Protein AF-A0A9D8QTH2-F1 (afdb_monomer)

Radius of gyration: 40.8 Å; Cα contacts (8 Å, |Δi|>4): 2524; chains: 1; bounding box: 97×78×120 Å

pLDDT: mean 90.93, std 9.22, range [43.31, 98.88]

Foldseek 3Di:
DPDDDDWDWAQQCCCPAFNHNHHPPPDTGGDDDDDDALDKDFDWDWDADPVGDIDIPPPWDPPDPATQTWIDGHHDDDDDDQAKEKEKEDDPVQVVCQVPPQLPDQNPDPAWHFIKIWIDHNVRNDIDIFGRKTKHFDDHVQSNPPVTKIKIAGDPVDDDVQARIKIWAQFQQLQLQLLQVLCVVVLFAEWHWAWYAYHYSNDQRHDCAPSAVSTTIITGDPALSSLCVSVVVFSPWWKKFFAWDDDPPDTQFQLLAQDDQDPVVNCRGMDTRYPVVVVDPNLSNQSSCLLYPDDPVCNVVSLVLAAPLLLVLLVLLSCQLQVQPDAPLSQQTRHFKMWIAGPVRRHIHIHHGDGSCTLCDGPGNDPPLPDSRNSCNRPSVVSSCQDLLRVLSSLVSLVCCLVPCLALVNVLVSLCVRPVPRHDPVVSVSSSVSSNVSSVSSNVQQFAAWDWPDDADDDLNAREDQAQKDKTKTFHRLNWFSFKDKLNHTWQARSNNRMTIDIGRAFAAKFWIWMWTATSVRFTDDIDIHIYHHHNVDAAEPPDQEAPAAEEAESNNHQYEYEAAYEYEACYEYEYEFQHEYAYAAQHEYEYDWNYEYHYAYGSSGAYEYEHDRNGAAY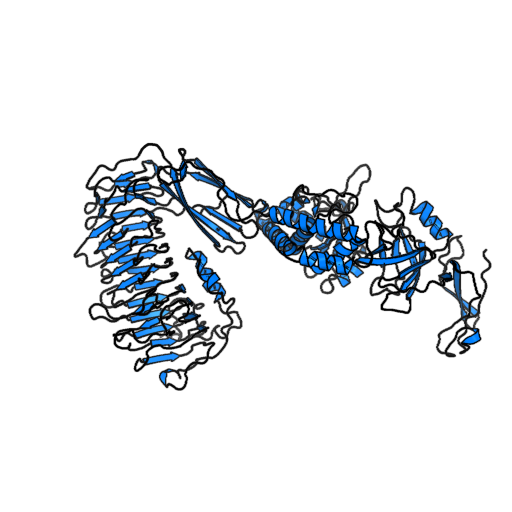AEHEYDHPPQQAQPPGDEHEHERYEYYRYDHQANYAYDEGHYEAYQYHYPAQAHAHEEAEQEAYAHEQYEQEEHPHQDANYEYEQAYRVVGAAEYYLYEQYEYDDAYEVYAYEQHDPVRYDAYEAELYEFQEHLAENYEQELHEHEHANYEFEHFAHADPFKTYEPEEYEHDPRHGYEYEHELYEYYHHLEHYEYFAQYEYEHFQAEHEANDNPVYPDPHGAPYEQYGVPTDGYLAYEHFLAEYYNTPHHYDPDDHHQYQHEQYEYCDDHDCVDPSNVHYNYDHDDQQFQADDDPVCRNDDRGSSNNCVVVNRRPRDPPGPQQLRGPPRFGGHNPTDDDDDDDDDPPDD

Mean predicted aligned error: 10.84 Å

Secondary structure (DSSP, 8-state):
---PPP---B-SS-TTTT--SSTTSS--B--PPP--TT-EEEE-EEEE-TTS-EEEES---TTSS----EEEE--------SS-EEEEE--HHHHHHIIIIISSTT------EEEEEEEEETTEEEEEEEEEEEEEE--STTTT-SSPPEEEEPPTT--BTTBSEEEEE-SSHHHHHHHHHHHHHTT--B--EEEEEEEETTB--S-SSTTTTT-EEEEPPSSHHHHHHH-TTS-SSEEEEE--EEETTEEE--------S-GGGTTTTEEE-SSTTT---HHHHHHHHHHHHS-HHHHHHHHHHHB-HHHHHHHHHHHHHHT--SSSGGGTSS-SEEEEE-SSS-SBEEEB----S-TT-SS--S---S-S-GGGGSHHHHHHHT-TTTHHHHHHHHHHHHHTTTSHHHHHHHHHHHHTTTS-HHHHHHHHHHHHHHHHHHHHTS--S-EE----EEETTEEEESSSEEEEEEE--TTTEEEEEETTEEPEEEGGGTEEEEEEEPPSEEEEEEEEEEETTS-EEEEEEEEEEE--S--EE---SEE-S-EEE-STT-SEEE-S-EEE-TT-EEEE-TT-EEEE-TT-EEEEPTT-EEEEE--SSS-EEEEEPTTS--B-EEEEE-TT--BSTTSPEEEEESEEE-SB-SS-SEEEEEEEEEEES-EES-TTS-SEEEEEEEEEEES-EEPPPSSBS-SEEEES-PPBT--EEEES-EEPPPBSS--SEEEES--TTTSPPEEEES-EE--BSSEEEE-TT--EEEES-EEE-B---SSSS--EEEEE-EETTEE-EEEEES-EEEEES-SEEEBTT-EEEEES-EEEEE--TTSS-S---SEE---TTSPBP-EEEEES-EEEEES-SEES-SS-EEEEES-EESS----SSGGGG-TT-EE----BS----GGGTTT--SHHHHTHHHHHTPBPTT-TTTT-SGGGPPSSSSS-SS----S-----

Structure (mmCIF, N/CA/C/O backbone):
data_AF-A0A9D8QTH2-F1
#
_entry.id   AF-A0A9D8QTH2-F1
#
loop_
_atom_site.group_PDB
_atom_site.id
_atom_site.type_symbol
_atom_site.label_atom_id
_atom_site.label_alt_id
_atom_site.label_comp_id
_atom_site.label_asym_id
_atom_site.label_entity_id
_atom_site.label_seq_id
_atom_site.pdbx_PDB_ins_code
_atom_site.Cartn_x
_atom_site.Cartn_y
_atom_site.Cartn_z
_atom_site.occupancy
_atom_site.B_iso_or_equiv
_atom_site.auth_seq_id
_atom_site.auth_comp_id
_atom_site.auth_asym_id
_atom_site.auth_atom_id
_atom_site.pdbx_PDB_model_num
ATOM 1 N N . MET A 1 1 ? 31.246 2.125 -73.224 1.00 43.31 1 MET A N 1
ATOM 2 C CA . MET A 1 1 ? 31.798 0.977 -72.486 1.00 43.31 1 MET A CA 1
ATOM 3 C C . MET A 1 1 ? 33.057 1.483 -71.831 1.00 43.31 1 MET A C 1
ATOM 5 O O . MET A 1 1 ? 33.935 1.926 -72.560 1.00 43.31 1 MET A O 1
ATOM 9 N N . ASN A 1 2 ? 33.087 1.557 -70.503 1.00 51.06 2 ASN A N 1
ATOM 10 C CA . ASN A 1 2 ? 34.332 1.856 -69.804 1.00 51.06 2 ASN A CA 1
ATOM 11 C C . ASN A 1 2 ? 35.261 0.656 -70.027 1.00 51.06 2 ASN A C 1
ATOM 13 O O . ASN A 1 2 ? 34.838 -0.481 -69.829 1.00 51.06 2 ASN A O 1
ATOM 17 N N . GLU A 1 3 ? 36.469 0.893 -70.533 1.00 66.81 3 GLU A N 1
ATOM 18 C CA . GLU A 1 3 ? 37.481 -0.156 -70.659 1.00 66.81 3 GLU A CA 1
ATOM 19 C C . GLU A 1 3 ? 37.946 -0.528 -69.245 1.00 66.81 3 GLU A C 1
ATOM 21 O O . GLU A 1 3 ? 38.545 0.295 -68.553 1.00 66.81 3 GLU A O 1
ATOM 26 N N . PHE A 1 4 ? 37.619 -1.740 -68.791 1.00 81.56 4 PHE A N 1
ATOM 27 C CA . PHE A 1 4 ? 38.168 -2.282 -67.549 1.00 81.56 4 PHE A CA 1
ATOM 28 C C . PHE A 1 4 ? 39.629 -2.682 -67.776 1.00 81.56 4 PHE A C 1
ATOM 30 O O . PHE A 1 4 ? 39.969 -3.262 -68.808 1.00 81.56 4 PHE A O 1
ATOM 37 N N . LEU A 1 5 ? 40.490 -2.378 -66.804 1.00 87.00 5 LEU A N 1
ATOM 38 C CA . LEU A 1 5 ? 41.865 -2.869 -66.777 1.00 87.00 5 LEU A CA 1
ATOM 39 C C . LEU A 1 5 ? 41.882 -4.258 -66.133 1.00 87.00 5 LEU A C 1
ATOM 41 O O . LEU A 1 5 ? 41.351 -4.440 -65.040 1.00 87.00 5 LEU A O 1
ATOM 45 N N . GLU A 1 6 ? 42.504 -5.227 -66.799 1.00 88.31 6 GLU A N 1
ATOM 46 C CA . GLU A 1 6 ? 42.650 -6.590 -66.285 1.00 88.31 6 GLU A CA 1
ATOM 47 C C . GLU A 1 6 ? 43.923 -6.709 -65.436 1.00 88.31 6 GLU A C 1
ATOM 49 O O . GLU A 1 6 ? 44.986 -6.211 -65.810 1.00 88.31 6 GLU A O 1
ATOM 54 N N . THR A 1 7 ? 43.823 -7.351 -64.271 1.00 90.06 7 THR A N 1
ATOM 55 C CA . THR A 1 7 ? 44.966 -7.685 -63.409 1.00 90.06 7 THR A CA 1
ATOM 56 C C . THR A 1 7 ? 44.811 -9.124 -62.933 1.00 90.06 7 THR A C 1
ATOM 58 O O . THR A 1 7 ? 43.796 -9.470 -62.333 1.00 90.06 7 THR A O 1
ATOM 61 N N . GLU A 1 8 ? 45.805 -9.964 -63.217 1.00 89.81 8 GLU A N 1
ATOM 62 C CA . GLU A 1 8 ? 45.792 -11.377 -62.832 1.00 89.81 8 GLU A CA 1
ATOM 63 C C . GLU A 1 8 ? 46.001 -11.524 -61.318 1.00 89.81 8 GLU A C 1
ATOM 65 O O . GLU A 1 8 ? 46.923 -10.933 -60.750 1.00 89.81 8 GLU A O 1
ATOM 70 N N . MET A 1 9 ? 45.140 -12.312 -60.669 1.00 92.06 9 MET A N 1
ATOM 71 C CA . MET A 1 9 ? 45.296 -12.701 -59.267 1.00 92.06 9 MET A CA 1
ATOM 72 C C . MET A 1 9 ? 45.964 -14.073 -59.200 1.00 92.06 9 MET A C 1
ATOM 74 O O . MET A 1 9 ? 45.531 -15.003 -59.880 1.00 92.06 9 MET A O 1
ATOM 78 N N . LEU A 1 10 ? 47.006 -14.206 -58.383 1.00 91.69 10 LEU A N 1
ATOM 79 C CA . LEU A 1 10 ? 47.840 -15.407 -58.307 1.00 91.69 10 LEU A CA 1
ATOM 80 C C . LEU A 1 10 ? 47.985 -15.873 -56.852 1.00 91.69 10 LEU A C 1
ATOM 82 O O . LEU A 1 10 ? 47.945 -15.055 -55.937 1.00 91.69 10 LEU A O 1
ATOM 86 N N . ASP A 1 11 ? 48.168 -17.182 -56.690 1.00 91.75 11 ASP A N 1
ATOM 87 C CA . ASP A 1 11 ? 48.456 -17.890 -55.434 1.00 91.75 11 ASP A CA 1
ATOM 88 C C . ASP A 1 11 ? 49.808 -18.623 -55.613 1.00 91.75 11 ASP A C 1
ATOM 90 O O . ASP A 1 11 ? 49.879 -19.788 -56.016 1.00 91.75 11 ASP A O 1
ATOM 94 N N . ASN A 1 12 ? 50.909 -17.873 -55.515 1.00 93.44 12 ASN A N 1
ATOM 95 C CA . ASN A 1 12 ? 52.276 -18.282 -55.861 1.00 93.44 12 ASN A CA 1
ATOM 96 C C . ASN A 1 12 ? 53.356 -17.914 -54.813 1.00 93.44 12 ASN A C 1
ATOM 98 O O . ASN A 1 12 ? 54.536 -18.197 -55.041 1.00 93.44 12 ASN A O 1
ATOM 102 N N . GLY A 1 13 ? 52.983 -17.304 -53.688 1.00 91.81 13 GLY A N 1
ATOM 103 C CA . GLY A 1 13 ? 53.856 -16.839 -52.609 1.00 91.81 13 GLY A CA 1
ATOM 104 C C . GLY A 1 13 ? 54.712 -15.607 -52.937 1.00 91.81 13 GLY A C 1
ATOM 105 O O . GLY A 1 13 ? 55.726 -15.390 -52.268 1.00 91.81 13 GLY A O 1
ATOM 106 N N . ASP A 1 14 ? 54.377 -14.827 -53.974 1.00 92.25 14 ASP A N 1
ATOM 107 C CA . ASP A 1 14 ? 55.120 -13.621 -54.374 1.00 92.25 14 ASP A CA 1
ATOM 108 C C . ASP A 1 14 ? 54.604 -12.335 -53.704 1.00 92.25 14 ASP A C 1
ATOM 110 O O . ASP A 1 14 ? 54.021 -11.441 -54.329 1.00 92.25 14 ASP A O 1
ATOM 114 N N . PHE A 1 15 ? 54.924 -12.181 -52.419 1.00 88.38 15 PHE A N 1
ATOM 115 C CA . PHE A 1 15 ? 54.483 -11.027 -51.635 1.00 88.38 15 PHE A CA 1
ATOM 116 C C . PHE A 1 15 ? 54.882 -9.669 -52.245 1.00 88.38 15 PHE A C 1
ATOM 118 O O . PHE A 1 15 ? 54.148 -8.691 -52.111 1.00 88.38 15 PHE A O 1
ATOM 125 N N . GLN A 1 16 ? 56.035 -9.567 -52.922 1.00 87.00 16 GLN A N 1
ATOM 126 C CA . GLN A 1 16 ? 56.483 -8.291 -53.499 1.00 87.00 16 GLN A CA 1
ATOM 127 C C . GLN A 1 16 ? 55.809 -7.965 -54.839 1.00 87.00 16 GLN A C 1
ATOM 129 O O . GLN A 1 16 ? 55.581 -6.782 -55.127 1.00 87.00 16 GLN A O 1
ATOM 134 N N . GLY A 1 17 ? 55.521 -8.981 -55.656 1.00 86.25 17 GLY A N 1
ATOM 135 C CA . GLY A 1 17 ? 54.927 -8.825 -56.981 1.00 86.25 17 GLY A CA 1
ATOM 136 C C . GLY A 1 17 ? 53.411 -8.649 -56.953 1.00 86.25 17 GLY A C 1
ATOM 137 O O . GLY A 1 17 ? 52.902 -7.672 -57.505 1.00 86.25 17 GLY A O 1
ATOM 138 N N . ASN A 1 18 ? 52.693 -9.563 -56.297 1.00 87.75 18 ASN A N 1
ATOM 139 C CA . ASN A 1 18 ? 51.224 -9.616 -56.304 1.00 87.75 18 ASN A CA 1
ATOM 140 C C . ASN A 1 18 ? 50.589 -9.567 -54.902 1.00 87.75 18 ASN A C 1
ATOM 142 O O . ASN A 1 18 ? 49.363 -9.541 -54.800 1.00 87.75 18 ASN A O 1
ATOM 146 N N . GLY A 1 19 ? 51.398 -9.508 -53.839 1.00 87.38 19 GLY A N 1
ATOM 147 C CA . GLY A 1 19 ? 50.921 -9.415 -52.457 1.00 87.38 19 GLY A CA 1
ATOM 148 C C . GLY A 1 19 ? 50.642 -10.758 -51.781 1.00 87.38 19 GLY A C 1
ATOM 149 O O . GLY A 1 19 ? 50.169 -10.746 -50.645 1.00 87.38 19 GLY A O 1
ATOM 150 N N . ASP A 1 20 ? 50.949 -11.882 -52.432 1.00 91.69 20 ASP A N 1
ATOM 151 C CA . ASP A 1 20 ? 50.625 -13.207 -51.913 1.00 91.69 20 ASP A CA 1
ATOM 152 C C . ASP A 1 20 ? 51.668 -13.684 -50.890 1.00 91.69 20 ASP A C 1
ATOM 154 O O . ASP A 1 20 ? 52.869 -13.734 -51.162 1.00 91.69 20 ASP A O 1
ATOM 158 N N . MET A 1 21 ? 51.219 -14.022 -49.681 1.00 91.88 21 MET A N 1
ATOM 159 C CA . MET A 1 21 ? 52.103 -14.406 -48.581 1.00 91.88 21 MET A CA 1
ATOM 160 C C . MET A 1 21 ? 52.528 -15.878 -48.627 1.00 91.88 21 MET A C 1
ATOM 162 O O . MET A 1 21 ? 53.629 -16.191 -48.162 1.00 91.88 21 MET A O 1
ATOM 166 N N . LEU A 1 22 ? 51.683 -16.784 -49.128 1.00 94.00 22 LEU A N 1
ATOM 167 C CA . LEU A 1 22 ? 51.892 -18.231 -49.049 1.00 94.00 22 LEU A CA 1
ATOM 168 C C . LEU A 1 22 ? 51.377 -18.914 -50.313 1.00 94.00 22 LEU A C 1
ATOM 170 O O . LEU A 1 22 ? 50.187 -18.951 -50.556 1.00 94.00 22 LEU A O 1
ATOM 174 N N . ALA A 1 23 ? 52.277 -19.555 -51.056 1.00 93.56 23 ALA A N 1
ATOM 175 C CA . ALA A 1 23 ? 51.891 -20.275 -52.263 1.00 93.56 23 ALA A CA 1
ATOM 176 C C . ALA A 1 23 ? 50.978 -21.482 -51.973 1.00 93.56 23 ALA A C 1
ATOM 178 O O . ALA A 1 23 ? 51.307 -22.331 -51.136 1.00 93.56 23 ALA A O 1
ATOM 179 N N . TYR A 1 24 ? 49.947 -21.632 -52.799 1.00 91.69 24 TYR A N 1
ATOM 180 C CA . TYR A 1 24 ? 48.972 -22.722 -52.852 1.00 91.69 24 TYR A CA 1
ATOM 181 C C . TYR A 1 24 ? 48.093 -22.870 -51.605 1.00 91.69 24 TYR A C 1
ATOM 183 O O . TYR A 1 24 ? 47.697 -23.992 -51.263 1.00 91.69 24 TYR A O 1
ATOM 191 N N . ASP A 1 25 ? 47.801 -21.776 -50.904 1.00 94.25 25 ASP A N 1
ATOM 192 C CA . ASP A 1 25 ? 46.927 -21.793 -49.727 1.00 94.25 25 ASP A CA 1
ATOM 193 C C . ASP A 1 25 ? 45.444 -21.519 -50.058 1.00 94.25 25 ASP A C 1
ATOM 195 O O . ASP A 1 25 ? 44.571 -21.668 -49.197 1.00 94.25 25 ASP A O 1
ATOM 199 N N . GLY A 1 26 ? 45.145 -21.214 -51.325 1.00 89.62 26 GLY A N 1
ATOM 200 C CA . GLY A 1 26 ? 43.811 -20.906 -51.822 1.00 89.62 26 GLY A CA 1
ATOM 201 C C . GLY A 1 26 ? 43.431 -19.426 -51.728 1.00 89.62 26 GLY A C 1
ATOM 202 O O . GLY A 1 26 ? 42.311 -19.081 -52.123 1.00 89.62 26 GLY A O 1
ATOM 203 N N . TYR A 1 27 ? 44.320 -18.552 -51.247 1.00 89.50 27 TYR A N 1
ATOM 204 C CA . TYR A 1 27 ? 44.143 -17.104 -51.256 1.00 89.50 27 TYR A CA 1
ATOM 205 C C . TYR A 1 27 ? 44.862 -16.489 -52.457 1.00 89.50 27 TYR A C 1
ATOM 207 O O . TYR A 1 27 ? 46.079 -16.451 -52.550 1.00 89.50 27 TYR A O 1
ATOM 215 N N . PHE A 1 28 ? 44.081 -15.950 -53.389 1.00 90.81 28 PHE A N 1
ATOM 216 C CA . PHE A 1 28 ? 44.616 -15.263 -54.559 1.00 90.81 28 PHE A CA 1
ATOM 217 C C . PHE A 1 28 ? 44.731 -13.771 -54.267 1.00 90.81 28 PHE A C 1
ATOM 219 O O . PHE A 1 28 ? 43.779 -13.161 -53.768 1.00 90.81 28 PHE A O 1
ATOM 226 N N . SER A 1 29 ? 45.848 -13.155 -54.641 1.00 91.50 29 SER A N 1
ATOM 227 C CA . SER A 1 29 ? 46.030 -11.710 -54.517 1.00 91.50 29 SER A CA 1
ATOM 228 C C . SER A 1 29 ? 46.558 -11.086 -55.804 1.00 91.50 29 SER A C 1
ATOM 230 O O . SER A 1 29 ? 47.137 -11.745 -56.669 1.00 91.50 29 SER A O 1
ATOM 232 N N . ALA A 1 30 ? 46.334 -9.783 -55.937 1.00 91.19 30 ALA A N 1
ATOM 233 C CA . ALA A 1 30 ? 46.885 -8.969 -57.005 1.00 91.19 30 ALA A CA 1
ATOM 234 C C . ALA A 1 30 ? 47.311 -7.610 -56.459 1.00 91.19 30 ALA A C 1
ATOM 236 O O . ALA A 1 30 ? 46.675 -7.045 -55.565 1.00 91.19 30 ALA A O 1
ATOM 237 N N . LYS A 1 31 ? 48.357 -7.047 -57.063 1.00 88.06 31 LYS A N 1
ATOM 238 C CA . LYS A 1 31 ? 48.775 -5.672 -56.813 1.00 88.06 31 LYS A CA 1
ATOM 239 C C . LYS A 1 31 ? 48.110 -4.749 -57.827 1.00 88.06 31 LYS A C 1
ATOM 241 O O . LYS A 1 31 ? 48.413 -4.807 -59.016 1.00 88.06 31 LYS A O 1
ATOM 246 N N . LEU A 1 32 ? 47.215 -3.894 -57.347 1.00 88.50 32 LEU A N 1
ATOM 247 C CA . LEU A 1 32 ? 46.506 -2.934 -58.190 1.00 88.50 32 LEU A CA 1
ATOM 248 C C . LEU A 1 32 ? 47.405 -1.729 -58.542 1.00 88.50 32 LEU A C 1
ATOM 250 O O . LEU A 1 32 ? 48.255 -1.350 -57.730 1.00 88.50 32 LEU A O 1
ATOM 254 N N . PRO A 1 33 ? 47.233 -1.105 -59.725 1.00 85.75 33 PRO A N 1
ATOM 255 C CA . PRO A 1 33 ? 47.920 0.137 -60.072 1.00 85.75 33 PRO A CA 1
ATOM 256 C C . PRO A 1 33 ? 47.597 1.272 -59.094 1.00 85.75 33 PRO A C 1
ATOM 258 O O . PRO A 1 33 ? 46.463 1.400 -58.632 1.00 85.75 33 PRO A O 1
ATOM 261 N N . GLU A 1 34 ? 48.581 2.132 -58.825 1.00 88.38 34 GLU A N 1
ATOM 262 C CA . GLU A 1 34 ? 48.383 3.337 -58.014 1.00 88.38 34 GLU A CA 1
ATOM 263 C C . GLU A 1 34 ? 47.336 4.262 -58.658 1.00 88.38 34 GLU A C 1
ATOM 265 O O . GLU A 1 34 ? 47.346 4.493 -59.869 1.00 88.38 34 GLU A O 1
ATOM 270 N N . GLN A 1 35 ? 46.440 4.811 -57.839 1.00 91.62 35 GLN A N 1
ATOM 271 C CA . GLN A 1 35 ? 45.435 5.799 -58.238 1.00 91.62 35 GLN A CA 1
ATOM 272 C C . GLN A 1 35 ? 45.478 6.987 -57.263 1.00 91.62 35 GLN A C 1
ATOM 274 O O . GLN A 1 35 ? 45.913 6.817 -56.122 1.00 91.62 35 GLN A O 1
ATOM 279 N N . PRO A 1 36 ? 45.025 8.189 -57.664 1.00 94.56 36 PRO A N 1
ATOM 280 C CA . PRO A 1 36 ? 44.915 9.325 -56.750 1.00 94.56 36 PRO A CA 1
ATOM 281 C C . PRO A 1 36 ? 43.984 9.043 -55.560 1.00 94.56 36 PRO A C 1
ATOM 283 O O . PRO A 1 36 ? 42.964 8.366 -55.715 1.00 94.56 36 PRO A O 1
ATOM 286 N N . VAL A 1 37 ? 44.286 9.628 -54.397 1.00 93.81 37 VAL A N 1
ATOM 287 C CA . VAL A 1 37 ? 43.401 9.620 -53.216 1.00 93.81 37 VAL A CA 1
ATOM 288 C C . VAL A 1 37 ? 42.020 10.185 -53.580 1.00 93.81 37 VAL A C 1
ATOM 290 O O . VAL A 1 37 ? 41.912 11.155 -54.330 1.00 93.81 37 VAL A O 1
ATOM 293 N N . GLY A 1 38 ? 40.963 9.548 -53.076 1.00 91.81 38 GLY A N 1
ATOM 294 C CA . GLY A 1 38 ? 39.558 9.851 -53.349 1.00 91.81 38 GLY A CA 1
ATOM 295 C C . GLY A 1 38 ? 38.961 9.094 -54.542 1.00 91.81 38 GLY A C 1
ATOM 296 O O . GLY A 1 38 ? 37.738 9.084 -54.692 1.00 91.81 38 GLY A O 1
ATOM 297 N N . THR A 1 39 ? 39.780 8.433 -55.369 1.00 94.00 39 THR A N 1
ATOM 298 C CA . THR A 1 39 ? 39.308 7.712 -56.564 1.00 94.00 39 THR A CA 1
ATOM 299 C C . THR A 1 39 ? 38.428 6.523 -56.182 1.00 94.00 39 THR A C 1
ATOM 301 O O . THR A 1 39 ? 38.866 5.656 -55.430 1.00 94.00 39 THR A O 1
ATOM 304 N N . ILE A 1 40 ? 37.211 6.463 -56.732 1.00 93.69 40 ILE A N 1
ATOM 305 C CA . ILE A 1 40 ? 36.303 5.311 -56.622 1.00 93.69 40 ILE A CA 1
ATOM 306 C C . ILE A 1 40 ? 36.472 4.443 -57.865 1.00 93.69 40 ILE A C 1
ATOM 308 O O . ILE A 1 40 ? 36.415 4.951 -58.985 1.00 93.69 40 ILE A O 1
ATOM 312 N N . VAL A 1 41 ? 36.679 3.145 -57.661 1.00 91.38 41 VAL A N 1
ATOM 313 C CA . VAL A 1 41 ? 36.929 2.175 -58.728 1.00 91.38 41 VAL A CA 1
ATOM 314 C C . VAL A 1 41 ? 35.886 1.067 -58.673 1.00 91.38 41 VAL A C 1
ATOM 316 O O . VAL A 1 41 ? 35.699 0.430 -57.635 1.00 91.38 41 VAL A O 1
ATOM 319 N N . GLU A 1 42 ? 35.232 0.838 -59.810 1.00 90.00 42 GLU A N 1
ATOM 320 C CA . GLU A 1 42 ? 34.391 -0.332 -60.058 1.00 90.00 42 GLU A CA 1
ATOM 321 C C . GLU A 1 42 ? 35.253 -1.510 -60.511 1.00 90.00 42 GLU A C 1
ATOM 323 O O . GLU A 1 42 ? 36.113 -1.364 -61.383 1.00 90.00 42 GLU A O 1
ATOM 328 N N . PHE A 1 43 ? 35.006 -2.690 -59.952 1.00 90.88 43 PHE A N 1
ATOM 329 C CA . PHE A 1 43 ? 35.683 -3.915 -60.351 1.00 90.88 43 PHE A CA 1
ATOM 330 C C . PHE A 1 43 ? 34.760 -5.133 -60.272 1.00 90.88 43 PHE A C 1
ATOM 332 O O . PHE A 1 43 ? 33.720 -5.141 -59.609 1.00 90.88 43 PHE A O 1
ATOM 339 N N . TYR A 1 44 ? 35.173 -6.189 -60.960 1.00 91.12 44 TYR A N 1
ATOM 340 C CA . TYR A 1 44 ? 34.580 -7.513 -60.887 1.00 91.12 44 TYR A CA 1
ATOM 341 C C . TYR A 1 44 ? 35.688 -8.554 -60.943 1.00 91.12 44 TYR A C 1
ATOM 343 O O . TYR A 1 44 ? 36.807 -8.277 -61.372 1.00 91.12 44 TYR A O 1
ATOM 351 N N . LEU A 1 45 ? 35.372 -9.755 -60.484 1.00 91.75 45 LEU A N 1
ATOM 352 C CA . LEU A 1 45 ? 36.285 -10.882 -60.491 1.00 91.75 45 LEU A CA 1
ATOM 353 C C . LEU A 1 45 ? 35.848 -11.865 -61.563 1.00 91.75 45 LEU A C 1
ATOM 355 O O . LEU A 1 45 ? 34.664 -12.176 -61.688 1.00 91.75 45 LEU A O 1
ATOM 359 N N . THR A 1 46 ? 36.816 -12.383 -62.306 1.00 90.06 46 THR A N 1
ATOM 360 C CA . THR A 1 46 ? 36.591 -13.441 -63.285 1.00 90.06 46 THR A CA 1
ATOM 361 C C . THR A 1 46 ? 37.451 -14.632 -62.913 1.00 90.06 46 THR A C 1
ATOM 363 O O . THR A 1 46 ? 38.668 -14.515 -62.823 1.00 90.06 46 THR A O 1
ATOM 366 N N . ALA A 1 47 ? 36.822 -15.782 -62.693 1.00 90.25 47 ALA A N 1
ATOM 367 C CA . ALA A 1 47 ? 37.517 -17.039 -62.456 1.00 90.25 47 ALA A CA 1
ATOM 368 C C . ALA A 1 47 ? 37.364 -17.932 -63.685 1.00 90.25 47 ALA A C 1
ATOM 370 O O . ALA A 1 47 ? 36.240 -18.211 -64.107 1.00 90.25 47 ALA A O 1
ATOM 371 N N . THR A 1 48 ? 38.482 -18.400 -64.238 1.00 88.94 48 THR A N 1
ATOM 372 C CA . THR A 1 48 ? 38.505 -19.290 -65.403 1.00 88.94 48 THR A CA 1
ATOM 373 C C . THR A 1 48 ? 39.211 -20.591 -65.043 1.00 88.94 48 THR A C 1
ATOM 375 O O . THR A 1 48 ? 40.331 -20.588 -64.545 1.00 88.94 48 THR A O 1
ATOM 378 N N . THR A 1 49 ? 38.547 -21.721 -65.273 1.00 87.88 49 THR A N 1
ATOM 379 C CA . THR A 1 49 ? 39.140 -23.056 -65.083 1.00 87.88 49 THR A CA 1
ATOM 380 C C . THR A 1 49 ? 40.127 -23.385 -66.205 1.00 87.88 49 THR A C 1
ATOM 382 O O . THR A 1 49 ? 40.002 -22.857 -67.308 1.00 87.88 49 THR A O 1
ATOM 385 N N . GLU A 1 50 ? 41.022 -24.356 -65.992 1.00 84.75 50 GLU A N 1
ATOM 386 C CA . GLU A 1 50 ? 41.920 -24.870 -67.048 1.00 84.75 50 GLU A CA 1
ATOM 387 C C . GLU A 1 50 ? 41.171 -25.357 -68.304 1.00 84.75 50 GLU A C 1
ATOM 389 O O . GLU A 1 50 ? 41.701 -25.316 -69.412 1.00 84.75 50 GLU A O 1
ATOM 394 N N . SER A 1 51 ? 39.914 -25.793 -68.149 1.00 89.50 51 SER A N 1
ATOM 395 C CA . SER A 1 51 ? 39.048 -26.220 -69.257 1.00 89.50 51 SER A CA 1
ATOM 396 C C . SER A 1 51 ? 38.421 -25.067 -70.058 1.00 89.50 51 SER A C 1
ATOM 398 O O . SER A 1 51 ? 37.709 -25.317 -71.029 1.00 89.50 51 SER A O 1
ATOM 400 N N . GLY A 1 52 ? 38.667 -23.813 -69.660 1.00 88.38 52 GLY A N 1
ATOM 401 C CA . GLY A 1 52 ? 38.137 -22.608 -70.301 1.00 88.38 52 GLY A CA 1
ATOM 402 C C . GLY A 1 52 ? 36.736 -22.190 -69.840 1.00 88.38 52 GLY A C 1
ATOM 403 O O . GLY A 1 52 ? 36.160 -21.275 -70.419 1.00 88.38 52 GLY A O 1
ATOM 404 N N . LEU A 1 53 ? 36.162 -22.842 -68.819 1.00 90.94 53 LEU A N 1
ATOM 405 C CA . LEU A 1 53 ? 34.907 -22.388 -68.206 1.00 90.94 53 LEU A CA 1
ATOM 406 C C . LEU A 1 53 ? 35.163 -21.166 -67.326 1.00 90.94 53 LEU A C 1
ATOM 408 O O . LEU A 1 53 ? 35.997 -21.245 -66.424 1.00 90.94 53 LEU A O 1
ATOM 412 N N . THR A 1 54 ? 34.403 -20.096 -67.553 1.00 87.94 54 THR A N 1
ATOM 413 C CA . THR A 1 54 ? 34.557 -18.805 -66.877 1.00 87.94 54 THR A CA 1
ATOM 414 C C . THR A 1 54 ? 33.322 -18.455 -66.047 1.00 87.94 54 THR A C 1
ATOM 416 O O . THR A 1 54 ? 32.191 -18.699 -66.470 1.00 87.94 54 THR A O 1
ATOM 419 N N . ARG A 1 55 ? 33.526 -17.854 -64.871 1.00 90.44 55 ARG A N 1
ATOM 420 C CA . ARG A 1 55 ? 32.475 -17.273 -64.027 1.00 90.44 55 ARG A CA 1
ATOM 421 C C . ARG A 1 55 ? 32.855 -15.851 -63.626 1.00 90.44 55 ARG A C 1
ATOM 423 O O . ARG A 1 55 ? 33.979 -15.628 -63.189 1.00 90.44 55 ARG A O 1
ATOM 430 N N . VAL A 1 56 ? 31.899 -14.931 -63.727 1.00 88.56 56 VAL A N 1
ATOM 431 C CA . VAL A 1 56 ? 32.033 -13.539 -63.279 1.00 88.56 56 VAL A CA 1
ATOM 432 C C . VAL A 1 56 ? 31.351 -13.364 -61.922 1.00 88.56 56 VAL A C 1
ATOM 434 O O . VAL A 1 56 ? 30.275 -13.921 -61.678 1.00 88.56 56 VAL A O 1
ATOM 437 N N . TYR A 1 57 ? 31.989 -12.609 -61.032 1.00 89.19 57 TYR A N 1
ATOM 438 C CA . TYR A 1 57 ? 31.446 -12.187 -59.752 1.00 89.19 57 TYR A CA 1
ATOM 439 C C . TYR A 1 57 ? 31.584 -10.664 -59.592 1.00 89.19 57 TYR A C 1
ATOM 441 O O . TYR A 1 57 ? 32.693 -10.144 -59.705 1.00 89.19 57 TYR A O 1
ATOM 449 N N . PRO A 1 58 ? 30.501 -9.946 -59.267 1.00 88.75 58 PRO A N 1
ATOM 450 C CA . PRO A 1 58 ? 29.143 -10.444 -59.094 1.00 88.75 58 PRO A CA 1
ATOM 451 C C . PRO A 1 58 ? 28.522 -10.889 -60.422 1.00 88.75 58 PRO A C 1
ATOM 453 O O . PRO A 1 58 ? 28.853 -10.376 -61.485 1.00 88.75 58 PRO A O 1
ATOM 456 N N . ASN A 1 59 ? 27.633 -11.882 -60.364 1.00 84.00 59 ASN A N 1
ATOM 457 C CA . ASN A 1 59 ? 26.939 -12.373 -61.552 1.00 84.00 59 ASN A CA 1
ATOM 458 C C . ASN A 1 59 ? 25.819 -11.393 -61.922 1.00 84.00 59 ASN A C 1
ATOM 460 O O . ASN A 1 59 ? 24.768 -11.392 -61.280 1.00 84.00 59 ASN A O 1
ATOM 464 N N . VAL A 1 60 ? 26.069 -10.546 -62.915 1.00 73.19 60 VAL A N 1
ATOM 465 C CA . VAL A 1 60 ? 25.201 -9.430 -63.309 1.00 73.19 60 VAL A CA 1
ATOM 466 C C . VAL A 1 60 ? 24.911 -9.488 -64.807 1.00 73.19 60 VAL A C 1
ATOM 468 O O . VAL A 1 60 ? 25.757 -9.905 -65.595 1.00 73.19 60 VAL A O 1
ATOM 471 N N . GLU A 1 61 ? 23.707 -9.089 -65.215 1.00 66.38 61 GLU A N 1
ATOM 472 C CA . GLU A 1 61 ? 23.371 -8.965 -66.635 1.00 66.38 61 GLU A CA 1
ATOM 473 C C . GLU A 1 61 ? 23.961 -7.659 -67.186 1.00 66.38 61 GLU A C 1
ATOM 475 O O . GLU A 1 61 ? 23.574 -6.574 -66.762 1.00 66.38 61 GLU A O 1
ATOM 480 N N . GLU A 1 62 ? 24.864 -7.743 -68.168 1.00 60.34 62 GLU A N 1
ATOM 481 C CA . GLU A 1 62 ? 25.523 -6.583 -68.808 1.00 60.34 62 GLU A CA 1
ATOM 482 C C . GLU A 1 62 ? 24.573 -5.689 -69.646 1.00 60.34 62 GLU A C 1
ATOM 484 O O . GLU A 1 62 ? 25.013 -4.843 -70.425 1.00 60.34 62 GLU A O 1
ATOM 489 N N . ALA A 1 63 ? 23.256 -5.888 -69.545 1.00 55.12 63 ALA A N 1
ATOM 490 C CA . ALA A 1 63 ? 22.270 -5.322 -70.461 1.00 55.12 63 ALA A CA 1
ATOM 491 C C . ALA A 1 63 ? 21.815 -3.885 -70.121 1.00 55.12 63 ALA A C 1
ATOM 493 O O . ALA A 1 63 ? 21.143 -3.268 -70.951 1.00 55.12 63 ALA A O 1
ATOM 494 N N . GLU A 1 64 ? 22.181 -3.320 -68.961 1.00 55.19 64 GLU A N 1
ATOM 495 C CA . GLU A 1 64 ? 21.731 -1.984 -68.528 1.00 55.19 64 GLU A CA 1
ATOM 496 C C . GLU A 1 64 ? 22.872 -1.039 -68.105 1.00 55.19 64 GLU A C 1
ATOM 498 O O . GLU A 1 64 ? 23.955 -1.451 -67.703 1.00 55.19 64 GLU A O 1
ATOM 503 N N . SER A 1 65 ? 22.625 0.277 -68.168 1.00 58.31 65 SER A N 1
ATOM 504 C CA . SER A 1 65 ? 23.609 1.330 -67.855 1.00 58.31 65 SER A CA 1
ATOM 505 C C . SER A 1 65 ? 23.979 1.458 -66.367 1.00 58.31 65 SER A C 1
ATOM 507 O O . SER A 1 65 ? 24.718 2.372 -66.019 1.00 58.31 65 SER A O 1
ATOM 509 N N . ARG A 1 66 ? 23.426 0.609 -65.489 1.00 66.38 66 ARG A N 1
ATOM 510 C CA . ARG A 1 66 ? 23.651 0.583 -64.034 1.00 66.38 66 ARG A CA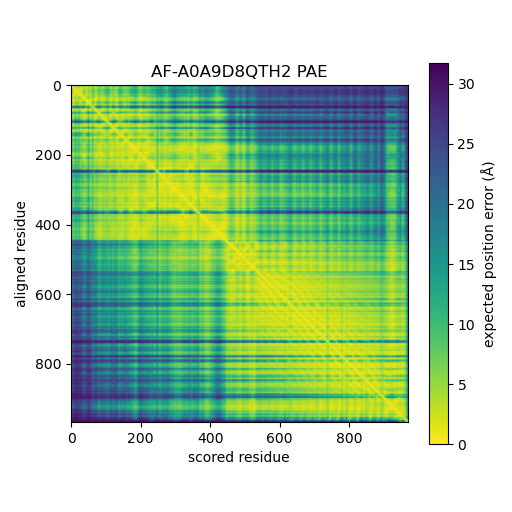 1
ATOM 511 C C . ARG A 1 66 ? 23.854 -0.869 -63.619 1.00 66.38 66 ARG A C 1
ATOM 513 O O . ARG A 1 66 ? 22.898 -1.636 -63.593 1.00 66.38 66 ARG A O 1
ATOM 520 N N . THR A 1 67 ? 25.095 -1.256 -63.350 1.00 73.81 67 THR A N 1
ATOM 521 C CA . THR A 1 67 ? 25.450 -2.634 -62.986 1.00 73.81 67 THR A CA 1
ATOM 522 C C . THR A 1 67 ? 26.032 -2.645 -61.568 1.00 73.81 67 THR A C 1
ATOM 524 O O . THR A 1 67 ? 26.879 -1.803 -61.281 1.00 73.81 67 THR A O 1
ATOM 527 N N . PRO A 1 68 ? 25.606 -3.544 -60.658 1.00 80.38 68 PRO A N 1
ATOM 528 C CA . PRO A 1 68 ? 26.032 -3.526 -59.257 1.00 80.38 68 PRO A CA 1
ATOM 529 C C . PRO A 1 68 ? 27.423 -4.157 -59.076 1.00 80.38 68 PRO A C 1
ATOM 531 O O . PRO A 1 68 ? 27.569 -5.184 -58.410 1.00 80.38 68 PRO A O 1
ATOM 534 N N . TRP A 1 69 ? 28.440 -3.560 -59.701 1.00 88.38 69 TRP A N 1
ATOM 535 C CA . TRP A 1 69 ? 29.836 -3.972 -59.569 1.00 88.38 69 TRP A CA 1
ATOM 536 C C . TRP A 1 69 ? 30.372 -3.751 -58.149 1.00 88.38 69 TRP A C 1
ATOM 538 O O . TRP A 1 69 ? 29.768 -3.059 -57.323 1.00 88.38 69 TRP A O 1
ATOM 548 N N . LEU A 1 70 ? 31.507 -4.378 -57.841 1.00 92.56 70 LEU A N 1
ATOM 549 C CA . LEU A 1 70 ? 32.193 -4.184 -56.566 1.00 92.56 70 LEU A CA 1
ATOM 550 C C . LEU A 1 70 ? 32.893 -2.823 -56.588 1.00 92.56 70 LEU A C 1
ATOM 552 O O . LEU A 1 70 ? 33.395 -2.404 -57.628 1.00 92.56 70 LEU A O 1
ATOM 556 N N . LEU A 1 71 ? 32.935 -2.137 -55.447 1.00 93.88 71 LEU A N 1
ATOM 557 C CA . LEU A 1 71 ? 33.509 -0.795 -55.341 1.00 93.88 71 LEU A CA 1
ATOM 558 C C . LEU A 1 71 ? 34.609 -0.762 -54.283 1.00 93.88 71 LEU A C 1
ATOM 560 O O . LEU A 1 71 ? 34.414 -1.277 -53.182 1.00 93.88 71 LEU A O 1
ATOM 564 N N . TYR A 1 72 ? 35.718 -0.091 -54.576 1.00 93.69 72 TYR A N 1
ATOM 565 C CA . TYR A 1 72 ? 36.648 0.390 -53.552 1.00 93.69 72 TYR A CA 1
ATOM 566 C C . TYR A 1 72 ? 36.950 1.874 -53.765 1.00 93.69 72 TYR A C 1
ATOM 568 O O . TYR A 1 72 ? 36.764 2.409 -54.859 1.00 93.69 72 TYR A O 1
ATOM 576 N N . GLN A 1 73 ? 37.415 2.541 -52.712 1.00 94.69 73 GLN A N 1
ATOM 577 C CA . GLN A 1 73 ? 37.895 3.915 -52.771 1.00 94.69 73 GLN A CA 1
ATOM 578 C C . GLN A 1 73 ? 39.354 3.950 -52.330 1.00 94.69 73 GLN A C 1
ATOM 580 O O . GLN A 1 73 ? 39.708 3.332 -51.327 1.00 94.69 73 GLN A O 1
ATOM 585 N N . VAL A 1 74 ? 40.197 4.663 -53.076 1.00 94.06 74 VAL A N 1
ATOM 586 C CA . VAL A 1 74 ? 41.566 4.943 -52.639 1.00 94.06 74 VAL A CA 1
ATOM 587 C C . VAL A 1 74 ? 41.526 6.006 -51.561 1.00 94.06 74 VAL A C 1
ATOM 589 O O . VAL A 1 74 ? 41.042 7.110 -51.795 1.00 94.06 74 VAL A O 1
ATOM 592 N N . ASP A 1 75 ? 42.038 5.667 -50.390 1.00 89.44 75 ASP A N 1
ATOM 593 C CA . ASP A 1 75 ? 41.988 6.511 -49.207 1.00 89.44 75 ASP A CA 1
ATOM 594 C C . ASP A 1 75 ? 43.291 6.375 -48.411 1.00 89.44 75 ASP A C 1
ATOM 596 O O . ASP A 1 75 ? 43.916 5.313 -48.393 1.00 89.44 75 ASP A O 1
ATOM 600 N N . GLU A 1 76 ? 43.695 7.466 -47.772 1.00 88.69 76 GLU A N 1
ATOM 601 C CA . GLU A 1 76 ? 44.863 7.557 -46.893 1.00 88.69 76 GLU A CA 1
ATOM 602 C C . GLU A 1 76 ? 44.476 7.887 -45.441 1.00 88.69 76 GLU A C 1
ATOM 604 O O . GLU A 1 76 ? 45.346 7.939 -44.568 1.00 88.69 76 GLU A O 1
ATOM 609 N N . GLU A 1 77 ? 43.183 8.098 -45.154 1.00 87.62 77 GLU A N 1
ATOM 610 C CA . GLU A 1 77 ? 42.699 8.394 -43.808 1.00 87.62 77 GLU A CA 1
ATOM 611 C C . GLU A 1 77 ? 42.952 7.198 -42.875 1.00 87.62 77 GLU A C 1
ATOM 613 O O . GLU A 1 77 ? 42.304 6.148 -42.954 1.00 87.62 77 GLU A O 1
ATOM 618 N N . GLY A 1 78 ? 43.888 7.388 -41.944 1.00 77.62 78 GLY A N 1
ATOM 619 C CA . GLY A 1 78 ? 44.009 6.569 -40.745 1.00 77.62 78 GLY A CA 1
ATOM 620 C C . GLY A 1 78 ? 42.994 7.028 -39.703 1.00 77.62 78 GLY A C 1
ATOM 621 O O . GLY A 1 78 ? 42.936 8.212 -39.371 1.00 77.62 78 GLY A O 1
ATOM 622 N N . TYR A 1 79 ? 42.201 6.100 -39.174 1.00 76.50 79 TYR A N 1
ATOM 623 C CA . TYR A 1 79 ? 41.153 6.420 -38.214 1.00 76.50 79 TYR A CA 1
ATOM 624 C C . TYR A 1 79 ? 41.550 6.029 -36.786 1.00 76.50 79 TYR A C 1
ATOM 626 O O . TYR A 1 79 ? 41.815 4.864 -36.499 1.00 76.50 79 TYR A O 1
ATOM 634 N N . ALA A 1 80 ? 41.592 7.022 -35.895 1.00 71.25 80 ALA A N 1
ATOM 635 C CA . ALA A 1 80 ? 41.881 6.864 -34.473 1.00 71.25 80 ALA A CA 1
ATOM 636 C C . ALA A 1 80 ? 40.873 7.693 -33.662 1.00 71.25 80 ALA A C 1
ATOM 638 O O . ALA A 1 80 ? 41.087 8.874 -33.392 1.00 71.25 80 ALA A O 1
ATOM 639 N N . SER A 1 81 ? 39.736 7.088 -33.334 1.00 78.38 81 SER A N 1
ATOM 640 C CA . SER A 1 81 ? 38.700 7.665 -32.473 1.00 78.38 81 SER A CA 1
ATOM 641 C C . SER A 1 81 ? 37.993 6.544 -31.719 1.00 78.38 81 SER A C 1
ATOM 643 O O . SER A 1 81 ? 37.953 5.409 -32.188 1.00 78.38 81 SER A O 1
ATOM 645 N N . ASP A 1 82 ? 37.407 6.886 -30.573 1.00 83.12 82 ASP A N 1
ATOM 646 C CA . ASP A 1 82 ? 36.647 5.962 -29.727 1.00 83.12 82 ASP A CA 1
ATOM 647 C C . ASP A 1 82 ? 35.237 5.652 -30.274 1.00 83.12 82 ASP A C 1
ATOM 649 O O . ASP A 1 82 ? 34.504 4.851 -29.697 1.00 83.12 82 ASP A O 1
ATOM 653 N N . GLN A 1 83 ? 34.839 6.256 -31.401 1.00 91.00 83 GLN A N 1
ATOM 654 C CA . GLN A 1 83 ? 33.588 5.943 -32.103 1.00 91.00 83 GLN A CA 1
ATOM 655 C C . GLN A 1 83 ? 33.840 4.971 -33.265 1.00 91.00 83 GLN A C 1
ATOM 657 O O . GLN A 1 83 ? 34.867 5.098 -33.926 1.00 91.00 83 GLN A O 1
ATOM 662 N N . PRO A 1 84 ? 32.919 4.055 -33.612 1.00 90.94 84 PRO A N 1
ATOM 663 C CA . PRO A 1 84 ? 33.027 3.275 -34.844 1.00 90.94 84 PRO A CA 1
ATOM 664 C C . PRO A 1 84 ? 33.014 4.158 -36.101 1.00 90.94 84 PRO A C 1
ATOM 666 O O . PRO A 1 84 ? 32.289 5.154 -36.160 1.00 90.94 84 PRO A O 1
ATOM 669 N N . MET A 1 85 ? 33.783 3.764 -37.116 1.00 91.19 85 MET A N 1
ATOM 670 C CA . MET A 1 85 ? 33.809 4.382 -38.442 1.00 91.19 85 MET A CA 1
ATOM 671 C C . MET A 1 85 ? 33.062 3.517 -39.455 1.00 91.19 85 MET A C 1
ATOM 673 O O . MET A 1 85 ? 33.269 2.306 -39.538 1.00 91.19 85 MET A O 1
ATOM 677 N N . LEU A 1 86 ? 32.232 4.172 -40.262 1.00 93.31 86 LEU A N 1
ATOM 678 C CA . LEU A 1 86 ? 31.523 3.598 -41.396 1.00 93.31 86 LEU A CA 1
ATOM 679 C C . LEU A 1 86 ? 31.916 4.351 -42.666 1.00 93.31 86 LEU A C 1
ATOM 681 O O . LEU A 1 86 ? 31.584 5.528 -42.821 1.00 93.31 86 LEU A O 1
ATOM 685 N N . ARG A 1 87 ? 32.578 3.675 -43.607 1.00 94.31 87 ARG A N 1
ATOM 686 C CA . ARG A 1 87 ? 32.785 4.215 -44.958 1.00 94.31 87 ARG A CA 1
ATOM 687 C C . ARG A 1 87 ? 31.766 3.610 -45.901 1.00 94.31 87 ARG A C 1
ATOM 689 O O . ARG A 1 87 ? 31.675 2.394 -46.026 1.00 94.31 87 ARG A O 1
ATOM 696 N N . ILE A 1 88 ? 31.007 4.471 -46.559 1.00 95.25 88 ILE A N 1
ATOM 697 C CA . ILE A 1 88 ? 29.980 4.108 -47.526 1.00 95.25 88 ILE A CA 1
ATOM 698 C C . ILE A 1 88 ? 30.465 4.586 -48.888 1.00 95.25 88 ILE A C 1
ATOM 700 O O . ILE A 1 88 ? 30.581 5.789 -49.130 1.00 95.25 88 ILE A O 1
ATOM 704 N N . ILE A 1 89 ? 30.756 3.633 -49.764 1.00 95.81 89 ILE A N 1
ATOM 705 C CA . ILE A 1 89 ? 31.269 3.875 -51.107 1.00 95.81 89 ILE A CA 1
ATOM 706 C C . ILE A 1 89 ? 30.156 3.550 -52.097 1.00 95.81 89 ILE A C 1
ATOM 708 O O . ILE A 1 89 ? 29.624 2.440 -52.119 1.00 95.81 89 ILE A O 1
ATOM 712 N N . MET A 1 90 ? 29.814 4.529 -52.920 1.00 92.06 90 MET A N 1
ATOM 713 C CA . MET A 1 90 ? 28.817 4.443 -53.978 1.00 92.06 90 MET A CA 1
ATOM 714 C C . MET A 1 90 ? 29.419 4.965 -55.273 1.00 92.06 90 MET A C 1
ATOM 716 O O . MET A 1 90 ? 30.146 5.963 -55.266 1.00 92.06 90 MET A O 1
ATOM 720 N N . ASP A 1 91 ? 29.042 4.353 -56.392 1.00 88.00 91 ASP A N 1
ATOM 721 C CA . ASP A 1 91 ? 29.299 4.939 -57.703 1.00 88.00 91 ASP A CA 1
ATOM 722 C C . ASP A 1 91 ? 28.755 6.392 -57.748 1.00 88.00 91 ASP A C 1
ATOM 724 O O . ASP A 1 91 ? 27.658 6.668 -57.240 1.00 88.00 91 ASP A O 1
ATOM 728 N N . PRO A 1 92 ? 29.496 7.365 -58.312 1.00 85.81 92 PRO A N 1
ATOM 729 C CA . PRO A 1 92 ? 29.035 8.747 -58.389 1.00 85.81 92 PRO A CA 1
ATOM 730 C C . PRO A 1 92 ? 27.681 8.942 -59.087 1.00 85.81 92 PRO A C 1
ATOM 732 O O . PRO A 1 92 ? 26.968 9.893 -58.755 1.00 85.81 92 PRO A O 1
ATOM 735 N N . GLN A 1 93 ? 27.294 8.093 -60.045 1.00 83.88 93 GLN A N 1
ATOM 736 C CA . GLN A 1 93 ? 25.969 8.159 -60.669 1.00 83.88 93 GLN A CA 1
ATOM 737 C C . GLN A 1 93 ? 24.888 7.653 -59.711 1.00 83.88 93 GLN A C 1
ATOM 739 O O . GLN A 1 93 ? 23.853 8.309 -59.584 1.00 83.88 93 GLN A O 1
ATOM 744 N N . GLU A 1 94 ? 25.145 6.560 -58.989 1.00 84.50 94 GLU A N 1
ATOM 745 C CA . GLU A 1 94 ? 24.265 6.031 -57.935 1.00 84.50 94 GLU A CA 1
ATOM 746 C C . GLU A 1 94 ? 24.049 7.041 -56.801 1.00 84.50 94 GLU A C 1
ATOM 748 O O . GLU A 1 94 ? 22.910 7.344 -56.428 1.00 84.50 94 GLU A O 1
ATOM 753 N N . TYR A 1 95 ? 25.127 7.657 -56.310 1.00 86.31 95 TYR A N 1
ATOM 754 C CA . TYR A 1 95 ? 25.048 8.700 -55.289 1.00 86.31 95 TYR A CA 1
ATOM 755 C C . TYR A 1 95 ? 24.267 9.926 -55.778 1.00 86.31 95 TYR A C 1
ATOM 757 O O . TYR A 1 95 ? 23.417 10.455 -55.061 1.00 86.31 95 TYR A O 1
ATOM 765 N N . ASN A 1 96 ? 24.495 10.375 -57.018 1.00 82.94 96 ASN A N 1
ATOM 766 C CA . ASN A 1 96 ? 23.739 11.490 -57.593 1.00 82.94 96 ASN A CA 1
ATOM 767 C C . ASN A 1 96 ? 22.269 11.131 -57.844 1.00 82.94 96 ASN A C 1
ATOM 769 O O . ASN A 1 96 ? 21.397 11.986 -57.669 1.00 82.94 96 ASN A O 1
ATOM 773 N N . TYR A 1 97 ? 21.969 9.890 -58.229 1.00 79.50 97 TYR A N 1
ATOM 774 C CA . TYR A 1 97 ? 20.602 9.393 -58.359 1.00 79.50 97 TYR A CA 1
ATOM 775 C C . TYR A 1 97 ? 19.885 9.436 -57.010 1.00 79.50 97 TYR A C 1
ATOM 777 O O . TYR A 1 97 ? 18.804 10.024 -56.913 1.00 79.50 97 TYR A O 1
ATOM 785 N N . LEU A 1 98 ? 20.522 8.909 -55.961 1.00 79.69 98 LEU A N 1
ATOM 786 C CA . LEU A 1 98 ? 20.023 9.016 -54.599 1.00 79.69 98 LEU A CA 1
ATOM 787 C C . LEU A 1 98 ? 19.798 10.482 -54.225 1.00 79.69 98 LEU A C 1
ATOM 789 O O . LEU A 1 98 ? 18.661 10.876 -53.997 1.00 79.69 98 LEU A O 1
ATOM 793 N N . LYS A 1 99 ? 20.831 11.321 -54.305 1.00 78.62 99 LYS A N 1
ATOM 794 C CA . LYS A 1 99 ? 20.792 12.738 -53.921 1.00 78.62 99 LYS A CA 1
ATOM 795 C C . LYS A 1 99 ? 19.735 13.571 -54.647 1.00 78.62 99 LYS A C 1
ATOM 797 O O . LYS A 1 99 ? 19.105 14.425 -54.035 1.00 78.62 99 LYS A O 1
ATOM 802 N N . THR A 1 100 ? 19.538 13.358 -55.948 1.00 74.44 100 THR A N 1
ATOM 803 C CA . THR A 1 100 ? 18.691 14.240 -56.775 1.00 74.44 100 THR A CA 1
ATOM 804 C C . THR A 1 100 ? 17.289 13.703 -57.040 1.00 74.44 100 THR A C 1
ATOM 806 O O . THR A 1 100 ? 16.384 14.496 -57.299 1.00 74.44 100 THR A O 1
ATOM 809 N N . LYS A 1 101 ? 17.086 12.379 -57.013 1.00 70.25 101 LYS A N 1
ATOM 810 C CA . LYS A 1 101 ? 15.799 11.745 -57.351 1.00 70.25 101 LYS A CA 1
ATOM 811 C C . LYS A 1 101 ? 15.114 11.111 -56.151 1.00 70.25 101 LYS A C 1
ATOM 813 O O . LYS A 1 101 ? 13.896 11.197 -56.051 1.00 70.25 101 LYS A O 1
ATOM 818 N N . ILE A 1 102 ? 15.881 10.502 -55.250 1.00 70.00 102 ILE A N 1
ATOM 819 C CA . ILE A 1 102 ? 15.348 9.745 -54.108 1.00 70.00 102 ILE A CA 1
ATOM 820 C C . ILE A 1 102 ? 15.379 10.572 -52.816 1.00 70.00 102 ILE A C 1
ATOM 822 O O . ILE A 1 102 ? 14.479 10.461 -51.995 1.00 70.00 102 ILE A O 1
ATOM 826 N N . TRP A 1 103 ? 16.383 11.427 -52.640 1.00 72.00 103 TRP A N 1
ATOM 827 C CA . TRP A 1 103 ? 16.613 12.272 -51.460 1.00 72.00 103 TRP A CA 1
ATOM 828 C C . TRP A 1 103 ? 16.104 13.712 -51.641 1.00 72.00 103 TRP A C 1
ATOM 830 O O . TRP A 1 103 ? 16.178 14.515 -50.717 1.00 72.00 103 TRP A O 1
ATOM 840 N N . GLY A 1 104 ? 15.591 14.036 -52.834 1.00 66.38 104 GLY A N 1
ATOM 841 C CA . GLY A 1 104 ? 15.026 15.341 -53.186 1.00 66.38 104 GLY A CA 1
ATOM 842 C C . GLY A 1 104 ? 13.559 15.527 -52.759 1.00 66.38 104 GLY A C 1
ATOM 843 O O . GLY A 1 104 ? 13.154 15.159 -51.661 1.00 66.38 104 GLY A O 1
ATOM 844 N N . GLU A 1 105 ? 12.734 16.109 -53.635 1.00 54.56 105 GLU A N 1
ATOM 845 C CA . GLU A 1 105 ? 11.468 16.774 -53.258 1.00 54.56 105 GLU A CA 1
ATOM 846 C C . GLU A 1 105 ? 10.302 15.875 -52.789 1.00 54.56 105 GLU A C 1
ATOM 848 O O . GLU A 1 105 ? 9.304 16.405 -52.305 1.00 54.56 105 GLU A O 1
ATOM 853 N N . GLN A 1 106 ? 10.382 14.542 -52.883 1.00 55.78 106 GLN A N 1
ATOM 854 C CA . GLN A 1 106 ? 9.309 13.643 -52.412 1.00 55.78 106 GLN A CA 1
ATOM 855 C C . GLN A 1 106 ? 9.823 12.316 -51.829 1.00 55.78 106 GLN A C 1
ATOM 857 O O . GLN A 1 106 ? 9.179 11.298 -52.045 1.00 55.78 106 GLN A O 1
ATOM 862 N N . GLY A 1 107 ? 10.977 12.304 -51.144 1.00 52.78 107 GLY A N 1
ATOM 863 C CA . GLY A 1 107 ? 11.775 11.119 -50.763 1.00 52.78 107 GLY A CA 1
ATOM 864 C C . GLY A 1 107 ? 11.096 9.951 -50.022 1.00 52.78 107 GLY A C 1
ATOM 865 O O . GLY A 1 107 ? 11.460 9.615 -48.903 1.00 52.78 107 GLY A O 1
ATOM 866 N N . LEU A 1 108 ? 10.149 9.288 -50.684 1.00 60.97 108 LEU A N 1
ATOM 867 C CA . LEU A 1 108 ? 9.348 8.155 -50.218 1.00 60.97 108 LEU A CA 1
ATOM 868 C C . LEU A 1 108 ? 9.729 6.849 -50.928 1.00 60.97 108 LEU A C 1
ATOM 870 O O . LEU A 1 108 ? 9.090 5.822 -50.716 1.00 60.97 108 LEU A O 1
ATOM 874 N N . SER A 1 109 ? 10.725 6.883 -51.815 1.00 73.38 109 SER A N 1
ATOM 875 C CA . SER A 1 109 ? 11.188 5.676 -52.491 1.00 73.38 109 SER A CA 1
ATOM 876 C C . SER A 1 109 ? 12.091 4.873 -51.563 1.00 73.38 109 SER A C 1
ATOM 878 O O . SER A 1 109 ? 13.148 5.344 -51.150 1.00 73.38 109 SER A O 1
ATOM 880 N N . GLU A 1 110 ? 11.699 3.628 -51.305 1.00 77.19 110 GLU A N 1
ATOM 881 C CA . GLU A 1 110 ? 12.492 2.651 -50.553 1.00 77.19 110 GLU A CA 1
ATOM 882 C C . GLU A 1 110 ? 13.414 1.811 -51.456 1.00 77.19 110 GLU A C 1
ATOM 884 O O . GLU A 1 110 ? 13.966 0.804 -51.019 1.00 77.19 110 GLU A O 1
ATOM 889 N N . ALA A 1 111 ? 13.592 2.215 -52.721 1.00 81.81 111 ALA A N 1
ATOM 890 C CA . ALA A 1 111 ? 14.508 1.560 -53.650 1.00 81.81 111 ALA A CA 1
ATOM 891 C C . ALA A 1 111 ? 15.955 1.587 -53.127 1.00 81.81 111 ALA A C 1
ATOM 893 O O . ALA A 1 111 ? 16.453 2.637 -52.716 1.00 81.81 111 ALA A O 1
ATOM 894 N N . LEU A 1 112 ? 16.614 0.429 -53.182 1.00 86.62 112 LEU A N 1
ATOM 895 C CA . LEU A 1 112 ? 18.013 0.248 -52.803 1.00 86.62 112 LEU A CA 1
ATOM 896 C C . LEU A 1 112 ? 18.931 0.521 -53.998 1.00 86.62 112 LEU A C 1
ATOM 898 O O . LEU A 1 112 ? 18.591 0.185 -55.133 1.00 86.62 112 LEU A O 1
ATOM 902 N N . VAL A 1 113 ? 20.109 1.075 -53.725 1.00 87.50 113 VAL A N 1
ATOM 903 C CA . VAL A 1 113 ? 21.236 1.133 -54.663 1.00 87.50 113 VAL A CA 1
ATOM 904 C C . VAL A 1 113 ? 22.406 0.307 -54.144 1.00 87.50 113 VAL A C 1
ATOM 906 O O . VAL A 1 113 ? 22.496 0.031 -52.948 1.00 87.50 113 VAL A O 1
ATOM 909 N N . ASN A 1 114 ? 23.295 -0.086 -55.051 1.00 89.94 114 ASN A N 1
ATOM 910 C CA . ASN A 1 114 ? 24.486 -0.863 -54.734 1.00 89.94 114 ASN A CA 1
ATOM 911 C C . ASN A 1 114 ? 25.595 0.014 -54.133 1.00 89.94 114 ASN A C 1
ATOM 913 O O . ASN A 1 114 ? 25.826 1.134 -54.593 1.00 89.94 114 ASN A O 1
ATOM 917 N N . GLY A 1 115 ? 26.317 -0.522 -53.152 1.00 92.69 115 GLY A N 1
ATOM 918 C CA . GLY A 1 115 ? 27.501 0.110 -52.581 1.00 92.69 115 GLY A CA 1
ATOM 919 C C . GLY A 1 115 ? 28.435 -0.875 -51.882 1.00 92.69 115 GLY A C 1
ATOM 920 O O . GLY A 1 115 ? 28.118 -2.055 -51.708 1.00 92.69 115 GLY A O 1
ATOM 921 N N . THR A 1 116 ? 29.582 -0.364 -51.445 1.00 95.31 116 THR A N 1
ATOM 922 C CA . THR A 1 116 ? 30.479 -1.050 -50.507 1.00 95.31 116 THR A CA 1
ATOM 923 C C . THR A 1 116 ? 30.421 -0.341 -49.165 1.00 95.31 116 THR A C 1
ATOM 925 O O . THR A 1 116 ? 30.515 0.885 -49.103 1.00 95.31 116 THR A O 1
ATOM 928 N N . VAL A 1 117 ? 30.288 -1.112 -48.090 1.00 95.12 117 VAL A N 1
ATOM 929 C CA . VAL A 1 117 ? 30.320 -0.595 -46.723 1.00 95.12 117 VAL A CA 1
ATOM 930 C C . VAL A 1 117 ? 31.516 -1.180 -45.997 1.00 95.12 117 VAL A C 1
ATOM 932 O O . VAL A 1 117 ? 31.725 -2.389 -46.014 1.00 95.12 117 VAL A O 1
ATOM 935 N N . ILE A 1 118 ? 32.311 -0.313 -45.383 1.00 93.12 118 ILE A N 1
ATOM 936 C CA . ILE A 1 118 ? 33.477 -0.692 -44.593 1.00 93.12 118 ILE A CA 1
ATOM 937 C C . ILE A 1 118 ? 33.216 -0.277 -43.151 1.00 93.12 118 ILE A C 1
ATOM 939 O O . ILE A 1 118 ? 33.017 0.910 -42.879 1.00 93.12 118 ILE A O 1
ATOM 943 N N . CYS A 1 119 ? 33.218 -1.249 -42.248 1.00 90.94 119 CYS A N 1
ATOM 944 C CA . CYS A 1 119 ? 32.974 -1.053 -40.826 1.00 90.94 119 CYS A CA 1
ATOM 945 C C . CYS A 1 119 ? 34.280 -1.228 -40.052 1.00 90.94 119 CYS A C 1
ATOM 947 O O . CYS A 1 119 ? 34.950 -2.249 -40.189 1.00 90.94 119 CYS A O 1
ATOM 949 N N . GLN A 1 120 ? 34.631 -0.258 -39.213 1.00 88.00 120 GLN A N 1
ATOM 950 C CA . GLN A 1 120 ? 35.790 -0.343 -38.328 1.00 88.00 120 GLN A CA 1
ATOM 951 C C . GLN A 1 120 ? 35.390 0.081 -36.918 1.00 88.00 120 GLN A C 1
ATOM 953 O O . GLN A 1 120 ? 34.857 1.174 -36.718 1.00 88.00 120 GLN A O 1
ATOM 958 N N . THR A 1 121 ? 35.642 -0.774 -35.930 1.00 82.81 121 THR A N 1
ATOM 959 C CA . THR A 1 121 ? 35.400 -0.461 -34.516 1.00 82.81 121 THR A CA 1
ATOM 960 C C . THR A 1 121 ? 36.721 -0.137 -33.814 1.00 82.81 121 THR A C 1
ATOM 962 O O . THR A 1 121 ? 37.770 -0.619 -34.239 1.00 82.81 121 THR A O 1
ATOM 965 N N . PRO A 1 122 ? 36.716 0.637 -32.714 1.00 75.12 122 PRO A N 1
ATOM 966 C CA . PRO A 1 122 ? 37.940 0.901 -31.949 1.00 75.12 122 PRO A CA 1
ATOM 967 C C . PRO A 1 122 ? 38.613 -0.376 -31.411 1.00 75.12 122 PRO A C 1
ATOM 969 O O . PRO A 1 122 ? 39.827 -0.412 -31.224 1.00 75.12 122 PRO A O 1
ATOM 972 N N . SER A 1 123 ? 37.832 -1.435 -31.168 1.00 73.06 123 SER A N 1
ATOM 973 C CA . SER A 1 123 ? 38.302 -2.738 -30.685 1.00 73.06 123 SER A CA 1
ATOM 974 C C . SER A 1 123 ? 38.764 -3.687 -31.800 1.00 73.06 123 SER A C 1
ATOM 976 O O . SER A 1 123 ? 39.474 -4.649 -31.502 1.00 73.06 123 SER A O 1
ATOM 978 N N . GLN A 1 124 ? 38.408 -3.434 -33.066 1.00 73.56 124 GLN A N 1
ATOM 979 C CA . GLN A 1 124 ? 38.846 -4.211 -34.229 1.00 73.56 124 GLN A CA 1
ATOM 980 C C . GLN A 1 124 ? 39.719 -3.341 -35.149 1.00 73.56 124 GLN A C 1
ATOM 982 O O . GLN A 1 124 ? 39.205 -2.565 -35.957 1.00 73.56 124 GLN A O 1
ATOM 987 N N . PRO A 1 125 ? 41.056 -3.476 -35.082 1.00 65.38 125 PRO A N 1
ATOM 988 C CA . PRO A 1 125 ? 41.950 -2.646 -35.885 1.00 65.38 125 PRO A CA 1
ATOM 989 C C . PRO A 1 125 ? 41.833 -2.921 -37.391 1.00 65.38 125 PRO A C 1
ATOM 991 O O . PRO A 1 125 ? 42.104 -2.021 -38.185 1.00 65.38 125 PRO A O 1
ATOM 994 N N . MET A 1 126 ? 41.413 -4.131 -37.787 1.00 80.69 126 MET A N 1
ATOM 995 C CA . MET A 1 126 ? 41.156 -4.476 -39.187 1.00 80.69 126 MET A CA 1
ATOM 996 C C . MET A 1 126 ? 39.692 -4.193 -39.549 1.00 80.69 126 MET A C 1
ATOM 998 O O . MET A 1 126 ? 38.808 -4.730 -38.882 1.00 80.69 126 MET A O 1
ATOM 1002 N N . PRO A 1 127 ? 39.422 -3.391 -40.594 1.00 87.38 127 PRO A N 1
ATOM 1003 C CA . PRO A 1 127 ? 38.061 -3.118 -41.030 1.00 87.38 127 PRO A CA 1
ATOM 1004 C C . PRO A 1 127 ? 37.409 -4.341 -41.690 1.00 87.38 127 PRO A C 1
ATOM 1006 O O . PRO A 1 127 ? 38.054 -5.083 -42.434 1.00 87.38 127 PRO A O 1
ATOM 1009 N N . GLU A 1 128 ? 36.106 -4.505 -41.483 1.00 90.88 128 GLU A N 1
ATOM 1010 C CA . GLU A 1 128 ? 35.276 -5.488 -42.180 1.00 90.88 128 GLU A CA 1
ATOM 1011 C C . GLU A 1 128 ? 34.636 -4.857 -43.423 1.00 90.88 128 GLU A C 1
ATOM 1013 O O . GLU A 1 128 ? 34.131 -3.734 -43.371 1.00 90.88 128 GLU A O 1
ATOM 1018 N N . ILE A 1 129 ? 34.669 -5.566 -44.557 1.00 92.19 129 ILE A N 1
ATOM 1019 C CA . ILE A 1 129 ? 34.251 -5.034 -45.863 1.00 92.19 129 ILE A CA 1
ATOM 1020 C C . ILE A 1 129 ? 33.051 -5.811 -46.402 1.00 92.19 129 ILE A C 1
ATOM 1022 O O . ILE A 1 129 ? 33.134 -7.004 -46.705 1.00 92.19 129 ILE A O 1
ATOM 1026 N N . PHE A 1 130 ? 31.957 -5.094 -46.630 1.00 93.69 130 PHE A N 1
ATOM 1027 C CA . PHE A 1 130 ? 30.701 -5.603 -47.162 1.00 93.69 130 PHE A CA 1
ATOM 1028 C C . PHE A 1 130 ? 30.470 -5.040 -48.564 1.00 93.69 130 PHE A C 1
ATOM 1030 O O . PHE A 1 130 ? 29.949 -3.939 -48.745 1.00 93.69 130 PHE A O 1
ATOM 1037 N N . TYR A 1 131 ? 30.876 -5.809 -49.572 1.00 92.75 131 TYR A N 1
ATOM 1038 C CA . TYR A 1 131 ? 30.531 -5.536 -50.965 1.00 92.75 131 TYR A CA 1
ATOM 1039 C C . TYR A 1 131 ? 29.074 -5.895 -51.246 1.00 92.75 131 TYR A C 1
ATOM 1041 O O . TYR A 1 131 ? 28.560 -6.842 -50.654 1.00 92.75 131 TYR A O 1
ATOM 1049 N N . GLN A 1 132 ? 28.461 -5.207 -52.210 1.00 89.81 132 GLN A N 1
ATOM 1050 C CA . GLN A 1 132 ? 27.057 -5.391 -52.593 1.00 89.81 132 GLN A CA 1
ATOM 1051 C C . GLN A 1 132 ? 26.066 -5.080 -51.464 1.00 89.81 132 GLN A C 1
ATOM 1053 O O . GLN A 1 132 ? 25.003 -5.694 -51.357 1.00 89.81 132 GLN A O 1
ATOM 1058 N N . ALA A 1 133 ? 26.418 -4.117 -50.614 1.00 93.12 133 ALA A N 1
ATOM 1059 C CA . ALA A 1 133 ? 25.500 -3.573 -49.632 1.00 93.12 133 ALA A CA 1
ATOM 1060 C C . ALA A 1 133 ? 24.373 -2.800 -50.338 1.00 93.12 133 ALA A C 1
ATOM 1062 O O . ALA A 1 133 ? 24.596 -2.110 -51.336 1.00 93.12 133 ALA A O 1
ATOM 1063 N N . GLY A 1 134 ? 23.157 -2.909 -49.804 1.00 92.12 134 GLY A N 1
ATOM 1064 C CA . GLY A 1 134 ? 21.993 -2.170 -50.281 1.00 92.12 134 GLY A CA 1
ATOM 1065 C C . GLY A 1 134 ? 21.822 -0.872 -49.504 1.00 92.12 134 GLY A C 1
ATOM 1066 O O . GLY A 1 134 ? 21.644 -0.901 -48.289 1.00 92.12 134 GLY A O 1
ATOM 1067 N N . LEU A 1 135 ? 21.827 0.262 -50.195 1.00 91.25 135 LEU A N 1
ATOM 1068 C CA . LEU A 1 135 ? 21.786 1.590 -49.587 1.00 91.25 135 LEU A CA 1
ATOM 1069 C C . LEU A 1 135 ? 20.529 2.340 -50.018 1.00 91.25 135 LEU A C 1
ATOM 1071 O O . LEU A 1 135 ? 20.177 2.350 -51.196 1.00 91.25 135 LEU A O 1
ATOM 1075 N N . ARG A 1 136 ? 19.849 3.002 -49.083 1.00 88.56 136 ARG A N 1
ATOM 1076 C CA . ARG A 1 136 ? 18.721 3.893 -49.401 1.00 88.56 136 ARG A CA 1
ATOM 1077 C C . ARG A 1 136 ? 18.569 5.006 -48.379 1.00 88.56 136 ARG A C 1
ATOM 1079 O O . ARG A 1 136 ? 19.092 4.923 -47.270 1.00 88.56 136 ARG A O 1
ATOM 1086 N N . ASN A 1 137 ? 17.776 6.015 -48.737 1.00 83.81 137 ASN A N 1
ATOM 1087 C CA . ASN A 1 137 ? 17.305 6.983 -47.748 1.00 83.81 137 ASN A CA 1
ATOM 1088 C C . ASN A 1 137 ? 16.427 6.319 -46.692 1.00 83.81 137 ASN A C 1
ATOM 1090 O O . ASN A 1 137 ? 15.746 5.320 -46.966 1.00 83.81 137 ASN A O 1
ATOM 1094 N N . ARG A 1 138 ? 16.326 6.970 -45.537 1.00 85.06 138 ARG A N 1
ATOM 1095 C CA . ARG A 1 138 ? 15.297 6.659 -44.547 1.00 85.06 138 ARG A CA 1
ATOM 1096 C C . ARG A 1 138 ? 14.745 7.911 -43.875 1.00 85.06 138 ARG A C 1
ATOM 1098 O O . ARG A 1 138 ? 15.330 8.990 -43.923 1.00 85.06 138 ARG A O 1
ATOM 1105 N N . GLY A 1 139 ? 13.633 7.714 -43.182 1.00 79.25 139 GLY A N 1
ATOM 1106 C CA . GLY A 1 139 ? 12.878 8.780 -42.541 1.00 79.25 139 GLY A CA 1
ATOM 1107 C C . GLY A 1 139 ? 11.691 9.209 -43.393 1.00 79.25 139 GLY A C 1
ATOM 1108 O O . GLY A 1 139 ? 11.553 8.821 -44.551 1.00 79.25 139 GLY A O 1
ATOM 1109 N N . LYS A 1 140 ? 10.800 9.983 -42.779 1.00 76.50 140 LYS A N 1
ATOM 1110 C CA . LYS A 1 140 ? 9.601 10.519 -43.432 1.00 76.50 140 LYS A CA 1
ATOM 1111 C C . LYS A 1 140 ? 9.674 12.038 -43.488 1.00 76.50 140 LYS A C 1
ATOM 1113 O O . LYS A 1 140 ? 9.913 12.591 -44.553 1.00 76.50 140 LYS A O 1
ATOM 1118 N N . GLY A 1 141 ? 9.553 12.701 -42.335 1.00 74.88 141 GLY A N 1
ATOM 1119 C CA . GLY A 1 141 ? 9.792 14.145 -42.222 1.00 74.88 141 GLY A CA 1
ATOM 1120 C C . GLY A 1 141 ? 11.265 14.516 -42.416 1.00 74.88 141 GLY A C 1
ATOM 1121 O O . GLY A 1 141 ? 11.575 15.593 -42.911 1.00 74.88 141 GLY A O 1
ATOM 1122 N N . THR A 1 142 ? 12.173 13.591 -42.094 1.00 81.94 142 THR A N 1
ATOM 1123 C CA . THR A 1 142 ? 13.624 13.801 -42.141 1.00 81.94 142 THR A CA 1
ATOM 1124 C C . THR A 1 142 ? 14.285 13.338 -43.444 1.00 81.94 142 THR A C 1
ATOM 1126 O O . THR A 1 142 ? 15.484 13.540 -43.614 1.00 81.94 142 THR A O 1
ATOM 1129 N N . ALA A 1 143 ? 13.532 12.754 -44.386 1.00 77.94 143 ALA A N 1
ATOM 1130 C CA . ALA A 1 143 ? 14.080 12.197 -45.630 1.00 77.94 143 ALA A CA 1
ATOM 1131 C C . ALA A 1 143 ? 14.804 13.247 -46.494 1.00 77.94 143 ALA A C 1
ATOM 1133 O O . ALA A 1 143 ? 15.766 12.933 -47.189 1.00 77.94 143 ALA A O 1
ATOM 1134 N N . SER A 1 144 ? 14.370 14.506 -46.440 1.00 77.25 144 SER A N 1
ATOM 1135 C CA . SER A 1 144 ? 14.989 15.609 -47.180 1.00 77.25 144 SER A CA 1
ATOM 1136 C C . SER A 1 144 ? 16.060 16.366 -46.384 1.00 77.25 144 SER A C 1
ATOM 1138 O O . SER A 1 144 ? 16.603 17.344 -46.897 1.00 77.25 144 SER A O 1
ATOM 1140 N N . LEU A 1 145 ? 16.345 15.986 -45.130 1.00 80.62 145 LEU A N 1
ATOM 1141 C CA . LEU A 1 145 ? 17.374 16.659 -44.334 1.00 80.62 145 LEU A CA 1
ATOM 1142 C C . LEU A 1 145 ? 18.770 16.342 -44.867 1.00 80.62 145 LEU A C 1
ATOM 1144 O O . LEU A 1 145 ? 19.037 15.235 -45.331 1.00 80.62 145 LEU A O 1
ATOM 1148 N N . THR A 1 146 ? 19.660 17.326 -44.765 1.00 82.38 146 THR A N 1
ATOM 1149 C CA . THR A 1 146 ? 21.085 17.187 -45.066 1.00 82.38 146 THR A CA 1
ATOM 1150 C C . THR A 1 146 ? 21.898 17.403 -43.787 1.00 82.38 146 THR A C 1
ATOM 1152 O O . THR A 1 146 ? 21.710 18.441 -43.146 1.00 82.38 146 THR A O 1
ATOM 1155 N N . PRO A 1 147 ? 22.824 16.499 -43.433 1.00 87.88 147 PRO A N 1
ATOM 1156 C CA . PRO A 1 147 ? 23.163 15.264 -44.149 1.00 87.88 147 PRO A CA 1
ATOM 1157 C C . PRO A 1 147 ? 22.039 14.219 -44.092 1.00 87.88 147 PRO A C 1
ATOM 1159 O O . PRO A 1 147 ? 21.236 14.224 -43.159 1.00 87.88 147 PRO A O 1
ATOM 1162 N N . HIS A 1 148 ? 21.961 13.362 -45.111 1.00 86.62 148 HIS A N 1
ATOM 1163 C CA . HIS A 1 148 ? 20.862 12.406 -45.271 1.00 86.62 148 HIS A CA 1
ATOM 1164 C C . HIS A 1 148 ? 20.981 11.230 -44.300 1.00 86.62 148 HIS A C 1
ATOM 1166 O O . HIS A 1 148 ? 22.085 10.770 -44.017 1.00 86.62 148 HIS A O 1
ATOM 1172 N N . ASN A 1 149 ? 19.844 10.704 -43.840 1.00 89.31 149 ASN A N 1
ATOM 1173 C CA . ASN A 1 149 ? 19.826 9.441 -43.107 1.00 89.31 149 ASN A CA 1
ATOM 1174 C C . ASN A 1 149 ? 20.009 8.276 -44.087 1.00 89.31 149 ASN A C 1
ATOM 1176 O O . ASN A 1 149 ? 19.437 8.293 -45.178 1.00 89.31 149 ASN A O 1
ATOM 1180 N N . ILE A 1 150 ? 20.725 7.225 -43.692 1.00 90.44 150 ILE A N 1
ATOM 1181 C CA . ILE A 1 150 ? 20.963 6.076 -44.571 1.00 90.44 150 ILE A CA 1
ATOM 1182 C C . ILE A 1 150 ? 20.507 4.797 -43.880 1.00 90.44 150 ILE A C 1
ATOM 1184 O O . ILE A 1 150 ? 20.839 4.536 -42.728 1.00 90.44 150 ILE A O 1
ATOM 1188 N N . HIS A 1 151 ? 19.718 3.999 -44.592 1.00 93.00 151 HIS A N 1
ATOM 1189 C CA . HIS A 1 151 ? 19.473 2.607 -44.243 1.00 93.00 151 HIS A CA 1
ATOM 1190 C C . HIS A 1 151 ? 20.403 1.718 -45.065 1.00 93.00 151 HIS A C 1
ATOM 1192 O O . HIS A 1 151 ? 20.530 1.907 -46.280 1.00 93.00 151 HIS A O 1
ATOM 1198 N N . ILE A 1 152 ? 21.043 0.771 -44.386 1.00 93.94 152 ILE A N 1
ATOM 1199 C CA . ILE A 1 152 ? 22.126 -0.051 -44.912 1.00 93.94 152 ILE A CA 1
ATOM 1200 C C . ILE A 1 152 ? 21.748 -1.513 -44.708 1.00 93.94 152 ILE A C 1
ATOM 1202 O O . ILE A 1 152 ? 21.615 -1.963 -43.573 1.00 93.94 152 ILE A O 1
ATOM 1206 N N . ASN A 1 153 ? 21.588 -2.242 -45.808 1.00 94.25 153 ASN A N 1
ATOM 1207 C CA . ASN A 1 153 ? 21.422 -3.690 -45.825 1.00 94.25 153 ASN A CA 1
ATOM 1208 C C . ASN A 1 153 ? 22.757 -4.350 -46.146 1.00 94.25 153 ASN A C 1
ATOM 1210 O O . ASN A 1 153 ? 23.374 -4.033 -47.167 1.00 94.25 153 ASN A O 1
ATOM 1214 N N . LEU A 1 154 ? 23.172 -5.289 -45.305 1.00 93.06 154 LEU A N 1
ATOM 1215 C CA . LEU A 1 154 ? 24.335 -6.123 -45.556 1.00 93.06 154 LEU A CA 1
ATOM 1216 C C . LEU A 1 154 ? 23.957 -7.340 -46.416 1.00 93.06 154 LEU A C 1
ATOM 1218 O O . LEU A 1 154 ? 22.790 -7.751 -46.449 1.00 93.06 154 LEU A O 1
ATOM 1222 N N . PRO A 1 155 ? 24.926 -7.925 -47.139 1.00 88.62 155 PRO A N 1
ATOM 1223 C CA . PRO A 1 155 ? 24.737 -9.197 -47.826 1.00 88.62 155 PRO A CA 1
ATOM 1224 C C . PRO A 1 155 ? 24.254 -10.294 -46.868 1.00 88.62 155 PRO A C 1
ATOM 1226 O O . PRO A 1 155 ? 24.760 -10.433 -45.764 1.00 88.62 155 PRO A O 1
ATOM 1229 N N . LYS A 1 156 ? 23.276 -11.103 -47.286 1.00 82.12 156 LYS A N 1
ATOM 1230 C CA . LYS A 1 156 ? 22.625 -12.094 -46.404 1.00 82.12 156 LYS A CA 1
ATOM 1231 C C . LYS A 1 156 ? 23.531 -13.240 -45.941 1.00 82.12 156 LYS A C 1
ATOM 1233 O O . LYS A 1 156 ? 23.141 -13.995 -45.060 1.00 82.12 156 LYS A O 1
ATOM 1238 N N . ASP A 1 157 ? 24.680 -13.422 -46.578 1.00 82.25 157 ASP A N 1
ATOM 1239 C CA . ASP A 1 157 ? 25.664 -14.459 -46.274 1.00 82.25 157 ASP A CA 1
ATOM 1240 C C . ASP A 1 157 ? 26.661 -14.051 -45.178 1.00 82.25 157 ASP A C 1
ATOM 1242 O O . ASP A 1 157 ? 27.468 -14.879 -44.756 1.00 82.25 157 ASP A O 1
ATOM 1246 N N . ARG A 1 158 ? 26.602 -12.801 -44.703 1.00 83.88 158 ARG A N 1
ATOM 1247 C CA . ARG A 1 158 ? 27.465 -12.269 -43.645 1.00 83.88 158 ARG A CA 1
ATOM 1248 C C . ARG A 1 158 ? 26.770 -11.150 -42.877 1.00 83.88 158 ARG A C 1
ATOM 1250 O O . ARG A 1 158 ? 26.357 -10.149 -43.454 1.00 83.88 158 ARG A O 1
ATOM 1257 N N . ASP A 1 159 ? 26.678 -11.309 -41.568 1.00 84.38 159 ASP A N 1
ATOM 1258 C CA . ASP A 1 159 ? 26.236 -10.241 -40.678 1.00 84.38 159 ASP A CA 1
ATOM 1259 C C . ASP A 1 159 ? 27.424 -9.405 -40.174 1.00 84.38 159 ASP A C 1
ATOM 1261 O O . ASP A 1 159 ? 28.586 -9.766 -40.370 1.00 84.38 159 ASP A O 1
ATOM 1265 N N . TRP A 1 160 ? 27.122 -8.260 -39.559 1.00 84.00 160 TRP A N 1
ATOM 1266 C CA . TRP A 1 160 ? 28.089 -7.488 -38.783 1.00 84.00 160 TRP A CA 1
ATOM 1267 C C . TRP A 1 160 ? 27.632 -7.442 -37.327 1.00 84.00 160 TRP A C 1
ATOM 1269 O O . TRP A 1 160 ? 26.581 -6.873 -37.019 1.00 84.00 160 TRP A O 1
ATOM 1279 N N . GLU A 1 161 ? 28.400 -8.068 -36.432 1.00 78.69 161 GLU A N 1
ATOM 1280 C CA . GLU A 1 161 ? 28.046 -8.223 -35.013 1.00 78.69 161 GLU A CA 1
ATOM 1281 C C . GLU A 1 161 ? 26.619 -8.793 -34.815 1.00 78.69 161 GLU A C 1
ATOM 1283 O O . GLU A 1 161 ? 25.866 -8.300 -33.969 1.00 78.69 161 GLU A O 1
ATOM 1288 N N . GLY A 1 162 ? 26.215 -9.790 -35.619 1.00 79.62 162 GLY A N 1
ATOM 1289 C CA . GLY A 1 162 ? 24.889 -10.417 -35.538 1.00 79.62 162 GLY A CA 1
ATOM 1290 C C . GLY A 1 162 ? 23.747 -9.593 -36.142 1.00 79.62 162 GLY A C 1
ATOM 1291 O O . GLY A 1 162 ? 22.586 -9.869 -35.852 1.00 79.62 162 GLY A O 1
ATOM 1292 N N . ARG A 1 163 ? 24.045 -8.560 -36.945 1.00 84.88 163 ARG A N 1
ATOM 1293 C CA . ARG A 1 163 ? 23.039 -7.708 -37.602 1.00 84.88 163 ARG A CA 1
ATOM 1294 C C . ARG A 1 163 ? 23.145 -7.776 -39.118 1.00 84.88 163 ARG A C 1
ATOM 1296 O O . ARG A 1 163 ? 24.217 -7.580 -39.687 1.00 84.88 163 ARG A O 1
ATOM 1303 N N . SER A 1 164 ? 22.005 -7.959 -39.774 1.00 91.31 164 SER A N 1
ATOM 1304 C CA . SER A 1 164 ? 21.880 -7.956 -41.240 1.00 91.31 164 SER A CA 1
ATOM 1305 C C . SER A 1 164 ? 21.709 -6.558 -41.844 1.00 91.31 164 SER A C 1
ATOM 1307 O O . SER A 1 164 ? 21.786 -6.380 -43.061 1.00 91.31 164 SER A O 1
ATOM 1309 N N . SER A 1 165 ? 21.448 -5.547 -41.013 1.00 92.62 165 SER A N 1
ATOM 1310 C CA . SER A 1 165 ? 21.229 -4.166 -41.448 1.00 92.62 165 SER A CA 1
ATOM 1311 C C . SER A 1 165 ? 21.444 -3.157 -40.316 1.00 92.62 165 SER A C 1
ATOM 1313 O O . SER A 1 165 ? 21.429 -3.509 -39.136 1.00 92.62 165 SER A O 1
ATOM 1315 N N . PHE A 1 166 ? 21.632 -1.883 -40.667 1.00 91.00 166 PHE A N 1
ATOM 1316 C CA . PHE A 1 166 ? 21.715 -0.771 -39.715 1.00 91.00 166 PHE A CA 1
ATOM 1317 C C . PHE A 1 166 ? 21.237 0.553 -40.312 1.00 91.00 166 PHE A C 1
ATOM 1319 O O . PHE A 1 166 ? 21.149 0.729 -41.526 1.00 91.00 166 PHE A O 1
ATOM 1326 N N . ASN A 1 167 ? 20.888 1.491 -39.435 1.00 93.69 167 ASN A N 1
ATOM 1327 C CA . ASN A 1 167 ? 20.458 2.836 -39.792 1.00 93.69 167 ASN A CA 1
ATOM 1328 C C . ASN A 1 167 ? 21.481 3.857 -39.295 1.00 93.69 167 ASN A C 1
ATOM 1330 O O . ASN A 1 167 ? 21.952 3.755 -38.167 1.00 93.69 167 ASN A O 1
ATOM 1334 N N . THR A 1 168 ? 21.767 4.884 -40.086 1.00 94.19 168 THR A N 1
ATOM 1335 C CA . THR A 1 168 ? 22.521 6.058 -39.644 1.00 94.19 168 THR A CA 1
ATOM 1336 C C . THR A 1 168 ? 21.626 7.290 -39.728 1.00 94.19 168 THR A C 1
ATOM 1338 O O . THR A 1 168 ? 21.133 7.650 -40.799 1.00 94.19 168 THR A O 1
ATOM 1341 N N . ASN A 1 169 ? 21.381 7.926 -38.583 1.00 93.50 169 ASN A N 1
ATOM 1342 C CA . ASN A 1 169 ? 20.482 9.071 -38.458 1.00 93.50 169 ASN A CA 1
ATOM 1343 C C . ASN A 1 169 ? 21.239 10.359 -38.139 1.00 93.50 169 ASN A C 1
ATOM 1345 O O . ASN A 1 169 ? 22.255 10.331 -37.446 1.00 93.50 169 ASN A O 1
ATOM 1349 N N . THR A 1 170 ? 20.720 11.493 -38.606 1.00 91.81 170 THR A N 1
ATOM 1350 C CA . THR A 1 170 ? 21.378 12.806 -38.483 1.00 91.81 170 THR A CA 1
ATOM 1351 C C . THR A 1 170 ? 20.581 13.830 -37.691 1.00 91.81 170 THR A C 1
ATOM 1353 O O . THR A 1 170 ? 21.095 14.910 -37.412 1.00 91.81 170 THR A O 1
ATOM 1356 N N . LYS A 1 171 ? 19.336 13.536 -37.324 1.00 89.88 171 LYS A N 1
ATOM 1357 C CA . LYS A 1 171 ? 18.525 14.418 -36.481 1.00 89.88 171 LYS A CA 1
ATOM 1358 C C . LYS A 1 171 ? 18.909 14.224 -35.014 1.00 89.88 171 LYS A C 1
ATOM 1360 O O . LYS A 1 171 ? 18.946 13.086 -34.569 1.00 89.88 171 LYS A O 1
ATOM 1365 N N . ASP A 1 172 ? 19.240 15.310 -34.315 1.00 91.25 172 ASP A N 1
ATOM 1366 C CA . ASP A 1 172 ? 19.554 15.367 -32.874 1.00 91.25 172 ASP A CA 1
ATOM 1367 C C . ASP A 1 172 ? 20.193 14.080 -32.314 1.00 91.25 172 ASP A C 1
ATOM 1369 O O . ASP A 1 172 ? 19.644 13.371 -31.471 1.00 91.25 172 ASP A O 1
ATOM 1373 N N . THR A 1 173 ? 21.372 13.741 -32.839 1.00 93.44 173 THR A N 1
ATOM 1374 C CA . THR A 1 173 ? 21.953 12.388 -32.735 1.00 93.44 173 THR A CA 1
ATOM 1375 C C . THR A 1 173 ? 22.187 11.951 -31.292 1.00 93.44 173 THR A C 1
ATOM 1377 O O . THR A 1 173 ? 21.896 10.820 -30.908 1.00 93.44 173 THR A O 1
ATOM 1380 N N . TYR A 1 174 ? 22.653 12.883 -30.471 1.00 93.88 174 TYR A N 1
ATOM 1381 C CA . TYR A 1 174 ? 22.905 12.711 -29.047 1.00 93.88 174 TYR A CA 1
ATOM 1382 C C . TYR A 1 174 ? 21.624 12.453 -28.228 1.00 93.88 174 TYR A C 1
ATOM 1384 O O . TYR A 1 174 ? 21.700 11.743 -27.227 1.00 93.88 174 TYR A O 1
ATOM 1392 N N . CYS A 1 175 ? 20.454 12.942 -28.668 1.00 94.38 175 CYS A N 1
ATOM 1393 C CA . CYS A 1 175 ? 19.156 12.655 -28.037 1.00 94.38 175 CYS A CA 1
ATOM 1394 C C . CYS A 1 175 ? 18.711 11.206 -28.284 1.00 94.38 175 CYS A C 1
ATOM 1396 O O . CYS A 1 175 ? 18.276 10.525 -27.351 1.00 94.38 175 CYS A O 1
ATOM 1398 N N . GLN A 1 176 ? 18.908 10.698 -29.504 1.00 94.75 176 GLN A N 1
ATOM 1399 C CA . GLN A 1 176 ? 18.600 9.302 -29.841 1.00 94.75 176 GLN A CA 1
ATOM 1400 C C . GLN A 1 176 ? 19.471 8.330 -29.036 1.00 94.75 176 GLN A C 1
ATOM 1402 O O . GLN A 1 176 ? 18.973 7.350 -28.475 1.00 94.75 176 GLN A O 1
ATOM 1407 N N . ILE A 1 177 ? 20.767 8.639 -28.936 1.00 96.06 177 ILE A N 1
ATOM 1408 C CA . ILE A 1 177 ? 21.753 7.808 -28.237 1.00 96.06 177 ILE A CA 1
ATOM 1409 C C . ILE A 1 177 ? 21.442 7.737 -26.744 1.00 96.06 177 ILE A C 1
ATOM 1411 O O . ILE A 1 177 ? 21.286 6.642 -26.203 1.00 96.06 177 ILE A O 1
ATOM 1415 N N . ILE A 1 178 ? 21.304 8.885 -26.073 1.00 96.00 178 ILE A N 1
ATOM 1416 C CA . ILE A 1 178 ? 21.055 8.887 -24.628 1.00 96.00 178 ILE A CA 1
ATOM 1417 C C . ILE A 1 178 ? 19.713 8.235 -24.280 1.00 96.00 178 ILE A C 1
ATOM 1419 O O . ILE A 1 178 ? 19.627 7.517 -23.288 1.00 96.00 178 ILE A O 1
ATOM 1423 N N . SER A 1 179 ? 18.685 8.413 -25.116 1.00 95.62 179 SER A N 1
ATOM 1424 C CA . SER A 1 179 ? 17.374 7.793 -24.899 1.00 95.62 179 SER A CA 1
ATOM 1425 C C . SER A 1 179 ? 17.440 6.271 -25.019 1.00 95.62 179 SER A C 1
ATOM 1427 O O . SER A 1 179 ? 16.852 5.577 -24.193 1.00 95.62 179 SER A O 1
ATOM 1429 N N . SER A 1 180 ? 18.208 5.751 -25.987 1.00 96.44 180 SER A N 1
ATOM 1430 C CA . SER A 1 180 ? 18.483 4.313 -26.120 1.00 96.44 180 SER A CA 1
ATOM 1431 C C . SER A 1 180 ? 19.186 3.748 -24.889 1.00 96.44 180 SER A C 1
ATOM 1433 O O . SER A 1 180 ? 18.762 2.721 -24.355 1.00 96.44 180 SER A O 1
ATOM 1435 N N . VAL A 1 181 ? 20.217 4.443 -24.398 1.00 97.19 181 VAL A N 1
ATOM 1436 C CA . VAL A 1 181 ? 20.946 4.034 -23.190 1.00 97.19 181 VAL A CA 1
ATOM 1437 C C . VAL A 1 181 ? 20.017 4.013 -21.975 1.00 97.19 181 VAL A C 1
ATOM 1439 O O . VAL A 1 181 ? 19.943 2.993 -21.297 1.00 97.19 181 VAL A O 1
ATOM 1442 N N . ILE A 1 182 ? 19.259 5.088 -21.732 1.00 97.44 182 ILE A N 1
ATOM 1443 C CA . ILE A 1 182 ? 18.347 5.178 -20.582 1.00 97.44 182 ILE A CA 1
ATOM 1444 C C . ILE A 1 182 ? 17.271 4.092 -20.651 1.00 97.44 182 ILE A C 1
ATOM 1446 O O . ILE A 1 182 ? 17.060 3.399 -19.661 1.00 97.44 182 ILE A O 1
ATOM 1450 N N . ALA A 1 183 ? 16.600 3.925 -21.797 1.00 96.81 183 ALA A N 1
ATOM 1451 C CA . ALA A 1 183 ? 15.534 2.935 -21.949 1.00 96.81 183 ALA A CA 1
ATOM 1452 C C . ALA A 1 183 ? 16.032 1.519 -21.630 1.00 96.81 183 ALA A C 1
ATOM 1454 O O . ALA A 1 183 ? 15.393 0.798 -20.864 1.00 96.81 183 ALA A O 1
ATOM 1455 N N . ARG A 1 184 ? 17.208 1.154 -22.155 1.00 94.12 184 ARG A N 1
ATOM 1456 C CA . ARG A 1 184 ? 17.829 -0.152 -21.911 1.00 94.12 184 ARG A CA 1
ATOM 1457 C C . ARG A 1 184 ? 18.276 -0.333 -20.461 1.00 94.12 184 ARG A C 1
ATOM 1459 O O . ARG A 1 184 ? 18.060 -1.408 -19.912 1.00 94.12 184 ARG A O 1
ATOM 1466 N N . GLU A 1 185 ? 18.846 0.698 -19.838 1.00 94.56 185 GLU A N 1
ATOM 1467 C CA . GLU A 1 185 ? 19.270 0.666 -18.429 1.00 94.56 185 GLU A CA 1
ATOM 1468 C C . GLU A 1 185 ? 18.083 0.421 -17.486 1.00 94.56 185 GLU A C 1
ATOM 1470 O O . GLU A 1 185 ? 18.197 -0.299 -16.497 1.00 94.56 185 GLU A O 1
ATOM 1475 N N . ILE A 1 186 ? 16.905 0.954 -17.825 1.00 95.50 186 ILE A N 1
ATOM 1476 C CA . ILE A 1 186 ? 15.669 0.723 -17.065 1.00 95.50 186 ILE A CA 1
ATOM 1477 C C . ILE A 1 186 ? 14.882 -0.503 -17.554 1.00 95.50 186 ILE A C 1
ATOM 1479 O O . ILE A 1 186 ? 13.712 -0.660 -17.216 1.00 95.50 186 ILE A O 1
ATOM 1483 N N . GLY A 1 187 ? 15.480 -1.375 -18.368 1.00 93.94 187 GLY A N 1
ATOM 1484 C CA . GLY A 1 187 ? 14.859 -2.625 -18.810 1.00 93.94 187 GLY A CA 1
ATOM 1485 C C . GLY A 1 187 ? 13.658 -2.464 -19.751 1.00 93.94 187 GLY A C 1
ATOM 1486 O O . GLY A 1 187 ? 12.841 -3.379 -19.851 1.00 93.94 187 GLY A O 1
ATOM 1487 N N . LEU A 1 188 ? 13.521 -1.325 -20.437 1.00 96.69 188 LEU A N 1
ATOM 1488 C CA . LEU A 1 188 ? 12.574 -1.176 -21.541 1.00 96.69 188 LEU A CA 1
ATOM 1489 C C . LEU A 1 188 ? 13.244 -1.550 -22.871 1.00 96.69 188 LEU A C 1
ATOM 1491 O O . LEU A 1 188 ? 14.333 -1.049 -23.168 1.00 96.69 188 LEU A O 1
ATOM 1495 N N . PRO A 1 189 ? 12.598 -2.376 -23.715 1.00 95.25 189 PRO A N 1
ATOM 1496 C CA . PRO A 1 189 ? 13.146 -2.692 -25.023 1.00 95.25 189 PRO A CA 1
ATOM 1497 C C . PRO A 1 189 ? 13.210 -1.432 -25.892 1.00 95.25 189 PRO A C 1
ATOM 1499 O O . PRO A 1 189 ? 12.220 -0.716 -26.071 1.00 95.25 189 PRO A O 1
ATOM 1502 N N . MET A 1 190 ? 14.386 -1.178 -26.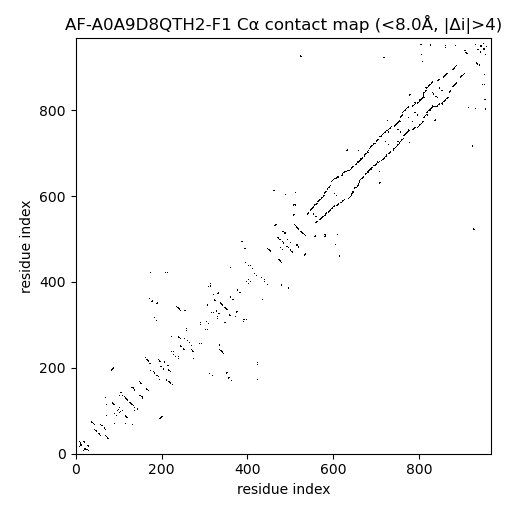452 1.00 94.31 190 MET A N 1
ATOM 1503 C CA . MET A 1 190 ? 14.639 -0.109 -27.412 1.00 94.31 190 MET A CA 1
ATOM 1504 C C . MET A 1 190 ? 15.767 -0.536 -28.345 1.00 94.31 190 MET A C 1
ATOM 1506 O O . MET A 1 190 ? 16.689 -1.247 -27.927 1.00 94.31 190 MET A O 1
ATOM 1510 N N . ALA A 1 191 ? 15.690 -0.105 -29.605 1.00 92.88 191 ALA A N 1
ATOM 1511 C CA . ALA A 1 191 ? 16.771 -0.287 -30.566 1.00 92.88 191 ALA A CA 1
ATOM 1512 C C . ALA A 1 191 ? 18.069 0.312 -30.012 1.00 92.88 191 ALA A C 1
ATOM 1514 O O . ALA A 1 191 ? 18.075 1.418 -29.461 1.00 92.88 191 ALA A O 1
ATOM 1515 N N . GLU A 1 192 ? 19.167 -0.427 -30.135 1.00 93.12 192 GLU A N 1
ATOM 1516 C CA . GLU A 1 192 ? 20.474 0.081 -29.728 1.00 93.12 192 GLU A CA 1
ATOM 1517 C C . GLU A 1 192 ? 20.895 1.270 -30.598 1.00 93.12 192 GLU A C 1
ATOM 1519 O O . GLU A 1 192 ? 20.732 1.239 -31.818 1.00 93.12 192 GLU A O 1
ATOM 1524 N N . SER A 1 193 ? 21.450 2.303 -29.962 1.00 94.44 193 SER A N 1
ATOM 1525 C CA . SER A 1 193 ? 21.983 3.492 -30.621 1.00 94.44 193 SER A CA 1
ATOM 1526 C C . SER A 1 193 ? 23.374 3.827 -30.089 1.00 94.44 193 SER A C 1
ATOM 1528 O O . SER A 1 193 ? 23.604 3.793 -28.879 1.00 94.44 193 SER A O 1
ATOM 1530 N N . ARG A 1 194 ? 24.302 4.163 -30.988 1.00 92.44 194 ARG A N 1
ATOM 1531 C CA . ARG A 1 194 ? 25.665 4.614 -30.656 1.00 92.44 194 ARG A CA 1
ATOM 1532 C C . ARG A 1 194 ? 26.137 5.710 -31.615 1.00 92.44 194 ARG A C 1
ATOM 1534 O O . ARG A 1 194 ? 25.701 5.717 -32.768 1.00 92.44 194 ARG A O 1
ATOM 1541 N N . PRO A 1 195 ? 27.023 6.629 -31.192 1.00 94.69 195 PRO A N 1
ATOM 1542 C CA . PRO A 1 195 ? 27.595 7.605 -32.109 1.00 94.69 195 PRO A CA 1
ATOM 1543 C C . PRO A 1 195 ? 28.547 6.904 -33.081 1.00 94.69 195 PRO A C 1
ATOM 1545 O O . PRO A 1 195 ? 29.393 6.114 -32.664 1.00 94.69 195 PRO A O 1
ATOM 1548 N N . VAL A 1 196 ? 28.407 7.187 -34.375 1.00 93.94 196 VAL A N 1
ATOM 1549 C CA . VAL A 1 196 ? 29.273 6.646 -35.432 1.00 93.94 196 VAL A CA 1
ATOM 1550 C C . VAL A 1 196 ? 29.782 7.763 -36.334 1.00 93.94 196 VAL A C 1
ATOM 1552 O O . VAL A 1 196 ? 29.046 8.696 -36.677 1.00 93.94 196 VAL A O 1
ATOM 1555 N N . LYS A 1 197 ? 31.044 7.660 -36.753 1.00 93.81 197 LYS A N 1
ATOM 1556 C CA . LYS A 1 197 ? 31.603 8.497 -37.814 1.00 93.81 197 LYS A CA 1
ATOM 1557 C C . LYS A 1 197 ? 31.250 7.890 -39.158 1.00 93.81 197 LYS A C 1
ATOM 1559 O O . LYS A 1 197 ? 31.369 6.684 -39.347 1.00 93.81 197 LYS A O 1
ATOM 1564 N N . VAL A 1 198 ? 30.800 8.728 -40.086 1.00 94.25 198 VAL A N 1
ATOM 1565 C CA . VAL A 1 198 ? 30.393 8.284 -41.419 1.00 94.25 198 VAL A CA 1
ATOM 1566 C C . VAL A 1 198 ? 31.196 9.045 -42.464 1.00 94.25 198 VAL A C 1
ATOM 1568 O O . VAL A 1 198 ? 31.275 10.274 -42.420 1.00 94.25 198 VAL A O 1
ATOM 1571 N N . ARG A 1 199 ? 31.774 8.312 -43.414 1.00 93.81 199 ARG A N 1
ATOM 1572 C CA . ARG A 1 199 ? 32.303 8.853 -44.669 1.00 93.81 199 ARG A CA 1
ATOM 1573 C C . ARG A 1 199 ? 31.414 8.395 -45.802 1.00 93.81 199 ARG A C 1
ATOM 1575 O O . ARG A 1 199 ? 31.170 7.198 -45.940 1.00 93.81 199 ARG A O 1
ATOM 1582 N N . ILE A 1 200 ? 30.953 9.324 -46.626 1.00 93.19 200 ILE A N 1
ATOM 1583 C CA . ILE A 1 200 ? 30.244 8.989 -47.861 1.00 93.19 200 ILE A CA 1
ATOM 1584 C C . ILE A 1 200 ? 31.141 9.401 -49.010 1.00 93.19 200 ILE A C 1
ATOM 1586 O O . ILE A 1 200 ? 31.397 10.589 -49.193 1.00 93.19 200 ILE A O 1
ATOM 1590 N N . ASN A 1 201 ? 31.639 8.419 -49.761 1.00 94.25 201 ASN A N 1
ATOM 1591 C CA . ASN A 1 201 ? 32.628 8.635 -50.816 1.00 94.25 201 ASN A CA 1
ATOM 1592 C C . ASN A 1 201 ? 33.840 9.452 -50.324 1.00 94.25 201 ASN A C 1
ATOM 1594 O O . ASN A 1 201 ? 34.340 10.317 -51.039 1.00 94.25 201 ASN A O 1
ATOM 1598 N N . GLY A 1 202 ? 34.312 9.174 -49.105 1.00 92.38 202 GLY A N 1
ATOM 1599 C CA . GLY A 1 202 ? 35.477 9.821 -48.485 1.00 92.38 202 GLY A CA 1
ATOM 1600 C C . GLY A 1 202 ? 35.167 11.124 -47.742 1.00 92.38 202 GLY A C 1
ATOM 1601 O O . GLY A 1 202 ? 35.995 11.595 -46.971 1.00 92.38 202 GLY A O 1
ATOM 1602 N N . GLU A 1 203 ? 33.964 11.681 -47.897 1.00 92.75 203 GLU A N 1
ATOM 1603 C CA . GLU A 1 203 ? 33.589 12.959 -47.285 1.00 92.75 203 GLU A CA 1
ATOM 1604 C C . GLU A 1 203 ? 32.907 12.770 -45.923 1.00 92.75 203 GLU A C 1
ATOM 1606 O O . GLU A 1 203 ? 31.972 11.971 -45.791 1.00 92.75 203 GLU A O 1
ATOM 1611 N N . ASP A 1 204 ? 33.321 13.552 -44.920 1.00 92.75 204 ASP A N 1
ATOM 1612 C CA . ASP A 1 204 ? 32.562 13.719 -43.677 1.00 92.75 204 ASP A CA 1
ATOM 1613 C C . ASP A 1 204 ? 31.451 14.744 -43.893 1.00 92.75 204 ASP A C 1
ATOM 1615 O O . ASP A 1 204 ? 31.693 15.948 -43.995 1.00 92.75 204 ASP A O 1
ATOM 1619 N N . LEU A 1 205 ? 30.215 14.261 -43.980 1.00 93.00 205 LEU A N 1
ATOM 1620 C CA . LEU A 1 205 ? 29.074 15.151 -44.154 1.00 93.00 205 LEU A CA 1
ATOM 1621 C C . LEU A 1 205 ? 28.524 15.664 -42.818 1.00 93.00 205 LEU A C 1
ATOM 1623 O O . LEU A 1 205 ? 27.773 16.636 -42.834 1.00 93.00 205 LEU A O 1
ATOM 1627 N N . ALA A 1 206 ? 28.842 15.043 -41.675 1.00 93.56 206 ALA A N 1
ATOM 1628 C CA . ALA A 1 206 ? 28.262 15.430 -40.391 1.00 93.56 206 ALA A CA 1
ATOM 1629 C C . ALA A 1 206 ? 28.686 16.852 -39.994 1.00 93.56 206 ALA A C 1
ATOM 1631 O O . ALA A 1 206 ? 29.865 17.197 -39.993 1.00 93.56 206 ALA A O 1
ATOM 1632 N N . ASN A 1 207 ? 27.724 17.689 -39.596 1.00 92.75 207 ASN A N 1
ATOM 1633 C CA . ASN A 1 207 ? 28.042 19.028 -39.112 1.00 92.75 207 ASN A CA 1
ATOM 1634 C C . ASN A 1 207 ? 28.821 18.926 -37.784 1.00 92.75 207 ASN A C 1
ATOM 1636 O O . ASN A 1 207 ? 28.329 18.248 -36.883 1.00 92.75 207 ASN A O 1
ATOM 1640 N N . PRO A 1 208 ? 29.981 19.592 -37.607 1.00 91.69 208 PRO A N 1
ATOM 1641 C CA . PRO A 1 208 ? 30.756 19.539 -36.360 1.00 91.69 208 PRO A CA 1
ATOM 1642 C C . PRO A 1 208 ? 30.041 20.138 -35.139 1.00 91.69 208 PRO A C 1
ATOM 1644 O O . PRO A 1 208 ? 30.484 19.938 -34.010 1.00 91.69 208 PRO A O 1
ATOM 1647 N N . ILE A 1 209 ? 28.946 20.871 -35.338 1.00 90.81 209 ILE A N 1
ATOM 1648 C CA . ILE A 1 209 ? 28.091 21.394 -34.265 1.00 90.81 209 ILE A CA 1
ATOM 1649 C C . ILE A 1 209 ? 26.724 20.695 -34.258 1.00 90.81 209 ILE A C 1
ATOM 1651 O O . ILE A 1 209 ? 26.462 19.786 -35.047 1.00 90.81 209 ILE A O 1
ATOM 1655 N N . ALA A 1 210 ? 25.839 21.106 -33.349 1.00 85.38 210 ALA A N 1
ATOM 1656 C CA . ALA A 1 210 ? 24.463 20.624 -33.315 1.00 85.38 210 ALA A CA 1
ATOM 1657 C C . ALA A 1 210 ? 23.782 20.749 -34.700 1.00 85.38 210 ALA A C 1
ATOM 1659 O O . ALA A 1 210 ? 24.021 21.732 -35.410 1.00 85.38 210 ALA A O 1
ATOM 1660 N N . PRO A 1 211 ? 22.910 19.799 -35.079 1.00 89.25 211 PRO A N 1
ATOM 1661 C CA . PRO A 1 211 ? 22.397 18.702 -34.249 1.00 89.25 211 PRO A CA 1
ATOM 1662 C C . PRO A 1 211 ? 23.217 17.390 -34.285 1.00 89.25 211 PRO A C 1
ATOM 1664 O O . PRO A 1 211 ? 22.812 16.425 -33.642 1.00 89.25 211 PRO A O 1
ATOM 1667 N N . GLN A 1 212 ? 24.355 17.330 -34.998 1.00 92.44 212 GLN A N 1
ATOM 1668 C CA . GLN A 1 212 ? 25.137 16.090 -35.175 1.00 92.44 212 GLN A CA 1
ATOM 1669 C C . GLN A 1 212 ? 26.413 15.987 -34.328 1.00 92.44 212 GLN A C 1
ATOM 1671 O O . GLN A 1 212 ? 26.828 14.876 -34.002 1.00 92.44 212 GLN A O 1
ATOM 1676 N N . PHE A 1 213 ? 27.072 17.110 -34.018 1.00 93.56 213 PHE A N 1
ATOM 1677 C CA . PHE A 1 213 ? 28.396 17.128 -33.373 1.00 93.56 213 PHE A CA 1
ATOM 1678 C C . PHE A 1 213 ? 29.413 16.193 -34.063 1.00 93.56 213 PHE A C 1
ATOM 1680 O O . PHE A 1 213 ? 30.113 15.385 -33.450 1.00 93.56 213 PHE A O 1
ATOM 1687 N N . GLY A 1 214 ? 29.436 16.257 -35.393 1.00 93.06 214 GLY A N 1
ATOM 1688 C CA . GLY A 1 214 ? 30.322 15.496 -36.266 1.00 93.06 214 GLY A CA 1
ATOM 1689 C C . GLY A 1 214 ? 30.043 13.993 -36.288 1.00 93.06 214 GLY A C 1
ATOM 1690 O O . GLY A 1 214 ? 30.934 13.239 -36.663 1.00 93.06 214 GLY A O 1
ATOM 1691 N N . SER A 1 215 ? 28.875 13.536 -35.828 1.00 94.62 215 SER A N 1
ATOM 1692 C CA . SER A 1 215 ? 28.557 12.109 -35.681 1.00 94.62 215 SER A CA 1
ATOM 1693 C C . SER A 1 215 ? 27.133 11.809 -36.157 1.00 94.62 215 SER A C 1
ATOM 1695 O O . SER A 1 215 ? 26.259 12.672 -36.100 1.00 94.62 215 SER A O 1
ATOM 1697 N N . TYR A 1 216 ? 26.884 10.583 -36.608 1.00 95.81 216 TYR A N 1
ATOM 1698 C CA . TYR A 1 216 ? 25.540 10.054 -36.858 1.00 95.81 216 TYR A CA 1
ATOM 1699 C C . TYR A 1 216 ? 25.116 9.191 -35.664 1.00 95.81 216 TYR A C 1
ATOM 1701 O O . TYR A 1 216 ? 25.963 8.622 -34.976 1.00 95.81 216 TYR A O 1
ATOM 1709 N N . ALA A 1 217 ? 23.812 9.045 -35.436 1.00 95.50 217 ALA A N 1
ATOM 1710 C CA . ALA A 1 217 ? 23.286 8.002 -34.559 1.00 95.50 217 ALA A CA 1
ATOM 1711 C C . ALA A 1 217 ? 23.188 6.688 -35.350 1.00 95.50 217 ALA A C 1
ATOM 1713 O O . ALA A 1 217 ? 22.377 6.568 -36.271 1.00 95.50 217 ALA A O 1
ATOM 1714 N N . GLY A 1 218 ? 24.049 5.725 -35.025 1.00 94.88 218 GLY A N 1
ATOM 1715 C CA . GLY A 1 218 ? 24.029 4.368 -35.561 1.00 94.88 218 GLY A CA 1
ATOM 1716 C C . GLY A 1 218 ? 22.990 3.531 -34.825 1.00 94.88 218 GLY A C 1
ATOM 1717 O O . GLY A 1 218 ? 23.270 3.038 -33.735 1.00 94.88 218 GLY A O 1
ATOM 1718 N N . ASN A 1 219 ? 21.807 3.399 -35.419 1.00 94.19 219 ASN A N 1
ATOM 1719 C CA . ASN A 1 219 ? 20.651 2.737 -34.832 1.00 94.19 219 ASN A CA 1
ATOM 1720 C C . ASN A 1 219 ? 20.456 1.330 -35.395 1.00 94.19 219 ASN A C 1
ATOM 1722 O O . ASN A 1 219 ? 20.457 1.110 -36.610 1.00 94.19 219 ASN A O 1
ATOM 1726 N N . GLU A 1 220 ? 20.180 0.393 -34.503 1.00 93.31 220 GLU A N 1
ATOM 1727 C CA . GLU A 1 220 ? 19.670 -0.921 -34.856 1.00 93.31 220 GLU A CA 1
ATOM 1728 C C . GLU A 1 220 ? 18.285 -0.816 -35.535 1.00 93.31 220 GLU A C 1
ATOM 1730 O O . GLU A 1 220 ? 17.424 -0.046 -35.093 1.00 93.31 220 GLU A O 1
ATOM 1735 N N . PRO A 1 221 ? 18.029 -1.553 -36.626 1.00 91.69 221 PRO A N 1
ATOM 1736 C CA . PRO A 1 221 ? 16.706 -1.631 -37.233 1.00 91.69 221 PRO A CA 1
ATOM 1737 C C . PRO A 1 221 ? 15.775 -2.536 -36.422 1.00 91.69 221 PRO A C 1
ATOM 1739 O O . PRO A 1 221 ? 16.182 -3.575 -35.920 1.00 91.69 221 PRO A O 1
ATOM 1742 N N . MET A 1 222 ? 14.497 -2.170 -36.335 1.00 90.50 222 MET A N 1
ATOM 1743 C CA . MET A 1 222 ? 13.471 -3.018 -35.722 1.00 90.50 222 MET A CA 1
ATOM 1744 C C . MET A 1 222 ? 13.028 -4.102 -36.707 1.00 90.50 222 MET A C 1
ATOM 1746 O O . MET A 1 222 ? 12.153 -3.865 -37.533 1.00 90.50 222 MET A O 1
ATOM 1750 N N . ASN A 1 223 ? 13.667 -5.266 -36.641 1.00 91.38 223 ASN A N 1
ATOM 1751 C CA . ASN A 1 223 ? 13.419 -6.436 -37.485 1.00 91.38 223 ASN A CA 1
ATOM 1752 C C . ASN A 1 223 ? 13.548 -7.734 -36.650 1.00 91.38 223 ASN A C 1
ATOM 1754 O O . ASN A 1 223 ? 13.551 -7.683 -35.420 1.00 91.38 223 ASN A O 1
ATOM 1758 N N . SER A 1 224 ? 13.653 -8.898 -37.298 1.00 92.06 224 SER A N 1
ATOM 1759 C CA . SER A 1 224 ? 13.871 -10.174 -36.597 1.00 92.06 224 SER A CA 1
ATOM 1760 C C . SER A 1 224 ? 15.166 -10.207 -35.774 1.00 92.06 224 SER A C 1
ATOM 1762 O O . SER A 1 224 ? 15.118 -10.671 -34.642 1.00 92.06 224 SER A O 1
ATOM 1764 N N . ASP A 1 225 ? 16.274 -9.637 -36.263 1.00 92.31 225 ASP A N 1
ATOM 1765 C CA . ASP A 1 225 ? 17.548 -9.584 -35.521 1.00 92.31 225 ASP A CA 1
ATOM 1766 C C . ASP A 1 225 ? 17.385 -8.833 -34.182 1.00 92.31 225 ASP A C 1
ATOM 1768 O O . ASP A 1 225 ? 17.896 -9.252 -33.141 1.00 92.31 225 ASP A O 1
ATOM 1772 N N . PHE A 1 226 ? 16.614 -7.736 -34.184 1.00 93.69 226 PHE A N 1
ATOM 1773 C CA . PHE A 1 226 ? 16.256 -7.011 -32.961 1.00 93.69 226 PHE A CA 1
ATOM 1774 C C . PHE A 1 226 ? 15.474 -7.902 -31.988 1.00 93.69 226 PHE A C 1
ATOM 1776 O O . PHE A 1 226 ? 15.766 -7.903 -30.791 1.00 93.69 226 PHE A O 1
ATOM 1783 N N . VAL A 1 227 ? 14.484 -8.653 -32.483 1.00 95.19 227 VAL A N 1
ATOM 1784 C CA . VAL A 1 227 ? 13.667 -9.549 -31.650 1.00 95.19 227 VAL A CA 1
ATOM 1785 C C . VAL A 1 227 ? 14.529 -10.652 -31.038 1.00 95.19 227 VAL A C 1
ATOM 1787 O O . VAL A 1 227 ? 14.457 -10.863 -29.829 1.00 95.19 227 VAL A O 1
ATOM 1790 N N . ASP A 1 228 ? 15.390 -11.285 -31.835 1.00 93.12 228 ASP A N 1
ATOM 1791 C CA . ASP A 1 228 ? 16.311 -12.333 -31.384 1.00 93.12 228 ASP A CA 1
ATOM 1792 C C . ASP A 1 228 ? 17.219 -11.845 -30.253 1.00 93.12 228 ASP A C 1
ATOM 1794 O O . ASP A 1 228 ? 17.461 -12.558 -29.278 1.00 93.12 228 ASP A O 1
ATOM 1798 N N . ARG A 1 229 ? 17.687 -10.597 -30.345 1.00 90.56 229 ARG A N 1
ATOM 1799 C CA . ARG A 1 229 ? 18.572 -10.007 -29.340 1.00 90.56 229 ARG A CA 1
ATOM 1800 C C . ARG A 1 229 ? 17.838 -9.543 -28.082 1.00 90.56 229 ARG A C 1
ATOM 1802 O O . ARG A 1 229 ? 18.380 -9.660 -26.985 1.00 90.56 229 ARG A O 1
ATOM 1809 N N . GLN A 1 230 ? 16.653 -8.959 -28.230 1.00 91.38 230 GLN A N 1
ATOM 1810 C CA . GLN A 1 230 ? 15.912 -8.340 -27.122 1.00 91.38 230 GLN A CA 1
ATOM 1811 C C . GLN A 1 230 ? 15.060 -9.346 -26.352 1.00 91.38 230 GLN A C 1
ATOM 1813 O O . GLN A 1 230 ? 14.861 -9.189 -25.149 1.00 91.38 230 GLN A O 1
ATOM 1818 N N . PHE A 1 231 ? 14.596 -10.398 -27.026 1.00 93.88 231 PHE A N 1
ATOM 1819 C CA . PHE A 1 231 ? 13.748 -11.440 -26.456 1.00 93.88 231 PHE A CA 1
ATOM 1820 C C . PHE A 1 231 ? 14.334 -12.838 -26.709 1.00 93.88 231 PHE A C 1
ATOM 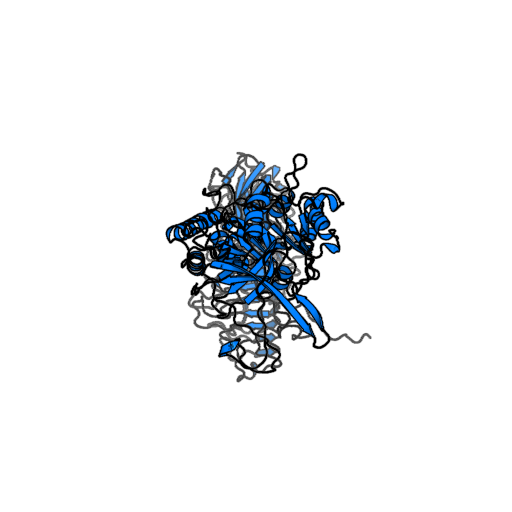1822 O O . PHE A 1 231 ? 13.622 -13.716 -27.185 1.00 93.88 231 PHE A O 1
ATOM 1829 N N . PRO A 1 232 ? 15.604 -13.116 -26.354 1.00 93.56 232 PRO A N 1
ATOM 1830 C CA . PRO A 1 232 ? 16.299 -14.348 -26.754 1.00 93.56 232 PRO A CA 1
ATOM 1831 C C . PRO A 1 232 ? 15.666 -15.637 -26.208 1.00 93.56 232 PRO A C 1
ATOM 1833 O O . PRO A 1 232 ? 15.941 -16.729 -26.698 1.00 93.56 232 PRO A O 1
ATOM 1836 N N . LEU A 1 233 ? 14.828 -15.534 -25.171 1.00 94.62 233 LEU A N 1
ATOM 1837 C CA . LEU A 1 233 ? 14.104 -16.668 -24.589 1.00 94.62 233 LEU A CA 1
ATOM 1838 C C . LEU A 1 233 ? 12.690 -16.846 -25.158 1.00 94.62 233 LEU A C 1
ATOM 1840 O O . LEU A 1 233 ? 12.047 -17.850 -24.845 1.00 94.62 233 LEU A O 1
ATOM 1844 N N . ASP A 1 234 ? 12.206 -15.901 -25.959 1.00 96.19 234 ASP A N 1
ATOM 1845 C CA . ASP A 1 234 ? 10.859 -15.871 -26.528 1.00 96.19 234 ASP A CA 1
ATOM 1846 C C . ASP A 1 234 ? 10.851 -15.021 -27.808 1.00 96.19 234 ASP A C 1
ATOM 1848 O O . ASP A 1 234 ? 10.148 -14.020 -27.869 1.00 96.19 234 ASP A O 1
ATOM 1852 N N . ASN A 1 235 ? 11.688 -15.364 -28.794 1.00 95.12 235 ASN A N 1
ATOM 1853 C CA . ASN A 1 235 ? 11.967 -14.575 -30.007 1.00 95.12 235 ASN A CA 1
ATOM 1854 C C . ASN A 1 235 ? 11.088 -14.930 -31.224 1.00 95.12 235 ASN A C 1
ATOM 1856 O O . ASN A 1 235 ? 11.192 -14.299 -32.272 1.00 95.12 235 ASN A O 1
ATOM 1860 N N . ASN A 1 236 ? 10.193 -15.912 -31.099 1.00 94.94 236 ASN A N 1
ATOM 1861 C CA . ASN A 1 236 ? 9.299 -16.334 -32.187 1.00 94.94 236 ASN A CA 1
ATOM 1862 C C . ASN A 1 236 ? 8.030 -15.467 -32.318 1.00 94.94 236 ASN A C 1
ATOM 1864 O O . ASN A 1 236 ? 7.159 -15.752 -33.139 1.00 94.94 236 ASN A O 1
ATOM 1868 N N . GLY A 1 237 ? 7.889 -14.436 -31.483 1.00 95.56 237 GLY A N 1
ATOM 1869 C CA . GLY A 1 237 ? 6.700 -13.597 -31.399 1.00 95.56 237 GLY A CA 1
ATOM 1870 C C . GLY A 1 237 ? 6.549 -12.585 -32.536 1.00 95.56 237 GLY A C 1
ATOM 1871 O O . GLY A 1 237 ? 7.368 -12.498 -33.450 1.00 95.56 237 GLY A O 1
ATOM 1872 N N . ASN A 1 238 ? 5.494 -11.772 -32.462 1.00 97.44 238 ASN A N 1
ATOM 1873 C CA . ASN A 1 238 ? 5.170 -10.764 -33.471 1.00 97.44 238 ASN A CA 1
ATOM 1874 C C . ASN A 1 238 ? 5.581 -9.352 -33.030 1.00 97.44 238 ASN A C 1
ATOM 1876 O O . ASN A 1 238 ? 5.213 -8.892 -31.948 1.00 97.44 238 ASN A O 1
ATOM 1880 N N . LEU A 1 239 ? 6.288 -8.651 -33.916 1.00 97.56 239 LEU A N 1
ATOM 1881 C CA . LEU A 1 239 ? 6.715 -7.262 -33.795 1.00 97.56 239 LEU A CA 1
ATOM 1882 C C . LEU A 1 239 ? 5.870 -6.372 -34.710 1.00 97.56 239 LEU A C 1
ATOM 1884 O O . LEU A 1 239 ? 5.842 -6.537 -35.934 1.00 97.56 239 LEU A O 1
ATOM 1888 N N . TYR A 1 240 ? 5.222 -5.381 -34.109 1.00 97.19 240 TYR A N 1
ATOM 1889 C CA . TYR A 1 240 ? 4.409 -4.389 -34.797 1.00 97.19 240 TYR A CA 1
ATOM 1890 C C . TYR A 1 240 ? 4.949 -2.987 -34.543 1.00 97.19 240 TYR A C 1
ATOM 1892 O O . TYR A 1 240 ? 5.291 -2.650 -33.416 1.00 97.19 240 TYR A O 1
ATOM 1900 N N . ARG A 1 241 ? 4.943 -2.131 -35.561 1.00 94.75 241 ARG A N 1
ATOM 1901 C CA . ARG A 1 241 ? 5.225 -0.701 -35.425 1.00 94.75 241 ARG A CA 1
ATOM 1902 C C . ARG A 1 241 ? 3.983 0.125 -35.723 1.00 94.75 241 ARG A C 1
ATOM 1904 O O . ARG A 1 241 ? 3.346 -0.050 -36.765 1.00 94.75 241 ARG A O 1
ATOM 1911 N N . GLY A 1 242 ? 3.648 1.028 -34.809 1.00 92.94 242 GLY A N 1
ATOM 1912 C CA . GLY A 1 242 ? 2.625 2.045 -34.997 1.00 92.94 242 GLY A CA 1
ATOM 1913 C C . GLY A 1 242 ? 3.163 3.199 -35.836 1.00 92.94 242 GLY A C 1
ATOM 1914 O O . GLY A 1 242 ? 4.293 3.640 -35.651 1.00 92.94 242 GLY A O 1
ATOM 1915 N N . LYS A 1 243 ? 2.359 3.673 -36.786 1.00 87.94 243 LYS A N 1
ATOM 1916 C CA . LYS A 1 243 ? 2.667 4.833 -37.621 1.00 87.94 243 LYS A CA 1
ATOM 1917 C C . LYS A 1 243 ? 1.421 5.664 -37.886 1.00 87.94 243 LYS A C 1
ATOM 1919 O O . LYS A 1 243 ? 0.305 5.150 -38.003 1.00 87.94 243 LYS A O 1
ATOM 1924 N N . ARG A 1 244 ? 1.631 6.944 -38.148 1.00 82.88 244 ARG A N 1
ATOM 1925 C CA . ARG A 1 244 ? 0.631 7.839 -38.720 1.00 82.88 244 ARG A CA 1
ATOM 1926 C C . ARG A 1 244 ? 0.751 7.877 -40.236 1.00 82.88 244 ARG A C 1
ATOM 1928 O O . ARG A 1 244 ? 1.778 8.267 -40.804 1.00 82.88 244 ARG A O 1
ATOM 1935 N N . TYR A 1 245 ? -0.333 7.549 -40.928 1.00 70.62 245 TYR A N 1
ATOM 1936 C CA . TYR A 1 245 ? -0.440 7.664 -42.379 1.00 70.62 245 TYR A CA 1
ATOM 1937 C C . TYR A 1 245 ? -1.426 8.769 -42.769 1.00 70.62 245 TYR A C 1
ATOM 1939 O O . TYR A 1 245 ? -2.608 8.727 -42.429 1.00 70.62 245 TYR A O 1
ATOM 1947 N N . ALA A 1 246 ? -0.924 9.768 -43.498 1.00 54.03 246 ALA A N 1
ATOM 1948 C CA . ALA A 1 246 ? -1.707 10.873 -44.035 1.00 54.03 246 ALA A CA 1
ATOM 1949 C C . ALA A 1 246 ? -1.754 10.753 -45.564 1.00 54.03 246 ALA A C 1
ATOM 1951 O O . ALA A 1 246 ? -0.888 11.274 -46.258 1.00 54.03 246 ALA A O 1
ATOM 1952 N N . TYR A 1 247 ? -2.752 10.040 -46.088 1.00 49.06 247 TYR A N 1
ATOM 1953 C CA . TYR A 1 247 ? -3.161 10.148 -47.495 1.00 49.06 247 TYR A CA 1
ATOM 1954 C C . TYR A 1 247 ? -4.491 10.914 -47.539 1.00 49.06 247 TYR A C 1
ATOM 1956 O O . TYR A 1 247 ? -5.276 10.783 -46.596 1.00 49.06 247 TYR A O 1
ATOM 1964 N N . PRO A 1 248 ? -4.777 11.717 -48.582 1.00 48.22 248 PRO A N 1
ATOM 1965 C CA . PRO A 1 248 ? -5.664 12.881 -48.495 1.00 48.22 248 PRO A CA 1
ATOM 1966 C C . PRO A 1 248 ? -7.158 12.603 -48.246 1.00 48.22 248 PRO A C 1
ATOM 1968 O O . PRO A 1 248 ? -7.945 13.539 -48.324 1.00 48.22 248 PRO A O 1
ATOM 1971 N N . GLN A 1 249 ? -7.578 11.373 -47.926 1.00 46.12 249 GLN A N 1
ATOM 1972 C CA . GLN A 1 249 ? -8.976 11.060 -47.594 1.00 46.12 249 GLN A CA 1
ATOM 1973 C C . GLN A 1 249 ? -9.186 10.095 -46.408 1.00 46.12 249 GLN A C 1
ATOM 1975 O O . GLN A 1 249 ? -10.332 9.804 -46.092 1.00 46.12 249 GLN A O 1
ATOM 1980 N N . ASN A 1 250 ? -8.136 9.621 -45.717 1.00 54.19 250 ASN A N 1
ATOM 1981 C CA . ASN A 1 250 ? -8.278 8.860 -44.463 1.00 54.19 250 ASN A CA 1
ATOM 1982 C C . ASN A 1 250 ? -6.997 8.966 -43.621 1.00 54.19 250 ASN A C 1
ATOM 1984 O O . ASN A 1 250 ? -5.954 8.438 -44.009 1.00 54.19 250 ASN A O 1
ATOM 1988 N N . LEU A 1 251 ? -7.071 9.633 -42.466 1.00 59.19 251 LEU A N 1
ATOM 1989 C CA . LEU A 1 251 ? -5.985 9.638 -41.483 1.00 59.19 251 LEU A CA 1
ATOM 1990 C C . LEU A 1 251 ? -5.982 8.287 -40.758 1.00 59.19 251 LEU A C 1
ATOM 1992 O O . LEU A 1 251 ? -6.862 8.017 -39.946 1.00 59.19 251 LEU A O 1
ATOM 1996 N N . GLY A 1 252 ? -5.010 7.429 -41.067 1.00 70.94 252 GLY A N 1
ATOM 1997 C CA . GLY A 1 252 ? -4.727 6.247 -40.258 1.00 70.94 252 GLY A CA 1
ATOM 1998 C C . GLY A 1 252 ? -3.766 6.633 -39.141 1.00 70.94 252 GLY A C 1
ATOM 1999 O O . GLY A 1 252 ? -2.641 7.024 -39.433 1.00 70.94 252 GLY A O 1
ATOM 2000 N N . VAL A 1 253 ? -4.195 6.540 -37.884 1.00 88.69 253 VAL A N 1
ATOM 2001 C CA . VAL A 1 253 ? -3.330 6.679 -36.698 1.00 88.69 253 VAL A CA 1
ATOM 2002 C C . VAL A 1 253 ? -3.320 5.370 -35.920 1.00 88.69 253 VAL A C 1
ATOM 2004 O O . VAL A 1 253 ? -4.323 4.653 -35.907 1.00 88.69 253 VAL A O 1
ATOM 2007 N N . ALA A 1 254 ? -2.186 5.040 -35.311 1.00 94.00 254 ALA A N 1
ATOM 2008 C CA . ALA A 1 254 ? -2.005 3.846 -34.492 1.00 94.00 254 ALA A CA 1
ATOM 2009 C C . ALA A 1 254 ? -2.456 4.111 -33.045 1.00 94.00 254 ALA A C 1
ATOM 2011 O O . ALA A 1 254 ? -1.688 3.990 -32.102 1.00 94.00 254 ALA A O 1
ATOM 2012 N N . ASP A 1 255 ? -3.699 4.552 -32.869 1.00 93.44 255 ASP A N 1
ATOM 2013 C CA . ASP A 1 255 ? -4.251 5.052 -31.600 1.00 93.44 255 ASP A CA 1
ATOM 2014 C C . ASP A 1 255 ? -4.773 3.960 -30.650 1.00 93.44 255 ASP A C 1
ATOM 2016 O O . ASP A 1 255 ? -5.355 4.274 -29.610 1.00 93.44 255 ASP A O 1
ATOM 2020 N N . LEU A 1 256 ? -4.594 2.684 -31.014 1.00 96.62 256 LEU A N 1
ATOM 2021 C CA . LEU A 1 256 ? -5.191 1.517 -30.352 1.00 96.62 256 LEU A CA 1
ATOM 2022 C C . LEU A 1 256 ? -6.726 1.592 -30.287 1.00 96.62 256 LEU A C 1
ATOM 2024 O O . LEU A 1 256 ? -7.346 0.935 -29.452 1.00 96.62 256 LEU A O 1
ATOM 2028 N N . GLY A 1 257 ? -7.359 2.387 -31.153 1.00 94.81 257 GLY A N 1
ATOM 2029 C CA . GLY A 1 257 ? -8.805 2.523 -31.232 1.00 94.81 257 GLY A CA 1
ATOM 2030 C C . GLY A 1 257 ? -9.450 1.361 -31.983 1.00 94.81 257 GLY A C 1
ATOM 2031 O O . GLY A 1 257 ? -9.001 0.958 -33.059 1.00 94.81 257 GLY A O 1
ATOM 2032 N N . TRP A 1 258 ? -10.548 0.833 -31.440 1.00 95.56 258 TRP A N 1
ATOM 2033 C CA . TRP A 1 258 ? -11.315 -0.218 -32.111 1.00 95.56 258 TRP A CA 1
ATOM 2034 C C . TRP A 1 258 ? -11.957 0.278 -33.411 1.00 95.56 258 TRP A C 1
ATOM 2036 O O . TRP A 1 258 ? -12.700 1.261 -33.408 1.00 95.56 258 TRP A O 1
ATOM 2046 N N . ARG A 1 259 ? -11.743 -0.464 -34.504 1.00 91.88 259 ARG A N 1
ATOM 2047 C CA . ARG A 1 259 ? -12.377 -0.222 -35.809 1.00 91.88 259 ARG A CA 1
ATOM 2048 C C . ARG A 1 259 ? -13.375 -1.327 -36.131 1.00 91.88 259 ARG A C 1
ATOM 2050 O O . ARG A 1 259 ? -14.583 -1.108 -36.093 1.00 91.88 259 ARG A O 1
ATOM 2057 N N . THR A 1 260 ? -12.866 -2.517 -36.439 1.00 92.38 260 THR A N 1
ATOM 2058 C CA . THR A 1 260 ? -13.646 -3.713 -36.790 1.00 92.38 260 THR A CA 1
ATOM 2059 C C . THR A 1 260 ? -12.876 -4.976 -36.393 1.00 92.38 260 THR A C 1
ATOM 2061 O O . THR A 1 260 ? -11.712 -4.890 -36.009 1.00 92.38 260 THR A O 1
ATOM 2064 N N . GLU A 1 261 ? -13.488 -6.149 -36.548 1.00 92.75 261 GLU A N 1
ATOM 2065 C CA . GLU A 1 261 ? -12.790 -7.441 -36.428 1.00 92.75 261 GLU A CA 1
ATOM 2066 C C . GLU A 1 261 ? -11.836 -7.717 -37.606 1.00 92.75 261 GLU A C 1
ATOM 2068 O O . GLU A 1 261 ? -10.946 -8.556 -37.511 1.00 92.75 261 GLU A O 1
ATOM 2073 N N . SER A 1 262 ? -11.987 -7.008 -38.732 1.00 93.81 262 SER A N 1
ATOM 2074 C CA . SER A 1 262 ? -11.151 -7.212 -39.916 1.00 93.81 262 SER A CA 1
ATOM 2075 C C . SER A 1 262 ? -9.793 -6.531 -39.755 1.00 93.81 262 SER A C 1
ATOM 2077 O O . SER A 1 262 ? -9.696 -5.297 -39.782 1.00 93.81 262 SER A O 1
ATOM 2079 N N . TRP A 1 263 ? -8.726 -7.333 -39.679 1.00 92.25 263 TRP A N 1
ATOM 2080 C CA . TRP A 1 263 ? -7.347 -6.855 -39.518 1.00 92.25 263 TRP A CA 1
ATOM 2081 C C . TRP A 1 263 ? -6.905 -5.861 -40.606 1.00 92.25 263 TRP A C 1
ATOM 2083 O O . TRP A 1 263 ? -6.146 -4.933 -40.336 1.00 92.25 263 TRP A O 1
ATOM 2093 N N . THR A 1 264 ? -7.449 -5.979 -41.822 1.00 91.06 264 THR A N 1
ATOM 2094 C CA . THR A 1 264 ? -7.168 -5.073 -42.952 1.00 91.06 264 THR A CA 1
ATOM 2095 C C . THR A 1 264 ? -7.494 -3.609 -42.657 1.00 91.06 264 THR A C 1
ATOM 2097 O O . THR A 1 264 ? -6.952 -2.715 -43.300 1.00 91.06 264 THR A O 1
ATOM 2100 N N . THR A 1 265 ? -8.360 -3.341 -41.676 1.00 90.12 265 THR A N 1
ATOM 2101 C CA . THR A 1 265 ? -8.686 -1.973 -41.261 1.00 90.12 265 THR A CA 1
ATOM 2102 C C . THR A 1 265 ? -7.597 -1.323 -40.411 1.00 90.12 265 THR A C 1
ATOM 2104 O O . THR A 1 265 ? -7.665 -0.114 -40.215 1.00 90.12 265 THR A O 1
ATOM 2107 N N . TYR A 1 266 ? -6.593 -2.074 -39.945 1.00 90.75 266 TYR A N 1
ATOM 2108 C CA . TYR A 1 266 ? -5.501 -1.586 -39.094 1.00 90.75 266 TYR A CA 1
ATOM 2109 C C . TYR A 1 266 ? -4.162 -1.448 -39.838 1.00 90.75 266 TYR A C 1
ATOM 2111 O O . TYR A 1 266 ? -3.313 -0.662 -39.429 1.00 90.75 266 TYR A O 1
ATOM 2119 N N . THR A 1 267 ? -3.974 -2.126 -40.971 1.00 90.06 267 THR A N 1
ATOM 2120 C CA . THR A 1 267 ? -2.691 -2.187 -41.712 1.00 90.06 267 THR A CA 1
ATOM 2121 C C . THR A 1 267 ? -2.234 -0.859 -42.323 1.00 90.06 267 THR A C 1
ATOM 2123 O O . THR A 1 267 ? -1.083 -0.706 -42.731 1.00 90.06 267 THR A O 1
ATOM 2126 N N . ASN A 1 268 ? -3.119 0.138 -42.388 1.00 85.81 268 ASN A N 1
ATOM 2127 C CA . ASN A 1 268 ? -2.744 1.497 -42.776 1.00 85.81 268 ASN A CA 1
ATOM 2128 C C . ASN A 1 268 ? -1.985 2.245 -41.662 1.00 85.81 268 ASN A C 1
ATOM 2130 O O . ASN A 1 268 ? -1.233 3.169 -41.967 1.00 85.81 268 ASN A O 1
ATOM 2134 N N . ALA A 1 269 ? -2.171 1.845 -40.402 1.00 90.38 269 ALA A N 1
ATOM 2135 C CA . ALA A 1 269 ? -1.598 2.471 -39.212 1.00 90.38 269 ALA A CA 1
ATOM 2136 C C . ALA A 1 269 ? -0.588 1.569 -38.485 1.00 90.38 269 ALA A C 1
ATOM 2138 O O . ALA A 1 269 ? 0.282 2.076 -37.791 1.00 90.38 269 ALA A O 1
ATOM 2139 N N . TYR A 1 270 ? -0.656 0.253 -38.674 1.00 93.38 270 TYR A N 1
ATOM 2140 C CA . TYR A 1 270 ? 0.273 -0.705 -38.079 1.00 93.38 270 TYR A CA 1
ATOM 2141 C C . TYR A 1 270 ? 1.062 -1.437 -39.164 1.00 93.38 270 TYR A C 1
ATOM 2143 O O . TYR A 1 270 ? 0.508 -1.826 -40.193 1.00 93.38 270 TYR A O 1
ATOM 2151 N N . VAL A 1 271 ? 2.360 -1.618 -38.936 1.00 92.81 271 VAL A N 1
ATOM 2152 C CA . VAL A 1 271 ? 3.276 -2.372 -39.801 1.00 92.81 271 VAL A CA 1
ATOM 2153 C C . VAL A 1 271 ? 3.767 -3.590 -39.036 1.00 92.81 271 VAL A C 1
ATOM 2155 O O . VAL A 1 271 ? 4.199 -3.448 -37.900 1.00 92.81 271 VAL A O 1
ATOM 2158 N N . LYS A 1 272 ? 3.697 -4.773 -39.644 1.00 94.44 272 LYS A N 1
ATOM 2159 C CA . LYS A 1 272 ? 4.234 -6.013 -39.080 1.00 94.44 272 LYS A CA 1
ATOM 2160 C C . LYS A 1 272 ? 5.677 -6.179 -39.566 1.00 94.44 272 LYS A C 1
ATOM 2162 O O . LYS A 1 272 ? 5.893 -6.365 -40.762 1.00 94.44 272 LYS A O 1
ATOM 2167 N N . GLU A 1 273 ? 6.636 -6.018 -38.656 1.00 94.00 273 GLU A N 1
ATOM 2168 C CA . GLU A 1 273 ? 8.074 -5.904 -38.965 1.00 94.00 273 GLU A CA 1
ATOM 2169 C C . GLU A 1 273 ? 8.777 -7.273 -39.044 1.00 94.00 273 GLU A C 1
ATOM 2171 O O . GLU A 1 273 ? 9.820 -7.402 -39.682 1.00 94.00 273 GLU A O 1
ATOM 2176 N N . ASN A 1 274 ? 8.190 -8.320 -38.458 1.00 94.12 274 ASN A N 1
ATOM 2177 C CA . ASN A 1 274 ? 8.626 -9.713 -38.597 1.00 94.12 274 ASN A CA 1
ATOM 2178 C C . ASN A 1 274 ? 7.423 -10.638 -38.871 1.00 94.12 274 ASN A C 1
ATOM 2180 O O . ASN A 1 274 ? 6.275 -10.207 -38.795 1.00 94.12 274 ASN A O 1
ATOM 2184 N N . ASN A 1 275 ? 7.666 -11.898 -39.249 1.00 92.56 275 ASN A N 1
ATOM 2185 C CA . ASN A 1 275 ? 6.613 -12.887 -39.556 1.00 92.56 275 ASN A CA 1
ATOM 2186 C C . ASN A 1 275 ? 5.557 -12.385 -40.567 1.00 92.56 275 ASN A C 1
ATOM 2188 O O . ASN A 1 275 ? 4.416 -12.844 -40.609 1.00 92.56 275 ASN A O 1
ATOM 2192 N N . SER A 1 276 ? 5.917 -11.412 -41.409 1.00 89.25 276 SER A N 1
ATOM 2193 C CA . SER A 1 276 ? 4.974 -10.708 -42.285 1.00 89.25 276 SER A CA 1
ATOM 2194 C C . SER A 1 276 ? 4.400 -11.604 -43.386 1.00 89.25 276 SER A C 1
ATOM 2196 O O . SER A 1 276 ? 3.290 -11.360 -43.853 1.00 89.25 276 SER A O 1
ATOM 2198 N N . MET A 1 277 ? 5.113 -12.675 -43.756 1.00 90.12 277 MET A N 1
ATOM 2199 C CA . MET A 1 277 ? 4.643 -13.677 -44.719 1.00 90.12 277 MET A CA 1
ATOM 2200 C C . MET A 1 277 ? 3.466 -14.513 -44.199 1.00 90.12 277 MET A C 1
ATOM 2202 O O . MET A 1 277 ? 2.651 -14.954 -45.005 1.00 90.12 277 MET A O 1
ATOM 2206 N N . GLU A 1 278 ? 3.360 -14.722 -42.882 1.00 90.12 278 GLU A N 1
ATOM 2207 C CA . GLU A 1 278 ? 2.235 -15.451 -42.276 1.00 90.12 278 GLU A CA 1
ATOM 2208 C C . GLU A 1 278 ? 0.936 -14.651 -42.382 1.00 90.12 278 GLU A C 1
ATOM 2210 O O . GLU A 1 278 ? -0.144 -15.218 -42.533 1.00 90.12 278 GLU A O 1
ATOM 2215 N N . ASN A 1 279 ? 1.058 -13.319 -42.346 1.00 89.88 279 ASN A N 1
ATOM 2216 C CA . ASN A 1 279 ? -0.040 -12.369 -42.474 1.00 89.88 279 ASN A CA 1
ATOM 2217 C C . ASN A 1 279 ? -1.209 -12.628 -41.494 1.00 89.88 279 ASN A C 1
ATOM 2219 O O . ASN A 1 279 ? -2.364 -12.309 -41.786 1.00 89.88 279 ASN A O 1
ATOM 2223 N N . ASP A 1 280 ? -0.901 -13.180 -40.318 1.00 93.12 280 ASP A N 1
ATOM 2224 C CA . ASP A 1 280 ? -1.804 -13.247 -39.170 1.00 93.12 280 ASP A CA 1
ATOM 2225 C C . ASP A 1 280 ? -1.643 -11.988 -38.305 1.00 93.12 280 ASP A C 1
ATOM 2227 O O . ASP A 1 280 ? -0.529 -11.582 -37.983 1.00 93.12 280 ASP A O 1
ATOM 2231 N N . TRP A 1 281 ? -2.761 -11.362 -37.953 1.00 96.50 281 TRP A N 1
ATOM 2232 C CA . TRP A 1 281 ? -2.856 -10.126 -37.165 1.00 96.50 281 TRP A CA 1
ATOM 2233 C C . TRP A 1 281 ? -3.863 -10.271 -36.014 1.00 96.50 281 TRP A C 1
ATOM 2235 O O . TRP A 1 281 ? -4.291 -9.273 -35.427 1.00 96.50 281 TRP A O 1
ATOM 2245 N N . SER A 1 282 ? -4.322 -11.500 -35.755 1.00 96.38 282 SER A N 1
ATOM 2246 C CA . SER A 1 282 ? -5.371 -11.799 -34.780 1.00 96.38 282 SER A CA 1
ATOM 2247 C C . SER A 1 282 ? -5.012 -11.311 -33.375 1.00 96.38 282 SER A C 1
ATOM 2249 O O . SER A 1 282 ? -5.864 -10.750 -32.690 1.00 96.38 282 SER A O 1
ATOM 2251 N N . ASP A 1 283 ? -3.744 -11.424 -32.989 1.00 97.25 283 ASP A N 1
ATOM 2252 C CA . ASP A 1 283 ? -3.209 -10.950 -31.712 1.00 97.25 283 ASP A CA 1
ATOM 2253 C C . ASP A 1 283 ? -3.333 -9.426 -31.528 1.00 97.25 283 ASP A C 1
ATOM 2255 O O . ASP A 1 283 ? -3.790 -8.964 -30.483 1.00 97.25 283 ASP A O 1
ATOM 2259 N N . LEU A 1 284 ? -2.990 -8.630 -32.544 1.00 97.75 284 LEU A N 1
ATOM 2260 C CA . LEU A 1 284 ? -3.121 -7.174 -32.501 1.00 97.75 284 LEU A CA 1
ATOM 2261 C C . LEU A 1 284 ? -4.594 -6.750 -32.464 1.00 97.75 284 LEU A C 1
ATOM 2263 O O . LEU A 1 284 ? -4.960 -5.836 -31.721 1.00 97.75 284 LEU A O 1
ATOM 2267 N N . VAL A 1 285 ? -5.449 -7.405 -33.258 1.00 98.00 285 VAL A N 1
ATOM 2268 C CA . VAL A 1 285 ? -6.897 -7.143 -33.241 1.00 98.00 285 VAL A CA 1
ATOM 2269 C C . VAL A 1 285 ? -7.474 -7.458 -31.861 1.00 98.00 285 VAL A C 1
ATOM 2271 O O . VAL A 1 285 ? -8.289 -6.683 -31.358 1.00 98.00 285 VAL A O 1
ATOM 2274 N N . GLU A 1 286 ? -7.018 -8.537 -31.225 1.00 98.12 286 GLU A N 1
ATOM 2275 C CA . GLU A 1 286 ? -7.438 -8.929 -29.882 1.00 98.12 286 GLU A CA 1
ATOM 2276 C C . GLU A 1 286 ? -6.984 -7.931 -28.812 1.00 98.12 286 GLU A C 1
ATOM 2278 O O . GLU A 1 286 ? -7.812 -7.500 -28.010 1.00 98.12 286 GLU A O 1
ATOM 2283 N N . LEU A 1 287 ? -5.729 -7.466 -28.842 1.00 98.56 287 LEU A N 1
ATOM 2284 C CA . LEU A 1 287 ? -5.252 -6.390 -27.962 1.00 98.56 287 LEU A CA 1
ATOM 2285 C C . LEU A 1 287 ? -6.169 -5.161 -28.038 1.00 98.56 287 LEU A C 1
ATOM 2287 O O . LEU A 1 287 ? -6.645 -4.650 -27.021 1.00 98.56 287 LEU A O 1
ATOM 2291 N N . ILE A 1 288 ? -6.444 -4.693 -29.258 1.00 98.38 288 ILE A N 1
ATOM 2292 C CA . ILE A 1 288 ? -7.293 -3.522 -29.490 1.00 98.38 288 ILE A CA 1
ATOM 2293 C C . ILE A 1 288 ? -8.726 -3.804 -29.015 1.00 98.38 288 ILE A C 1
ATOM 2295 O O . ILE A 1 288 ? -9.358 -2.933 -28.409 1.00 98.38 288 ILE A O 1
ATOM 2299 N N . ARG A 1 289 ? -9.253 -5.014 -29.233 1.00 98.31 289 ARG A N 1
ATOM 2300 C CA . ARG A 1 289 ? -10.572 -5.420 -28.734 1.00 98.31 289 ARG A CA 1
ATOM 2301 C C . ARG A 1 289 ? -10.631 -5.357 -27.210 1.00 98.31 289 ARG A C 1
ATOM 2303 O O . ARG A 1 289 ? -11.560 -4.746 -26.686 1.00 98.31 289 ARG A O 1
ATOM 2310 N N . VAL A 1 290 ? -9.651 -5.931 -26.511 1.00 98.50 290 VAL A N 1
ATOM 2311 C CA . VAL A 1 290 ? -9.601 -5.989 -25.042 1.00 98.50 290 VAL A CA 1
ATOM 2312 C C . VAL A 1 290 ? -9.612 -4.586 -24.434 1.00 98.50 290 VAL A C 1
ATOM 2314 O O . VAL A 1 290 ? -10.438 -4.291 -23.569 1.00 98.50 290 VAL A O 1
ATOM 2317 N N . LEU A 1 291 ? -8.780 -3.679 -24.951 1.00 98.31 291 LEU A N 1
ATOM 2318 C CA . LEU A 1 291 ? -8.704 -2.302 -24.451 1.00 98.31 291 LEU A CA 1
ATOM 2319 C C . LEU A 1 291 ? -10.016 -1.517 -24.648 1.00 98.31 291 LEU A C 1
ATOM 2321 O O . LEU A 1 291 ? -10.371 -0.659 -23.838 1.00 98.31 291 LEU A O 1
ATOM 2325 N N . ASN A 1 292 ? -10.782 -1.814 -25.700 1.00 98.19 292 ASN A N 1
ATOM 2326 C CA . ASN A 1 292 ? -11.928 -0.989 -26.097 1.00 98.19 292 ASN A CA 1
ATOM 2327 C C . ASN A 1 292 ? -13.303 -1.595 -25.788 1.00 98.19 292 ASN A C 1
ATOM 2329 O O . ASN A 1 292 ? -14.263 -0.848 -25.601 1.00 98.19 292 ASN A O 1
ATOM 2333 N N . LYS A 1 293 ? -13.443 -2.923 -25.818 1.00 97.69 293 LYS A N 1
ATOM 2334 C CA . LYS A 1 293 ? -14.743 -3.616 -25.871 1.00 97.69 293 LYS A CA 1
ATOM 2335 C C . LYS A 1 293 ? -15.016 -4.545 -24.696 1.00 97.69 293 LYS A C 1
ATOM 2337 O O . LYS A 1 293 ? -16.174 -4.913 -24.521 1.00 97.69 293 LYS A O 1
ATOM 2342 N N . THR A 1 294 ? -14.014 -4.891 -23.890 1.00 97.94 294 THR A N 1
ATOM 2343 C CA . THR A 1 294 ? -14.242 -5.640 -22.645 1.00 97.94 294 THR A CA 1
ATOM 2344 C C . THR A 1 294 ? -15.123 -4.829 -21.692 1.00 97.94 294 THR A C 1
ATOM 2346 O O . THR A 1 294 ? -14.991 -3.600 -21.637 1.00 97.94 294 THR A O 1
ATOM 2349 N N . SER A 1 295 ? -16.026 -5.499 -20.969 1.00 97.69 295 SER A N 1
ATOM 2350 C CA . SER A 1 295 ? -16.871 -4.908 -19.919 1.00 97.69 295 SER A CA 1
ATOM 2351 C C . SER A 1 295 ? -16.018 -4.309 -18.794 1.00 97.69 295 SER A C 1
ATOM 2353 O O . SER A 1 295 ? -14.816 -4.554 -18.740 1.00 97.69 295 SER A O 1
ATOM 2355 N N . ASN A 1 296 ? -16.586 -3.482 -17.913 1.00 94.25 296 ASN A N 1
ATOM 2356 C CA . ASN A 1 296 ? -15.799 -2.905 -16.814 1.00 94.25 296 ASN A CA 1
ATOM 2357 C C . ASN A 1 296 ? -15.426 -3.964 -15.771 1.00 94.25 296 ASN A C 1
ATOM 2359 O O . ASN A 1 296 ? -14.339 -3.902 -15.205 1.00 94.25 296 ASN A O 1
ATOM 2363 N N . GLU A 1 297 ? -16.304 -4.944 -15.579 1.00 96.12 297 GLU A N 1
ATOM 2364 C CA . GLU A 1 297 ? -16.180 -6.031 -14.614 1.00 96.12 297 GLU A CA 1
ATOM 2365 C C . GLU A 1 297 ? -15.031 -6.981 -14.979 1.00 96.12 297 GLU A C 1
ATOM 2367 O O . GLU A 1 297 ? -14.291 -7.426 -14.108 1.00 96.12 297 GLU A O 1
ATOM 2372 N N . GLU A 1 298 ? -14.834 -7.250 -16.273 1.00 97.31 298 GLU A N 1
ATOM 2373 C CA . GLU A 1 298 ? -13.796 -8.167 -16.769 1.00 97.31 298 GLU A CA 1
ATOM 2374 C C . GLU A 1 298 ? -12.516 -7.437 -17.210 1.00 97.31 298 GLU A C 1
ATOM 2376 O O . GLU A 1 298 ? -11.511 -8.076 -17.523 1.00 97.31 298 GLU A O 1
ATOM 2381 N N . TYR A 1 299 ? -12.537 -6.097 -17.261 1.00 97.50 299 TYR A N 1
ATOM 2382 C CA . TYR A 1 299 ? -11.480 -5.294 -17.884 1.00 97.50 299 TYR A CA 1
ATOM 2383 C C . TYR A 1 299 ? -10.100 -5.570 -17.293 1.00 97.50 299 TYR A C 1
ATOM 2385 O O . TYR A 1 299 ? -9.148 -5.801 -18.036 1.00 97.50 299 TYR A O 1
ATOM 2393 N N . VAL A 1 300 ? -9.991 -5.540 -15.961 1.00 96.31 300 VAL A N 1
ATOM 2394 C CA . VAL A 1 300 ? -8.703 -5.655 -15.264 1.00 96.31 300 VAL A CA 1
ATOM 2395 C C . VAL A 1 300 ? -8.051 -7.001 -15.562 1.00 96.31 300 VAL A C 1
ATOM 2397 O O . VAL A 1 300 ? -6.881 -7.046 -15.937 1.00 96.31 300 VAL A O 1
ATOM 2400 N N . GLU A 1 301 ? -8.818 -8.083 -15.458 1.00 97.56 301 GLU A N 1
ATOM 2401 C CA . GLU A 1 301 ? -8.322 -9.438 -15.689 1.00 97.56 301 GLU A CA 1
ATOM 2402 C C . GLU A 1 301 ? -7.980 -9.673 -17.168 1.00 97.56 301 GLU A C 1
ATOM 2404 O O . GLU A 1 301 ? -6.902 -10.169 -17.494 1.00 97.56 301 GLU A O 1
ATOM 2409 N N . ALA A 1 302 ? -8.839 -9.239 -18.095 1.00 98.31 302 ALA A N 1
ATOM 2410 C CA . ALA A 1 302 ? -8.571 -9.369 -19.527 1.00 98.31 302 ALA A CA 1
ATOM 2411 C C . ALA A 1 302 ? -7.311 -8.597 -19.958 1.00 98.31 302 ALA A C 1
ATOM 2413 O O . ALA A 1 302 ? -6.512 -9.096 -20.755 1.00 98.31 302 ALA A O 1
ATOM 2414 N N . VAL A 1 303 ? -7.104 -7.393 -19.411 1.00 98.56 303 VAL A N 1
ATOM 2415 C CA . VAL A 1 303 ? -5.899 -6.594 -19.669 1.00 98.56 303 VAL A CA 1
ATOM 2416 C C . VAL A 1 303 ? -4.665 -7.271 -19.081 1.00 98.56 303 VAL A C 1
ATOM 2418 O O . VAL A 1 303 ? -3.685 -7.408 -19.805 1.00 98.56 303 VAL A O 1
ATOM 2421 N N . LYS A 1 304 ? -4.698 -7.759 -17.833 1.00 97.75 304 LYS A N 1
ATOM 2422 C CA . LYS A 1 304 ? -3.556 -8.468 -17.218 1.00 97.75 304 LYS A CA 1
ATOM 2423 C C . LYS A 1 304 ? -3.119 -9.707 -18.014 1.00 97.75 304 LYS A C 1
ATOM 2425 O O . LYS A 1 304 ? -1.931 -10.021 -18.038 1.00 97.75 304 LYS A O 1
ATOM 2430 N N . ASN A 1 305 ? -4.055 -10.355 -18.709 1.00 98.00 305 ASN A N 1
ATOM 2431 C CA . ASN A 1 305 ? -3.785 -11.509 -19.572 1.00 98.00 305 ASN A CA 1
ATOM 2432 C C . ASN A 1 305 ? -3.285 -11.145 -20.984 1.00 98.00 305 ASN A C 1
ATOM 2434 O O . ASN A 1 305 ? -2.717 -11.997 -21.663 1.00 98.00 305 ASN A O 1
ATOM 2438 N N . THR A 1 306 ? -3.460 -9.896 -21.430 1.00 98.38 306 THR A N 1
ATOM 2439 C CA . THR A 1 306 ? -3.138 -9.464 -22.808 1.00 98.38 306 THR A CA 1
ATOM 2440 C C . THR A 1 306 ? -2.015 -8.428 -22.870 1.00 98.38 306 THR A C 1
ATOM 2442 O O . THR A 1 306 ? -1.374 -8.264 -23.903 1.00 98.38 306 THR A O 1
ATOM 2445 N N . VAL A 1 307 ? -1.752 -7.712 -21.780 1.00 98.62 307 VAL A N 1
ATOM 2446 C CA . VAL A 1 307 ? -0.829 -6.576 -21.706 1.00 98.62 307 VAL A CA 1
ATOM 2447 C C . VAL A 1 307 ? 0.150 -6.790 -20.564 1.00 98.62 307 VAL A C 1
ATOM 2449 O O . VAL A 1 307 ? -0.238 -7.120 -19.443 1.00 98.62 307 VAL A O 1
ATOM 2452 N N . ASN A 1 308 ? 1.432 -6.542 -20.826 1.00 98.25 308 ASN A N 1
ATOM 2453 C CA . ASN A 1 308 ? 2.421 -6.429 -19.767 1.00 98.25 308 ASN A CA 1
ATOM 2454 C C . ASN A 1 308 ? 2.264 -5.047 -19.110 1.00 98.25 308 ASN A C 1
ATOM 2456 O O . ASN A 1 308 ? 2.882 -4.068 -19.531 1.00 98.25 308 ASN A O 1
ATOM 2460 N N . VAL A 1 309 ? 1.377 -4.969 -18.110 1.00 97.94 309 VAL A N 1
ATOM 2461 C CA . VAL A 1 309 ? 0.980 -3.712 -17.446 1.00 97.94 309 VAL A CA 1
ATOM 2462 C C . VAL A 1 309 ? 2.191 -2.965 -16.890 1.00 97.94 309 VAL A C 1
ATOM 2464 O O . VAL A 1 309 ? 2.290 -1.754 -17.071 1.00 97.94 309 VAL A O 1
ATOM 2467 N N . GLU A 1 310 ? 3.132 -3.683 -16.278 1.00 96.69 310 GLU A N 1
ATOM 2468 C CA . GLU A 1 310 ? 4.341 -3.101 -15.691 1.00 96.69 310 GLU A CA 1
ATOM 2469 C C . GLU A 1 310 ? 5.230 -2.451 -16.760 1.00 96.69 310 GLU A C 1
ATOM 2471 O O . GLU A 1 310 ? 5.630 -1.294 -16.630 1.00 96.69 310 GLU A O 1
ATOM 2476 N N . ASN A 1 311 ? 5.470 -3.155 -17.873 1.00 98.06 311 ASN A N 1
ATOM 2477 C CA . ASN A 1 311 ? 6.209 -2.609 -19.011 1.00 98.06 311 ASN A CA 1
ATOM 2478 C C . ASN A 1 311 ? 5.524 -1.358 -19.593 1.00 98.06 311 ASN A C 1
ATOM 2480 O O . ASN A 1 311 ? 6.202 -0.370 -19.873 1.00 98.06 311 ASN A O 1
ATOM 2484 N N . TRP A 1 312 ? 4.194 -1.366 -19.736 1.00 98.50 312 TRP A N 1
ATOM 2485 C CA . TRP A 1 312 ? 3.458 -0.217 -20.270 1.00 98.50 312 TRP A CA 1
ATOM 2486 C C . TRP A 1 312 ? 3.540 0.990 -19.335 1.00 98.50 312 TRP A C 1
ATOM 2488 O O . TRP A 1 312 ? 3.844 2.094 -19.789 1.00 98.50 312 TRP A O 1
ATOM 2498 N N . MET A 1 313 ? 3.328 0.795 -18.030 1.00 97.75 313 MET A N 1
ATOM 2499 C CA . MET A 1 313 ? 3.421 1.880 -17.049 1.00 97.75 313 MET A CA 1
ATOM 2500 C C . MET A 1 313 ? 4.825 2.476 -16.992 1.00 97.75 313 MET A C 1
ATOM 2502 O O . MET A 1 313 ? 4.971 3.701 -16.976 1.00 97.75 313 MET A O 1
ATOM 2506 N N . ARG A 1 314 ? 5.860 1.634 -17.077 1.00 97.88 314 ARG A N 1
ATOM 2507 C CA . ARG A 1 314 ? 7.251 2.084 -17.153 1.00 97.88 314 ARG A CA 1
ATOM 2508 C C . ARG A 1 314 ? 7.559 2.821 -18.462 1.00 97.88 314 ARG A C 1
ATOM 2510 O O . ARG A 1 314 ? 8.248 3.839 -18.424 1.00 97.88 314 ARG A O 1
ATOM 2517 N N . TYR A 1 315 ? 7.009 2.384 -19.602 1.00 98.31 315 TYR A N 1
ATOM 2518 C CA . TYR A 1 315 ? 7.111 3.096 -20.886 1.00 98.31 315 TYR A CA 1
ATOM 2519 C C . TYR A 1 315 ? 6.527 4.509 -20.799 1.00 98.31 315 TYR A C 1
ATOM 2521 O O . TYR A 1 315 ? 7.183 5.476 -21.199 1.00 98.31 315 TYR A O 1
ATOM 2529 N N . PHE A 1 316 ? 5.320 4.657 -20.245 1.00 98.12 316 PHE A N 1
ATOM 2530 C CA . PHE A 1 316 ? 4.717 5.977 -20.066 1.00 98.12 316 PHE A CA 1
ATOM 2531 C C . PHE A 1 316 ? 5.534 6.837 -19.094 1.00 98.12 316 PHE A C 1
ATOM 2533 O O . PHE A 1 316 ? 5.751 8.017 -19.368 1.00 98.12 316 PHE A O 1
ATOM 2540 N N . ALA A 1 317 ? 6.039 6.257 -17.999 1.00 97.81 317 ALA A N 1
ATOM 2541 C CA . ALA A 1 317 ? 6.854 6.975 -17.019 1.00 97.81 317 ALA A CA 1
ATOM 2542 C C . ALA A 1 317 ? 8.170 7.493 -17.621 1.00 97.81 317 ALA A C 1
ATOM 2544 O O . ALA A 1 317 ? 8.505 8.664 -17.429 1.00 97.81 317 ALA A O 1
ATOM 2545 N N . LEU A 1 318 ? 8.871 6.668 -18.412 1.00 97.62 318 LEU A N 1
ATOM 2546 C CA . LEU A 1 318 ? 10.077 7.069 -19.141 1.00 97.62 318 LEU A CA 1
ATOM 2547 C C . LEU A 1 318 ? 9.805 8.280 -20.038 1.00 97.62 318 LEU A C 1
ATOM 2549 O O . LEU A 1 318 ? 10.518 9.277 -19.966 1.00 97.62 318 LEU A O 1
ATOM 2553 N N . ASN A 1 319 ? 8.770 8.197 -20.877 1.00 95.94 319 ASN A N 1
ATOM 2554 C CA . ASN A 1 319 ? 8.416 9.267 -21.809 1.00 95.94 319 ASN A CA 1
ATOM 2555 C C . ASN A 1 319 ? 8.082 10.574 -21.076 1.00 95.94 319 ASN A C 1
ATOM 2557 O O . ASN A 1 319 ? 8.515 11.648 -21.496 1.00 95.94 319 ASN A O 1
ATOM 2561 N N . THR A 1 320 ? 7.356 10.485 -19.959 1.00 95.50 320 THR A N 1
ATOM 2562 C CA . THR A 1 320 ? 7.044 11.642 -19.116 1.00 95.50 320 THR A CA 1
ATOM 2563 C C . THR A 1 320 ? 8.303 12.252 -18.510 1.00 95.50 320 THR A C 1
ATOM 2565 O O . THR A 1 320 ? 8.451 13.470 -18.563 1.00 95.50 320 THR A O 1
ATOM 2568 N N . LEU A 1 321 ? 9.234 11.452 -17.981 1.00 95.62 321 LEU A N 1
ATOM 2569 C CA . LEU A 1 321 ? 10.479 11.940 -17.367 1.00 95.62 321 LEU A CA 1
ATOM 2570 C C . LEU A 1 321 ? 11.489 12.479 -18.389 1.00 95.62 321 LEU A C 1
ATOM 2572 O O . LEU A 1 321 ? 12.193 13.443 -18.102 1.00 95.62 321 LEU A O 1
ATOM 2576 N N . LEU A 1 322 ? 11.521 11.926 -19.602 1.00 93.62 322 LEU A N 1
ATOM 2577 C CA . LEU A 1 322 ? 12.290 12.487 -20.717 1.00 93.62 322 LEU A CA 1
ATOM 2578 C C . LEU A 1 322 ? 11.666 13.763 -21.289 1.00 93.62 322 LEU A C 1
ATOM 2580 O O . LEU A 1 322 ? 12.322 14.451 -22.069 1.00 93.62 322 LEU A O 1
ATOM 2584 N N . ALA A 1 323 ? 10.419 14.077 -20.921 1.00 91.69 323 ALA A N 1
ATOM 2585 C CA . ALA A 1 323 ? 9.601 15.079 -21.594 1.00 91.69 323 ALA A CA 1
ATOM 2586 C C . ALA A 1 323 ? 9.596 14.860 -23.116 1.00 91.69 323 ALA A C 1
ATOM 2588 O O . ALA A 1 323 ? 9.873 15.795 -23.869 1.00 91.69 323 ALA A O 1
ATOM 2589 N N . ASN A 1 324 ? 9.338 13.618 -23.547 1.00 91.19 324 ASN A N 1
ATOM 2590 C CA . ASN A 1 324 ? 9.307 13.269 -24.965 1.00 91.19 324 ASN A CA 1
ATOM 2591 C C . ASN A 1 324 ? 8.315 14.176 -25.707 1.00 91.19 324 ASN A C 1
ATOM 2593 O O . ASN A 1 324 ? 7.160 14.310 -25.293 1.00 91.19 324 ASN A O 1
ATOM 2597 N N . GLN A 1 325 ? 8.779 14.818 -26.776 1.00 88.38 325 GLN A N 1
ATOM 2598 C CA . GLN A 1 325 ? 7.985 15.731 -27.599 1.00 88.38 325 GLN A CA 1
ATOM 2599 C C . GLN A 1 325 ? 7.610 15.136 -28.957 1.00 88.38 325 GLN A C 1
ATOM 2601 O O . GLN A 1 325 ? 6.884 15.781 -29.721 1.00 88.38 325 GLN A O 1
ATOM 2606 N N . GLU A 1 326 ? 8.063 13.915 -29.231 1.00 86.75 326 GLU A N 1
ATOM 2607 C CA . GLU A 1 326 ? 7.693 13.152 -30.414 1.00 86.75 326 GLU A CA 1
ATOM 2608 C C . GLU A 1 326 ? 6.222 12.761 -30.375 1.00 86.75 326 GLU A C 1
ATOM 2610 O O . GLU A 1 326 ? 5.601 12.629 -29.312 1.00 86.75 326 GLU A O 1
ATOM 2615 N N . THR A 1 327 ? 5.633 12.574 -31.551 1.00 89.12 327 THR A N 1
ATOM 2616 C CA . THR A 1 327 ? 4.286 12.020 -31.638 1.00 89.12 327 THR A CA 1
ATOM 2617 C C . THR A 1 327 ? 4.326 10.549 -31.261 1.00 89.12 327 THR A C 1
ATOM 2619 O O . THR A 1 327 ? 4.786 9.736 -32.040 1.00 89.12 327 THR A O 1
ATOM 2622 N N . CYS A 1 328 ? 3.823 10.189 -30.082 1.00 92.19 328 CYS A N 1
ATOM 2623 C CA . CYS A 1 328 ? 3.713 8.800 -29.661 1.00 92.19 328 CYS A CA 1
ATOM 2624 C C . CYS A 1 328 ? 2.536 8.567 -28.716 1.00 92.19 328 CYS A C 1
ATOM 2626 O O . CYS A 1 328 ? 1.871 9.517 -28.283 1.00 92.19 328 CYS A O 1
ATOM 2628 N N . LEU A 1 329 ? 2.265 7.299 -28.372 1.00 95.12 329 LEU A N 1
ATOM 2629 C CA . LEU A 1 329 ? 1.174 6.969 -27.445 1.00 95.12 329 LEU A CA 1
ATOM 2630 C C . LEU A 1 329 ? 1.292 7.768 -26.145 1.00 95.12 329 LEU A C 1
ATOM 2632 O O . LEU A 1 329 ? 0.286 8.252 -25.628 1.00 95.12 329 LEU A O 1
ATOM 2636 N N . ALA A 1 330 ? 2.519 7.946 -25.643 1.00 94.19 330 ALA A N 1
ATOM 2637 C CA . ALA A 1 330 ? 2.764 8.682 -24.413 1.00 94.19 330 ALA A CA 1
ATOM 2638 C C . ALA A 1 330 ? 2.431 10.175 -24.523 1.00 94.19 330 ALA A C 1
ATOM 2640 O O . ALA A 1 330 ? 2.010 10.762 -23.532 1.00 94.19 330 ALA A O 1
ATOM 2641 N N . THR A 1 331 ? 2.539 10.778 -25.709 1.00 91.94 331 THR A N 1
ATOM 2642 C CA . THR A 1 331 ? 2.197 12.190 -25.946 1.00 91.94 331 THR A CA 1
ATOM 2643 C C . THR A 1 331 ? 0.764 12.395 -26.444 1.00 91.94 331 THR A C 1
ATOM 2645 O O . THR A 1 331 ? 0.367 13.526 -26.730 1.00 91.94 331 THR A O 1
ATOM 2648 N N . GLY A 1 332 ? -0.037 11.324 -26.489 1.00 92.56 332 GLY A N 1
ATOM 2649 C CA . GLY A 1 332 ? -1.448 11.376 -26.869 1.00 92.56 332 GLY A CA 1
ATOM 2650 C C . GLY A 1 332 ? -1.696 11.260 -28.374 1.00 92.56 332 GLY A C 1
ATOM 2651 O O . GLY A 1 332 ? -2.751 11.677 -28.851 1.00 92.56 332 GLY A O 1
ATOM 2652 N N . VAL A 1 333 ? -0.746 10.712 -29.141 1.00 91.50 333 VAL A N 1
ATOM 2653 C CA . VAL A 1 333 ? -0.853 10.562 -30.600 1.00 91.50 333 VAL A CA 1
ATOM 2654 C C . VAL A 1 333 ? -0.529 9.127 -31.016 1.00 91.50 333 VAL A C 1
ATOM 2656 O O . VAL A 1 333 ? 0.474 8.563 -30.611 1.00 91.50 333 VAL A O 1
ATOM 2659 N N . GLY A 1 334 ? -1.362 8.513 -31.859 1.00 92.00 334 GLY A N 1
ATOM 2660 C CA . GLY A 1 334 ? -1.078 7.185 -32.413 1.00 92.00 334 GLY A CA 1
ATOM 2661 C C . GLY A 1 334 ? 0.002 7.214 -33.501 1.00 92.00 334 GLY A C 1
ATOM 2662 O O . GLY A 1 334 ? -0.345 7.206 -34.685 1.00 92.00 334 GLY A O 1
ATOM 2663 N N . ASP A 1 335 ? 1.274 7.278 -33.109 1.00 90.56 335 ASP A N 1
ATOM 2664 C CA . ASP A 1 335 ? 2.465 7.334 -33.977 1.00 90.56 335 ASP A CA 1
ATOM 2665 C C . ASP A 1 335 ? 3.721 6.854 -33.210 1.00 90.56 335 ASP A C 1
ATOM 2667 O O . ASP A 1 335 ? 3.628 6.645 -32.009 1.00 90.56 335 ASP A O 1
ATOM 2671 N N . ASP A 1 336 ? 4.848 6.608 -33.877 1.00 90.25 336 ASP A N 1
ATOM 2672 C CA . ASP A 1 336 ? 6.189 6.348 -33.298 1.00 90.25 336 ASP A CA 1
ATOM 2673 C C . ASP A 1 336 ? 6.266 5.512 -31.993 1.00 90.25 336 ASP A C 1
ATOM 2675 O O . ASP A 1 336 ? 6.855 5.894 -30.982 1.00 90.25 336 ASP A O 1
ATOM 2679 N N . PHE A 1 337 ? 5.700 4.302 -32.025 1.00 94.50 337 PHE A N 1
ATOM 2680 C CA . PHE A 1 337 ? 5.920 3.257 -31.015 1.00 94.50 337 PHE A CA 1
ATOM 2681 C C . PHE A 1 337 ? 5.985 1.880 -31.675 1.00 94.50 337 PHE A C 1
ATOM 2683 O O . PHE A 1 337 ? 5.513 1.693 -32.800 1.00 94.50 337 PHE A O 1
ATOM 2690 N N . ALA A 1 338 ? 6.508 0.890 -30.956 1.00 96.94 338 ALA A N 1
ATOM 2691 C CA . ALA A 1 338 ? 6.409 -0.506 -31.357 1.00 96.94 338 ALA A CA 1
ATOM 2692 C C . ALA A 1 338 ? 5.814 -1.380 -30.245 1.00 96.94 338 ALA A C 1
ATOM 2694 O O . ALA A 1 338 ? 5.759 -0.998 -29.076 1.00 96.94 338 ALA A O 1
ATOM 2695 N N . LEU A 1 339 ? 5.317 -2.543 -30.645 1.00 97.75 339 LEU A N 1
ATOM 2696 C CA . LEU A 1 339 ? 4.679 -3.548 -29.811 1.00 97.75 339 LEU A CA 1
ATOM 2697 C C . LEU A 1 339 ? 5.303 -4.901 -30.111 1.00 97.75 339 LEU A C 1
ATOM 2699 O O . LEU A 1 339 ? 5.440 -5.267 -31.277 1.00 97.75 339 LEU A O 1
ATOM 2703 N N . TYR A 1 340 ? 5.602 -5.657 -29.065 1.00 98.38 340 TYR A N 1
ATOM 2704 C CA . TYR A 1 340 ? 6.014 -7.046 -29.189 1.00 98.38 340 TYR A CA 1
ATOM 2705 C C . TYR A 1 340 ? 5.107 -7.955 -28.380 1.00 98.38 340 TYR A C 1
ATOM 2707 O O . TYR A 1 340 ? 4.747 -7.628 -27.249 1.00 98.38 340 TYR A O 1
ATOM 2715 N N . ARG A 1 341 ? 4.758 -9.099 -28.962 1.00 98.00 341 ARG A N 1
ATOM 2716 C CA . ARG A 1 341 ? 3.994 -10.151 -28.300 1.00 98.00 341 ARG A CA 1
ATOM 2717 C C . ARG A 1 341 ? 4.672 -11.489 -28.536 1.00 98.00 341 ARG A C 1
ATOM 2719 O O . ARG A 1 341 ? 4.746 -11.935 -29.680 1.00 98.00 341 ARG A O 1
ATOM 2726 N N . GLY A 1 342 ? 5.155 -12.090 -27.454 1.00 96.69 342 GLY A N 1
ATOM 2727 C CA . GLY A 1 342 ? 5.853 -13.368 -27.463 1.00 96.69 342 GLY A CA 1
ATOM 2728 C C . GLY A 1 342 ? 4.933 -14.557 -27.731 1.00 96.69 342 GLY A C 1
ATOM 2729 O O . GLY A 1 342 ? 3.702 -14.441 -27.745 1.00 96.69 342 GLY A O 1
ATOM 2730 N N . GLU A 1 343 ? 5.544 -15.716 -27.958 1.00 94.94 343 GLU A N 1
ATOM 2731 C CA . GLU A 1 343 ? 4.839 -16.993 -28.070 1.00 94.94 343 GLU A CA 1
ATOM 2732 C C . GLU A 1 343 ? 4.628 -17.614 -26.680 1.00 94.94 343 GLU A C 1
ATOM 2734 O O . GLU A 1 343 ? 3.562 -18.170 -26.408 1.00 94.94 343 GLU A O 1
ATOM 2739 N N . LYS A 1 344 ? 5.621 -17.486 -25.786 1.00 95.44 344 LYS A N 1
ATOM 2740 C CA . LYS A 1 344 ? 5.561 -18.001 -24.408 1.00 95.44 344 LYS A CA 1
ATOM 2741 C C . LYS A 1 344 ? 4.843 -17.042 -23.472 1.00 95.44 344 LYS A C 1
ATOM 2743 O O . LYS A 1 344 ? 3.997 -17.481 -22.696 1.00 95.44 344 LYS A O 1
ATOM 2748 N N . ASP A 1 345 ? 5.178 -15.755 -23.537 1.00 96.56 345 ASP A N 1
ATOM 2749 C CA . ASP A 1 345 ? 4.429 -14.700 -22.863 1.00 96.56 345 ASP A CA 1
ATOM 2750 C C . ASP A 1 345 ? 3.566 -13.952 -23.892 1.00 96.56 345 ASP A C 1
ATOM 2752 O O . ASP A 1 345 ? 4.065 -13.091 -24.625 1.00 96.56 345 ASP A O 1
ATOM 2756 N N . PRO A 1 346 ? 2.258 -14.256 -23.972 1.00 96.31 346 PRO A N 1
ATOM 2757 C CA . PRO A 1 346 ? 1.383 -13.662 -24.971 1.00 96.31 346 PRO A CA 1
ATOM 2758 C C . PRO A 1 346 ? 0.997 -12.213 -24.645 1.00 96.31 346 PRO A C 1
ATOM 2760 O O . PRO A 1 346 ? 0.202 -11.630 -25.386 1.00 96.31 346 PRO A O 1
ATOM 2763 N N . ARG A 1 347 ? 1.510 -11.633 -23.552 1.00 98.50 347 ARG A N 1
ATOM 2764 C CA . ARG A 1 347 ? 1.215 -10.260 -23.145 1.00 98.50 347 ARG A CA 1
ATOM 2765 C C . ARG A 1 347 ? 2.038 -9.264 -23.957 1.00 98.50 347 ARG A C 1
ATOM 2767 O O . ARG A 1 347 ? 3.264 -9.327 -24.008 1.00 98.50 347 ARG A O 1
ATOM 2774 N N . PHE A 1 348 ? 1.364 -8.285 -24.551 1.00 98.69 348 PHE A N 1
ATOM 2775 C CA . PHE A 1 348 ? 2.004 -7.243 -25.344 1.00 98.69 348 PHE A CA 1
ATOM 2776 C C . PHE A 1 348 ? 2.882 -6.330 -24.484 1.00 98.69 348 PHE A C 1
ATOM 2778 O O . PHE A 1 348 ? 2.420 -5.768 -23.489 1.00 98.69 348 PHE A O 1
ATOM 2785 N N . SER A 1 349 ? 4.118 -6.112 -24.925 1.00 98.12 349 SER A N 1
ATOM 2786 C CA . SER A 1 349 ? 5.046 -5.118 -24.380 1.00 98.12 349 SER A CA 1
ATOM 2787 C C . SER A 1 349 ? 5.216 -3.956 -25.357 1.00 98.12 349 SER A C 1
ATOM 2789 O O . SER A 1 349 ? 5.328 -4.167 -26.566 1.00 98.12 349 SER A O 1
ATOM 2791 N N . LEU A 1 350 ? 5.239 -2.732 -24.836 1.00 97.75 350 LEU A N 1
ATOM 2792 C CA . LEU A 1 350 ? 5.625 -1.536 -25.573 1.00 97.75 350 LEU A CA 1
ATOM 2793 C C . LEU A 1 350 ? 7.145 -1.463 -25.712 1.00 97.75 350 LEU A C 1
ATOM 2795 O O . LEU A 1 350 ? 7.907 -1.796 -24.800 1.00 97.75 350 LEU A O 1
ATOM 2799 N N . ILE A 1 351 ? 7.562 -0.986 -26.878 1.00 97.19 351 ILE A N 1
ATOM 2800 C CA . ILE A 1 351 ? 8.952 -0.793 -27.266 1.00 97.19 351 ILE A CA 1
ATOM 2801 C C . ILE A 1 351 ? 9.139 0.683 -27.597 1.00 97.19 351 ILE A C 1
ATOM 2803 O O . ILE A 1 351 ? 8.356 1.278 -28.348 1.00 97.19 351 ILE A O 1
ATOM 2807 N N . VAL A 1 352 ? 10.189 1.271 -27.028 1.00 95.19 352 VAL A N 1
ATOM 2808 C CA . VAL A 1 352 ? 10.548 2.670 -27.257 1.00 95.19 352 VAL A CA 1
ATOM 2809 C C . VAL A 1 352 ? 11.065 2.844 -28.684 1.00 95.19 352 VAL A C 1
ATOM 2811 O O . VAL A 1 352 ? 11.875 2.050 -29.166 1.00 95.19 352 VAL A O 1
ATOM 2814 N N . TYR A 1 353 ? 10.593 3.885 -29.364 1.00 92.62 353 TYR A N 1
ATOM 2815 C CA . TYR A 1 353 ? 10.929 4.183 -30.751 1.00 92.62 353 TYR A CA 1
ATOM 2816 C C . TYR A 1 353 ? 11.097 5.691 -30.949 1.00 92.62 353 TYR A C 1
ATOM 2818 O O . TYR A 1 353 ? 10.512 6.454 -30.190 1.00 92.62 353 TYR A O 1
ATOM 2826 N N . ASP A 1 354 ? 11.921 6.058 -31.937 1.00 87.44 354 ASP A N 1
ATOM 2827 C CA . ASP A 1 354 ? 12.166 7.418 -32.454 1.00 87.44 354 ASP A CA 1
ATOM 2828 C C . ASP A 1 354 ? 12.209 8.514 -31.374 1.00 87.44 354 ASP A C 1
ATOM 2830 O O . ASP A 1 354 ? 11.212 9.155 -31.084 1.00 87.44 354 ASP A O 1
ATOM 2834 N N . MET A 1 355 ? 13.370 8.698 -30.734 1.00 90.62 355 MET A N 1
ATOM 2835 C CA . MET A 1 355 ? 13.551 9.613 -29.594 1.00 90.62 355 MET A CA 1
ATOM 2836 C C . MET A 1 355 ? 14.571 10.715 -29.909 1.00 90.62 355 MET A C 1
ATOM 2838 O O . MET A 1 355 ? 15.663 10.730 -29.336 1.00 90.62 355 MET A O 1
ATOM 2842 N N . ASP A 1 356 ? 14.254 11.619 -30.840 1.00 89.81 356 ASP A N 1
ATOM 2843 C CA . ASP A 1 356 ? 15.146 12.735 -31.196 1.00 89.81 356 ASP A CA 1
ATOM 2844 C C . ASP A 1 356 ? 14.763 14.096 -30.582 1.00 89.81 356 ASP A C 1
ATOM 2846 O O . ASP A 1 356 ? 15.636 14.950 -30.426 1.00 89.81 356 ASP A O 1
ATOM 2850 N N . SER A 1 357 ? 13.535 14.247 -30.070 1.00 90.19 357 SER A N 1
ATOM 2851 C CA . SER A 1 357 ? 13.080 15.439 -29.335 1.00 90.19 357 SER A CA 1
ATOM 2852 C C . SER A 1 357 ? 12.777 15.165 -27.851 1.00 90.19 357 SER A C 1
ATOM 2854 O O . SER A 1 357 ? 11.620 15.069 -27.431 1.00 90.19 357 SER A O 1
ATOM 2856 N N . VAL A 1 358 ? 13.828 15.061 -27.029 1.00 91.19 358 VAL A N 1
ATOM 2857 C CA . VAL A 1 358 ? 13.742 14.815 -25.573 1.00 91.19 358 VAL A CA 1
ATOM 2858 C C . VAL A 1 358 ? 14.539 15.842 -24.765 1.00 91.19 358 VAL A C 1
ATOM 2860 O O . VAL A 1 358 ? 15.353 16.590 -25.297 1.00 91.19 358 VAL A O 1
ATOM 2863 N N . MET A 1 359 ? 14.323 15.879 -23.449 1.00 88.81 359 MET A N 1
ATOM 2864 C CA . MET A 1 359 ? 15.063 16.717 -22.495 1.00 88.81 359 MET A CA 1
ATOM 2865 C C . MET A 1 359 ? 15.103 18.216 -22.861 1.00 88.81 359 MET A C 1
ATOM 2867 O O . MET A 1 359 ? 16.088 18.909 -22.604 1.00 88.81 359 MET A O 1
ATOM 2871 N N . GLY A 1 360 ? 14.022 18.721 -23.467 1.00 82.25 360 GLY A N 1
ATOM 2872 C CA . GLY A 1 360 ? 13.904 20.122 -23.889 1.00 82.25 360 GLY A CA 1
ATOM 2873 C C . GLY A 1 360 ? 14.689 20.475 -25.155 1.00 82.25 360 GLY A C 1
ATOM 2874 O O . GLY A 1 360 ? 14.910 21.657 -25.416 1.00 82.25 360 GLY A O 1
ATOM 2875 N N . LEU A 1 361 ? 15.119 19.467 -25.915 1.00 83.25 361 LEU A N 1
ATOM 2876 C CA . LEU A 1 361 ? 15.856 19.584 -27.171 1.00 83.25 361 LEU A CA 1
ATOM 2877 C C . LEU A 1 361 ? 15.050 18.950 -28.320 1.00 83.25 361 LEU A C 1
ATOM 2879 O O . LEU A 1 361 ? 14.026 18.308 -28.084 1.00 83.25 361 LEU A O 1
ATOM 2883 N N . GLY A 1 362 ? 15.493 19.167 -29.561 1.00 77.31 362 GLY A N 1
ATOM 2884 C CA . GLY A 1 362 ? 14.787 18.763 -30.783 1.00 77.31 362 GLY A CA 1
ATOM 2885 C C . GLY A 1 362 ? 14.043 19.919 -31.460 1.00 77.31 362 GLY A C 1
ATOM 2886 O O . GLY A 1 362 ? 14.413 21.088 -31.319 1.00 77.31 362 GLY A O 1
ATOM 2887 N N . GLU A 1 363 ? 12.977 19.617 -32.212 1.00 67.56 363 GLU A N 1
ATOM 2888 C CA . GLU A 1 363 ? 12.226 20.634 -32.983 1.00 67.56 363 GLU A CA 1
ATOM 2889 C C . GLU A 1 363 ? 11.490 21.661 -32.120 1.00 67.56 363 GLU A C 1
ATOM 2891 O O . GLU A 1 363 ? 11.099 22.732 -32.595 1.00 67.56 363 GLU A O 1
ATOM 2896 N N . ARG A 1 364 ? 11.293 21.339 -30.844 1.00 65.94 364 ARG A N 1
ATOM 2897 C CA . ARG A 1 364 ? 10.608 22.173 -29.867 1.00 65.94 364 ARG A CA 1
ATOM 2898 C C . ARG A 1 364 ? 11.488 22.300 -28.629 1.00 65.94 364 ARG A C 1
ATOM 2900 O O . ARG A 1 364 ? 11.832 21.316 -27.990 1.00 65.94 364 ARG A O 1
ATOM 2907 N N . THR A 1 365 ? 11.827 23.535 -28.279 1.00 64.38 365 THR A N 1
ATOM 2908 C CA . THR A 1 365 ? 12.777 23.850 -27.198 1.00 64.38 365 THR A CA 1
ATOM 2909 C C . THR A 1 365 ? 12.104 24.352 -25.919 1.00 64.38 365 THR A C 1
ATOM 2911 O O . THR A 1 365 ? 12.781 24.757 -24.977 1.00 64.38 365 THR A O 1
ATOM 2914 N N . GLU A 1 366 ? 10.769 24.383 -25.877 1.00 59.81 366 GLU A N 1
ATOM 2915 C CA . GLU A 1 366 ? 10.022 24.889 -24.724 1.00 59.81 366 GLU A CA 1
ATOM 2916 C C . GLU A 1 366 ? 9.792 23.792 -23.670 1.00 59.81 366 GLU A C 1
ATOM 2918 O O . GLU A 1 366 ? 9.569 22.632 -24.029 1.00 59.81 366 GLU A O 1
ATOM 2923 N N . PRO A 1 367 ? 9.773 24.128 -22.365 1.00 59.22 367 PRO A N 1
ATOM 2924 C CA . PRO A 1 367 ? 9.408 23.179 -21.321 1.00 59.22 367 PRO A CA 1
ATOM 2925 C C . PRO A 1 367 ? 7.962 22.693 -21.514 1.00 59.22 367 PRO A C 1
ATOM 2927 O O . PRO A 1 367 ? 7.008 23.438 -21.277 1.00 59.22 367 PRO A O 1
ATOM 2930 N N . TYR A 1 368 ? 7.774 21.430 -21.905 1.00 60.44 368 TYR A N 1
ATOM 2931 C CA . TYR A 1 368 ? 6.443 20.832 -22.039 1.00 60.44 368 TYR A CA 1
ATOM 2932 C C . TYR A 1 368 ? 5.853 20.490 -20.657 1.00 60.44 368 TYR A C 1
ATOM 2934 O O . TYR A 1 368 ? 5.871 19.351 -20.203 1.00 60.44 368 TYR A O 1
ATOM 2942 N N . ARG A 1 369 ? 5.336 21.506 -19.952 1.00 64.62 369 ARG A N 1
ATOM 2943 C CA . ARG A 1 369 ? 4.783 21.406 -18.581 1.00 64.62 369 ARG A CA 1
ATOM 2944 C C . ARG A 1 369 ? 3.252 21.395 -18.528 1.00 64.62 369 ARG A C 1
ATOM 2946 O O . ARG A 1 369 ? 2.654 21.941 -17.606 1.00 64.62 369 ARG A O 1
ATOM 2953 N N . LYS A 1 370 ? 2.587 20.853 -19.553 1.00 66.25 370 LYS A N 1
ATOM 2954 C CA . LYS A 1 370 ? 1.119 20.937 -19.643 1.00 66.25 370 LYS A CA 1
ATOM 2955 C C . LYS A 1 370 ? 0.419 19.963 -18.687 1.00 66.25 370 LYS A C 1
ATOM 2957 O O . LYS A 1 370 ? -0.600 20.319 -18.108 1.00 66.25 370 LYS A O 1
ATOM 2962 N N . THR A 1 371 ? 0.933 18.739 -18.565 1.00 87.81 371 THR A N 1
ATOM 2963 C CA . THR A 1 371 ? 0.381 17.660 -17.729 1.00 87.81 371 THR A CA 1
ATOM 2964 C C . THR A 1 371 ? 1.335 16.458 -17.731 1.00 87.81 371 THR A C 1
ATOM 2966 O O . THR A 1 371 ? 2.063 16.274 -18.704 1.00 87.81 371 THR A O 1
ATOM 2969 N N . ILE A 1 372 ? 1.291 15.616 -16.692 1.00 93.00 372 ILE A N 1
ATOM 2970 C CA . ILE A 1 372 ? 1.927 14.282 -16.680 1.00 93.00 372 ILE A CA 1
ATOM 2971 C C . ILE A 1 372 ? 1.029 13.193 -17.301 1.00 93.00 372 ILE A C 1
ATOM 2973 O O . ILE A 1 372 ? 1.382 12.019 -17.269 1.00 93.00 372 ILE A O 1
ATOM 2977 N N . TRP A 1 373 ? -0.130 13.579 -17.853 1.00 93.94 373 TRP A N 1
ATOM 2978 C CA . TRP A 1 373 ? -1.124 12.692 -18.468 1.00 93.94 373 TRP A CA 1
ATOM 2979 C C . TRP A 1 373 ? -1.416 12.942 -19.966 1.00 93.94 373 TRP A C 1
ATOM 2981 O O . TRP A 1 373 ? -2.581 12.858 -20.366 1.00 93.94 373 TRP A O 1
ATOM 2991 N N . PRO A 1 374 ? -0.441 13.299 -20.826 1.00 92.75 374 PRO A N 1
ATOM 2992 C CA . PRO A 1 374 ? -0.746 13.617 -22.223 1.00 92.75 374 PRO A CA 1
ATOM 2993 C C . PRO A 1 374 ? -1.317 12.419 -23.002 1.00 92.75 374 PRO A C 1
ATOM 2995 O O . PRO A 1 374 ? -2.164 12.600 -23.874 1.00 92.75 374 PRO A O 1
ATOM 2998 N N . MET A 1 375 ? -0.951 11.192 -22.626 1.00 94.50 375 MET A N 1
ATOM 2999 C CA . MET A 1 375 ? -1.474 9.953 -23.213 1.00 94.50 375 MET A CA 1
ATOM 3000 C C . MET A 1 375 ? -3.001 9.782 -23.085 1.00 94.50 375 MET A C 1
ATOM 3002 O O . MET A 1 375 ? -3.603 9.034 -23.853 1.00 94.50 375 MET A O 1
ATOM 3006 N N . ASN A 1 376 ? -3.653 10.499 -22.159 1.00 95.56 376 ASN A N 1
ATOM 3007 C CA . ASN A 1 376 ? -5.104 10.424 -21.953 1.00 95.56 376 ASN A CA 1
ATOM 3008 C C . ASN A 1 376 ? -5.934 11.055 -23.089 1.00 95.56 376 ASN A C 1
ATOM 3010 O O . ASN A 1 376 ? -7.161 10.939 -23.077 1.00 95.56 376 ASN A O 1
ATOM 3014 N N . GLU A 1 377 ? -5.304 11.697 -24.075 1.00 94.31 377 GLU A N 1
ATOM 3015 C CA . GLU A 1 377 ? -5.980 12.145 -25.303 1.00 94.31 377 GLU A CA 1
ATOM 3016 C C . GLU A 1 377 ? -6.416 10.963 -26.196 1.00 94.31 377 GLU A C 1
ATOM 3018 O O . GLU A 1 377 ? -7.331 11.101 -27.009 1.00 94.31 377 GLU A O 1
ATOM 3023 N N . LEU A 1 378 ? -5.819 9.775 -26.020 1.00 95.44 378 LEU A N 1
ATOM 3024 C CA . LEU A 1 378 ? -6.191 8.553 -26.737 1.00 95.44 378 LEU A CA 1
ATOM 3025 C C . LEU A 1 378 ? -7.218 7.750 -25.915 1.00 95.44 378 LEU A C 1
ATOM 3027 O O . LEU A 1 378 ? -6.873 7.283 -24.831 1.00 95.44 378 LEU A O 1
ATOM 3031 N N . PRO A 1 379 ? -8.463 7.522 -26.387 1.00 96.44 379 PRO A N 1
ATOM 3032 C CA . PRO A 1 379 ? -9.518 6.911 -25.567 1.00 96.44 379 PRO A CA 1
ATOM 3033 C C . PRO A 1 379 ? -9.186 5.527 -24.985 1.00 96.44 379 PRO A C 1
ATOM 3035 O O . PRO A 1 379 ? -9.477 5.274 -23.815 1.00 96.44 379 PRO A O 1
ATOM 3038 N N . ALA A 1 380 ? -8.560 4.647 -25.774 1.00 96.56 380 ALA A N 1
ATOM 3039 C CA . ALA A 1 380 ? -8.163 3.310 -25.324 1.00 96.56 380 ALA A CA 1
ATOM 3040 C C . ALA A 1 380 ? -7.074 3.379 -24.239 1.00 96.56 380 ALA A C 1
ATOM 3042 O O . ALA A 1 380 ? -7.177 2.724 -23.202 1.00 96.56 380 ALA A O 1
ATOM 3043 N N . VAL A 1 381 ? -6.068 4.237 -24.444 1.00 97.81 381 VAL A N 1
ATOM 3044 C CA . VAL A 1 381 ? -4.984 4.454 -23.476 1.00 97.81 381 VAL A CA 1
ATOM 3045 C C . VAL A 1 381 ? -5.512 5.142 -22.222 1.00 97.81 381 VAL A C 1
ATOM 3047 O O . VAL A 1 381 ? -5.185 4.711 -21.127 1.00 97.81 381 VAL A O 1
ATOM 3050 N N . ARG A 1 382 ? -6.398 6.137 -22.346 1.00 97.44 382 ARG A N 1
ATOM 3051 C CA . ARG A 1 382 ? -7.047 6.793 -21.205 1.00 97.44 382 ARG A CA 1
ATOM 3052 C C . ARG A 1 382 ? -7.748 5.779 -20.315 1.00 97.44 382 ARG A C 1
ATOM 3054 O O . ARG A 1 382 ? -7.527 5.791 -19.113 1.00 97.44 382 ARG A O 1
ATOM 3061 N N . ARG A 1 383 ? -8.556 4.881 -20.892 1.00 97.06 383 ARG A N 1
ATOM 3062 C CA . ARG A 1 383 ? -9.254 3.839 -20.124 1.00 97.06 383 ARG A CA 1
ATOM 3063 C C . ARG A 1 383 ? -8.280 2.973 -19.321 1.00 97.06 383 ARG A C 1
ATOM 3065 O O . ARG A 1 383 ? -8.572 2.659 -18.172 1.00 97.06 383 ARG A O 1
ATOM 3072 N N . PHE A 1 384 ? -7.142 2.610 -19.911 1.00 97.56 384 PHE A N 1
ATOM 3073 C CA . PHE A 1 384 ? -6.066 1.880 -19.239 1.00 97.56 384 PHE A CA 1
ATOM 3074 C C . PHE A 1 384 ? -5.391 2.716 -18.137 1.00 97.56 384 PHE A C 1
ATOM 3076 O O . PHE A 1 384 ? -5.359 2.295 -16.985 1.00 97.56 384 PHE A O 1
ATOM 3083 N N . MET A 1 385 ? -4.924 3.921 -18.466 1.00 96.56 385 MET A N 1
ATOM 3084 C CA . MET A 1 385 ? -4.144 4.792 -17.579 1.00 96.56 385 MET A CA 1
ATOM 3085 C C . MET A 1 385 ? -4.939 5.356 -16.403 1.00 96.56 385 MET A C 1
ATOM 3087 O O . MET A 1 385 ? -4.352 5.668 -15.372 1.00 96.56 385 MET A O 1
ATOM 3091 N N . THR A 1 386 ? -6.261 5.504 -16.538 1.00 94.25 386 THR A N 1
ATOM 3092 C CA . THR A 1 386 ? -7.131 6.007 -15.464 1.00 94.25 386 THR A CA 1
ATOM 3093 C C . THR A 1 386 ? -7.816 4.900 -14.665 1.00 94.25 386 THR A C 1
ATOM 3095 O O . THR A 1 386 ? -8.638 5.206 -13.802 1.00 94.25 386 THR A O 1
ATOM 3098 N N . ASN A 1 387 ? -7.545 3.625 -14.964 1.00 92.44 387 ASN A N 1
ATOM 3099 C CA . ASN A 1 387 ? -8.095 2.508 -14.203 1.00 92.44 387 ASN A CA 1
ATOM 3100 C C . ASN A 1 387 ? -7.393 2.405 -12.841 1.00 92.44 387 ASN A C 1
ATOM 3102 O O . ASN A 1 387 ? -6.164 2.386 -12.784 1.00 92.44 387 ASN A O 1
ATOM 3106 N N . SER A 1 388 ? -8.162 2.305 -11.755 1.00 87.94 388 SER A N 1
ATOM 3107 C CA . SER A 1 388 ? -7.630 2.277 -10.387 1.00 87.94 388 SER A CA 1
ATOM 3108 C C . SER A 1 388 ? -6.729 1.078 -10.094 1.00 87.94 388 SER A C 1
ATOM 3110 O O . SER A 1 388 ? -5.841 1.197 -9.260 1.00 87.94 388 SER A O 1
ATOM 3112 N N . ALA A 1 389 ? -6.885 -0.039 -10.810 1.00 87.62 389 ALA A N 1
ATOM 3113 C CA . ALA A 1 389 ? -6.007 -1.197 -10.664 1.00 87.62 389 ALA A CA 1
ATOM 3114 C C . ALA A 1 389 ? -4.613 -0.985 -11.281 1.00 87.62 389 ALA A C 1
ATOM 3116 O O . ALA A 1 389 ? -3.712 -1.779 -11.022 1.00 87.62 389 ALA A O 1
ATOM 3117 N N . PHE A 1 390 ? -4.435 0.037 -12.129 1.00 92.44 390 PHE A N 1
ATOM 3118 C CA . PHE A 1 390 ? -3.196 0.244 -12.884 1.00 92.44 390 PHE A CA 1
ATOM 3119 C C . PHE A 1 390 ? -2.552 1.613 -12.639 1.00 92.44 390 PHE A C 1
ATOM 3121 O O . PHE A 1 390 ? -1.329 1.696 -12.578 1.00 92.44 390 PHE A O 1
ATOM 3128 N N . SER A 1 391 ? -3.329 2.691 -12.482 1.00 93.00 391 SER A N 1
ATOM 3129 C CA . SER A 1 391 ? -2.785 4.049 -12.325 1.00 93.00 391 SER A CA 1
ATOM 3130 C C . SER A 1 391 ? -1.782 4.225 -11.173 1.00 93.00 391 SER A C 1
ATOM 3132 O O . SER A 1 391 ? -0.839 4.995 -11.361 1.00 93.00 391 SER A O 1
ATOM 3134 N N . PRO A 1 392 ? -1.903 3.525 -10.023 1.00 91.25 392 PRO A N 1
ATOM 3135 C CA . PRO A 1 392 ? -0.898 3.617 -8.962 1.00 91.25 392 PRO A CA 1
ATOM 3136 C C . PRO A 1 392 ? 0.497 3.152 -9.409 1.00 91.25 392 PRO A C 1
ATOM 3138 O O . PRO A 1 392 ? 1.497 3.775 -9.056 1.00 91.25 392 PRO A O 1
ATOM 3141 N N . LEU A 1 393 ? 0.581 2.144 -10.291 1.00 92.50 393 LEU A N 1
ATOM 3142 C CA . LEU A 1 393 ? 1.856 1.670 -10.846 1.00 92.50 393 LEU A CA 1
ATOM 3143 C C . LEU A 1 393 ? 2.558 2.750 -11.678 1.00 92.50 393 LEU A C 1
ATOM 3145 O O . LEU A 1 393 ? 3.780 2.851 -11.650 1.00 92.50 393 LEU A O 1
ATOM 3149 N N . TYR A 1 394 ? 1.812 3.598 -12.392 1.00 96.19 394 TYR A N 1
ATOM 3150 C CA . TYR A 1 394 ? 2.407 4.721 -13.121 1.00 96.19 394 TYR A CA 1
ATOM 3151 C C . TYR A 1 394 ? 3.085 5.716 -12.172 1.00 96.19 394 TYR A C 1
ATOM 3153 O O . TYR A 1 394 ? 4.220 6.122 -12.417 1.00 96.19 394 TYR A O 1
ATOM 3161 N N . PHE A 1 395 ? 2.422 6.077 -11.069 1.00 95.00 395 PHE A N 1
ATOM 3162 C CA . PHE A 1 395 ? 3.007 6.952 -10.052 1.00 95.00 395 PHE A CA 1
ATOM 3163 C C . PHE A 1 395 ? 4.230 6.324 -9.383 1.00 95.00 395 PHE A C 1
ATOM 3165 O O . PHE A 1 395 ? 5.246 7.010 -9.242 1.00 95.00 395 PHE A O 1
ATOM 3172 N N . LYS A 1 396 ? 4.163 5.025 -9.067 1.00 93.00 396 LYS A N 1
ATOM 3173 C CA . LYS A 1 396 ? 5.300 4.246 -8.565 1.00 93.00 396 LYS A CA 1
ATOM 3174 C C . LYS A 1 396 ? 6.501 4.345 -9.510 1.00 93.00 396 LYS A C 1
ATOM 3176 O O . LYS A 1 396 ? 7.577 4.748 -9.082 1.00 93.00 396 LYS A O 1
ATOM 3181 N N . HIS A 1 397 ? 6.317 4.080 -10.808 1.00 96.31 397 HIS A N 1
ATOM 3182 C CA . HIS A 1 397 ? 7.399 4.174 -11.802 1.00 96.31 397 HIS A CA 1
ATOM 3183 C C . HIS A 1 397 ? 7.934 5.597 -11.975 1.00 96.31 397 HIS A C 1
ATOM 3185 O O . HIS A 1 397 ? 9.143 5.781 -12.109 1.00 96.31 397 HIS A O 1
ATOM 3191 N N . LEU A 1 398 ? 7.074 6.622 -11.942 1.00 96.81 398 LEU A N 1
ATOM 3192 C CA . LEU A 1 398 ? 7.527 8.018 -11.969 1.00 96.81 398 LEU A CA 1
ATOM 3193 C C . LEU A 1 398 ? 8.423 8.343 -10.770 1.00 96.81 398 LEU A C 1
ATOM 3195 O O . LEU A 1 398 ? 9.450 9.006 -10.943 1.00 96.81 398 LEU A O 1
ATOM 3199 N N . ARG A 1 399 ? 8.055 7.882 -9.567 1.00 95.69 399 ARG A N 1
ATOM 3200 C CA . ARG A 1 399 ? 8.854 8.097 -8.359 1.00 95.69 399 ARG A CA 1
ATOM 3201 C C . ARG A 1 399 ? 10.146 7.293 -8.395 1.00 95.69 399 ARG A C 1
ATOM 3203 O O . ARG A 1 399 ? 11.200 7.895 -8.222 1.00 95.69 399 ARG A O 1
ATOM 3210 N N . GLU A 1 400 ? 10.076 5.990 -8.663 1.00 96.19 400 GLU A N 1
ATOM 3211 C CA . GLU A 1 400 ? 11.229 5.084 -8.738 1.00 96.19 400 GLU A CA 1
ATOM 3212 C C . GLU A 1 400 ? 12.282 5.601 -9.723 1.00 96.19 400 GLU A C 1
ATOM 3214 O O . GLU A 1 400 ? 13.452 5.757 -9.376 1.00 96.19 400 GLU A O 1
ATOM 3219 N N . LEU A 1 401 ? 11.873 5.914 -10.954 1.00 98.06 401 LEU A N 1
ATOM 3220 C CA . LEU A 1 401 ? 12.796 6.393 -11.978 1.00 98.06 401 LEU A CA 1
ATOM 3221 C C . LEU A 1 401 ? 13.280 7.816 -11.675 1.00 98.06 401 LEU A C 1
ATOM 3223 O O . LEU A 1 401 ? 14.468 8.096 -11.852 1.00 98.06 401 LEU A O 1
ATOM 3227 N N . GLY A 1 402 ? 12.387 8.689 -11.190 1.00 97.69 402 GLY A N 1
ATOM 3228 C CA . GLY A 1 402 ? 12.663 10.084 -10.837 1.00 97.69 402 GLY A CA 1
ATOM 3229 C C . GLY A 1 402 ? 13.684 10.248 -9.708 1.00 97.69 402 GLY A C 1
ATOM 3230 O O . GLY A 1 402 ? 14.587 11.077 -9.810 1.00 97.69 402 GLY A O 1
ATOM 3231 N N . THR A 1 403 ? 13.573 9.453 -8.641 1.00 97.19 403 THR A N 1
ATOM 3232 C CA . THR A 1 403 ? 14.549 9.422 -7.535 1.00 97.19 403 THR A CA 1
ATOM 3233 C C . THR A 1 403 ? 15.729 8.489 -7.825 1.00 97.19 403 THR A C 1
ATOM 3235 O O . THR A 1 403 ? 16.788 8.617 -7.211 1.00 97.19 403 THR A O 1
ATOM 3238 N N . GLY A 1 404 ? 15.570 7.578 -8.786 1.00 97.56 404 GLY A N 1
ATOM 3239 C CA . GLY A 1 404 ? 16.594 6.688 -9.314 1.00 97.56 404 GLY A CA 1
ATOM 3240 C C . GLY A 1 404 ? 17.431 7.336 -10.416 1.00 97.56 404 GLY A C 1
ATOM 3241 O O . GLY A 1 404 ? 18.119 8.331 -10.185 1.00 97.56 404 GLY A O 1
ATOM 3242 N N . ILE A 1 405 ? 17.438 6.730 -11.607 1.00 97.25 405 ILE A N 1
ATOM 3243 C CA . ILE A 1 405 ? 18.326 7.103 -12.724 1.00 97.25 405 ILE A CA 1
ATOM 3244 C C . ILE A 1 405 ? 18.185 8.571 -13.155 1.00 97.25 405 ILE A C 1
ATOM 3246 O O . ILE A 1 405 ? 19.171 9.175 -13.563 1.00 97.25 405 ILE A O 1
ATOM 3250 N N . PHE A 1 406 ? 16.997 9.166 -13.009 1.00 98.12 406 PHE A N 1
ATOM 3251 C CA . PHE A 1 406 ? 16.736 10.566 -13.352 1.00 98.12 406 PHE A CA 1
ATOM 3252 C C . PHE A 1 406 ? 17.130 11.560 -12.251 1.00 98.12 406 PHE A C 1
ATOM 3254 O O . PHE A 1 406 ? 17.096 12.772 -12.487 1.00 98.12 406 PHE A O 1
ATOM 3261 N N . SER A 1 407 ? 17.553 11.093 -11.072 1.00 98.25 407 SER A N 1
ATOM 3262 C CA . SER A 1 407 ? 18.105 11.983 -10.047 1.00 98.25 407 SER A CA 1
ATOM 3263 C C . SER A 1 407 ? 19.284 12.786 -10.617 1.00 98.25 407 SER A C 1
ATOM 3265 O O . SER A 1 407 ? 20.058 12.249 -11.416 1.00 98.25 407 SER A O 1
ATOM 3267 N N . PRO A 1 408 ? 19.465 14.065 -10.230 1.00 97.69 408 PRO A N 1
ATOM 3268 C CA . PRO A 1 408 ? 20.544 14.887 -10.774 1.00 97.69 408 PRO A CA 1
ATOM 3269 C C . PRO A 1 408 ? 21.929 14.247 -10.638 1.00 97.69 408 PRO A C 1
ATOM 3271 O O . PRO A 1 408 ? 22.742 14.376 -11.542 1.00 97.69 408 PRO A O 1
ATOM 3274 N N . GLU A 1 409 ? 22.194 13.528 -9.547 1.00 97.81 409 GLU A N 1
ATOM 3275 C CA . GLU A 1 409 ? 23.461 12.820 -9.346 1.00 97.81 409 GLU A CA 1
ATOM 3276 C C . GLU A 1 409 ? 23.691 11.740 -10.413 1.00 97.81 409 GLU A C 1
ATOM 3278 O O . GLU A 1 409 ? 24.693 11.785 -11.130 1.00 97.81 409 GLU A O 1
ATOM 3283 N N . LYS A 1 410 ? 22.743 10.804 -10.564 1.00 98.25 410 LYS A N 1
ATOM 3284 C CA . LYS A 1 410 ? 22.885 9.668 -11.485 1.00 98.25 410 LYS A CA 1
ATOM 3285 C C . LYS A 1 410 ? 22.796 10.099 -12.947 1.00 98.25 410 LYS A C 1
ATOM 3287 O O . LYS A 1 410 ? 23.626 9.683 -13.753 1.00 98.25 410 LYS A O 1
ATOM 3292 N N . MET A 1 411 ? 21.847 10.972 -13.285 1.00 98.00 411 MET A N 1
ATOM 3293 C CA . MET A 1 411 ? 21.664 11.426 -14.664 1.00 98.00 411 MET A CA 1
ATOM 3294 C C . MET A 1 411 ? 22.836 12.285 -15.143 1.00 98.00 411 MET A C 1
ATOM 3296 O O . MET A 1 411 ? 23.272 12.132 -16.280 1.00 98.00 411 MET A O 1
ATOM 3300 N N . ASN A 1 412 ? 23.390 13.166 -14.299 1.00 98.25 412 ASN A N 1
ATOM 3301 C CA . ASN A 1 412 ? 24.540 13.977 -14.707 1.00 98.25 412 ASN A CA 1
ATOM 3302 C C . ASN A 1 412 ? 25.758 13.100 -15.005 1.00 98.25 412 ASN A C 1
ATOM 3304 O O . ASN A 1 412 ? 26.406 13.326 -16.023 1.00 98.25 412 ASN A O 1
ATOM 3308 N N . ALA A 1 413 ? 26.029 12.097 -14.162 1.00 98.25 413 ALA A N 1
ATOM 3309 C CA . ALA A 1 413 ? 27.112 11.145 -14.386 1.00 98.25 413 ALA A CA 1
ATOM 3310 C C . ALA A 1 413 ? 26.899 10.331 -15.673 1.00 98.25 413 ALA A C 1
ATOM 3312 O O . ALA A 1 413 ? 27.833 10.155 -16.451 1.00 98.25 413 ALA A O 1
ATOM 3313 N N . LEU A 1 414 ? 25.667 9.881 -15.937 1.00 97.88 414 LEU A N 1
ATOM 3314 C CA . LEU A 1 414 ? 25.337 9.175 -17.175 1.00 97.88 414 LEU A CA 1
ATOM 3315 C C . LEU A 1 414 ? 25.547 10.061 -18.412 1.00 97.88 414 LEU A C 1
ATOM 3317 O O . LEU A 1 414 ? 26.178 9.630 -19.374 1.00 97.88 414 LEU A O 1
ATOM 3321 N N . LEU A 1 415 ? 25.056 11.303 -18.381 1.00 97.69 415 LEU A N 1
ATOM 3322 C CA . LEU A 1 415 ? 25.232 12.270 -19.465 1.00 97.69 415 LEU A CA 1
ATOM 3323 C C . LEU A 1 415 ? 26.714 12.569 -19.724 1.00 97.69 415 LEU A C 1
ATOM 3325 O O . LEU A 1 415 ? 27.128 12.606 -20.881 1.00 97.69 415 LEU A O 1
ATOM 3329 N N . ASP A 1 416 ? 27.512 12.747 -18.668 1.00 97.81 416 ASP A N 1
ATOM 3330 C CA . ASP A 1 416 ? 28.959 12.948 -18.783 1.00 97.81 416 ASP A CA 1
ATOM 3331 C C . ASP A 1 416 ? 29.639 11.750 -19.448 1.00 97.81 416 ASP A C 1
ATOM 3333 O O . ASP A 1 416 ? 30.384 11.931 -20.407 1.00 97.81 416 ASP A O 1
ATOM 3337 N N . ASN A 1 417 ? 29.321 10.531 -19.009 1.00 96.06 417 ASN A N 1
ATOM 3338 C CA . ASN A 1 417 ? 29.926 9.312 -19.544 1.00 96.06 417 ASN A CA 1
ATOM 3339 C C . ASN A 1 417 ? 29.544 9.036 -21.006 1.00 96.06 417 ASN A C 1
ATOM 3341 O O . ASN A 1 417 ? 30.366 8.553 -21.777 1.00 96.06 417 ASN A O 1
ATOM 3345 N N . VAL A 1 418 ? 28.291 9.293 -21.393 1.00 95.50 418 VAL A N 1
ATOM 3346 C CA . VAL A 1 418 ? 27.781 8.927 -22.728 1.00 95.50 418 VAL A CA 1
ATOM 3347 C C . VAL A 1 418 ? 28.049 10.021 -23.766 1.00 95.50 418 VAL A C 1
ATOM 3349 O O . VAL A 1 418 ? 28.288 9.722 -24.939 1.00 95.50 418 VAL A O 1
ATOM 3352 N N . LEU A 1 419 ? 27.981 11.294 -23.366 1.00 95.69 419 LEU A N 1
ATOM 3353 C CA . LEU A 1 419 ? 28.002 12.433 -24.290 1.00 95.69 419 LEU A CA 1
ATOM 3354 C C . LEU A 1 419 ? 29.193 13.382 -24.086 1.00 95.69 419 LEU A C 1
ATOM 3356 O O . LEU A 1 419 ? 29.531 14.121 -25.013 1.00 95.69 419 LEU A O 1
ATOM 3360 N N . GLY A 1 420 ? 29.826 13.378 -22.909 1.00 94.81 420 GLY A N 1
ATOM 3361 C CA . GLY A 1 420 ? 30.765 14.418 -22.471 1.00 94.81 420 GLY A CA 1
ATOM 3362 C C . GLY A 1 420 ? 31.960 14.656 -23.393 1.00 94.81 420 GLY A C 1
ATOM 3363 O O . GLY A 1 420 ? 32.385 15.801 -23.546 1.00 94.81 420 GLY A O 1
ATOM 3364 N N . ASP A 1 421 ? 32.444 13.608 -24.059 1.00 91.56 421 ASP A N 1
ATOM 3365 C CA . ASP A 1 421 ? 33.658 13.672 -24.879 1.00 91.56 421 ASP A CA 1
ATOM 3366 C C . ASP A 1 421 ? 33.429 14.167 -26.315 1.00 91.56 421 ASP A C 1
ATOM 3368 O O . ASP A 1 421 ? 34.388 14.503 -27.011 1.00 91.56 421 ASP A O 1
ATOM 3372 N N . TRP A 1 422 ? 32.180 14.215 -26.792 1.00 93.00 422 TRP A N 1
ATOM 3373 C CA . TRP A 1 422 ? 31.910 14.458 -28.216 1.00 93.00 422 TRP A CA 1
ATOM 3374 C C . TRP A 1 422 ? 30.790 15.458 -28.516 1.00 93.00 422 TRP A C 1
ATOM 3376 O O . TRP A 1 422 ? 30.630 15.829 -29.678 1.00 93.00 422 TRP A O 1
ATOM 3386 N N . ILE A 1 423 ? 30.064 15.959 -27.509 1.00 94.50 423 ILE A N 1
ATOM 3387 C CA . ILE A 1 423 ? 29.138 17.093 -27.675 1.00 94.50 423 ILE A CA 1
ATOM 3388 C C . ILE A 1 423 ? 29.672 18.367 -27.009 1.00 94.50 423 ILE A C 1
ATOM 3390 O O . ILE A 1 423 ? 30.556 18.339 -26.157 1.00 94.50 423 ILE A O 1
ATOM 3394 N N . SER A 1 424 ? 29.111 19.527 -27.364 1.00 94.56 424 SER A N 1
ATOM 3395 C CA . SER A 1 424 ? 29.506 20.784 -26.712 1.00 94.56 424 SER A CA 1
ATOM 3396 C C . SER A 1 424 ? 29.142 20.808 -25.211 1.00 94.56 424 SER A C 1
ATOM 3398 O O . SER A 1 424 ? 28.015 20.432 -24.864 1.00 94.56 424 SER A O 1
ATOM 3400 N N . PRO A 1 425 ? 29.992 21.381 -24.332 1.00 95.06 425 PRO A N 1
ATOM 3401 C CA . PRO A 1 425 ? 29.670 21.548 -22.910 1.00 95.06 425 PRO A CA 1
ATOM 3402 C C . PRO A 1 425 ? 28.370 22.322 -22.654 1.00 95.06 425 PRO A C 1
ATOM 3404 O O . PRO A 1 425 ? 27.668 22.068 -21.678 1.00 95.06 425 PRO A O 1
ATOM 3407 N N . THR A 1 426 ? 28.019 23.267 -23.532 1.00 92.50 426 THR A N 1
ATOM 3408 C CA . THR A 1 426 ? 26.757 24.017 -23.446 1.00 92.50 426 THR A CA 1
ATOM 3409 C C . THR A 1 426 ? 25.542 23.111 -23.634 1.00 92.50 426 THR A C 1
ATOM 3411 O O . THR A 1 426 ? 24.628 23.162 -22.817 1.00 92.50 426 THR A O 1
ATOM 3414 N N . ALA A 1 427 ? 25.532 22.261 -24.667 1.00 91.00 427 ALA A N 1
ATOM 3415 C CA . ALA A 1 427 ? 24.434 21.321 -24.901 1.00 91.00 427 ALA A CA 1
ATOM 3416 C C . ALA A 1 427 ? 24.288 20.330 -23.735 1.00 91.00 427 ALA A C 1
ATOM 3418 O O . ALA A 1 427 ? 23.187 20.146 -23.219 1.00 91.00 427 ALA A O 1
ATOM 3419 N N . LEU A 1 428 ? 25.409 19.789 -23.251 1.00 95.06 428 LEU A N 1
ATOM 3420 C CA . LEU A 1 428 ? 25.441 18.884 -22.104 1.00 95.06 428 LEU A CA 1
ATOM 3421 C C . LEU A 1 428 ? 24.852 19.529 -20.838 1.00 95.06 428 LEU A C 1
ATOM 3423 O O . LEU A 1 428 ? 23.978 18.961 -20.186 1.00 95.06 428 LEU A O 1
ATOM 3427 N N . ASN A 1 429 ? 25.278 20.752 -20.512 1.00 94.81 429 ASN A N 1
ATOM 3428 C CA . ASN A 1 429 ? 24.773 21.476 -19.342 1.00 94.81 429 ASN A CA 1
ATOM 3429 C C . ASN A 1 429 ? 23.288 21.847 -19.463 1.00 94.81 429 ASN A C 1
ATOM 3431 O O . ASN A 1 429 ? 22.581 21.861 -18.450 1.00 94.81 429 ASN A O 1
ATOM 3435 N N . ASN A 1 430 ? 22.797 22.110 -20.678 1.00 91.75 430 ASN A N 1
ATOM 3436 C CA . ASN A 1 430 ? 21.373 22.342 -20.915 1.00 91.75 430 ASN A CA 1
ATOM 3437 C C . ASN A 1 430 ? 20.548 21.088 -20.596 1.00 91.75 430 ASN A C 1
ATOM 3439 O O . ASN A 1 430 ? 19.546 21.204 -19.893 1.00 91.75 430 ASN A O 1
ATOM 3443 N N . MET A 1 431 ? 21.003 19.897 -21.010 1.00 93.25 431 MET A N 1
ATOM 3444 C CA . MET A 1 431 ? 20.337 18.626 -20.683 1.00 93.25 431 MET A CA 1
ATOM 3445 C C . MET A 1 431 ? 20.300 18.371 -19.173 1.00 93.25 431 MET A C 1
ATOM 3447 O O . MET A 1 431 ? 19.239 18.083 -18.621 1.00 93.25 431 MET A O 1
ATOM 3451 N N . LYS A 1 432 ? 21.432 18.558 -18.481 1.00 96.19 432 LYS A N 1
ATOM 3452 C CA . LYS A 1 432 ? 21.520 18.411 -17.016 1.00 96.19 432 LYS A CA 1
ATOM 3453 C C . LYS A 1 432 ? 20.549 19.343 -16.287 1.00 96.19 432 LYS A C 1
ATOM 3455 O O . LYS A 1 432 ? 19.811 18.926 -15.393 1.00 96.19 432 LYS A O 1
ATOM 3460 N N . THR A 1 433 ? 20.524 20.610 -16.703 1.00 93.88 433 THR A N 1
ATOM 3461 C CA . THR A 1 433 ? 19.641 21.634 -16.127 1.00 93.88 433 THR A CA 1
ATOM 3462 C C . THR A 1 433 ? 18.173 21.320 -16.403 1.00 93.88 433 THR A C 1
ATOM 3464 O O . THR A 1 433 ? 17.333 21.467 -15.513 1.00 93.88 433 THR A O 1
ATOM 3467 N N . PHE A 1 434 ? 17.847 20.876 -17.618 1.00 92.75 434 PHE A N 1
ATOM 3468 C CA . PHE A 1 434 ? 16.492 20.475 -17.971 1.00 92.75 434 PHE A CA 1
ATOM 3469 C C . PHE A 1 434 ? 16.028 19.297 -17.115 1.00 92.75 434 PHE A C 1
ATOM 3471 O O . PHE A 1 434 ? 14.980 19.400 -16.477 1.00 92.75 434 PHE A O 1
ATOM 3478 N N . ASN A 1 435 ? 16.825 18.226 -17.046 1.00 94.94 435 ASN A N 1
ATOM 3479 C CA . ASN A 1 435 ? 16.510 17.028 -16.277 1.00 94.94 435 ASN A CA 1
ATOM 3480 C C . ASN A 1 435 ? 16.188 17.364 -14.815 1.00 94.94 435 ASN A C 1
ATOM 3482 O O . ASN A 1 435 ? 15.106 17.037 -14.331 1.00 94.94 435 ASN A O 1
ATOM 3486 N N . ALA A 1 436 ? 17.081 18.092 -14.135 1.00 95.12 436 ALA A N 1
ATOM 3487 C CA . ALA A 1 436 ? 16.891 18.448 -12.730 1.00 95.12 436 ALA A CA 1
ATOM 3488 C C . ALA A 1 436 ? 15.580 19.223 -12.495 1.00 95.12 436 ALA A C 1
ATOM 3490 O O . ALA A 1 436 ? 14.825 18.918 -11.571 1.00 95.12 436 ALA A O 1
ATOM 3491 N N . ASN A 1 437 ? 15.277 20.196 -13.361 1.00 93.12 437 ASN A N 1
ATOM 3492 C CA . ASN A 1 437 ? 14.056 20.994 -13.257 1.00 93.12 437 ASN A CA 1
ATOM 3493 C C . ASN A 1 437 ? 12.789 20.190 -13.578 1.00 93.12 437 ASN A C 1
ATOM 3495 O O . ASN A 1 437 ? 11.746 20.407 -12.959 1.00 93.12 437 ASN A O 1
ATOM 3499 N N . HIS A 1 438 ? 12.852 19.305 -14.572 1.00 93.19 438 HIS A N 1
ATOM 3500 C CA . HIS A 1 438 ? 11.695 18.547 -15.035 1.00 93.19 438 HIS A CA 1
ATOM 3501 C C . HIS A 1 438 ? 11.333 17.411 -14.083 1.00 93.19 438 HIS A C 1
ATOM 3503 O O . HIS A 1 438 ? 10.166 17.267 -13.737 1.00 93.19 438 HIS A O 1
ATOM 3509 N N . VAL A 1 439 ? 12.319 16.677 -13.567 1.00 95.12 439 VAL A N 1
ATOM 3510 C CA . VAL A 1 439 ? 12.101 15.631 -12.556 1.00 95.12 439 VAL A CA 1
ATOM 3511 C C . VAL A 1 439 ? 11.487 16.221 -11.290 1.00 95.12 439 VAL A C 1
ATOM 3513 O O . VAL A 1 439 ? 10.499 15.693 -10.786 1.00 95.12 439 VAL A O 1
ATOM 3516 N N . ALA A 1 440 ? 11.997 17.365 -10.817 1.00 94.69 440 ALA A N 1
ATOM 3517 C CA . ALA A 1 440 ? 11.409 18.070 -9.678 1.00 94.69 440 ALA A CA 1
ATOM 3518 C C . ALA A 1 440 ? 9.944 18.468 -9.939 1.00 94.69 440 ALA A C 1
ATOM 3520 O O . ALA A 1 440 ? 9.090 18.307 -9.066 1.00 94.69 440 ALA A O 1
ATOM 3521 N N . TYR A 1 441 ? 9.635 18.940 -11.152 1.00 93.69 441 TYR A N 1
ATOM 3522 C CA . TYR A 1 441 ? 8.262 19.229 -11.559 1.00 93.69 441 TYR A CA 1
ATOM 3523 C C . TYR A 1 441 ? 7.393 17.964 -11.572 1.00 93.69 441 TYR A C 1
ATOM 3525 O O . TYR A 1 441 ? 6.358 17.960 -10.915 1.00 93.69 441 TYR A O 1
ATOM 3533 N N . VAL A 1 442 ? 7.806 16.886 -12.242 1.00 94.06 442 VAL A N 1
ATOM 3534 C CA . VAL A 1 442 ? 7.039 15.631 -12.334 1.00 94.06 442 VAL A CA 1
ATOM 3535 C C . VAL A 1 442 ? 6.742 15.058 -10.948 1.00 94.06 442 VAL A C 1
ATOM 3537 O O . VAL A 1 442 ? 5.585 14.768 -10.650 1.00 94.06 442 VAL A O 1
ATOM 3540 N N . LEU A 1 443 ? 7.746 14.975 -10.069 1.00 93.50 443 LEU A N 1
ATOM 3541 C CA . LEU A 1 443 ? 7.565 14.474 -8.704 1.00 93.50 443 LEU A CA 1
ATOM 3542 C C . LEU A 1 443 ? 6.611 15.355 -7.880 1.00 93.50 443 LEU A C 1
ATOM 3544 O O . LEU A 1 443 ? 5.863 14.831 -7.060 1.00 93.50 443 LEU A O 1
ATOM 3548 N N . SER A 1 444 ? 6.574 16.672 -8.129 1.00 92.19 444 SER A N 1
ATOM 3549 C CA . SER A 1 444 ? 5.616 17.582 -7.477 1.00 92.19 444 SER A CA 1
ATOM 3550 C C . SER A 1 444 ? 4.161 17.375 -7.914 1.00 92.19 444 SER A C 1
ATOM 3552 O O . SER A 1 444 ? 3.255 17.877 -7.254 1.00 92.19 444 SER A O 1
ATOM 3554 N N . GLN A 1 445 ? 3.927 16.687 -9.038 1.00 91.75 445 GLN A N 1
ATOM 3555 C CA . GLN A 1 445 ? 2.583 16.410 -9.552 1.00 91.75 445 GLN A CA 1
ATOM 3556 C C . GLN A 1 445 ? 1.995 15.098 -9.018 1.00 91.75 445 GLN A C 1
ATOM 3558 O O . GLN A 1 445 ? 0.812 14.852 -9.241 1.00 91.75 445 GLN A O 1
ATOM 3563 N N . ILE A 1 446 ? 2.786 14.259 -8.339 1.00 90.75 446 ILE A N 1
ATOM 3564 C CA . ILE A 1 446 ? 2.295 13.018 -7.729 1.00 90.75 446 ILE A CA 1
ATOM 3565 C C . ILE A 1 446 ? 1.449 13.397 -6.502 1.00 90.75 446 ILE A C 1
ATOM 3567 O O . ILE A 1 446 ? 2.001 13.991 -5.569 1.00 90.75 446 ILE A O 1
ATOM 3571 N N . PRO A 1 447 ? 0.131 13.104 -6.480 1.00 85.69 447 PRO A N 1
ATOM 3572 C CA . PRO A 1 447 ? -0.719 13.416 -5.336 1.00 85.69 447 PRO A CA 1
ATOM 3573 C C . PRO A 1 447 ? -0.173 12.762 -4.066 1.00 85.69 447 PRO A C 1
ATOM 3575 O O . PRO A 1 447 ? 0.018 11.548 -4.014 1.00 85.69 447 PRO A O 1
ATOM 3578 N N . GLY A 1 448 ? 0.131 13.596 -3.073 1.00 78.12 448 GLY A N 1
ATOM 3579 C CA . GLY A 1 448 ? 0.709 13.160 -1.807 1.00 78.12 448 GLY A CA 1
ATOM 3580 C C . GLY A 1 448 ? -0.333 12.731 -0.773 1.00 78.12 448 GLY A C 1
ATOM 3581 O O . GLY A 1 448 ? -1.511 12.582 -1.086 1.00 78.12 448 GLY A O 1
ATOM 3582 N N . LYS A 1 449 ? 0.155 12.574 0.466 1.00 84.50 449 LYS A N 1
ATOM 3583 C CA . LYS A 1 449 ? -0.533 12.113 1.687 1.00 84.50 449 LYS A CA 1
ATOM 3584 C C . LYS A 1 449 ? -2.026 12.447 1.776 1.00 84.50 449 LYS A C 1
ATOM 3586 O O . LYS A 1 449 ? -2.490 13.486 1.303 1.00 84.50 449 LYS A O 1
ATOM 3591 N N . PHE A 1 450 ? -2.748 11.600 2.507 1.00 89.69 450 PHE A N 1
ATOM 3592 C CA . PHE A 1 450 ? -4.155 11.817 2.806 1.00 89.69 450 PHE A CA 1
ATOM 3593 C C . PHE A 1 450 ? -4.432 13.205 3.392 1.00 89.69 450 PHE A C 1
ATOM 3595 O O . PHE A 1 450 ? -3.782 13.637 4.348 1.00 89.69 450 PHE A O 1
ATOM 3602 N N . SER A 1 451 ? -5.446 13.873 2.850 1.00 91.81 451 SER A N 1
ATOM 3603 C CA . SER A 1 451 ? -5.957 15.142 3.357 1.00 91.81 451 SER A CA 1
ATOM 3604 C C . SER A 1 451 ? -7.477 15.198 3.247 1.00 91.81 451 SER A C 1
ATOM 3606 O O . SER A 1 451 ? -8.055 14.571 2.363 1.00 91.81 451 SER A O 1
ATOM 3608 N N . ILE A 1 452 ? -8.107 15.987 4.116 1.00 92.12 452 ILE A N 1
ATOM 3609 C CA . ILE A 1 452 ? -9.489 16.456 3.966 1.00 92.12 452 ILE A CA 1
ATOM 3610 C C . ILE A 1 452 ? -9.393 17.924 3.541 1.00 92.12 452 ILE A C 1
ATOM 3612 O O . ILE A 1 452 ? -8.719 18.714 4.197 1.00 92.12 452 ILE A O 1
ATOM 3616 N N . SER A 1 453 ? -10.018 18.284 2.422 1.00 93.38 453 SER A N 1
ATOM 3617 C CA . SER A 1 453 ? -9.943 19.630 1.831 1.00 93.38 453 SER A CA 1
ATOM 3618 C C . SER A 1 453 ? -11.028 20.585 2.339 1.00 93.38 453 SER A C 1
ATOM 3620 O O . SER A 1 453 ? -10.958 21.788 2.088 1.00 93.38 453 SER A O 1
ATOM 3622 N N . ASN A 1 454 ? -12.033 20.074 3.050 1.00 93.62 454 ASN A N 1
ATOM 3623 C CA . ASN A 1 454 ? -13.100 20.876 3.638 1.00 93.62 454 ASN A CA 1
ATOM 3624 C C . ASN A 1 454 ? -12.565 21.855 4.701 1.00 93.62 454 ASN A C 1
ATOM 3626 O O . ASN A 1 454 ? -11.727 21.504 5.528 1.00 93.62 454 ASN A O 1
ATOM 3630 N N . THR A 1 455 ? -13.117 23.070 4.734 1.00 93.56 455 THR A N 1
ATOM 3631 C CA . THR A 1 455 ? -12.961 24.009 5.857 1.00 93.56 455 THR A CA 1
ATOM 3632 C C . THR A 1 455 ? -14.254 24.040 6.665 1.00 93.56 455 THR A C 1
ATOM 3634 O O . THR A 1 455 ? -15.334 24.163 6.087 1.00 93.56 455 THR A O 1
ATOM 3637 N N . PHE A 1 456 ? -14.140 23.972 7.989 1.00 93.31 456 PHE A N 1
ATOM 3638 C CA . PHE A 1 456 ? -15.271 24.023 8.913 1.00 93.31 456 PHE A CA 1
ATOM 3639 C C . PHE A 1 456 ? -15.144 25.218 9.856 1.00 93.31 456 PHE A C 1
ATOM 3641 O O . PHE A 1 456 ? -14.038 25.674 10.149 1.00 93.31 456 PHE A O 1
ATOM 3648 N N . GLU A 1 457 ? -16.279 25.714 10.340 1.00 94.69 457 GLU A N 1
ATOM 3649 C CA . GLU A 1 457 ? -16.292 26.501 11.572 1.00 94.69 457 GLU A CA 1
ATOM 3650 C C . GLU A 1 457 ? -15.991 25.571 12.751 1.00 94.69 457 GLU A C 1
ATOM 3652 O O . GLU A 1 457 ? -16.411 24.415 12.746 1.00 94.69 457 GLU A O 1
ATOM 3657 N N . GLU A 1 458 ? -15.285 26.066 13.763 1.00 94.12 458 GLU A N 1
ATOM 3658 C CA . GLU A 1 458 ? -15.092 25.337 15.013 1.00 94.12 458 GLU A CA 1
ATOM 3659 C C . GLU A 1 458 ? -15.998 25.908 16.104 1.00 94.12 458 GLU A C 1
ATOM 3661 O O . GLU A 1 458 ? -15.842 27.060 16.513 1.00 94.12 458 GLU A O 1
ATOM 3666 N N . ILE A 1 459 ? -16.909 25.083 16.624 1.00 91.56 459 ILE A N 1
ATOM 3667 C CA . ILE A 1 459 ? -17.729 25.408 17.793 1.00 91.56 459 ILE A CA 1
ATOM 3668 C C . ILE A 1 459 ? -17.333 24.465 18.921 1.00 91.56 459 ILE A C 1
ATOM 3670 O O . ILE A 1 459 ? -17.365 23.244 18.778 1.00 91.56 459 ILE A O 1
ATOM 3674 N N . ASN A 1 460 ? -16.930 25.040 20.056 1.00 88.88 460 ASN A N 1
ATOM 3675 C CA . ASN A 1 460 ? -16.504 24.296 21.245 1.00 88.88 460 ASN A CA 1
ATOM 3676 C C . ASN A 1 460 ? -15.417 23.236 20.965 1.00 88.88 460 ASN A C 1
ATOM 3678 O O . ASN A 1 460 ? -15.392 22.188 21.607 1.00 88.88 460 ASN A O 1
ATOM 3682 N N . GLY A 1 461 ? -14.525 23.518 20.008 1.00 89.56 461 GLY A N 1
ATOM 3683 C CA . GLY A 1 461 ? -13.426 22.631 19.615 1.00 89.56 461 GLY A CA 1
ATOM 3684 C C . GLY A 1 461 ? -13.793 21.549 18.595 1.00 89.56 461 GLY A C 1
ATOM 3685 O O . GLY A 1 461 ? -12.965 20.683 18.332 1.00 89.56 461 GLY A O 1
ATOM 3686 N N . TYR A 1 462 ? -15.000 21.585 18.018 1.00 94.00 462 TYR A N 1
ATOM 3687 C CA . TYR A 1 462 ? -15.430 20.634 16.994 1.00 94.00 462 TYR A CA 1
ATOM 3688 C C . TYR A 1 462 ? -15.693 21.319 15.649 1.00 94.00 462 TYR A C 1
ATOM 3690 O O . TYR A 1 462 ? -16.423 22.317 15.611 1.00 94.00 462 TYR A O 1
ATOM 3698 N N . PRO A 1 463 ? -15.193 20.756 14.532 1.00 96.12 463 PRO A N 1
ATOM 3699 C CA . PRO A 1 463 ? -15.677 21.083 13.196 1.00 96.12 463 PRO A CA 1
ATOM 3700 C C . PRO A 1 463 ? -17.201 20.971 13.142 1.00 96.12 463 PRO A C 1
ATOM 3702 O O . PRO A 1 463 ? -17.758 19.925 13.475 1.00 96.12 463 PRO A O 1
ATOM 3705 N N . THR A 1 464 ? -17.874 22.054 12.769 1.00 96.62 464 THR A N 1
ATOM 3706 C CA . THR A 1 464 ? -19.327 22.186 12.887 1.00 96.62 464 THR A CA 1
ATOM 3707 C C . THR A 1 464 ? -19.986 22.466 11.545 1.00 96.62 464 THR A C 1
ATOM 3709 O O . THR A 1 464 ? -19.470 23.211 10.708 1.00 96.62 464 THR A O 1
ATOM 3712 N N . VAL A 1 465 ? -21.157 21.863 11.348 1.00 96.81 465 VAL A N 1
ATOM 3713 C CA . VAL A 1 465 ? -22.038 22.079 10.200 1.00 96.81 465 VAL A CA 1
ATOM 3714 C C . VAL A 1 465 ? -23.479 22.295 10.662 1.00 96.81 465 VAL A C 1
ATOM 3716 O O . VAL A 1 465 ? -23.873 21.861 11.740 1.00 96.81 465 VAL A O 1
ATOM 3719 N N . HIS A 1 466 ? -24.289 22.930 9.812 1.00 95.75 466 HIS A N 1
ATOM 3720 C CA . HIS A 1 466 ? -25.705 23.234 10.084 1.00 95.75 466 HIS A CA 1
ATOM 3721 C C . HIS A 1 466 ? -26.670 22.557 9.100 1.00 95.75 466 HIS A C 1
ATOM 3723 O O . HIS A 1 466 ? -27.849 22.908 9.011 1.00 95.75 466 HIS A O 1
ATOM 3729 N N . LYS A 1 467 ? -26.172 21.592 8.323 1.00 94.62 467 LYS A N 1
ATOM 3730 C CA . LYS A 1 467 ? -26.959 20.742 7.426 1.00 94.62 467 LYS A CA 1
ATOM 3731 C C . LYS A 1 467 ? -26.483 19.303 7.577 1.00 94.62 467 LYS A C 1
ATOM 3733 O O . LYS A 1 467 ? -25.280 19.085 7.676 1.00 94.62 467 LYS A O 1
ATOM 3738 N N . ALA A 1 468 ? -27.426 18.364 7.548 1.00 94.31 468 ALA A N 1
ATOM 3739 C CA . ALA A 1 468 ? -27.144 16.933 7.646 1.00 94.31 468 ALA A CA 1
ATOM 3740 C C . ALA A 1 468 ? -26.322 16.411 6.455 1.00 94.31 468 ALA A C 1
ATOM 3742 O O . ALA A 1 468 ? -25.450 15.570 6.625 1.00 94.31 468 ALA A O 1
ATOM 3743 N N . ASP A 1 469 ? -26.599 16.921 5.251 1.00 95.75 469 ASP A N 1
ATOM 3744 C CA . ASP A 1 469 ? -25.909 16.529 4.021 1.00 95.75 469 ASP A CA 1
ATOM 3745 C C . ASP A 1 469 ? -24.537 17.214 3.923 1.00 95.75 469 ASP A C 1
ATOM 3747 O O . ASP A 1 469 ? -24.448 18.423 3.672 1.00 95.75 469 ASP A O 1
ATOM 3751 N N . LEU A 1 470 ? -23.475 16.430 4.116 1.00 95.50 470 LEU A N 1
ATOM 3752 C CA . LEU A 1 470 ? -22.087 16.873 4.044 1.00 95.50 470 LEU A CA 1
ATOM 3753 C C . LEU A 1 470 ? -21.342 16.121 2.939 1.00 95.50 470 LEU A C 1
ATOM 3755 O O . LEU A 1 470 ? -21.200 14.905 2.984 1.00 95.50 470 LEU A O 1
ATOM 3759 N N . LEU A 1 471 ? -20.785 16.852 1.974 1.00 96.31 471 LEU A N 1
ATOM 3760 C CA . LEU A 1 471 ? -19.781 16.304 1.064 1.00 96.31 471 LEU A CA 1
ATOM 3761 C C . LEU A 1 471 ? -18.399 16.447 1.706 1.00 96.31 471 LEU A C 1
ATOM 3763 O O . LEU A 1 471 ? -17.886 17.563 1.795 1.00 96.31 471 LEU A O 1
ATOM 3767 N N . LEU A 1 472 ? -17.803 15.336 2.130 1.00 95.56 472 LEU A N 1
ATOM 3768 C CA . LEU A 1 472 ? -16.382 15.283 2.457 1.00 95.56 472 LEU A CA 1
ATOM 3769 C C . LEU A 1 472 ? -15.575 14.999 1.196 1.00 95.56 472 LEU A C 1
ATOM 3771 O O . LEU A 1 472 ? -15.956 14.153 0.390 1.00 95.56 472 LEU A O 1
ATOM 3775 N N . GLU A 1 473 ? -14.460 15.694 1.026 1.00 96.25 473 GLU A N 1
ATOM 3776 C CA . GLU A 1 473 ? -13.564 15.494 -0.107 1.00 96.25 473 GLU A CA 1
ATOM 3777 C C . GLU A 1 473 ? -12.117 15.798 0.258 1.00 96.25 473 GLU A C 1
ATOM 3779 O O . GLU A 1 473 ? -11.824 16.519 1.215 1.00 96.25 473 GLU A O 1
ATOM 3784 N N . GLY A 1 474 ? -11.194 15.243 -0.516 1.00 94.25 474 GLY A N 1
ATOM 3785 C CA . GLY A 1 474 ? -9.787 15.358 -0.200 1.00 94.25 474 GLY A CA 1
ATOM 3786 C C . GLY A 1 474 ? -8.859 14.713 -1.210 1.00 94.25 474 GLY A C 1
ATOM 3787 O O . GLY A 1 474 ? -9.251 14.355 -2.327 1.00 94.25 474 GLY A O 1
ATOM 3788 N N . THR A 1 475 ? -7.602 14.582 -0.798 1.00 93.50 475 THR A N 1
ATOM 3789 C CA . THR A 1 475 ? -6.581 13.851 -1.551 1.00 93.50 475 THR A CA 1
ATOM 3790 C C . THR A 1 475 ? -6.115 12.620 -0.794 1.00 93.50 475 THR A C 1
ATOM 3792 O O . THR A 1 475 ? -6.289 12.536 0.420 1.00 93.50 475 THR A O 1
ATOM 3795 N N . ALA A 1 476 ? -5.520 11.673 -1.506 1.00 92.44 476 ALA A N 1
ATOM 3796 C CA . ALA A 1 476 ? -4.842 10.514 -0.947 1.00 92.44 476 ALA A CA 1
ATOM 3797 C C . ALA A 1 476 ? -3.577 10.205 -1.742 1.00 92.44 476 ALA A C 1
ATOM 3799 O O . ALA A 1 476 ? -3.441 10.643 -2.889 1.00 92.44 476 ALA A O 1
ATOM 3800 N N . ASP A 1 477 ? -2.684 9.433 -1.124 1.00 91.50 477 ASP A N 1
ATOM 3801 C CA . ASP A 1 477 ? -1.449 8.994 -1.758 1.00 91.50 477 ASP A CA 1
ATOM 3802 C C . ASP A 1 477 ? -1.783 8.088 -2.945 1.00 91.50 477 ASP A C 1
ATOM 3804 O O . ASP A 1 477 ? -2.196 6.941 -2.773 1.00 91.50 477 ASP A O 1
ATOM 3808 N N . ALA A 1 478 ? -1.636 8.629 -4.152 1.00 89.31 478 ALA A N 1
ATOM 3809 C CA . ALA A 1 478 ? -2.038 7.951 -5.376 1.00 89.31 478 ALA A CA 1
ATOM 3810 C C . ALA A 1 478 ? -1.109 6.796 -5.778 1.00 89.31 478 ALA A C 1
ATOM 3812 O O . ALA A 1 478 ? -1.444 6.043 -6.690 1.00 89.31 478 ALA A O 1
ATOM 3813 N N . GLU A 1 479 ? 0.052 6.673 -5.136 1.00 89.00 479 GLU A N 1
ATOM 3814 C CA . GLU A 1 479 ? 0.999 5.582 -5.364 1.00 89.00 479 GLU A CA 1
ATOM 3815 C C . GLU A 1 479 ? 0.607 4.322 -4.594 1.00 89.00 479 GLU A C 1
ATOM 3817 O O . GLU A 1 479 ? 0.718 3.220 -5.126 1.00 89.00 479 GLU A O 1
ATOM 3822 N N . HIS A 1 480 ? 0.122 4.493 -3.364 1.00 86.75 480 HIS A N 1
ATOM 3823 C CA . HIS A 1 480 ? -0.092 3.381 -2.441 1.00 86.75 480 HIS A CA 1
ATOM 3824 C C . HIS A 1 480 ? -1.567 3.081 -2.193 1.00 86.75 480 HIS A C 1
ATOM 3826 O O . HIS A 1 480 ? -1.906 1.934 -1.942 1.00 86.75 480 HIS A O 1
ATOM 3832 N N . THR A 1 481 ? -2.457 4.072 -2.284 1.00 90.75 481 THR A N 1
ATOM 3833 C CA . THR A 1 481 ? -3.865 3.893 -1.906 1.00 90.75 481 THR A CA 1
ATOM 3834 C C . THR A 1 481 ? -4.629 3.100 -2.965 1.00 90.75 481 THR A C 1
ATOM 3836 O O . THR A 1 481 ? -4.735 3.531 -4.114 1.00 90.75 481 THR A O 1
ATOM 3839 N N . SER A 1 482 ? -5.239 1.983 -2.571 1.00 88.19 482 SER A N 1
ATOM 3840 C CA . SER A 1 482 ? -6.217 1.261 -3.396 1.00 88.19 482 SER A CA 1
ATOM 3841 C C . SER A 1 482 ? -7.649 1.684 -3.084 1.00 88.19 482 SER A C 1
ATOM 3843 O O . SER A 1 482 ? -8.473 1.847 -3.989 1.00 88.19 482 SER A O 1
ATOM 3845 N N . GLN A 1 483 ? -7.941 1.886 -1.800 1.00 91.56 483 GLN A N 1
ATOM 3846 C CA . GLN A 1 483 ? -9.280 2.113 -1.292 1.00 91.56 483 GLN A CA 1
ATOM 3847 C C . GLN A 1 483 ? -9.240 3.003 -0.055 1.00 91.56 483 GLN A C 1
ATOM 3849 O O . GLN A 1 483 ? -8.312 2.970 0.748 1.00 91.56 483 GLN A O 1
ATOM 3854 N N . ILE A 1 484 ? -10.299 3.788 0.108 1.00 95.00 484 ILE A N 1
ATOM 3855 C CA . ILE A 1 484 ? -10.566 4.558 1.316 1.00 95.00 484 ILE A CA 1
ATOM 3856 C C . ILE A 1 484 ? -12.001 4.246 1.717 1.00 95.00 484 ILE A C 1
ATOM 3858 O O . ILE A 1 484 ? -12.892 4.209 0.859 1.00 95.00 484 ILE A O 1
ATOM 3862 N N . THR A 1 485 ? -12.230 4.038 3.007 1.00 96.56 485 THR A N 1
ATOM 3863 C CA . THR A 1 485 ? -13.572 3.900 3.571 1.00 96.56 485 THR A CA 1
ATOM 3864 C C . THR A 1 485 ? -13.812 4.973 4.622 1.00 96.56 485 THR A C 1
ATOM 3866 O O . THR A 1 485 ? -12.882 5.437 5.284 1.00 96.56 485 THR A O 1
ATOM 3869 N N . ILE A 1 486 ? -15.070 5.388 4.751 1.00 96.38 486 ILE A N 1
ATOM 3870 C CA . ILE A 1 486 ? -15.540 6.240 5.840 1.00 96.38 486 ILE A CA 1
ATOM 3871 C C . ILE A 1 486 ? -16.702 5.513 6.504 1.00 96.38 486 ILE A C 1
ATOM 3873 O O . ILE A 1 486 ? -17.703 5.242 5.835 1.00 96.38 486 ILE A O 1
ATOM 3877 N N . ASN A 1 487 ? -16.556 5.203 7.793 1.00 94.25 487 ASN A N 1
ATOM 3878 C CA . ASN A 1 487 ? -17.503 4.398 8.568 1.00 94.25 487 ASN A CA 1
ATOM 3879 C C . ASN A 1 487 ? -17.832 3.066 7.866 1.00 94.25 487 ASN A C 1
ATOM 3881 O O . ASN A 1 487 ? -18.994 2.728 7.665 1.00 94.25 487 ASN A O 1
ATOM 3885 N N . GLY A 1 488 ? -16.798 2.362 7.391 1.00 93.62 488 GLY A N 1
ATOM 3886 C CA . GLY A 1 488 ? -16.922 1.082 6.678 1.00 93.62 488 GLY A CA 1
ATOM 3887 C C . GLY A 1 488 ? -17.336 1.188 5.206 1.00 93.62 488 GLY A C 1
ATOM 3888 O O . GLY A 1 488 ? -17.165 0.238 4.444 1.00 93.62 488 GLY A O 1
ATOM 3889 N N . ILE A 1 489 ? -17.819 2.349 4.746 1.00 94.56 489 ILE A N 1
ATOM 3890 C CA . ILE A 1 489 ? -18.348 2.484 3.386 1.00 94.56 489 ILE A CA 1
ATOM 3891 C C . ILE A 1 489 ? -17.290 3.084 2.440 1.00 94.56 489 ILE A C 1
ATOM 3893 O O . ILE A 1 489 ? -16.738 4.149 2.743 1.00 94.56 489 ILE A O 1
ATOM 3897 N N . PRO A 1 490 ? -17.032 2.479 1.263 1.00 95.38 490 PRO A N 1
ATOM 3898 C CA . PRO A 1 490 ? -16.090 3.013 0.279 1.00 95.38 490 PRO A CA 1
ATOM 3899 C C . PRO A 1 490 ? -16.416 4.444 -0.175 1.00 95.38 490 PRO A C 1
ATOM 3901 O O . PRO A 1 490 ? -17.582 4.824 -0.314 1.00 95.38 490 PRO A O 1
ATOM 3904 N N . VAL A 1 491 ? -15.381 5.244 -0.426 1.00 95.44 491 VAL A N 1
ATOM 3905 C CA . VAL A 1 491 ? -15.507 6.588 -1.020 1.00 95.44 491 VAL A CA 1
ATOM 3906 C C . VAL A 1 491 ? -15.484 6.535 -2.553 1.00 95.44 491 VAL A C 1
ATOM 3908 O O . VAL A 1 491 ? -15.005 5.566 -3.145 1.00 95.44 491 VAL A O 1
ATOM 3911 N N . ASP A 1 492 ? -15.909 7.620 -3.203 1.00 95.12 492 ASP A N 1
ATOM 3912 C CA . ASP A 1 492 ? -15.669 7.844 -4.629 1.00 95.12 492 ASP A CA 1
ATOM 3913 C C . ASP A 1 492 ? -14.191 8.213 -4.839 1.00 95.12 492 ASP A C 1
ATOM 3915 O O . ASP A 1 492 ? -13.811 9.385 -4.790 1.00 95.12 492 ASP A O 1
ATOM 3919 N N . TYR A 1 493 ? -13.330 7.210 -5.033 1.00 92.81 493 TYR A N 1
ATOM 3920 C CA . TYR A 1 493 ? -11.888 7.403 -5.208 1.00 92.81 493 TYR A CA 1
ATOM 3921 C C . TYR A 1 493 ? -11.471 7.394 -6.684 1.00 92.81 493 TYR A C 1
ATOM 3923 O O . TYR A 1 493 ? -11.602 6.400 -7.396 1.00 92.81 493 TYR A O 1
ATOM 3931 N N . THR A 1 494 ? -10.905 8.508 -7.147 1.00 92.69 494 THR A N 1
ATOM 3932 C CA . THR A 1 494 ? -10.306 8.641 -8.479 1.00 92.69 494 THR A CA 1
ATOM 3933 C C . THR A 1 494 ? -8.787 8.501 -8.369 1.00 92.69 494 THR A C 1
ATOM 3935 O O . THR A 1 494 ? -8.068 9.500 -8.295 1.00 92.69 494 THR A O 1
ATOM 3938 N N . ALA A 1 495 ? -8.300 7.254 -8.369 1.00 90.50 495 ALA A N 1
ATOM 3939 C CA . ALA A 1 495 ? -6.901 6.903 -8.089 1.00 90.50 495 ALA A CA 1
ATOM 3940 C C . ALA A 1 495 ? -5.873 7.696 -8.912 1.00 90.50 495 ALA A C 1
ATOM 3942 O O . ALA A 1 495 ? -4.965 8.301 -8.354 1.00 90.50 495 ALA A O 1
ATOM 3943 N N . TRP A 1 496 ? -6.064 7.813 -10.229 1.00 90.62 496 TRP A N 1
ATOM 3944 C CA . TRP A 1 496 ? -5.139 8.550 -11.105 1.00 90.62 496 TRP A CA 1
ATOM 3945 C C . TRP A 1 496 ? -5.065 10.065 -10.823 1.00 90.62 496 TRP A C 1
ATOM 3947 O O . TRP A 1 496 ? -4.150 10.740 -11.286 1.00 90.62 496 TRP A O 1
ATOM 3957 N N . GLN A 1 497 ? -6.023 10.620 -10.075 1.00 92.06 497 GLN A N 1
ATOM 3958 C CA . GLN A 1 497 ? -5.995 12.008 -9.599 1.00 92.06 497 GLN A CA 1
ATOM 3959 C C . GLN A 1 497 ? -5.597 12.118 -8.125 1.00 92.06 497 GLN A C 1
ATOM 3961 O O . GLN A 1 497 ? -5.409 13.234 -7.645 1.00 92.06 497 GLN A O 1
ATOM 3966 N N . GLY A 1 498 ? -5.526 10.994 -7.404 1.00 92.50 498 GLY A N 1
ATOM 3967 C CA . GLY A 1 498 ? -5.377 10.965 -5.953 1.00 92.50 498 GLY A CA 1
ATOM 3968 C C . GLY A 1 498 ? -6.474 11.740 -5.234 1.00 92.50 498 GLY A C 1
ATOM 3969 O O . GLY A 1 498 ? -6.200 12.334 -4.201 1.00 92.50 498 GLY A O 1
ATOM 3970 N N . LYS A 1 499 ? -7.688 11.806 -5.798 1.00 94.25 499 LYS A N 1
ATOM 3971 C CA . LYS A 1 499 ? -8.820 12.553 -5.232 1.00 94.25 499 LYS A CA 1
ATOM 3972 C C . LYS A 1 499 ? -9.901 11.607 -4.769 1.00 94.25 499 LYS A C 1
ATOM 3974 O O . LYS A 1 499 ? -10.227 10.661 -5.483 1.00 94.25 499 LYS A O 1
ATOM 3979 N N . TRP A 1 500 ? -10.489 11.908 -3.625 1.00 95.50 500 TRP A N 1
ATOM 3980 C CA . TRP A 1 500 ? -11.637 11.182 -3.115 1.00 95.50 500 TRP A CA 1
ATOM 3981 C C . TRP A 1 500 ? -12.738 12.138 -2.687 1.00 95.50 500 TRP A C 1
ATOM 3983 O O . TRP A 1 500 ? -12.474 13.277 -2.294 1.00 95.50 500 TRP A O 1
ATOM 3993 N N . SER A 1 501 ? -13.974 11.663 -2.744 1.00 96.56 501 SER A N 1
ATOM 3994 C CA . SER A 1 501 ? -15.101 12.338 -2.118 1.00 96.56 501 SER A CA 1
ATOM 3995 C C . SER A 1 501 ? -16.137 11.340 -1.626 1.00 96.56 501 SER A C 1
ATOM 3997 O O . SER A 1 501 ? -16.192 10.192 -2.062 1.00 96.56 501 SER A O 1
ATOM 3999 N N . ARG A 1 502 ? -16.940 11.759 -0.654 1.00 95.62 502 ARG A N 1
ATOM 4000 C CA . ARG A 1 502 ? -18.055 10.977 -0.141 1.00 95.62 502 ARG A CA 1
ATOM 4001 C C . ARG A 1 502 ? -19.098 11.891 0.474 1.00 95.62 502 ARG A C 1
ATOM 4003 O O . ARG A 1 502 ? -18.783 12.768 1.277 1.00 95.62 502 ARG A O 1
ATOM 4010 N N . ARG A 1 503 ? -20.355 11.660 0.110 1.00 95.69 503 ARG A N 1
ATOM 4011 C CA . ARG A 1 503 ? -21.498 12.300 0.757 1.00 95.69 503 ARG A CA 1
ATOM 4012 C C . ARG A 1 503 ? -21.859 11.531 2.025 1.00 95.69 503 ARG A C 1
ATOM 4014 O O . ARG A 1 503 ? -22.015 10.314 1.974 1.00 95.69 503 ARG A O 1
ATOM 4021 N N . LEU A 1 504 ? -21.971 12.245 3.135 1.00 94.69 504 LEU A N 1
ATOM 4022 C CA . LEU A 1 504 ? -22.388 11.739 4.434 1.00 94.69 504 LEU A CA 1
ATOM 4023 C C . LEU A 1 504 ? -23.744 12.335 4.801 1.00 94.69 504 LEU A C 1
ATOM 4025 O O . LEU A 1 504 ? -23.991 13.519 4.567 1.00 94.69 504 LEU A O 1
ATOM 4029 N N . GLU A 1 505 ? -24.588 11.513 5.410 1.00 94.75 505 GLU A N 1
ATOM 4030 C CA . GLU A 1 505 ? -25.813 11.945 6.070 1.00 94.75 505 GLU A CA 1
ATOM 4031 C C . GLU A 1 505 ? -25.556 11.943 7.577 1.00 94.75 505 GLU A C 1
ATOM 4033 O O . GLU A 1 505 ? -25.416 10.891 8.196 1.00 94.75 505 GLU A O 1
ATOM 4038 N N . LEU A 1 506 ? -25.390 13.134 8.149 1.00 95.88 506 LEU A N 1
ATOM 4039 C CA . LEU A 1 506 ? -25.066 13.304 9.561 1.00 95.88 506 LEU A CA 1
ATOM 4040 C C . LEU A 1 506 ? -26.328 13.270 10.419 1.00 95.88 506 LEU A C 1
ATOM 4042 O O . LEU A 1 506 ? -27.333 13.908 10.095 1.00 95.88 506 LEU A O 1
ATOM 4046 N N . ASN A 1 507 ? -26.234 12.610 11.570 1.00 96.62 507 ASN A N 1
ATOM 4047 C CA . ASN A 1 507 ? -27.284 12.632 12.581 1.00 96.62 507 ASN A CA 1
ATOM 4048 C C . ASN A 1 507 ? -27.154 13.881 13.467 1.00 96.62 507 ASN A C 1
ATOM 4050 O O . ASN A 1 507 ? -26.040 14.376 13.662 1.00 96.62 507 ASN A O 1
ATOM 4054 N N . PRO A 1 508 ? -28.259 14.424 14.007 1.00 97.06 508 PRO A N 1
ATOM 4055 C CA . PRO A 1 508 ? -28.207 15.549 14.937 1.00 97.06 508 PRO A CA 1
ATOM 4056 C C . PRO A 1 508 ? -27.239 15.307 16.114 1.00 97.06 508 PRO A C 1
ATOM 4058 O O . PRO A 1 508 ? -27.343 14.305 16.822 1.00 97.06 508 PRO A O 1
ATOM 4061 N N . GLY A 1 509 ? -26.318 16.248 16.357 1.00 96.31 509 GLY A N 1
ATOM 4062 C CA . GLY A 1 509 ? -25.299 16.149 17.408 1.00 96.31 509 GLY A CA 1
ATOM 4063 C C . GLY A 1 509 ? -23.901 15.772 16.915 1.00 96.31 509 GLY A C 1
ATOM 4064 O O . GLY A 1 509 ? -23.516 16.059 15.782 1.00 96.31 509 GLY A O 1
ATOM 4065 N N . LEU A 1 510 ? -23.096 15.196 17.809 1.00 97.00 510 LEU A N 1
ATOM 4066 C CA . LEU A 1 510 ? -21.712 14.823 17.533 1.00 97.00 510 LEU A CA 1
ATOM 4067 C C . LEU A 1 510 ? -21.674 13.498 16.770 1.00 97.00 510 LEU A C 1
ATOM 4069 O O . LEU A 1 510 ? -22.113 12.472 17.284 1.00 97.00 510 LEU A O 1
ATOM 4073 N N . ASN A 1 511 ? -21.112 13.524 15.565 1.00 97.25 511 ASN A N 1
ATOM 4074 C CA . ASN A 1 511 ? -20.901 12.349 14.730 1.00 97.25 511 ASN A CA 1
ATOM 4075 C C . ASN A 1 511 ? -19.441 11.904 14.854 1.00 97.25 511 ASN A C 1
ATOM 4077 O O . ASN A 1 511 ? -18.526 12.721 14.705 1.00 97.25 511 ASN A O 1
ATOM 4081 N N . PHE A 1 512 ? -19.235 10.614 15.120 1.00 97.19 512 PHE A N 1
ATOM 4082 C CA . PHE A 1 512 ? -17.922 9.976 15.138 1.00 97.19 512 PHE A CA 1
ATOM 4083 C C . PHE A 1 512 ? -17.660 9.320 13.782 1.00 97.19 512 PHE A C 1
ATOM 4085 O O . PHE A 1 512 ? -18.462 8.514 13.306 1.00 97.19 512 PHE A O 1
ATOM 4092 N N . ILE A 1 513 ? -16.565 9.721 13.147 1.00 96.00 513 ILE A N 1
ATOM 4093 C CA . ILE A 1 513 ? -16.200 9.322 11.794 1.00 96.00 513 ILE A CA 1
ATOM 4094 C C . ILE A 1 513 ? -14.864 8.590 11.848 1.00 96.00 513 ILE A C 1
ATOM 4096 O O . ILE A 1 513 ? -13.863 9.149 12.294 1.00 96.00 513 ILE A O 1
ATOM 4100 N N . ILE A 1 514 ? -14.846 7.360 11.350 1.00 95.75 514 ILE A N 1
ATOM 4101 C CA . ILE A 1 514 ? -13.648 6.550 11.162 1.00 95.75 514 ILE A CA 1
ATOM 4102 C C . ILE A 1 514 ? -13.295 6.566 9.681 1.00 95.75 514 ILE A C 1
ATOM 4104 O O . ILE A 1 514 ? -14.123 6.230 8.836 1.00 95.75 514 ILE A O 1
ATOM 4108 N N . ILE A 1 515 ? -12.059 6.931 9.366 1.00 96.12 515 ILE A N 1
ATOM 4109 C CA . ILE A 1 515 ? -11.509 6.890 8.014 1.00 96.12 515 ILE A CA 1
ATOM 4110 C C . ILE A 1 515 ? -10.403 5.842 7.996 1.00 96.12 515 ILE A C 1
ATOM 4112 O O . ILE A 1 515 ? -9.456 5.938 8.778 1.00 96.12 515 ILE A O 1
ATOM 4116 N N . LYS A 1 516 ? -10.510 4.870 7.091 1.00 95.88 516 LYS A N 1
ATOM 4117 C CA . LYS A 1 516 ? -9.487 3.840 6.869 1.00 95.88 516 LYS A CA 1
ATOM 4118 C C . LYS A 1 516 ? -8.967 3.916 5.444 1.00 95.88 516 LYS A C 1
ATOM 4120 O O . LYS A 1 516 ? -9.751 4.112 4.512 1.00 95.88 516 LYS A O 1
ATOM 4125 N N . ILE A 1 517 ? -7.659 3.757 5.282 1.00 94.19 517 ILE A N 1
ATOM 4126 C CA . ILE A 1 517 ? -6.982 3.732 3.984 1.00 94.19 517 ILE A CA 1
ATOM 4127 C C . ILE A 1 517 ? -6.316 2.379 3.816 1.00 94.19 517 ILE A C 1
ATOM 4129 O O . ILE A 1 517 ? -5.623 1.921 4.725 1.00 94.19 517 ILE A O 1
ATOM 4133 N N . TYR A 1 518 ? -6.516 1.782 2.647 1.00 92.88 518 TYR A N 1
ATOM 4134 C CA . TYR A 1 518 ? -5.956 0.492 2.279 1.00 92.88 518 TYR A CA 1
ATOM 4135 C C . TYR A 1 518 ? -4.949 0.642 1.149 1.00 92.88 518 TYR A C 1
ATOM 4137 O O . TYR A 1 518 ? -5.153 1.449 0.231 1.00 92.88 518 TYR A O 1
ATOM 4145 N N . ASP A 1 519 ? -3.882 -0.145 1.206 1.00 89.44 519 ASP A N 1
ATOM 4146 C CA . ASP A 1 519 ? -2.875 -0.194 0.156 1.00 89.44 519 ASP A CA 1
ATOM 4147 C C . ASP A 1 519 ? -3.267 -1.112 -1.015 1.00 89.44 519 ASP A C 1
ATOM 4149 O O . ASP A 1 519 ? -4.352 -1.697 -1.043 1.00 89.44 519 ASP A O 1
ATOM 4153 N N . LEU A 1 520 ? -2.394 -1.227 -2.018 1.00 84.19 520 LEU A N 1
ATOM 4154 C CA . LEU A 1 520 ? -2.602 -2.070 -3.203 1.00 84.19 520 LEU A CA 1
ATOM 4155 C C . LEU A 1 520 ? -2.712 -3.574 -2.906 1.00 84.19 520 LEU A C 1
ATOM 4157 O O . LEU A 1 520 ? -3.271 -4.289 -3.740 1.00 84.19 520 LEU A O 1
ATOM 4161 N N . ASP A 1 521 ? -2.235 -4.033 -1.748 1.00 85.19 521 ASP A N 1
ATOM 4162 C CA . ASP A 1 521 ? -2.352 -5.422 -1.291 1.00 85.19 521 ASP A CA 1
ATOM 4163 C C . ASP A 1 521 ? -3.625 -5.652 -0.452 1.00 85.19 521 ASP A C 1
ATOM 4165 O O . ASP A 1 521 ? -3.972 -6.794 -0.141 1.00 85.19 521 ASP A O 1
ATOM 4169 N N . GLY A 1 522 ? -4.372 -4.581 -0.162 1.00 88.56 522 GLY A N 1
ATOM 4170 C CA . GLY A 1 522 ? -5.604 -4.606 0.622 1.00 88.56 522 GLY A CA 1
ATOM 4171 C C . GLY A 1 522 ? -5.372 -4.488 2.127 1.00 88.56 522 GLY A C 1
ATOM 4172 O O . GLY A 1 522 ? -6.307 -4.705 2.898 1.00 88.56 522 GLY A O 1
ATOM 4173 N N . GLU A 1 523 ? -4.160 -4.134 2.556 1.00 90.75 523 GLU A N 1
ATOM 4174 C CA . GLU A 1 523 ? -3.829 -3.959 3.966 1.00 90.75 523 GLU A CA 1
ATOM 4175 C C . GLU A 1 523 ? -4.200 -2.556 4.435 1.00 90.75 523 GLU A C 1
ATOM 4177 O O . GLU A 1 523 ? -4.011 -1.573 3.719 1.00 90.75 523 GLU A O 1
ATOM 4182 N N . GLU A 1 524 ? -4.734 -2.447 5.652 1.00 94.50 524 GLU A N 1
ATOM 4183 C CA . GLU A 1 524 ? -4.985 -1.144 6.263 1.00 94.50 524 GLU A CA 1
ATOM 4184 C C . GLU A 1 524 ? -3.640 -0.476 6.584 1.00 94.50 524 GLU A C 1
ATOM 4186 O O . GLU A 1 524 ? -2.838 -1.029 7.329 1.00 94.50 524 GLU A O 1
ATOM 4191 N N . VAL A 1 525 ? -3.402 0.720 6.042 1.00 91.06 525 VAL A N 1
ATOM 4192 C CA . VAL A 1 525 ? -2.154 1.485 6.235 1.00 91.06 525 VAL A CA 1
ATOM 4193 C C . VAL A 1 525 ? -2.357 2.787 7.001 1.00 91.06 525 VAL A C 1
ATOM 4195 O O . VAL A 1 525 ? -1.400 3.359 7.519 1.00 91.06 525 VAL A O 1
ATOM 4198 N N . GLU A 1 526 ? -3.594 3.277 7.091 1.00 92.38 526 GLU A N 1
ATOM 4199 C CA . GLU A 1 526 ? -3.911 4.471 7.871 1.00 92.38 526 GLU A CA 1
ATOM 4200 C C . GLU A 1 526 ? -5.303 4.352 8.501 1.00 92.38 526 GLU A C 1
ATOM 4202 O O . GLU A 1 526 ? -6.259 3.932 7.847 1.00 92.38 526 GLU A O 1
ATOM 4207 N N . TYR A 1 527 ? -5.408 4.756 9.767 1.00 93.44 527 TYR A N 1
ATOM 4208 C CA . TYR A 1 527 ? -6.647 4.846 10.538 1.00 93.44 527 TYR A CA 1
ATOM 4209 C C . TYR A 1 527 ? -6.750 6.262 11.107 1.00 93.44 527 TYR A C 1
ATOM 4211 O O . TYR A 1 527 ? -5.788 6.774 11.682 1.00 93.44 527 TYR A O 1
ATOM 4219 N N . LYS A 1 528 ? -7.895 6.925 10.929 1.00 93.25 528 LYS A N 1
ATOM 4220 C CA . LYS A 1 528 ? -8.146 8.264 11.477 1.00 93.25 528 LYS A CA 1
ATOM 4221 C C . LYS A 1 528 ? -9.521 8.358 12.094 1.00 93.25 528 LYS A C 1
ATOM 4223 O O . LYS A 1 528 ? -10.511 7.938 11.506 1.00 93.25 528 LYS A O 1
ATOM 4228 N N . GLU A 1 529 ? -9.562 9.015 13.239 1.00 94.62 529 GLU A N 1
ATOM 4229 C CA . GLU A 1 529 ? -10.790 9.411 13.910 1.00 94.62 529 GLU A CA 1
ATOM 4230 C C . GLU A 1 529 ? -11.040 10.897 13.656 1.00 94.62 529 GLU A C 1
ATOM 4232 O O . GLU A 1 529 ? -10.146 11.730 13.810 1.00 94.62 529 GLU A O 1
ATOM 4237 N N . GLN A 1 530 ? -12.266 11.233 13.272 1.00 94.12 530 GLN A N 1
ATOM 4238 C CA . GLN A 1 530 ? -12.714 12.598 13.063 1.00 94.12 530 GLN A CA 1
ATOM 4239 C C . GLN A 1 530 ? -14.061 12.804 13.749 1.00 94.12 530 GLN A C 1
ATOM 4241 O O . GLN A 1 530 ? -14.955 11.964 13.688 1.00 94.12 530 GLN A O 1
ATOM 4246 N N . TYR A 1 531 ? -14.220 13.965 14.371 1.00 95.50 531 TYR A N 1
ATOM 4247 C CA . TYR A 1 531 ? -15.485 14.394 14.954 1.00 95.50 531 TYR A CA 1
ATOM 4248 C C . TYR A 1 531 ? -16.086 15.505 14.103 1.00 95.50 531 TYR A C 1
ATOM 4250 O O . TYR A 1 531 ? -15.369 16.432 13.713 1.00 95.50 531 TYR A O 1
ATOM 4258 N N . ILE A 1 532 ? -17.388 15.425 13.832 1.00 96.75 532 ILE A N 1
ATOM 4259 C CA . ILE A 1 532 ? -18.146 16.507 13.195 1.00 96.75 532 ILE A CA 1
ATOM 4260 C C . ILE A 1 532 ? -19.416 16.754 14.002 1.00 96.75 532 ILE A C 1
ATOM 4262 O O . ILE A 1 532 ? -20.234 15.854 14.193 1.00 96.75 532 ILE A O 1
ATOM 4266 N N . LEU A 1 533 ? -19.584 17.983 14.478 1.00 97.06 533 LEU A N 1
ATOM 4267 C CA . LEU A 1 533 ? -20.798 18.425 15.144 1.00 97.06 533 LEU A CA 1
ATOM 4268 C C . LEU A 1 533 ? -21.814 18.875 14.088 1.00 97.06 533 LEU A C 1
ATOM 4270 O O . LEU A 1 533 ? -21.603 19.872 13.399 1.00 97.06 533 LEU A O 1
ATOM 4274 N N . TYR A 1 534 ? -22.934 18.168 13.973 1.00 96.81 534 TYR A N 1
ATOM 4275 C CA . TYR A 1 534 ? -24.106 18.685 13.279 1.00 96.81 534 TYR A CA 1
ATOM 4276 C C . TYR A 1 534 ? -24.979 19.445 14.282 1.00 96.81 534 TYR A C 1
ATOM 4278 O O . TYR A 1 534 ? -25.758 18.855 15.034 1.00 96.81 534 TYR A O 1
ATOM 4286 N N . ASP A 1 535 ? -24.825 20.769 14.301 1.00 95.00 535 ASP A N 1
ATOM 4287 C CA . ASP A 1 535 ? -25.583 21.653 15.181 1.00 95.00 535 ASP A CA 1
ATOM 4288 C C . ASP A 1 535 ? -26.928 22.036 14.550 1.00 95.00 535 ASP A C 1
ATOM 4290 O O . ASP A 1 535 ? -27.002 22.821 13.596 1.00 95.00 535 ASP A O 1
ATOM 4294 N N . THR A 1 536 ? -28.001 21.474 15.108 1.00 93.06 536 THR A N 1
ATOM 4295 C CA . THR A 1 536 ? -29.393 21.774 14.746 1.00 93.06 536 THR A CA 1
ATOM 4296 C C . THR A 1 536 ? -29.959 22.979 15.507 1.00 93.06 536 THR A C 1
ATOM 4298 O O . THR A 1 536 ? -31.076 23.412 15.220 1.00 93.06 536 THR A O 1
ATOM 4301 N N . GLY A 1 537 ? -29.221 23.526 16.481 1.00 90.56 537 GLY A N 1
ATOM 4302 C CA . GLY A 1 537 ? -29.676 24.572 17.397 1.00 90.56 537 GLY A CA 1
ATOM 4303 C C . GLY A 1 537 ? -30.637 24.082 18.489 1.00 90.56 537 GLY A C 1
ATOM 4304 O O . GLY A 1 537 ? -31.172 24.900 19.241 1.00 90.56 537 GLY A O 1
ATOM 4305 N N . SER A 1 538 ? -30.885 22.772 18.586 1.00 90.00 538 SER A N 1
ATOM 4306 C CA . SER A 1 538 ? -31.797 22.176 19.567 1.00 90.00 538 SER A CA 1
ATOM 4307 C C . SER A 1 538 ? -31.291 20.832 20.080 1.00 90.00 538 SER A C 1
ATOM 4309 O O . SER A 1 538 ? -30.717 20.053 19.326 1.00 90.00 538 SER A O 1
ATOM 4311 N N . THR A 1 539 ? -31.585 20.540 21.345 1.00 93.94 539 THR A N 1
ATOM 4312 C CA . THR A 1 539 ? -31.247 19.275 22.006 1.00 93.94 539 THR A CA 1
ATOM 4313 C C . THR A 1 539 ? -32.482 18.745 22.726 1.00 93.94 539 THR A C 1
ATOM 4315 O O . THR A 1 539 ? -33.203 19.517 23.367 1.00 93.94 539 THR A O 1
ATOM 4318 N N . HIS A 1 540 ? -32.728 17.439 22.660 1.00 96.88 540 HIS A N 1
ATOM 4319 C CA . HIS A 1 540 ? -33.843 16.801 23.347 1.00 96.88 540 HIS A CA 1
ATOM 4320 C C . HIS A 1 540 ? -33.452 16.438 24.779 1.00 96.88 540 HIS A C 1
ATOM 4322 O O . HIS A 1 540 ? -32.630 15.558 25.024 1.00 96.88 540 HIS A O 1
ATOM 4328 N N . ILE A 1 541 ? -34.039 17.125 25.757 1.00 96.62 541 ILE A N 1
ATOM 4329 C CA . ILE A 1 541 ? -33.751 16.880 27.172 1.00 96.62 541 ILE A CA 1
ATOM 4330 C C . ILE A 1 541 ? -34.569 15.686 27.673 1.00 96.62 541 ILE A C 1
ATOM 4332 O O . ILE A 1 541 ? -35.798 15.748 27.709 1.00 96.62 541 ILE A O 1
ATOM 4336 N N . LEU A 1 542 ? -33.889 14.641 28.148 1.00 95.50 542 LEU A N 1
ATOM 4337 C CA . LEU A 1 542 ? -34.515 13.558 28.903 1.00 95.50 542 LEU A CA 1
ATOM 4338 C C . LEU A 1 542 ? -34.692 14.005 30.364 1.00 95.50 542 LEU A C 1
ATOM 4340 O O . LEU A 1 542 ? -33.822 13.791 31.210 1.00 95.50 542 LEU A O 1
ATOM 4344 N N . ASP A 1 543 ? -35.800 14.691 30.656 1.00 89.06 543 ASP A N 1
ATOM 4345 C CA . ASP A 1 543 ? -36.085 15.252 31.987 1.00 89.06 543 ASP A CA 1
ATOM 4346 C C . ASP A 1 543 ? -36.768 14.231 32.910 1.00 89.06 543 ASP A C 1
ATOM 4348 O O . ASP A 1 543 ? -37.933 14.355 33.282 1.00 89.06 543 ASP A O 1
ATOM 4352 N N . THR A 1 544 ? -36.024 13.189 33.276 1.00 92.50 544 THR A N 1
ATOM 4353 C CA . THR A 1 544 ? -36.411 12.245 34.329 1.00 92.50 544 THR A CA 1
ATOM 4354 C C . THR A 1 544 ? -35.190 11.796 35.124 1.00 92.50 544 THR A C 1
ATOM 4356 O O . THR A 1 544 ? -34.088 11.696 34.591 1.00 92.50 544 THR A O 1
ATOM 4359 N N . ASP A 1 545 ? -35.396 11.488 36.403 1.00 93.44 545 ASP A N 1
ATOM 4360 C CA . ASP A 1 545 ? -34.375 10.883 37.265 1.00 93.44 545 ASP A CA 1
ATOM 4361 C C . ASP A 1 545 ? -34.453 9.342 37.225 1.00 93.44 545 ASP A C 1
ATOM 4363 O O . ASP A 1 545 ? -33.565 8.638 37.719 1.00 93.44 545 ASP A O 1
ATOM 4367 N N . THR A 1 546 ? -35.536 8.778 36.672 1.00 97.00 546 THR A N 1
ATOM 4368 C CA . THR A 1 546 ? -35.747 7.328 36.577 1.00 97.00 546 THR A CA 1
ATOM 4369 C C . THR A 1 546 ? -36.569 6.935 35.346 1.00 97.00 546 THR A C 1
ATOM 4371 O O . THR A 1 546 ? -37.670 7.442 35.135 1.00 97.00 546 THR A O 1
ATOM 4374 N N . ILE A 1 547 ? -36.066 5.978 34.567 1.00 97.62 547 ILE A N 1
ATOM 4375 C CA . ILE A 1 547 ? -36.817 5.269 33.523 1.00 97.62 547 ILE A CA 1
ATOM 4376 C C . ILE A 1 547 ? -37.540 4.091 34.180 1.00 97.62 547 ILE A C 1
ATOM 4378 O O . ILE A 1 547 ? -36.890 3.230 34.771 1.00 97.62 547 ILE A O 1
ATOM 4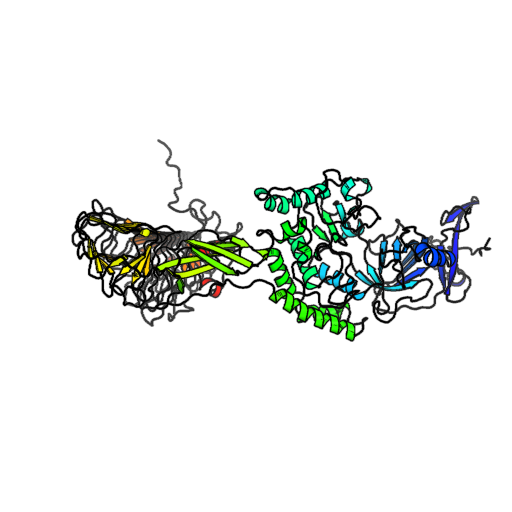382 N N . THR A 1 548 ? -38.875 4.068 34.120 1.00 97.31 548 THR A N 1
ATOM 4383 C CA . THR A 1 548 ? -39.708 3.025 34.765 1.00 97.31 548 THR A CA 1
ATOM 4384 C C . THR A 1 548 ? -40.391 2.074 33.785 1.00 97.31 548 THR A C 1
ATOM 4386 O O . THR A 1 548 ? -40.863 1.018 34.197 1.00 97.31 548 THR A O 1
ATOM 4389 N N . GLU A 1 549 ? -40.397 2.423 32.503 1.00 97.06 549 GLU A N 1
ATOM 4390 C CA . GLU A 1 549 ? -40.896 1.623 31.386 1.00 97.06 549 GLU A CA 1
ATOM 4391 C C . GLU A 1 549 ? -39.856 1.620 30.265 1.00 97.06 549 GLU A C 1
ATOM 4393 O O . GLU A 1 549 ? -38.955 2.463 30.258 1.00 97.06 549 GLU A O 1
ATOM 4398 N N . ASP A 1 550 ? -39.959 0.678 29.331 1.00 98.19 550 ASP A N 1
ATOM 4399 C CA . ASP A 1 550 ? -39.032 0.607 28.203 1.00 98.19 550 ASP A CA 1
ATOM 4400 C C . ASP A 1 550 ? -39.002 1.942 27.442 1.00 98.19 550 ASP A C 1
ATOM 4402 O O . ASP A 1 550 ? -40.035 2.478 27.044 1.00 98.19 550 ASP A O 1
ATOM 4406 N N . THR A 1 551 ? -37.805 2.497 27.266 1.00 98.31 551 THR A N 1
ATOM 4407 C CA . THR A 1 551 ? -37.578 3.818 26.667 1.00 98.31 551 THR A CA 1
ATOM 4408 C C . THR A 1 551 ? -36.585 3.688 25.524 1.00 98.31 551 THR A C 1
ATOM 4410 O O . THR A 1 551 ? -35.553 3.038 25.679 1.00 98.31 551 THR A O 1
ATOM 4413 N N . THR A 1 552 ? -36.881 4.315 24.384 1.00 98.50 552 THR A N 1
ATOM 4414 C CA . THR A 1 552 ? -36.016 4.299 23.194 1.00 98.50 552 THR A CA 1
ATOM 4415 C C . THR A 1 552 ? -35.551 5.711 22.861 1.00 98.50 552 THR A C 1
ATOM 4417 O O . THR A 1 552 ? -36.373 6.622 22.786 1.00 98.50 552 THR A O 1
ATOM 4420 N N . LEU A 1 553 ? -34.244 5.885 22.669 1.00 98.50 553 LEU A N 1
ATOM 4421 C CA . LEU A 1 553 ? -33.624 7.112 22.174 1.00 98.50 553 LEU A CA 1
ATOM 4422 C C . LEU A 1 553 ? -33.233 6.898 20.709 1.00 98.50 553 LEU A C 1
ATOM 4424 O O . LEU A 1 553 ? -32.433 6.009 20.414 1.00 98.50 553 LEU A O 1
ATOM 4428 N N . THR A 1 554 ? -33.807 7.697 19.809 1.00 98.12 554 THR A N 1
ATOM 4429 C CA . THR A 1 554 ? -33.581 7.606 18.357 1.00 98.12 554 THR A CA 1
ATOM 4430 C C . THR A 1 554 ? -32.649 8.720 17.878 1.00 98.12 554 THR A C 1
ATOM 4432 O O . THR A 1 554 ? -32.588 9.793 18.488 1.00 98.12 554 THR A O 1
ATOM 4435 N N . ALA A 1 555 ? -31.954 8.514 16.757 1.00 96.50 555 ALA A N 1
ATOM 4436 C CA . ALA A 1 555 ? -31.108 9.550 16.164 1.00 96.50 555 ALA A CA 1
ATOM 4437 C C . ALA A 1 555 ? -31.933 10.734 15.629 1.00 96.50 555 ALA A C 1
ATOM 4439 O O . ALA A 1 555 ? -31.528 11.887 15.772 1.00 96.50 555 ALA A O 1
ATOM 4440 N N . ALA A 1 556 ? -33.117 10.456 15.070 1.00 93.56 556 ALA A N 1
ATOM 4441 C CA . ALA A 1 556 ? -34.011 11.462 14.497 1.00 93.56 556 ALA A CA 1
ATOM 4442 C C . ALA A 1 556 ? -34.558 12.447 15.544 1.00 93.56 556 ALA A C 1
ATOM 4444 O O . ALA A 1 556 ? -34.732 13.626 15.240 1.00 93.56 556 ALA A O 1
ATOM 4445 N N . ASP A 1 557 ? -34.798 11.971 16.768 1.00 95.56 557 ASP A N 1
ATOM 4446 C CA . ASP A 1 557 ? -35.261 12.798 17.888 1.00 95.56 557 ASP A CA 1
ATOM 4447 C C . ASP A 1 557 ? -34.106 13.416 18.696 1.00 95.56 557 ASP A C 1
ATOM 4449 O O . ASP A 1 557 ? -34.354 14.153 19.653 1.00 95.56 557 ASP A O 1
ATOM 4453 N N . GLY A 1 558 ? -32.856 13.090 18.346 1.00 93.62 558 GLY A N 1
ATOM 4454 C CA . GLY A 1 558 ? -31.649 13.571 19.007 1.00 93.62 558 GLY A CA 1
ATOM 4455 C C . GLY A 1 558 ? -31.185 14.969 18.544 1.00 93.62 558 GLY A C 1
ATOM 4456 O O . GLY A 1 558 ? -31.853 15.631 17.750 1.00 93.62 558 GLY A O 1
ATOM 4457 N N . PRO A 1 559 ? -30.018 15.444 19.021 1.00 96.94 559 PRO A N 1
ATOM 4458 C CA . PRO A 1 559 ? -29.211 14.803 20.051 1.00 96.94 559 PRO A CA 1
ATOM 4459 C C . PRO A 1 559 ? -29.949 14.801 21.388 1.00 96.94 559 PRO A C 1
ATOM 4461 O O . PRO A 1 559 ? -30.662 15.749 21.723 1.00 96.94 559 PRO A O 1
ATOM 4464 N N . TRP A 1 560 ? -29.776 13.738 22.164 1.00 98.12 560 TRP A N 1
ATOM 4465 C CA . TRP A 1 560 ? -30.380 13.618 23.488 1.00 98.12 560 TRP A CA 1
ATOM 4466 C C . TRP A 1 560 ? -29.466 14.220 24.547 1.00 98.12 560 TRP A C 1
ATOM 4468 O O . TRP A 1 560 ? -28.250 14.141 24.430 1.00 98.12 560 TRP A O 1
ATOM 4478 N N . GLN A 1 561 ? -30.029 14.791 25.608 1.00 97.44 561 GLN A N 1
ATOM 4479 C CA . GLN A 1 561 ? -29.264 15.313 26.736 1.00 97.44 561 GLN A CA 1
ATOM 4480 C C . GLN A 1 561 ? -29.842 14.860 28.070 1.00 97.44 561 GLN A C 1
ATOM 4482 O O . GLN A 1 561 ? -31.012 15.086 28.380 1.00 97.44 561 GLN A O 1
ATOM 4487 N N . ILE A 1 562 ? -28.976 14.276 28.893 1.00 97.69 562 ILE A N 1
ATOM 4488 C CA . ILE A 1 562 ? -29.283 13.797 30.237 1.00 97.69 562 ILE A CA 1
ATOM 4489 C C . ILE A 1 562 ? -28.598 14.734 31.230 1.00 97.69 562 ILE A C 1
ATOM 4491 O O . ILE A 1 562 ? -27.372 14.827 31.286 1.00 97.69 562 ILE A O 1
ATOM 4495 N N . ASN A 1 563 ? -29.399 15.464 32.008 1.00 95.31 563 ASN A N 1
ATOM 4496 C CA . ASN A 1 563 ? -28.911 16.540 32.878 1.00 95.31 563 ASN A CA 1
ATOM 4497 C C . ASN A 1 563 ? -28.709 16.143 34.339 1.00 95.31 563 ASN A C 1
ATOM 4499 O O . ASN A 1 563 ? -28.080 16.880 35.096 1.00 95.31 563 ASN A O 1
ATOM 4503 N N . LYS A 1 564 ? -29.277 15.014 34.749 1.00 94.19 564 LYS A N 1
ATOM 4504 C CA . LYS A 1 564 ? -29.291 14.541 36.131 1.00 94.19 564 LYS A CA 1
ATOM 4505 C C . LYS A 1 564 ? -28.867 13.079 36.149 1.00 94.19 564 LYS A C 1
ATOM 4507 O O . LYS A 1 564 ? -28.869 12.413 35.116 1.00 94.19 564 LYS A O 1
ATOM 4512 N N . LYS A 1 565 ? -28.494 12.574 37.325 1.00 95.12 565 LYS A N 1
ATOM 4513 C CA . LYS A 1 565 ? -28.273 11.137 37.516 1.00 95.12 565 LYS A CA 1
ATOM 4514 C C . LYS A 1 565 ? -29.530 10.377 37.079 1.00 95.12 565 LYS A C 1
ATOM 4516 O O . LYS A 1 565 ? -30.612 10.684 37.569 1.00 95.12 565 LYS A O 1
ATOM 4521 N N . LEU A 1 566 ? -29.365 9.378 36.215 1.00 97.50 566 LEU A N 1
ATOM 4522 C CA . LEU A 1 566 ? -30.475 8.621 35.643 1.00 97.50 566 LEU A CA 1
ATOM 4523 C C . LEU A 1 566 ? -30.432 7.171 36.116 1.00 97.50 566 LEU A C 1
ATOM 4525 O O . LEU A 1 566 ? -29.438 6.474 35.913 1.00 97.50 566 LEU A O 1
ATOM 4529 N N . THR A 1 567 ? -31.520 6.709 36.727 1.00 98.00 567 THR A N 1
ATOM 4530 C CA . THR A 1 567 ? -31.694 5.300 37.107 1.00 98.00 567 THR A CA 1
ATOM 4531 C C . THR A 1 567 ? -32.562 4.581 36.076 1.00 98.00 567 THR A C 1
ATOM 4533 O O . THR A 1 567 ? -33.624 5.083 35.727 1.00 98.00 567 THR A O 1
ATOM 4536 N N . ILE A 1 568 ? -32.165 3.396 35.609 1.00 98.00 568 ILE A N 1
ATOM 4537 C CA . ILE A 1 568 ? -33.060 2.526 34.827 1.00 98.00 568 ILE A CA 1
ATOM 4538 C C . ILE A 1 568 ? -33.658 1.530 35.819 1.00 98.00 568 ILE A C 1
ATOM 4540 O O . ILE A 1 568 ? -32.916 0.792 36.465 1.00 98.00 568 ILE A O 1
ATOM 4544 N N . ALA A 1 569 ? -34.973 1.564 36.026 1.00 97.56 569 ALA A N 1
ATOM 4545 C CA . ALA A 1 569 ? -35.635 0.748 37.037 1.00 97.56 569 ALA A CA 1
ATOM 4546 C C . ALA A 1 569 ? -35.604 -0.748 36.684 1.00 97.56 569 ALA A C 1
ATOM 4548 O O . ALA A 1 569 ? -35.462 -1.136 35.527 1.00 97.56 569 ALA A O 1
ATOM 4549 N N . ALA A 1 570 ? -35.764 -1.596 37.702 1.00 94.94 570 ALA A N 1
ATOM 4550 C CA . ALA A 1 570 ? -35.791 -3.044 37.526 1.00 94.94 570 ALA A CA 1
ATOM 4551 C C . ALA A 1 570 ? -36.879 -3.460 36.521 1.00 94.94 570 ALA A C 1
ATOM 4553 O O . ALA A 1 570 ? -38.039 -3.078 36.677 1.00 94.94 570 ALA A O 1
ATOM 4554 N N . GLY A 1 571 ? -36.506 -4.260 35.521 1.00 93.88 571 GLY A N 1
ATOM 4555 C CA . GLY A 1 571 ? -37.401 -4.719 34.458 1.00 93.88 571 GLY A CA 1
ATOM 4556 C C . GLY A 1 571 ? -37.597 -3.739 33.298 1.00 93.88 571 GLY A C 1
ATOM 4557 O O . GLY A 1 571 ? -38.222 -4.134 32.321 1.00 93.88 571 GLY A O 1
ATOM 4558 N N . ALA A 1 572 ? -37.068 -2.513 33.375 1.00 97.94 572 ALA A N 1
ATOM 4559 C CA . ALA A 1 572 ? -37.095 -1.558 32.270 1.00 97.94 572 ALA A CA 1
ATOM 4560 C C . ALA A 1 572 ? -35.834 -1.666 31.397 1.00 97.94 572 ALA A C 1
ATOM 4562 O O . ALA A 1 572 ? -34.731 -1.942 31.889 1.00 97.94 572 ALA A O 1
ATOM 4563 N N . THR A 1 573 ? -36.001 -1.392 30.105 1.00 98.31 573 THR A N 1
ATOM 4564 C CA . THR A 1 573 ? -34.931 -1.349 29.106 1.00 98.31 573 THR A CA 1
ATOM 4565 C C . THR A 1 573 ? -34.744 0.067 28.569 1.00 98.31 573 THR A C 1
ATOM 4567 O O . THR A 1 573 ? -35.693 0.688 28.095 1.00 98.31 573 THR A O 1
ATOM 4570 N N . LEU A 1 574 ? -33.510 0.572 28.592 1.00 98.56 574 LEU A N 1
ATOM 4571 C CA . LEU A 1 574 ? -33.112 1.742 27.808 1.00 98.56 574 LEU A CA 1
ATOM 4572 C C . LEU A 1 574 ? -32.499 1.264 26.489 1.00 98.56 574 LEU A C 1
ATOM 4574 O O . LEU A 1 574 ? -31.429 0.655 26.493 1.00 98.56 574 LEU A O 1
ATOM 4578 N N . THR A 1 575 ? -33.172 1.556 25.381 1.00 98.75 575 THR A N 1
ATOM 4579 C CA . THR A 1 575 ? -32.693 1.275 24.025 1.00 98.75 575 THR A CA 1
ATOM 4580 C C . THR A 1 575 ? -32.140 2.552 23.399 1.00 98.75 575 THR A C 1
ATOM 4582 O O . THR A 1 575 ? -32.777 3.601 23.477 1.00 98.75 575 THR A O 1
ATOM 4585 N N . ILE A 1 576 ? -30.961 2.481 22.787 1.00 98.75 576 ILE A N 1
ATOM 4586 C CA . ILE A 1 576 ? -30.341 3.576 22.033 1.00 98.75 576 ILE A CA 1
ATOM 4587 C C . ILE A 1 576 ? -30.104 3.060 20.615 1.00 98.75 576 ILE A C 1
ATOM 4589 O O . ILE A 1 576 ? -29.385 2.078 20.429 1.00 98.75 576 ILE A O 1
ATOM 4593 N N . GLU A 1 577 ? -30.749 3.683 19.632 1.00 98.44 577 GLU A N 1
ATOM 4594 C CA . GLU A 1 577 ? -30.700 3.246 18.232 1.00 98.44 577 GLU A CA 1
ATOM 4595 C C . GLU A 1 577 ? -29.417 3.718 17.516 1.00 98.44 577 GLU A C 1
ATOM 4597 O O . GLU A 1 577 ? -28.796 4.693 17.960 1.00 98.44 577 GLU A O 1
ATOM 4602 N N . PRO A 1 578 ? -29.021 3.081 16.392 1.00 98.44 578 PRO A N 1
ATOM 4603 C CA . PRO A 1 578 ? -27.866 3.497 15.594 1.00 98.44 578 PRO A CA 1
ATOM 4604 C C . PRO A 1 578 ? -27.837 4.992 15.263 1.00 98.44 578 PRO A C 1
ATOM 4606 O O . PRO A 1 578 ? -28.869 5.606 15.003 1.00 98.44 578 PRO A O 1
ATOM 4609 N N . GLY A 1 579 ? -26.638 5.578 15.263 1.00 97.75 579 GLY A N 1
ATOM 4610 C CA . GLY A 1 579 ? -26.415 6.991 14.944 1.00 97.75 579 GLY A CA 1
ATOM 4611 C C . GLY A 1 579 ? -26.847 7.983 16.029 1.00 97.75 579 GLY A C 1
ATOM 4612 O O . GLY A 1 579 ? -26.646 9.187 15.871 1.00 97.75 579 GLY A O 1
ATOM 4613 N N . THR A 1 580 ? -27.435 7.514 17.135 1.00 98.62 580 THR A N 1
ATOM 4614 C CA . THR A 1 580 ? -27.909 8.395 18.206 1.00 98.62 580 THR A CA 1
ATOM 4615 C C . THR A 1 580 ? -26.737 9.010 18.968 1.00 98.62 580 THR A C 1
ATOM 4617 O O . THR A 1 580 ? -25.877 8.305 19.499 1.00 98.62 580 THR A O 1
ATOM 4620 N N . CYS A 1 581 ? -26.738 10.339 19.083 1.00 98.50 581 CYS A N 1
ATOM 4621 C CA . CYS A 1 581 ? -25.848 11.073 19.975 1.00 98.50 581 CYS A CA 1
ATOM 4622 C C . CYS A 1 581 ? -26.559 11.358 21.307 1.00 98.50 581 CYS A C 1
ATOM 4624 O O . CYS A 1 581 ? -27.653 11.932 21.325 1.00 98.50 581 CYS A O 1
ATOM 4626 N N . VAL A 1 582 ? -25.939 10.970 22.424 1.00 98.56 582 VAL A N 1
ATOM 4627 C CA . VAL A 1 582 ? -26.431 11.243 23.780 1.00 98.56 582 VAL A CA 1
ATOM 4628 C C . VAL A 1 582 ? -25.371 12.013 24.560 1.00 98.56 582 VAL A C 1
ATOM 4630 O O . VAL A 1 582 ? -24.296 11.499 24.872 1.00 98.56 582 VAL A O 1
ATOM 4633 N N . TYR A 1 583 ? -25.709 13.247 24.918 1.00 97.94 583 TYR A N 1
ATOM 4634 C CA . TYR A 1 583 ? -24.915 14.101 25.780 1.00 97.94 583 TYR A CA 1
ATOM 4635 C C . TYR A 1 583 ? -25.248 13.879 27.254 1.00 97.94 583 TYR A C 1
ATOM 4637 O O . TYR A 1 583 ? -26.396 13.984 27.691 1.00 97.94 583 TYR A O 1
ATOM 4645 N N . LEU A 1 584 ? -24.219 13.634 28.051 1.00 97.56 584 LEU A N 1
ATOM 4646 C CA . LEU A 1 584 ? -24.302 13.472 29.495 1.00 97.56 584 LEU A CA 1
ATOM 4647 C C . LEU A 1 584 ? -23.703 14.720 30.148 1.00 97.56 584 LEU A C 1
ATOM 4649 O O . LEU A 1 584 ? -22.567 15.104 29.869 1.00 97.56 584 LEU A O 1
ATOM 4653 N N . ASN A 1 585 ? -24.478 15.400 30.994 1.00 96.31 585 ASN A N 1
ATOM 4654 C CA . ASN A 1 585 ? -24.000 16.606 31.670 1.00 96.31 585 ASN A CA 1
ATOM 4655 C C . ASN A 1 585 ? -22.903 16.273 32.704 1.00 96.31 585 ASN A C 1
ATOM 4657 O O . ASN A 1 585 ? -22.726 15.125 33.118 1.00 96.31 585 ASN A O 1
ATOM 4661 N N . THR A 1 586 ? -22.173 17.296 33.147 1.00 96.88 586 THR A N 1
ATOM 4662 C CA . THR A 1 586 ? -21.055 17.172 34.088 1.00 96.88 586 THR A CA 1
ATOM 4663 C C . THR A 1 586 ? -21.443 16.347 35.319 1.00 96.88 586 THR A C 1
ATOM 4665 O O . THR A 1 586 ? -22.406 16.670 36.017 1.00 96.88 586 THR A O 1
ATOM 4668 N N . GLY A 1 587 ? -20.681 15.288 35.603 1.00 96.38 587 GLY A N 1
ATOM 4669 C CA . GLY A 1 587 ? -20.890 14.401 36.752 1.00 96.38 587 GLY A CA 1
ATOM 4670 C C . GLY A 1 587 ? -22.101 13.459 36.664 1.00 96.38 587 GLY A C 1
ATOM 4671 O O . GLY A 1 587 ? -22.354 12.712 37.613 1.00 96.38 587 GLY A O 1
ATOM 4672 N N . VAL A 1 588 ? -22.849 13.446 35.555 1.00 97.19 588 VAL A N 1
ATOM 4673 C CA . VAL A 1 588 ? -23.982 12.526 35.375 1.00 97.19 588 VAL A CA 1
ATOM 4674 C C . VAL A 1 588 ? -23.503 11.078 35.411 1.00 97.19 588 VAL A C 1
ATOM 4676 O O . VAL A 1 588 ? -22.490 10.719 34.820 1.00 97.19 588 VAL A O 1
ATOM 4679 N N . THR A 1 589 ? -24.249 10.243 36.134 1.00 97.38 589 THR A N 1
ATOM 4680 C CA . THR A 1 589 ? -24.057 8.790 36.193 1.00 97.38 589 THR A CA 1
ATOM 4681 C C . THR A 1 589 ? -25.318 8.113 35.667 1.00 97.38 589 THR A C 1
ATOM 4683 O O . THR A 1 589 ? -26.419 8.468 36.102 1.00 97.38 589 THR A O 1
ATOM 4686 N N . LEU A 1 590 ? -25.161 7.136 34.773 1.00 97.25 590 LEU A N 1
ATOM 4687 C CA . LEU A 1 590 ? -26.236 6.217 34.394 1.00 97.25 590 LEU A CA 1
ATOM 4688 C C . LEU A 1 590 ? -26.177 4.999 35.318 1.00 97.25 590 LEU A C 1
ATOM 4690 O O . LEU A 1 590 ? -25.112 4.417 35.503 1.00 97.25 590 LEU A O 1
ATOM 4694 N N . SER A 1 591 ? -27.293 4.632 35.944 1.00 96.75 591 SER A N 1
ATOM 4695 C CA . SER A 1 591 ? -27.334 3.569 36.956 1.00 96.75 591 SER A CA 1
ATOM 4696 C C . SER A 1 591 ? -28.477 2.585 36.704 1.00 96.75 591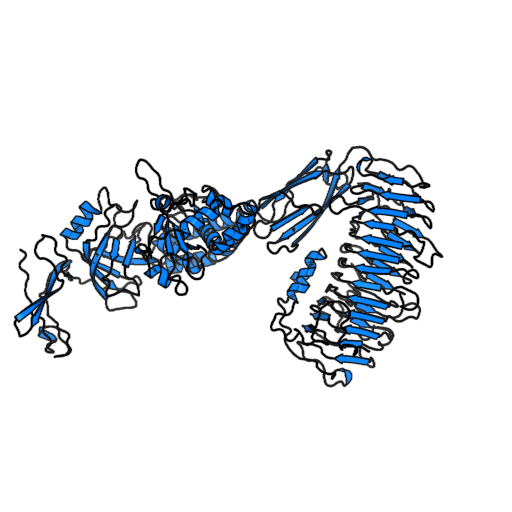 SER A C 1
ATOM 4698 O O . SER A 1 591 ? -29.575 2.772 37.232 1.00 96.75 591 SER A O 1
ATOM 4700 N N . PRO A 1 592 ? -28.256 1.522 35.914 1.00 96.50 592 PRO A N 1
ATOM 4701 C CA . PRO A 1 592 ? -29.226 0.442 35.785 1.00 96.50 592 PRO A CA 1
ATOM 4702 C C . PRO A 1 592 ? -29.405 -0.297 37.113 1.00 96.50 592 PRO A C 1
ATOM 4704 O O . PRO A 1 592 ? -28.436 -0.741 37.733 1.00 96.50 592 PRO A O 1
ATOM 4707 N N . ALA A 1 593 ? -30.649 -0.429 37.569 1.00 94.81 593 ALA A N 1
ATOM 4708 C CA . ALA A 1 593 ? -30.996 -1.260 38.713 1.00 94.81 593 ALA A CA 1
ATOM 4709 C C . ALA A 1 593 ? -30.860 -2.751 38.363 1.00 94.81 593 ALA A C 1
ATOM 4711 O O . ALA A 1 593 ? -30.720 -3.132 37.202 1.00 94.81 593 ALA A O 1
ATOM 4712 N N . ARG A 1 594 ? -30.927 -3.619 39.374 1.00 90.88 594 ARG A N 1
ATOM 4713 C CA . ARG A 1 594 ? -30.933 -5.070 39.152 1.00 90.88 594 ARG A CA 1
ATOM 4714 C C . ARG A 1 594 ? -32.087 -5.463 38.222 1.00 90.88 594 ARG A C 1
ATOM 4716 O O . ARG A 1 594 ? -33.207 -4.995 38.417 1.00 90.88 594 ARG A O 1
ATOM 4723 N N . ASN A 1 595 ? -31.823 -6.348 37.262 1.00 91.00 595 ASN A N 1
ATOM 4724 C CA . ASN A 1 595 ? -32.754 -6.763 36.204 1.00 91.00 595 ASN A CA 1
ATOM 4725 C C . ASN A 1 595 ? -33.188 -5.639 35.238 1.00 91.00 595 ASN A C 1
ATOM 4727 O O . ASN A 1 595 ? -34.137 -5.832 34.480 1.00 91.00 595 ASN A O 1
ATOM 4731 N N . ALA A 1 596 ? -32.565 -4.460 35.283 1.00 95.56 596 ALA A N 1
ATOM 4732 C CA . ALA A 1 596 ? -32.684 -3.467 34.219 1.00 95.56 596 ALA A CA 1
ATOM 4733 C C . ALA A 1 596 ? -31.740 -3.822 33.064 1.00 95.56 596 ALA A C 1
ATOM 4735 O O . ALA A 1 596 ? -30.798 -4.598 33.245 1.00 95.56 596 ALA A O 1
ATOM 4736 N N . ARG A 1 597 ? -31.967 -3.228 31.892 1.00 95.56 597 ARG A N 1
ATOM 4737 C CA . ARG A 1 597 ? -31.150 -3.488 30.704 1.00 95.56 597 ARG A CA 1
ATOM 4738 C C . ARG A 1 597 ? -30.828 -2.202 29.947 1.00 95.56 597 ARG A C 1
ATOM 4740 O O . ARG A 1 597 ? -31.696 -1.349 29.779 1.00 95.56 597 ARG A O 1
ATOM 4747 N N . ILE A 1 598 ? -29.599 -2.083 29.452 1.00 98.31 598 ILE A N 1
ATOM 4748 C CA . ILE A 1 598 ? -29.236 -1.127 28.397 1.00 98.31 598 ILE A CA 1
ATOM 4749 C C . ILE A 1 598 ? -28.951 -1.903 27.108 1.00 98.31 598 ILE A C 1
ATOM 4751 O O . ILE A 1 598 ? -28.209 -2.888 27.122 1.00 98.31 598 ILE A O 1
ATOM 4755 N N . VAL A 1 599 ? -29.546 -1.455 26.003 1.00 98.69 599 VAL A N 1
ATOM 4756 C CA . VAL A 1 599 ? -29.302 -1.960 24.646 1.00 98.69 599 VAL A CA 1
ATOM 4757 C C . VAL A 1 599 ? -28.917 -0.778 23.760 1.00 98.69 599 VAL A C 1
ATOM 4759 O O . VAL A 1 599 ? -29.777 -0.028 23.314 1.00 98.69 599 VAL A O 1
ATOM 4762 N N . ALA A 1 600 ? -27.622 -0.589 23.536 1.00 98.75 600 ALA A N 1
ATOM 4763 C CA . ALA A 1 600 ? -27.066 0.422 22.644 1.00 98.75 600 ALA A CA 1
ATOM 4764 C C . ALA A 1 600 ? -26.369 -0.288 21.480 1.00 98.75 600 ALA A C 1
ATOM 4766 O O . ALA A 1 600 ? -25.183 -0.600 21.553 1.00 98.75 600 ALA A O 1
ATOM 4767 N N . GLU A 1 601 ? -27.119 -0.599 20.426 1.00 98.06 601 GLU A N 1
ATOM 4768 C CA . GLU A 1 601 ? -26.617 -1.361 19.280 1.00 98.06 601 GLU A CA 1
ATOM 4769 C C . GLU A 1 601 ? -26.557 -0.459 18.049 1.00 98.06 601 GLU A C 1
ATOM 4771 O O . GLU A 1 601 ? -27.527 -0.329 17.308 1.00 98.06 601 GLU A O 1
ATOM 4776 N N . GLY A 1 602 ? -25.413 0.201 17.870 1.00 98.19 602 GLY A N 1
ATOM 4777 C CA . GLY A 1 602 ? -25.078 0.947 16.668 1.00 98.19 602 GLY A CA 1
ATOM 4778 C C . GLY A 1 602 ? -24.607 0.044 15.532 1.00 98.19 602 GLY A C 1
ATOM 4779 O O . GLY A 1 602 ? -24.622 -1.184 15.618 1.00 98.19 602 GLY A O 1
ATOM 4780 N N . THR A 1 603 ? -24.145 0.676 14.459 1.00 97.31 603 THR A N 1
ATOM 4781 C CA . THR A 1 603 ? -23.527 0.001 13.308 1.00 97.31 603 THR A CA 1
ATOM 4782 C C . THR A 1 603 ? -22.215 0.689 12.954 1.00 97.31 603 THR A C 1
ATOM 4784 O O . THR A 1 603 ? -21.987 1.817 13.386 1.00 97.31 603 THR A O 1
ATOM 4787 N N . GLU A 1 604 ? -21.365 0.047 12.150 1.00 94.38 604 GLU A N 1
ATOM 4788 C CA . GLU A 1 604 ? -20.145 0.687 11.641 1.00 94.38 604 GLU A CA 1
ATOM 4789 C C . GLU A 1 604 ? -20.457 1.985 10.876 1.00 94.38 604 GLU A C 1
ATOM 4791 O O . GLU A 1 604 ? -19.784 2.990 11.083 1.00 94.38 604 GLU A O 1
ATOM 4796 N N . GLU A 1 605 ? -21.528 1.989 10.071 1.00 95.75 605 GLU A N 1
ATOM 4797 C CA . GLU A 1 605 ? -21.973 3.148 9.285 1.00 95.75 605 GLU A CA 1
ATOM 4798 C C . GLU A 1 605 ? -22.518 4.288 10.163 1.00 95.75 605 GLU A C 1
ATOM 4800 O O . GLU A 1 605 ? -22.324 5.470 9.867 1.00 95.75 605 GLU A O 1
ATOM 4805 N N . SER A 1 606 ? -23.216 3.929 11.243 1.00 96.00 606 SER A N 1
ATOM 4806 C CA . SER A 1 606 ? -23.906 4.839 12.164 1.00 96.00 606 SER A CA 1
ATOM 4807 C C . SER A 1 606 ? -23.622 4.450 13.622 1.00 96.00 606 SER A C 1
ATOM 4809 O O . SER A 1 606 ? -24.487 3.857 14.286 1.00 96.00 606 SER A O 1
ATOM 4811 N N . PRO A 1 607 ? -22.416 4.757 14.138 1.00 97.69 607 PRO A N 1
ATOM 4812 C CA . PRO A 1 607 ? -22.060 4.466 15.519 1.00 97.69 607 PRO A CA 1
ATOM 4813 C C . PRO A 1 607 ? -22.875 5.328 16.489 1.00 97.69 607 PRO A C 1
ATOM 4815 O O . PRO A 1 607 ? -23.275 6.450 16.175 1.00 97.69 607 PRO A O 1
ATOM 4818 N N . ILE A 1 608 ? -23.112 4.806 17.690 1.00 98.81 608 ILE A N 1
ATOM 4819 C CA . ILE A 1 608 ? -23.719 5.567 18.790 1.00 98.81 608 ILE A CA 1
ATOM 4820 C C . ILE A 1 608 ? -22.623 6.380 19.473 1.00 98.81 608 ILE A C 1
ATOM 4822 O O . ILE A 1 608 ? -21.539 5.862 19.737 1.00 98.81 608 ILE A O 1
ATOM 4826 N N . VAL A 1 609 ? -22.910 7.636 19.813 1.00 98.62 609 VAL A N 1
ATOM 4827 C CA . VAL A 1 609 ? -21.959 8.513 20.511 1.00 98.62 609 VAL A CA 1
ATOM 4828 C C . VAL A 1 609 ? -22.497 8.855 21.894 1.00 98.62 609 VAL A C 1
ATOM 4830 O O . VAL A 1 609 ? -23.513 9.537 22.019 1.00 98.62 609 VAL A O 1
ATOM 4833 N N . LEU A 1 610 ? -21.795 8.411 22.938 1.00 98.62 610 LEU A N 1
ATOM 4834 C CA . LEU A 1 610 ? -22.038 8.804 24.325 1.00 98.62 610 LEU A CA 1
ATOM 4835 C C . LEU A 1 610 ? -20.934 9.770 24.753 1.00 98.62 610 LEU A C 1
ATOM 4837 O O . LEU A 1 610 ? -19.793 9.362 24.973 1.00 98.62 610 LEU A O 1
ATOM 4841 N N . ALA A 1 611 ? -21.267 11.056 24.845 1.00 97.62 611 ALA A N 1
ATOM 4842 C CA . ALA A 1 611 ? -20.289 12.119 25.052 1.00 97.62 611 ALA A CA 1
ATOM 4843 C C . ALA A 1 611 ? -20.704 13.097 26.156 1.00 97.62 611 ALA A C 1
ATOM 4845 O O . ALA A 1 611 ? -21.866 13.173 26.552 1.00 97.62 611 ALA A O 1
ATOM 4846 N N . GLY A 1 612 ? -19.755 13.897 26.633 1.00 96.50 612 GLY A N 1
ATOM 4847 C CA . GLY A 1 612 ? -20.059 15.121 27.368 1.00 96.50 612 GLY A CA 1
ATOM 4848 C C . GLY A 1 612 ? -20.695 16.159 26.441 1.00 96.50 612 GLY A C 1
ATOM 4849 O O . GLY A 1 612 ? -20.560 16.096 25.219 1.00 96.50 612 GLY A O 1
ATOM 4850 N N . ILE A 1 613 ? -21.399 17.135 27.014 1.00 93.94 613 ILE A N 1
ATOM 4851 C CA . ILE A 1 613 ? -21.943 18.256 26.233 1.00 93.94 613 ILE A CA 1
ATOM 4852 C C . ILE A 1 613 ? -20.764 19.010 25.581 1.00 93.94 613 ILE A C 1
ATOM 4854 O O . ILE A 1 613 ? -19.828 19.356 26.305 1.00 93.94 613 ILE A O 1
ATOM 4858 N N . PRO A 1 614 ? -20.782 19.317 24.268 1.00 92.75 614 PRO A N 1
ATOM 4859 C CA . PRO A 1 614 ? -19.727 20.098 23.626 1.00 92.75 614 PRO A CA 1
ATOM 4860 C C . PRO A 1 614 ? -19.478 21.427 24.355 1.00 92.75 614 PRO A C 1
ATOM 4862 O O . PRO A 1 614 ? -20.399 22.221 24.541 1.00 92.75 614 PRO A O 1
ATOM 4865 N N . GLY A 1 615 ? -18.237 21.663 24.791 1.00 89.06 615 GLY A N 1
ATOM 4866 C CA . GLY A 1 615 ? -17.852 22.831 25.602 1.00 89.06 615 GLY A CA 1
ATOM 4867 C C . GLY A 1 615 ? -18.221 22.742 27.092 1.00 89.06 615 GLY A C 1
ATOM 4868 O O . GLY A 1 615 ? -17.929 23.664 27.853 1.00 89.06 615 GLY A O 1
ATOM 4869 N N . GLY A 1 616 ? -18.861 21.651 27.515 1.00 91.00 616 GLY A N 1
ATOM 4870 C CA . GLY A 1 616 ? -19.191 21.329 28.900 1.00 91.00 616 GLY A CA 1
ATOM 4871 C C . GLY A 1 616 ? -18.087 20.556 29.629 1.00 91.00 616 GLY A C 1
ATOM 4872 O O . GLY A 1 616 ? -16.959 20.426 29.155 1.00 91.00 616 GLY A O 1
ATOM 4873 N N . GLY A 1 617 ? -18.416 20.060 30.824 1.00 92.88 617 GLY A N 1
ATOM 4874 C CA . GLY A 1 617 ? -17.539 19.194 31.611 1.00 92.88 617 GLY A CA 1
ATOM 4875 C C . GLY A 1 617 ? -17.753 17.709 31.316 1.00 92.88 617 GLY A C 1
ATOM 4876 O O . GLY A 1 617 ? -18.612 17.326 30.522 1.00 92.88 617 GLY A O 1
ATOM 4877 N N . ARG A 1 618 ? -16.972 16.868 31.998 1.00 97.12 618 ARG A N 1
ATOM 4878 C CA . ARG A 1 618 ? -17.014 15.411 31.840 1.00 97.12 618 ARG A CA 1
ATOM 4879 C C . ARG A 1 618 ? -18.136 14.766 32.655 1.00 97.12 618 ARG A C 1
ATOM 4881 O O . ARG A 1 618 ? -18.408 15.187 33.785 1.00 97.12 618 ARG A O 1
ATOM 4888 N N . TRP A 1 619 ? -18.782 13.747 32.096 1.00 98.00 619 TRP A N 1
ATOM 4889 C CA . TRP A 1 619 ? -19.738 12.904 32.820 1.00 98.00 619 TRP A CA 1
ATOM 4890 C C . TRP A 1 619 ? -19.005 11.848 33.655 1.00 98.00 619 TRP A C 1
ATOM 4892 O O . TRP A 1 619 ? -17.812 11.632 33.486 1.00 98.00 619 TRP A O 1
ATOM 4902 N N . SER A 1 620 ? -19.695 11.214 34.603 1.00 97.56 620 SER A N 1
ATOM 4903 C CA . SER A 1 620 ? -19.062 10.265 35.524 1.00 97.56 620 SER A CA 1
ATOM 4904 C C . SER A 1 620 ? -18.858 8.896 34.865 1.00 97.56 620 SER A C 1
ATOM 4906 O O . SER A 1 620 ? -17.765 8.590 34.404 1.00 97.56 620 SER A O 1
ATOM 4908 N N . SER A 1 621 ? -19.888 8.046 34.844 1.00 97.50 621 SER A N 1
ATOM 4909 C CA . SER A 1 621 ? -19.777 6.646 34.408 1.00 97.50 621 SER A CA 1
ATOM 4910 C C . SER A 1 621 ? -21.148 6.012 34.167 1.00 97.50 621 SER A C 1
ATOM 4912 O O . SER A 1 621 ? -22.178 6.512 34.639 1.00 97.50 621 SER A O 1
ATOM 4914 N N . ILE A 1 622 ? -21.167 4.883 33.457 1.00 98.19 622 ILE A N 1
ATOM 4915 C CA . ILE A 1 622 ? -22.273 3.927 33.503 1.00 98.19 622 ILE A CA 1
ATOM 4916 C C . ILE A 1 622 ? -21.934 2.947 34.622 1.00 98.19 622 ILE A C 1
ATOM 4918 O O . ILE A 1 622 ? -21.005 2.152 34.495 1.00 98.19 622 ILE A O 1
ATOM 4922 N N . THR A 1 623 ? -22.648 3.049 35.743 1.00 97.56 623 THR A N 1
ATOM 4923 C CA . THR A 1 623 ? -22.353 2.285 36.958 1.00 97.56 623 THR A CA 1
ATOM 4924 C C . THR A 1 623 ? -23.428 1.247 37.249 1.00 97.56 623 THR A C 1
ATOM 4926 O O . THR A 1 623 ? -24.583 1.588 37.512 1.00 97.56 623 THR A O 1
ATOM 4929 N N . PHE A 1 624 ? -23.007 -0.012 37.313 1.00 96.19 624 PHE A N 1
ATOM 4930 C CA . PHE A 1 624 ? -23.807 -1.150 37.754 1.00 96.19 624 PHE A CA 1
ATOM 4931 C C . PHE A 1 624 ? -23.332 -1.595 39.138 1.00 96.19 624 PHE A C 1
ATOM 4933 O O . PHE A 1 624 ? -22.135 -1.749 39.381 1.00 96.19 624 PHE A O 1
ATOM 4940 N N . ASN A 1 625 ? -24.267 -1.788 40.065 1.00 94.12 625 ASN A N 1
ATOM 4941 C CA . ASN A 1 625 ? -23.957 -2.274 41.407 1.00 94.12 625 ASN A CA 1
ATOM 4942 C C . ASN A 1 625 ? -25.040 -3.248 41.868 1.00 94.12 625 ASN A C 1
ATOM 4944 O O . ASN A 1 625 ? -26.000 -2.857 42.539 1.00 94.12 625 ASN A O 1
ATOM 4948 N N . HIS A 1 626 ? -24.929 -4.504 41.441 1.00 91.56 626 HIS A N 1
ATOM 4949 C CA . HIS A 1 626 ? -25.940 -5.538 41.676 1.00 91.5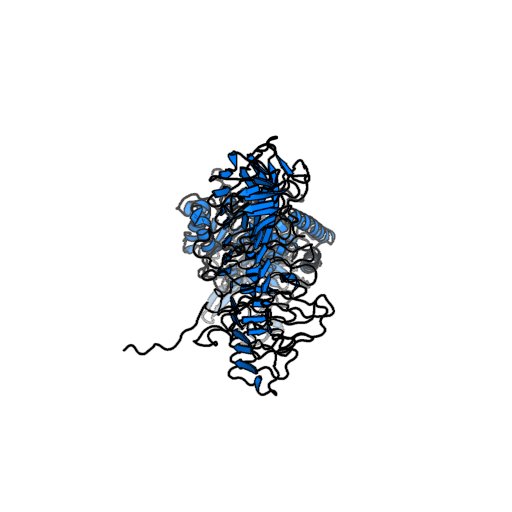6 626 HIS A CA 1
ATOM 4950 C C . HIS A 1 626 ? -25.446 -6.587 42.678 1.00 91.56 626 HIS A C 1
ATOM 4952 O O . HIS A 1 626 ? -25.641 -7.787 42.480 1.00 91.56 626 HIS A O 1
ATOM 4958 N N . THR A 1 627 ? -24.814 -6.138 43.772 1.00 87.19 627 THR A N 1
ATOM 4959 C CA . THR A 1 627 ? -24.289 -7.004 44.842 1.00 87.19 627 THR A CA 1
ATOM 4960 C C . THR A 1 627 ? -25.241 -8.158 45.174 1.00 87.19 627 THR A C 1
ATOM 4962 O O . THR A 1 627 ? -26.421 -7.948 45.467 1.00 87.19 627 THR A O 1
ATOM 4965 N N . GLY A 1 628 ? -24.712 -9.384 45.161 1.00 80.62 628 GLY A N 1
ATOM 4966 C CA . GLY A 1 628 ? -25.463 -10.603 45.472 1.00 80.62 628 GLY A CA 1
ATOM 4967 C C . GLY A 1 628 ? -26.058 -11.330 44.259 1.00 80.62 628 GLY A C 1
ATOM 4968 O O . GLY A 1 628 ? -26.693 -12.371 44.442 1.00 80.62 628 GLY A O 1
ATOM 4969 N N . VAL A 1 629 ? -25.863 -10.835 43.032 1.00 84.31 629 VAL A N 1
ATOM 4970 C CA . VAL A 1 629 ? -26.005 -11.657 41.818 1.00 84.31 629 VAL A CA 1
ATOM 4971 C C . VAL A 1 629 ? -24.802 -12.597 41.742 1.00 84.31 629 VAL A C 1
ATOM 4973 O O . VAL A 1 629 ? -23.671 -12.151 41.805 1.00 84.31 629 VAL A O 1
ATOM 4976 N N . VAL A 1 630 ? -25.032 -13.907 41.650 1.00 83.44 630 VAL A N 1
ATOM 4977 C CA . VAL A 1 630 ? -23.948 -14.916 41.659 1.00 83.44 630 VAL A CA 1
ATOM 4978 C C . VAL A 1 630 ? -23.940 -15.807 40.416 1.00 83.44 630 VAL A C 1
ATOM 4980 O O . VAL A 1 630 ? -23.030 -16.607 40.236 1.00 83.44 630 VAL A O 1
ATOM 4983 N N . ARG A 1 631 ? -24.957 -15.690 39.556 1.00 87.88 631 ARG A N 1
ATOM 4984 C CA . ARG A 1 631 ? -25.139 -16.479 38.330 1.00 87.88 631 ARG A CA 1
ATOM 4985 C C . ARG A 1 631 ? -25.462 -15.546 37.174 1.00 87.88 631 ARG A C 1
ATOM 4987 O O . ARG A 1 631 ? -26.202 -14.589 37.377 1.00 87.88 631 ARG A O 1
ATOM 4994 N N . ALA A 1 632 ? -24.947 -15.864 35.989 1.00 87.06 632 ALA A N 1
ATOM 4995 C CA . ALA A 1 632 ? -25.301 -15.157 34.758 1.00 87.06 632 ALA A CA 1
ATOM 4996 C C . ALA A 1 632 ? -26.716 -15.530 34.274 1.00 87.06 632 ALA A C 1
ATOM 4998 O O . ALA A 1 632 ? -27.414 -14.728 33.663 1.00 87.06 632 ALA A O 1
ATOM 4999 N N . GLU A 1 633 ? -27.166 -16.757 34.563 1.00 86.19 633 GLU A N 1
ATOM 5000 C CA . GLU A 1 633 ? -28.509 -17.215 34.202 1.00 86.19 633 GLU A CA 1
ATOM 5001 C C . GLU A 1 633 ? -29.590 -16.345 34.865 1.00 86.19 633 GLU A C 1
ATOM 5003 O O . GLU A 1 633 ? -29.665 -16.244 36.092 1.00 86.19 633 GLU A O 1
ATOM 5008 N N . GLY A 1 634 ? -30.450 -15.741 34.040 1.00 83.19 634 GLY A N 1
ATOM 5009 C CA . GLY A 1 634 ? -31.544 -14.875 34.486 1.00 83.19 634 GLY A CA 1
ATOM 5010 C C . GLY A 1 634 ? -31.156 -13.413 34.732 1.00 83.19 634 GLY A C 1
ATOM 5011 O O . GLY A 1 634 ? -32.053 -12.613 34.998 1.00 83.19 634 GLY A O 1
ATOM 5012 N N . ASP A 1 635 ? -29.875 -13.053 34.614 1.00 88.25 635 ASP A N 1
ATOM 5013 C CA . ASP A 1 635 ? -29.417 -11.662 34.606 1.00 88.25 635 ASP A CA 1
ATOM 5014 C C . ASP A 1 635 ? -29.489 -11.094 33.170 1.00 88.25 635 ASP A C 1
ATOM 5016 O O . ASP A 1 635 ? -28.958 -11.712 32.243 1.00 88.25 635 ASP A O 1
ATOM 5020 N N . PRO A 1 636 ? -30.183 -9.966 32.924 1.00 92.19 636 PRO A N 1
ATOM 5021 C CA . PRO A 1 636 ? -30.282 -9.396 31.582 1.00 92.19 636 PRO A CA 1
ATOM 5022 C C . PRO A 1 636 ? -28.923 -8.954 31.024 1.00 92.19 636 PRO A C 1
ATOM 5024 O O . PRO A 1 636 ? -28.220 -8.151 31.632 1.00 92.19 636 PRO A O 1
ATOM 5027 N N . GLU A 1 637 ? -28.582 -9.418 29.819 1.00 94.62 637 GLU A N 1
ATOM 5028 C CA . GLU A 1 637 ? -27.355 -8.998 29.135 1.00 94.62 637 GLU A CA 1
ATOM 5029 C C . GLU A 1 637 ? -27.475 -7.550 28.628 1.00 94.62 637 GLU A C 1
ATOM 5031 O O . GLU A 1 637 ? -28.345 -7.227 27.804 1.00 94.62 637 GLU A O 1
ATOM 5036 N N . ASN A 1 638 ? -26.577 -6.690 29.111 1.00 97.62 638 ASN A N 1
ATOM 5037 C CA . ASN A 1 638 ? -26.393 -5.318 28.646 1.00 97.62 638 ASN A CA 1
ATOM 5038 C C . ASN A 1 638 ? -25.534 -5.326 27.383 1.00 97.62 638 ASN A C 1
ATOM 5040 O O . ASN A 1 638 ? -24.469 -5.945 27.358 1.00 97.62 638 ASN A O 1
ATOM 5044 N N . ARG A 1 639 ? -26.002 -4.657 26.331 1.00 98.62 639 ARG A N 1
ATOM 5045 C CA . ARG A 1 639 ? -25.406 -4.756 24.995 1.00 98.62 639 ARG A CA 1
ATOM 5046 C C . ARG A 1 639 ? -24.950 -3.386 24.524 1.00 98.62 639 ARG A C 1
ATOM 5048 O O . ARG A 1 639 ? -25.752 -2.455 24.510 1.00 98.62 639 ARG A O 1
ATOM 5055 N N . PHE A 1 640 ? -23.679 -3.287 24.157 1.00 98.81 640 PHE A N 1
ATOM 5056 C CA . PHE A 1 640 ? -23.078 -2.103 23.558 1.00 98.81 640 PHE A CA 1
ATOM 5057 C C . PHE A 1 640 ? -22.338 -2.550 22.299 1.00 98.81 640 PHE A C 1
ATOM 5059 O O . PHE A 1 640 ? -21.347 -3.270 22.403 1.00 98.81 640 PHE A O 1
ATOM 5066 N N . CYS A 1 641 ? -22.836 -2.159 21.129 1.00 98.62 641 CYS A N 1
ATOM 5067 C CA . CYS A 1 641 ? -22.247 -2.486 19.832 1.00 98.62 641 CYS A CA 1
ATOM 5068 C C . CYS A 1 641 ? -21.999 -1.199 19.041 1.00 98.62 641 CYS A C 1
ATOM 5070 O O . CYS A 1 641 ? -22.910 -0.378 18.953 1.00 98.62 641 CYS A O 1
ATOM 5072 N N . HIS A 1 642 ? -20.797 -1.003 18.488 1.00 98.44 642 HIS A N 1
ATOM 5073 C CA . HIS A 1 642 ? -20.419 0.224 17.761 1.00 98.44 642 HIS A CA 1
ATOM 5074 C C . HIS A 1 642 ? -20.742 1.511 18.544 1.00 98.44 642 HIS A C 1
ATOM 5076 O O . HIS A 1 642 ? -21.416 2.421 18.049 1.00 98.44 642 HIS A O 1
ATOM 5082 N N . VAL A 1 643 ? -20.285 1.568 19.799 1.00 98.81 643 VAL A N 1
ATOM 5083 C CA . VAL A 1 643 ? -20.481 2.727 20.682 1.00 98.81 643 VAL A CA 1
ATOM 5084 C C . VAL A 1 643 ? -19.149 3.426 20.921 1.00 98.81 643 VAL A C 1
ATOM 5086 O O . VAL A 1 643 ? -18.165 2.804 21.326 1.00 98.81 643 VAL A O 1
ATOM 5089 N N . HIS A 1 644 ? -19.138 4.735 20.695 1.00 98.62 644 HIS A N 1
ATOM 5090 C CA . HIS A 1 644 ? -18.024 5.615 21.002 1.00 98.62 644 HIS A CA 1
ATOM 5091 C C . HIS A 1 644 ? -18.275 6.353 22.323 1.00 98.62 644 HIS A C 1
ATOM 5093 O O . HIS A 1 644 ? -19.265 7.078 22.458 1.00 98.62 644 HIS A O 1
ATOM 5099 N N . PHE A 1 645 ? -17.372 6.187 23.289 1.00 98.62 645 PHE A N 1
ATOM 5100 C CA . PHE A 1 645 ? -17.435 6.844 24.596 1.00 98.62 645 PHE A CA 1
ATOM 5101 C C . PHE A 1 645 ? -16.461 8.014 24.666 1.00 98.62 645 PHE A C 1
ATOM 5103 O O . PHE A 1 645 ? -15.264 7.844 24.438 1.00 98.62 645 PHE A O 1
ATOM 5110 N N . LYS A 1 646 ? -16.942 9.194 25.063 1.00 96.88 646 LYS A N 1
ATOM 5111 C CA . LYS A 1 646 ? -16.109 10.393 25.179 1.00 96.88 646 LYS A CA 1
ATOM 5112 C C . LYS A 1 646 ? -16.498 11.268 26.369 1.00 96.88 646 LYS A C 1
ATOM 5114 O O . LYS A 1 646 ? -17.640 11.288 26.805 1.00 96.88 646 LYS A O 1
ATOM 5119 N N . ASP A 1 647 ? -15.532 12.017 26.877 1.00 96.94 647 ASP A N 1
ATOM 5120 C CA . ASP A 1 647 ? -15.619 13.016 27.935 1.00 96.94 647 ASP A CA 1
ATOM 5121 C C . ASP A 1 647 ? -16.158 12.461 29.265 1.00 96.94 647 ASP A C 1
ATOM 5123 O O . ASP A 1 647 ? -17.017 13.078 29.890 1.00 96.94 647 ASP A O 1
ATOM 5127 N N . PHE A 1 648 ? -15.641 11.315 29.722 1.00 97.50 648 PHE A N 1
ATOM 5128 C CA . PHE A 1 648 ? -15.945 10.734 31.041 1.00 97.50 648 PHE A CA 1
ATOM 5129 C C . PHE A 1 648 ? -14.796 10.909 32.047 1.00 97.50 648 PHE A C 1
ATOM 5131 O O . PHE A 1 648 ? -13.647 11.108 31.660 1.00 97.50 648 PHE A O 1
ATOM 5138 N N . ASN A 1 649 ? -15.092 10.873 33.348 1.00 96.12 649 ASN A N 1
ATOM 5139 C CA . ASN A 1 649 ? -14.093 10.995 34.421 1.00 96.12 649 ASN A CA 1
ATOM 5140 C C . ASN A 1 649 ? -14.425 10.233 35.717 1.00 96.12 649 ASN A C 1
ATOM 5142 O O . ASN A 1 649 ? -13.883 10.552 36.778 1.00 96.12 649 ASN A O 1
ATOM 5146 N N . GLY A 1 650 ? -15.357 9.282 35.665 1.00 90.50 650 GLY A N 1
ATOM 5147 C CA . GLY A 1 650 ? -15.633 8.370 36.771 1.00 90.50 650 GLY A CA 1
ATOM 5148 C C . GLY A 1 650 ? -14.542 7.309 36.933 1.00 90.50 650 GLY A C 1
ATOM 5149 O O . GLY A 1 650 ? -13.455 7.426 36.379 1.00 90.50 650 GLY A O 1
ATOM 5150 N N . VAL A 1 651 ? -14.854 6.247 37.685 1.00 91.25 651 VAL A N 1
ATOM 5151 C CA . VAL A 1 651 ? -13.941 5.100 37.877 1.00 91.25 651 VAL A CA 1
ATOM 5152 C C . VAL A 1 651 ? -13.533 4.491 36.535 1.00 91.25 651 VAL A C 1
ATOM 5154 O O . VAL A 1 651 ? -12.364 4.210 36.328 1.00 91.25 651 VAL A O 1
ATOM 5157 N N . ALA A 1 652 ? -14.503 4.329 35.634 1.00 97.12 652 ALA A N 1
ATOM 5158 C CA . ALA A 1 652 ? -14.307 3.962 34.241 1.00 97.12 652 ALA A CA 1
ATOM 5159 C C . ALA A 1 652 ? -15.514 4.443 33.414 1.00 97.12 652 ALA A C 1
ATOM 5161 O O . ALA A 1 652 ? -16.541 4.808 34.002 1.00 97.12 652 ALA A O 1
ATOM 5162 N N . ALA A 1 653 ? -15.447 4.406 32.078 1.00 97.94 653 ALA A N 1
ATOM 5163 C CA . ALA A 1 653 ? -16.630 4.672 31.246 1.00 97.94 653 ALA A CA 1
ATOM 5164 C C . ALA A 1 653 ? -17.765 3.682 31.569 1.00 97.94 653 ALA A C 1
ATOM 5166 O O . ALA A 1 653 ? -18.909 4.089 31.803 1.00 97.94 653 ALA A O 1
ATOM 5167 N N . ILE A 1 654 ? -17.423 2.392 31.664 1.00 98.44 654 ILE A N 1
ATOM 5168 C CA . ILE A 1 654 ? -18.294 1.326 32.173 1.00 98.44 654 ILE A CA 1
ATOM 5169 C C . ILE A 1 654 ? -17.670 0.757 33.446 1.00 98.44 654 ILE A C 1
ATOM 5171 O O . ILE A 1 654 ? -16.587 0.177 33.411 1.00 98.44 654 ILE A O 1
ATOM 5175 N N . ASN A 1 655 ? -18.374 0.900 34.567 1.00 97.88 655 ASN A N 1
ATOM 5176 C CA . ASN A 1 655 ? -17.959 0.386 35.866 1.00 97.88 655 ASN A CA 1
ATOM 5177 C C . ASN A 1 655 ? -19.038 -0.551 36.416 1.00 97.88 655 ASN A C 1
ATOM 5179 O O . ASN A 1 655 ? -20.157 -0.119 36.703 1.00 97.88 655 ASN A O 1
ATOM 5183 N N . CYS A 1 656 ? -18.723 -1.830 36.576 1.00 96.69 656 CYS A N 1
ATOM 5184 C CA . CYS A 1 656 ? -19.694 -2.824 37.007 1.00 96.69 656 CYS A CA 1
ATOM 5185 C C . CYS A 1 656 ? -19.200 -3.654 38.183 1.00 96.69 656 CYS A C 1
ATOM 5187 O O . CYS A 1 656 ? -18.123 -4.235 38.140 1.00 96.69 656 CYS A O 1
ATOM 5189 N N . ASN A 1 657 ? -20.058 -3.774 39.195 1.00 94.56 657 ASN A N 1
ATOM 5190 C CA . ASN A 1 657 ? -20.006 -4.838 40.183 1.00 94.56 657 ASN A CA 1
ATOM 5191 C C . ASN A 1 657 ? -21.235 -5.724 39.984 1.00 94.56 657 ASN A C 1
ATOM 5193 O O . ASN A 1 657 ? -22.351 -5.283 40.283 1.00 94.56 657 ASN A O 1
ATOM 5197 N N . TYR A 1 658 ? -21.002 -6.964 39.552 1.00 93.62 658 TYR A N 1
ATOM 5198 C CA . TYR A 1 658 ? -22.012 -7.975 39.243 1.00 93.62 658 TYR A CA 1
ATOM 5199 C C . TYR A 1 658 ? -22.938 -7.598 38.076 1.00 93.62 658 TYR A C 1
ATOM 5201 O O . TYR A 1 658 ? -23.841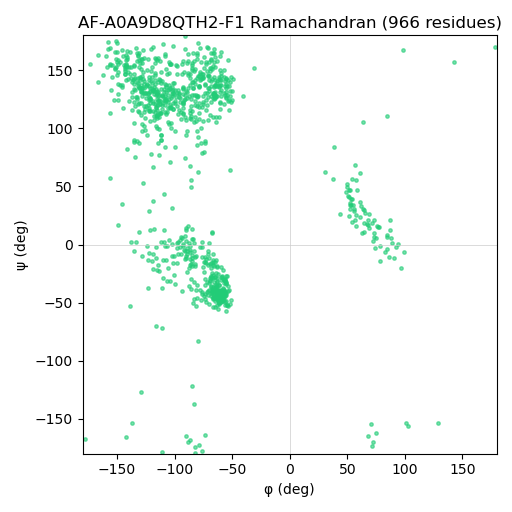 -6.781 38.230 1.00 93.62 658 TYR A O 1
ATOM 5209 N N . GLY A 1 659 ? -22.744 -8.224 36.914 1.00 93.75 659 GLY A N 1
ATOM 5210 C CA . GLY A 1 659 ? -23.612 -8.031 35.749 1.00 93.75 659 GLY A CA 1
ATOM 5211 C C . GLY A 1 659 ? -23.175 -8.823 34.518 1.00 93.75 659 GLY A C 1
ATOM 5212 O O . GLY A 1 659 ? -22.079 -9.391 34.488 1.00 93.75 659 GLY A O 1
ATOM 5213 N N . THR A 1 660 ? -24.040 -8.853 33.503 1.00 95.12 660 THR A N 1
ATOM 5214 C CA . THR A 1 660 ? -23.819 -9.575 32.241 1.00 95.12 660 THR A CA 1
ATOM 5215 C C . THR A 1 660 ? -23.720 -8.620 31.045 1.00 95.12 660 THR A C 1
ATOM 5217 O O . THR A 1 660 ? -24.576 -7.745 30.883 1.00 95.12 660 THR A O 1
ATOM 5220 N N . PHE A 1 661 ? -22.700 -8.792 30.192 1.00 97.38 661 PHE A N 1
ATOM 5221 C CA . PHE A 1 661 ? -22.375 -7.877 29.090 1.00 97.38 661 PHE A CA 1
ATOM 5222 C C . PHE A 1 661 ? -22.059 -8.558 27.751 1.00 97.38 661 PHE A C 1
ATOM 5224 O O . PHE A 1 661 ? -21.408 -9.603 27.682 1.00 97.38 661 PHE A O 1
ATOM 5231 N N . PHE A 1 662 ? -22.432 -7.872 26.674 1.00 98.38 662 PHE A N 1
ATOM 5232 C CA . PHE A 1 662 ? -21.883 -8.050 25.334 1.00 98.38 662 PHE A CA 1
ATOM 5233 C C . PHE A 1 662 ? -21.393 -6.690 24.833 1.00 98.38 662 PHE A C 1
ATOM 5235 O O . PHE A 1 662 ? -22.199 -5.789 24.594 1.00 98.38 662 PHE A O 1
ATOM 5242 N N . LEU A 1 663 ? -20.075 -6.536 24.748 1.00 98.81 663 LEU A N 1
ATOM 5243 C CA . LEU A 1 663 ? -19.381 -5.309 24.374 1.00 98.81 663 LEU A CA 1
ATOM 5244 C C . LEU A 1 663 ? -18.648 -5.575 23.060 1.00 98.81 663 LEU A C 1
ATOM 5246 O O . LEU A 1 663 ? -17.717 -6.375 23.041 1.00 98.81 663 LEU A O 1
ATOM 5250 N N . ASP A 1 664 ? -19.083 -4.951 21.971 1.00 98.75 664 ASP A N 1
ATOM 5251 C CA . ASP A 1 664 ? -18.559 -5.231 20.635 1.00 98.75 664 ASP A CA 1
ATOM 5252 C C . ASP A 1 664 ? -18.281 -3.937 19.853 1.00 98.75 664 ASP A C 1
ATOM 5254 O O . ASP A 1 664 ? -19.098 -3.017 19.856 1.00 98.75 664 ASP A O 1
ATOM 5258 N N . HIS A 1 665 ? -17.122 -3.825 19.201 1.00 98.44 665 HIS A N 1
ATOM 5259 C CA . HIS A 1 665 ? -16.731 -2.626 18.439 1.00 98.44 665 HIS A CA 1
ATOM 5260 C C . HIS A 1 665 ? -16.803 -1.310 19.242 1.00 98.44 665 HIS A C 1
ATOM 5262 O O . HIS A 1 665 ? -17.232 -0.269 18.737 1.00 98.44 665 HIS A O 1
ATOM 5268 N N . LEU A 1 666 ? -16.408 -1.340 20.518 1.00 98.75 666 LEU A N 1
ATOM 5269 C CA . LEU A 1 666 ? -16.342 -0.128 21.339 1.00 98.75 666 LEU A CA 1
ATOM 5270 C C . LEU A 1 666 ? -15.084 0.683 21.035 1.00 98.75 666 LEU A C 1
ATOM 5272 O O . LEU A 1 666 ? -14.018 0.118 20.796 1.00 98.75 666 LEU A O 1
ATOM 5276 N N . THR A 1 667 ? -15.200 2.008 21.102 1.00 98.00 667 THR A N 1
ATOM 5277 C CA . THR A 1 667 ? -14.072 2.943 20.966 1.00 98.00 667 THR A CA 1
ATOM 5278 C C . THR A 1 667 ? -14.147 4.033 22.038 1.00 98.00 667 THR A C 1
ATOM 5280 O O . THR A 1 667 ? -15.229 4.342 22.547 1.00 98.00 667 THR A O 1
ATOM 5283 N N . PHE A 1 668 ? -13.004 4.622 22.399 1.00 98.06 668 PHE A N 1
ATOM 5284 C CA . PHE A 1 668 ? -12.908 5.572 23.512 1.00 98.06 668 PHE A CA 1
ATOM 5285 C C . PHE A 1 668 ? -12.139 6.830 23.101 1.00 98.06 668 PHE A C 1
ATOM 5287 O O . PHE A 1 668 ? -10.978 6.759 22.728 1.00 98.06 668 PHE A O 1
ATOM 5294 N N . GLY A 1 669 ? -12.765 8.001 23.204 1.00 96.19 669 GLY A N 1
ATOM 5295 C CA . GLY A 1 669 ? -12.148 9.296 22.901 1.00 96.19 669 GLY A CA 1
ATOM 5296 C C . GLY A 1 669 ? -11.560 10.017 24.121 1.00 96.19 669 GLY A C 1
ATOM 5297 O O . GLY A 1 669 ? -11.195 11.186 24.025 1.00 96.19 669 GLY A O 1
ATOM 5298 N N . THR A 1 670 ? -11.533 9.391 25.302 1.00 96.50 670 THR A N 1
ATOM 5299 C CA . THR A 1 670 ? -11.007 9.984 26.549 1.00 96.50 670 THR A CA 1
ATOM 5300 C C . THR A 1 670 ? -9.931 9.100 27.137 1.00 96.50 670 THR A C 1
ATOM 5302 O O . THR A 1 670 ? -10.228 8.163 27.861 1.00 96.50 670 THR A O 1
ATOM 5305 N N . THR A 1 671 ? -8.686 9.413 26.793 1.00 96.56 671 THR A N 1
ATOM 5306 C CA . THR A 1 671 ? -7.506 8.559 26.983 1.00 96.56 671 THR A CA 1
ATOM 5307 C C . THR A 1 671 ? -6.832 8.707 28.346 1.00 96.56 671 THR A C 1
ATOM 5309 O O . THR A 1 671 ? -5.812 8.079 28.602 1.00 96.56 671 THR A O 1
ATOM 5312 N N . ASP A 1 672 ? -7.351 9.548 29.234 1.00 96.38 672 ASP A N 1
ATOM 5313 C CA . ASP A 1 672 ? -6.801 9.797 30.572 1.00 96.38 672 ASP A CA 1
ATOM 5314 C C . ASP A 1 672 ? -7.671 9.221 31.703 1.00 96.38 672 ASP A C 1
ATOM 5316 O O . ASP A 1 672 ? -7.471 9.570 32.866 1.00 96.38 672 ASP A O 1
ATOM 5320 N N . CYS A 1 673 ? -8.653 8.374 31.376 1.00 95.19 673 CYS A N 1
ATOM 5321 C CA . CYS A 1 673 ? -9.523 7.673 32.325 1.00 95.19 673 CYS A CA 1
ATOM 5322 C C . CYS A 1 673 ? -9.737 6.210 31.896 1.00 95.19 673 CYS A C 1
ATOM 5324 O O . CYS A 1 673 ? -9.872 5.939 30.704 1.00 95.19 673 CYS A O 1
ATOM 5326 N N . GLN A 1 674 ? -9.811 5.276 32.855 1.00 97.62 674 GLN A N 1
ATOM 5327 C CA . GLN A 1 674 ? -9.978 3.841 32.579 1.00 97.62 674 GLN A CA 1
ATOM 5328 C C . GLN A 1 674 ? -11.234 3.574 31.732 1.00 97.62 674 GLN A C 1
ATOM 5330 O O . GLN A 1 674 ? -12.283 4.195 31.923 1.00 97.62 674 GLN A O 1
ATOM 5335 N N . TYR A 1 675 ? -11.154 2.643 30.783 1.00 98.44 675 TYR A N 1
ATOM 5336 C CA . TYR A 1 675 ? -12.239 2.420 29.828 1.00 98.44 675 TYR A CA 1
ATOM 5337 C C . TYR A 1 675 ? -13.308 1.490 30.398 1.00 98.44 675 TYR A C 1
ATOM 5339 O O . TYR A 1 675 ? -14.498 1.820 30.399 1.00 98.44 675 TYR A O 1
ATOM 5347 N N . ILE A 1 676 ? -12.887 0.338 30.923 1.00 98.50 676 ILE A N 1
ATOM 5348 C CA . ILE A 1 676 ? -13.787 -0.710 31.408 1.00 98.50 676 ILE A CA 1
ATOM 5349 C C . ILE A 1 676 ? -13.266 -1.269 32.737 1.00 98.50 676 ILE A C 1
ATOM 5351 O O . ILE A 1 676 ? -12.106 -1.654 32.837 1.00 98.50 676 ILE A O 1
ATOM 5355 N N . ASN A 1 677 ? -14.146 -1.366 33.734 1.00 97.81 677 ASN A N 1
ATOM 5356 C CA . ASN A 1 677 ? -13.887 -2.037 35.009 1.00 97.81 677 ASN A CA 1
ATOM 5357 C C . ASN A 1 677 ? -15.043 -2.996 35.339 1.00 97.81 677 ASN A C 1
ATOM 5359 O O . ASN A 1 677 ? -16.171 -2.546 35.560 1.00 97.81 677 ASN A O 1
ATOM 5363 N N . LEU A 1 678 ? -14.780 -4.305 35.362 1.00 96.19 678 LEU A N 1
ATOM 5364 C CA . LEU A 1 678 ? -15.788 -5.361 35.521 1.00 96.19 678 LEU A CA 1
ATOM 5365 C C . LEU A 1 678 ? -15.441 -6.307 36.677 1.00 96.19 678 LEU A C 1
ATOM 5367 O O . LEU A 1 678 ? -14.650 -7.229 36.520 1.00 96.19 678 LEU A O 1
ATOM 5371 N N . ASN A 1 679 ? -16.089 -6.149 37.828 1.00 93.00 679 ASN A N 1
ATOM 5372 C CA . ASN A 1 679 ? -15.893 -7.041 38.972 1.00 93.00 679 ASN A CA 1
ATOM 5373 C C . ASN A 1 679 ? -17.048 -8.044 39.090 1.00 93.00 679 ASN A C 1
ATOM 5375 O O . ASN A 1 679 ? -18.218 -7.642 39.077 1.00 93.00 679 ASN A O 1
ATOM 5379 N N . TRP A 1 680 ? -16.737 -9.337 39.220 1.00 90.88 680 TRP A N 1
ATOM 5380 C CA . TRP A 1 680 ? -17.711 -10.436 39.305 1.00 90.88 680 TRP A CA 1
ATOM 5381 C C . TRP A 1 680 ? -18.731 -10.429 38.154 1.00 90.88 680 TRP A C 1
ATOM 5383 O O . TRP A 1 680 ? -19.939 -10.495 38.380 1.00 90.88 680 TRP A O 1
ATOM 5393 N N . CYS A 1 681 ? -18.274 -10.279 36.911 1.00 93.81 681 CYS A N 1
ATOM 5394 C CA . CYS A 1 681 ? -19.145 -10.103 35.741 1.00 93.81 681 CYS A CA 1
ATOM 5395 C C . CYS A 1 681 ? -19.097 -11.295 34.779 1.00 93.81 681 CYS A C 1
ATOM 5397 O O . CYS A 1 681 ? -18.134 -12.049 34.744 1.00 93.81 681 CYS A O 1
ATOM 5399 N N . SER A 1 682 ? -20.133 -11.454 33.958 1.00 94.12 682 SER A N 1
ATOM 5400 C CA . SER A 1 682 ? -20.088 -12.299 32.760 1.00 94.12 682 SER A CA 1
ATOM 5401 C C . SER A 1 682 ? -20.014 -11.403 31.529 1.00 94.12 682 SER A C 1
ATOM 5403 O O . SER A 1 682 ? -20.835 -10.503 31.392 1.00 94.12 682 SER A O 1
ATOM 5405 N N . PHE A 1 683 ? -19.071 -11.619 30.618 1.00 95.88 683 PHE A N 1
ATOM 5406 C CA . PHE A 1 683 ? -18.877 -10.737 29.474 1.00 95.88 683 PHE A CA 1
ATOM 5407 C C . PHE A 1 683 ? -18.277 -11.412 28.233 1.00 95.88 683 PHE A C 1
ATOM 5409 O O . PHE A 1 683 ? -17.506 -12.372 28.304 1.00 95.88 683 PHE A O 1
ATOM 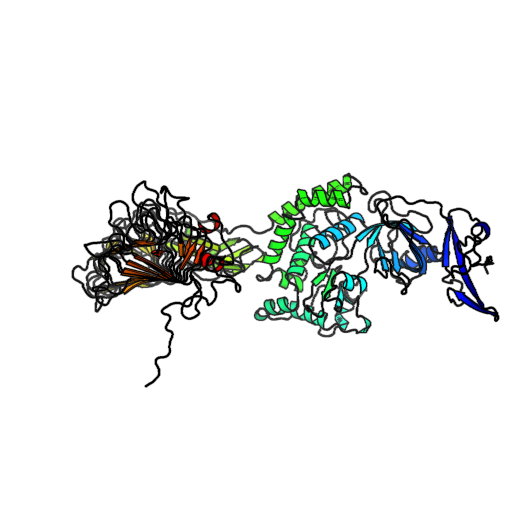5416 N N . MET A 1 684 ? -18.628 -10.853 27.076 1.00 97.25 684 MET A N 1
ATOM 5417 C CA . MET A 1 684 ? -17.853 -10.922 25.836 1.00 97.25 684 MET A CA 1
ATOM 5418 C C . MET A 1 684 ? -17.415 -9.498 25.496 1.00 97.25 684 MET A C 1
ATOM 5420 O O . MET A 1 684 ? -18.271 -8.619 25.414 1.00 97.25 684 MET A O 1
ATOM 5424 N N . ILE A 1 685 ? -16.115 -9.294 25.310 1.00 98.62 685 ILE A N 1
ATOM 5425 C CA . ILE A 1 685 ? -15.510 -8.057 24.819 1.00 98.62 685 ILE A CA 1
ATOM 5426 C C . ILE A 1 685 ? -14.853 -8.398 23.486 1.00 98.62 685 ILE A C 1
ATOM 5428 O O . ILE A 1 685 ? -13.876 -9.153 23.466 1.00 98.62 685 ILE A O 1
ATOM 5432 N N . SER A 1 686 ? -15.399 -7.900 22.380 1.00 98.69 686 SER A N 1
ATOM 5433 C CA . SER A 1 686 ? -14.925 -8.259 21.045 1.00 98.69 686 SER A CA 1
ATOM 5434 C C . SER A 1 686 ? -14.760 -7.082 20.095 1.00 98.69 686 SER A C 1
ATOM 5436 O O . SER A 1 686 ? -15.544 -6.143 20.116 1.00 98.69 686 SER A O 1
ATOM 5438 N N . HIS A 1 687 ? -13.732 -7.124 19.246 1.00 98.62 687 HIS A N 1
ATOM 5439 C CA . HIS A 1 687 ? -13.465 -6.092 18.231 1.00 98.62 687 HIS A CA 1
ATOM 5440 C C . HIS A 1 687 ? -13.380 -4.656 18.786 1.00 98.62 687 HIS A C 1
ATOM 5442 O O . HIS A 1 687 ? -13.544 -3.683 18.052 1.00 98.62 687 HIS A O 1
ATOM 5448 N N . CYS A 1 688 ? -13.155 -4.495 20.092 1.00 98.81 688 CYS A N 1
ATOM 5449 C CA . CYS A 1 688 ? -13.046 -3.192 20.729 1.00 98.81 688 CYS A CA 1
ATOM 5450 C C . CYS A 1 688 ? -11.654 -2.607 20.497 1.00 98.81 688 CYS A C 1
ATOM 5452 O O . CYS A 1 688 ? -10.647 -3.319 20.515 1.00 98.81 688 CYS A O 1
ATOM 5454 N N . ARG A 1 689 ? -11.600 -1.285 20.350 1.00 98.12 689 ARG A N 1
ATOM 5455 C CA . ARG A 1 689 ? -10.364 -0.513 20.285 1.00 98.12 689 ARG A CA 1
ATOM 5456 C C . ARG A 1 689 ? -10.197 0.272 21.578 1.00 98.12 689 ARG A C 1
ATOM 5458 O O . ARG A 1 689 ? -10.931 1.225 21.838 1.00 98.12 689 ARG A O 1
ATOM 5465 N N . PHE A 1 690 ? -9.193 -0.106 22.353 1.00 98.44 690 PHE A N 1
ATOM 5466 C CA . PHE A 1 690 ? -8.737 0.605 23.538 1.00 98.44 690 PHE A CA 1
ATOM 5467 C C . PHE A 1 690 ? -7.507 1.437 23.148 1.00 98.44 690 PHE A C 1
ATOM 5469 O O . PHE A 1 690 ? -6.419 0.878 23.039 1.00 98.44 690 PHE A O 1
ATOM 5476 N N . PRO A 1 691 ? -7.646 2.741 22.847 1.00 97.25 691 PRO A N 1
ATOM 5477 C CA . PRO A 1 691 ? -6.516 3.560 22.412 1.00 97.25 691 PRO A CA 1
ATOM 5478 C C . PRO A 1 691 ? -5.454 3.720 23.497 1.00 97.25 691 PRO A C 1
ATOM 5480 O O . PRO A 1 691 ? -5.742 3.549 24.683 1.00 97.25 691 PRO A O 1
ATOM 5483 N N . GLU A 1 692 ? -4.250 4.113 23.069 1.00 96.62 692 GLU A N 1
ATOM 5484 C CA . GLU A 1 692 ? -3.146 4.458 23.966 1.00 96.62 692 GLU A CA 1
ATOM 5485 C C . GLU A 1 692 ? -3.596 5.459 25.034 1.00 96.62 692 GLU A C 1
ATOM 5487 O O . GLU A 1 692 ? -4.265 6.457 24.744 1.00 96.62 692 GLU A O 1
ATOM 5492 N N . SER A 1 693 ? -3.245 5.167 26.284 1.00 96.44 693 SER A N 1
ATOM 5493 C CA . SER A 1 693 ? -3.588 6.031 27.406 1.00 96.44 693 SER A CA 1
ATOM 5494 C C . SER A 1 693 ? -2.629 7.210 27.507 1.00 96.44 693 SER A C 1
ATOM 5496 O O . SER A 1 693 ? -1.418 7.057 27.380 1.00 96.44 693 SER A O 1
ATOM 5498 N N . THR A 1 694 ? -3.158 8.366 27.879 1.00 96.62 694 THR A N 1
ATOM 5499 C CA . THR A 1 694 ? -2.389 9.534 28.324 1.00 96.62 694 THR A CA 1
ATOM 5500 C C . THR A 1 694 ? -2.369 9.678 29.850 1.00 96.62 694 THR A C 1
ATOM 5502 O O . THR A 1 694 ? -1.656 10.533 30.372 1.00 96.62 694 THR A O 1
ATOM 5505 N N . GLY A 1 695 ? -3.182 8.894 30.567 1.00 93.75 695 GLY A N 1
ATOM 5506 C CA . GLY A 1 695 ? -3.232 8.838 32.031 1.00 93.75 695 GLY A CA 1
ATOM 5507 C C . GLY A 1 695 ? -2.543 7.590 32.590 1.00 93.75 695 GLY A C 1
ATOM 5508 O O . GLY A 1 695 ? -2.448 6.581 31.904 1.00 93.75 695 GLY A O 1
ATOM 5509 N N . ASP A 1 696 ? -2.083 7.666 33.841 1.00 93.25 696 ASP A N 1
ATOM 5510 C CA . ASP A 1 696 ? -1.513 6.540 34.600 1.00 93.25 696 ASP A CA 1
ATOM 5511 C C . ASP A 1 696 ? -2.651 5.595 35.027 1.00 93.25 696 ASP A C 1
ATOM 5513 O O . ASP A 1 696 ? -3.291 5.808 36.060 1.00 93.25 696 ASP A O 1
ATOM 5517 N N . MET A 1 697 ? -2.995 4.647 34.153 1.00 92.75 697 MET A N 1
ATOM 5518 C CA . MET A 1 697 ? -4.166 3.783 34.292 1.00 92.75 697 MET A CA 1
ATOM 5519 C C . MET A 1 697 ? -4.012 2.466 33.527 1.00 92.75 697 MET A C 1
ATOM 5521 O O . MET A 1 697 ? -3.354 2.409 32.489 1.00 92.75 697 MET A O 1
ATOM 5525 N N . GLN A 1 698 ? -4.733 1.444 33.980 1.00 94.88 698 GLN A N 1
ATOM 5526 C CA . GLN A 1 698 ? -5.057 0.272 33.168 1.00 94.88 698 GLN A CA 1
ATOM 5527 C C . GLN A 1 698 ? -6.171 0.623 32.173 1.00 94.88 698 GLN A C 1
ATOM 5529 O O . GLN A 1 698 ? -7.070 1.409 32.498 1.00 94.88 698 GLN A O 1
ATOM 5534 N N . LEU A 1 699 ? -6.170 0.024 30.979 1.00 97.94 699 LEU A N 1
ATOM 5535 C CA . LEU A 1 699 ? -7.246 0.269 30.004 1.00 97.94 699 LEU A CA 1
ATOM 5536 C C . LEU A 1 699 ? -8.505 -0.510 30.388 1.00 97.94 699 LEU A C 1
ATOM 5538 O O . LEU A 1 699 ? -9.605 0.053 30.432 1.00 97.94 699 LEU A O 1
ATOM 5542 N N . VAL A 1 700 ? -8.329 -1.797 30.696 1.00 98.06 700 VAL A N 1
ATOM 5543 C CA . VAL A 1 700 ? -9.398 -2.705 31.108 1.00 98.06 700 VAL A CA 1
ATOM 5544 C C . VAL A 1 700 ? -8.999 -3.452 32.372 1.00 98.06 700 VAL A C 1
ATOM 5546 O O . VAL A 1 700 ? -7.900 -3.987 32.457 1.00 98.06 700 VAL A O 1
ATOM 5549 N N . ARG A 1 701 ? -9.924 -3.527 33.330 1.00 96.50 701 ARG A N 1
ATOM 5550 C CA . ARG A 1 701 ? -9.784 -4.353 34.528 1.00 96.50 701 ARG A CA 1
ATOM 5551 C C . ARG A 1 701 ? -10.956 -5.312 34.678 1.00 96.50 701 ARG A C 1
ATOM 5553 O O . ARG A 1 701 ? -12.112 -4.904 34.516 1.00 96.50 701 ARG A O 1
ATOM 5560 N N . ALA A 1 702 ? -10.676 -6.564 35.025 1.00 93.94 702 ALA A N 1
ATOM 5561 C CA . ALA A 1 702 ? -11.692 -7.546 35.384 1.00 93.94 702 ALA A CA 1
ATOM 5562 C C . ALA A 1 702 ? -11.273 -8.360 36.617 1.00 93.94 702 ALA A C 1
ATOM 5564 O O . ALA A 1 702 ? -10.311 -9.106 36.549 1.00 93.94 702 ALA A O 1
ATOM 5565 N N . ALA A 1 703 ? -11.995 -8.255 37.735 1.00 91.31 703 ALA A N 1
ATOM 5566 C CA . ALA A 1 703 ? -11.585 -8.900 38.990 1.00 91.31 703 ALA A CA 1
ATOM 5567 C C . ALA A 1 703 ? -12.690 -9.748 39.635 1.00 91.31 703 ALA A C 1
ATOM 5569 O O . ALA A 1 703 ? -13.884 -9.557 39.384 1.00 91.31 703 ALA A O 1
ATOM 5570 N N . GLY A 1 704 ? -12.296 -10.673 40.510 1.00 87.50 704 GLY A N 1
ATOM 5571 C CA . GLY A 1 704 ? -13.215 -11.521 41.276 1.00 87.50 704 GLY A CA 1
ATOM 5572 C C . GLY A 1 704 ? -13.825 -12.682 40.480 1.00 87.50 704 GLY A C 1
ATOM 5573 O O . GLY A 1 704 ? -14.817 -13.271 40.916 1.00 87.50 704 GLY A O 1
ATOM 5574 N N . GLY A 1 705 ? -13.266 -13.001 39.310 1.00 86.62 705 GLY A N 1
ATOM 5575 C CA . GLY A 1 705 ? -13.752 -14.058 38.423 1.00 86.62 705 GLY A CA 1
ATOM 5576 C C . GLY A 1 705 ? -15.071 -13.739 37.706 1.00 86.62 705 GLY A C 1
ATOM 5577 O O . GLY A 1 705 ? -15.595 -12.623 37.753 1.00 86.62 705 GLY A O 1
ATOM 5578 N N . THR A 1 706 ? -15.617 -14.735 36.997 1.00 89.56 706 THR A N 1
ATOM 5579 C CA . THR A 1 706 ? -16.887 -14.588 36.263 1.00 89.56 706 THR A CA 1
ATOM 5580 C C . THR A 1 706 ? -18.095 -15.037 37.080 1.00 89.56 706 THR A C 1
ATOM 5582 O O . THR A 1 706 ? -17.987 -15.884 37.968 1.00 89.56 706 THR A O 1
ATOM 5585 N N . LEU A 1 707 ? -19.282 -14.502 36.766 1.00 89.12 707 LEU A N 1
ATOM 5586 C CA . LEU A 1 707 ? -20.535 -15.029 37.322 1.00 89.12 707 LEU A CA 1
ATOM 5587 C C . LEU A 1 707 ? -20.666 -16.530 37.015 1.00 89.12 707 LEU A C 1
ATOM 5589 O O . LEU A 1 707 ? -20.354 -16.970 35.907 1.00 89.12 707 LEU A O 1
ATOM 5593 N N . MET A 1 708 ? -21.208 -17.321 37.950 1.00 86.31 708 MET A N 1
ATOM 5594 C CA . MET A 1 708 ? -21.389 -18.760 37.735 1.00 86.31 708 MET A CA 1
ATOM 5595 C C . MET A 1 708 ? -22.248 -19.029 36.488 1.00 86.31 708 MET A C 1
ATOM 5597 O O . MET A 1 708 ? -23.342 -18.474 36.338 1.00 86.31 708 MET A O 1
ATOM 5601 N N . GLY A 1 709 ? -21.770 -19.919 35.614 1.00 85.56 709 GLY A N 1
ATOM 5602 C CA . GLY A 1 709 ? -22.412 -20.220 34.327 1.00 85.56 709 GLY A CA 1
ATOM 5603 C C . GLY A 1 709 ? -22.259 -19.121 33.266 1.00 85.56 709 GLY A C 1
ATOM 5604 O O . GLY A 1 709 ? -22.883 -19.220 32.213 1.00 85.56 709 GLY A O 1
ATOM 5605 N N . GLY A 1 710 ? -21.470 -18.080 33.546 1.00 89.56 710 GLY A N 1
ATOM 5606 C CA . GLY A 1 710 ? -21.140 -16.996 32.629 1.00 89.56 710 GLY A CA 1
ATOM 5607 C C . GLY A 1 710 ? -19.889 -17.254 31.786 1.00 89.56 710 GLY A C 1
ATOM 5608 O O . GLY A 1 710 ? -19.399 -18.380 31.675 1.00 89.56 710 GLY A O 1
ATOM 5609 N N . ARG A 1 711 ? -19.380 -16.178 31.180 1.00 91.25 711 ARG A N 1
ATOM 5610 C CA . ARG A 1 711 ? -18.202 -16.159 30.299 1.00 91.25 711 ARG A CA 1
ATOM 5611 C C . ARG A 1 711 ? -17.283 -14.980 30.627 1.00 91.25 711 ARG A C 1
ATOM 5613 O O . ARG A 1 711 ? -17.767 -13.967 31.113 1.00 91.25 711 ARG A O 1
ATOM 5620 N N . GLY A 1 712 ? -15.992 -15.100 30.333 1.00 93.31 712 GLY A N 1
ATOM 5621 C CA . GLY A 1 712 ? -15.029 -13.995 30.354 1.00 93.31 712 GLY A CA 1
ATOM 5622 C C . GLY A 1 712 ? -14.180 -14.078 29.094 1.00 93.31 712 GLY A C 1
ATOM 5623 O O . GLY A 1 712 ? -13.205 -14.820 29.057 1.00 93.31 712 GLY A O 1
ATOM 5624 N N . ILE A 1 713 ? -14.611 -13.425 28.016 1.00 96.12 713 ILE A N 1
ATOM 5625 C CA . ILE A 1 713 ? -13.980 -13.583 26.697 1.00 96.12 713 ILE A CA 1
ATOM 5626 C C . ILE A 1 713 ? -13.517 -12.228 26.177 1.00 96.12 713 ILE A C 1
ATOM 5628 O O . ILE A 1 713 ? -14.308 -11.289 26.121 1.00 96.12 713 ILE A O 1
ATOM 5632 N N . PHE A 1 714 ? -12.260 -12.175 25.747 1.00 98.25 714 PHE A N 1
ATOM 5633 C CA . PHE A 1 714 ? -11.652 -11.090 24.991 1.00 98.25 714 PHE A CA 1
ATOM 5634 C C . PHE A 1 714 ? -11.296 -11.611 23.600 1.00 98.25 714 PHE A C 1
ATOM 5636 O O . PHE A 1 714 ? -10.423 -12.471 23.471 1.00 98.25 714 PHE A O 1
ATOM 5643 N N . TYR A 1 715 ? -11.971 -11.118 22.564 1.00 98.44 715 TYR A N 1
ATOM 5644 C CA . TYR A 1 715 ? -11.809 -11.604 21.197 1.00 98.44 715 TYR A CA 1
ATOM 5645 C C . TYR A 1 715 ? -11.498 -10.484 20.198 1.00 98.44 715 TYR A C 1
ATOM 5647 O O . TYR A 1 715 ? -12.325 -9.603 19.991 1.00 98.44 715 TYR A O 1
ATOM 5655 N N . ARG A 1 716 ? -10.344 -10.536 19.522 1.00 98.56 716 ARG A N 1
ATOM 5656 C CA . ARG A 1 716 ? -9.972 -9.566 18.465 1.00 98.56 716 ARG A CA 1
ATOM 5657 C C . ARG A 1 716 ? -10.006 -8.100 18.890 1.00 98.56 716 ARG A C 1
ATOM 5659 O O . ARG A 1 716 ? -10.335 -7.222 18.101 1.00 98.56 716 ARG A O 1
ATOM 5666 N N . ASN A 1 717 ? -9.672 -7.821 20.141 1.00 98.88 717 ASN A N 1
ATOM 5667 C CA . ASN A 1 717 ? -9.544 -6.450 20.608 1.00 98.88 717 ASN A CA 1
ATOM 5668 C C . ASN A 1 717 ? -8.153 -5.901 20.296 1.00 98.88 717 ASN A C 1
ATOM 5670 O O . ASN A 1 717 ? -7.173 -6.643 20.205 1.00 98.88 717 ASN A O 1
ATOM 5674 N N . TYR A 1 718 ? -8.081 -4.583 20.184 1.00 98.75 718 TYR A N 1
ATOM 5675 C CA . TYR A 1 718 ? -6.840 -3.833 20.107 1.00 98.75 718 TYR A CA 1
ATOM 5676 C C . TYR A 1 718 ? -6.625 -3.074 21.417 1.00 98.75 718 TYR A C 1
ATOM 5678 O O . TYR A 1 718 ? -7.482 -2.287 21.825 1.00 98.75 718 TYR A O 1
ATOM 5686 N N . PHE A 1 719 ? -5.473 -3.287 22.044 1.00 98.75 719 PHE A N 1
ATOM 5687 C CA . PHE A 1 719 ? -5.013 -2.596 23.239 1.00 98.75 719 PHE A CA 1
ATOM 5688 C C . PHE A 1 719 ? -3.792 -1.747 22.891 1.00 98.75 719 PHE A C 1
ATOM 5690 O O . PHE A 1 719 ? -2.707 -2.257 22.606 1.00 98.75 719 PHE A O 1
ATOM 5697 N N . GLY A 1 720 ? -3.986 -0.432 22.902 1.00 98.00 720 GLY A N 1
ATOM 5698 C CA . GLY A 1 720 ? -2.918 0.540 22.749 1.00 98.00 720 GLY A CA 1
ATOM 5699 C C . GLY A 1 720 ? -1.951 0.508 23.928 1.00 98.00 720 GLY A C 1
ATOM 5700 O O . GLY A 1 720 ? -2.219 -0.096 24.968 1.00 98.00 720 GLY A O 1
ATOM 5701 N N . LYS A 1 721 ? -0.820 1.189 23.760 1.00 96.50 721 LYS A N 1
ATOM 5702 C CA . LYS A 1 721 ? 0.191 1.295 24.804 1.00 96.50 721 LYS A CA 1
ATOM 5703 C C . LYS A 1 721 ? -0.374 1.977 26.052 1.00 96.50 721 LYS A C 1
ATOM 5705 O O . LYS A 1 721 ? -1.135 2.940 25.957 1.00 96.50 721 LYS A O 1
ATOM 5710 N N . VAL A 1 722 ? 0.017 1.501 27.226 1.00 95.69 722 VAL A N 1
ATOM 5711 C CA . VAL A 1 722 ? -0.314 2.165 28.493 1.00 95.69 722 VAL A CA 1
ATOM 5712 C C . VAL A 1 722 ? 0.789 3.115 28.948 1.00 95.69 722 VAL A C 1
ATOM 5714 O O . VAL A 1 722 ? 1.979 2.893 28.716 1.00 95.69 722 VAL A O 1
ATOM 5717 N N . TYR A 1 723 ? 0.384 4.204 29.595 1.00 92.31 723 TYR A N 1
ATOM 5718 C CA . TYR A 1 723 ? 1.276 5.176 30.204 1.00 92.31 723 TYR A CA 1
ATOM 5719 C C . TYR A 1 723 ? 1.630 4.724 31.620 1.00 92.31 723 TYR A C 1
ATOM 5721 O O . TYR A 1 723 ? 0.789 4.210 32.356 1.00 92.31 723 TYR A O 1
ATOM 5729 N N . GLY A 1 724 ? 2.875 4.964 32.030 1.00 89.62 724 GLY A N 1
ATOM 5730 C CA . GLY A 1 724 ? 3.336 4.575 33.358 1.00 89.62 724 GLY A CA 1
ATOM 5731 C C . GLY A 1 724 ? 3.488 3.060 33.509 1.00 89.62 724 GLY A C 1
ATOM 5732 O O . GLY A 1 724 ? 3.787 2.357 32.548 1.00 89.62 724 GLY A O 1
ATOM 5733 N N . HIS A 1 725 ? 3.374 2.582 34.742 1.00 91.25 725 HIS A N 1
ATOM 5734 C CA . HIS A 1 725 ? 3.580 1.179 35.110 1.00 91.25 725 HIS A CA 1
ATOM 5735 C C . HIS A 1 725 ? 2.214 0.592 35.446 1.00 91.25 725 HIS A C 1
ATOM 5737 O O . HIS A 1 725 ? 1.787 0.660 36.598 1.00 91.25 725 HIS A O 1
ATOM 5743 N N . ASN A 1 726 ? 1.516 0.177 34.396 1.00 93.88 726 ASN A N 1
ATOM 5744 C CA . ASN A 1 726 ? 0.173 -0.390 34.414 1.00 93.88 726 ASN A CA 1
ATOM 5745 C C . ASN A 1 726 ? 0.096 -1.442 33.321 1.00 93.88 726 ASN A C 1
ATOM 5747 O O . ASN A 1 726 ? 0.909 -1.401 32.402 1.00 93.88 726 ASN A O 1
ATOM 5751 N N . ASP A 1 727 ? -0.962 -2.240 33.354 1.00 95.62 727 ASP A N 1
ATOM 5752 C CA . ASP A 1 727 ? -1.253 -3.244 32.340 1.00 95.62 727 ASP A CA 1
ATOM 5753 C C . ASP A 1 727 ? -2.393 -2.770 31.428 1.00 95.62 727 ASP A C 1
ATOM 5755 O O . ASP A 1 727 ? -3.403 -2.230 31.901 1.00 95.62 727 ASP A O 1
ATOM 5759 N N . PRO A 1 728 ? -2.296 -2.962 30.104 1.00 97.69 728 PRO A N 1
ATOM 5760 C CA . PRO A 1 728 ? -3.426 -2.774 29.209 1.00 97.69 728 PRO A CA 1
ATOM 5761 C C . PRO A 1 728 ? -4.651 -3.590 29.637 1.00 97.69 728 PRO A C 1
ATOM 5763 O O . PRO A 1 728 ? -5.769 -3.066 29.589 1.00 97.69 728 PRO A O 1
ATOM 5766 N N . ALA A 1 729 ? -4.451 -4.831 30.093 1.00 97.81 729 ALA A N 1
ATOM 5767 C CA . ALA A 1 729 ? -5.500 -5.625 30.718 1.00 97.81 729 ALA A CA 1
ATOM 5768 C C . ALA A 1 729 ? -5.014 -6.309 32.006 1.00 97.81 729 ALA A C 1
ATOM 5770 O O . ALA A 1 729 ? -4.126 -7.159 31.969 1.00 97.81 729 ALA A O 1
ATOM 5771 N N . ASP A 1 730 ? -5.673 -5.963 33.111 1.00 95.62 730 ASP A N 1
ATOM 5772 C CA . ASP A 1 730 ? -5.491 -6.553 34.442 1.00 95.62 730 ASP A CA 1
ATOM 5773 C C . ASP A 1 730 ? -6.696 -7.453 34.765 1.00 95.62 730 ASP A C 1
ATOM 5775 O O . ASP A 1 730 ? -7.841 -6.980 34.842 1.00 95.62 730 ASP A O 1
ATOM 5779 N N . ILE A 1 731 ? -6.465 -8.764 34.884 1.00 93.94 731 ILE A N 1
ATOM 5780 C CA . ILE A 1 731 ? -7.509 -9.766 35.112 1.00 93.94 731 ILE A CA 1
ATOM 5781 C C . ILE A 1 731 ? -7.159 -10.660 36.304 1.00 93.94 731 ILE A C 1
ATOM 5783 O O . ILE A 1 731 ? -6.421 -11.637 36.162 1.00 93.94 731 ILE A O 1
ATOM 5787 N N . THR A 1 732 ? -7.801 -10.437 37.453 1.00 91.12 732 THR A N 1
ATOM 5788 C CA . THR A 1 732 ? -7.490 -11.189 38.679 1.00 91.12 732 THR A CA 1
ATOM 5789 C C . THR A 1 732 ? -8.629 -12.052 39.222 1.00 91.12 732 THR A C 1
ATOM 5791 O O . THR A 1 732 ? -9.821 -11.846 38.944 1.00 91.12 732 THR A O 1
ATOM 5794 N N . ASP A 1 733 ? -8.253 -13.034 40.047 1.00 84.56 733 ASP A N 1
ATOM 5795 C CA . ASP A 1 733 ? -9.154 -13.836 40.884 1.00 84.56 733 ASP A CA 1
ATOM 5796 C C . ASP A 1 733 ? -10.161 -14.749 40.138 1.00 84.56 733 ASP A C 1
ATOM 5798 O O . ASP A 1 733 ? -11.230 -15.088 40.664 1.00 84.56 733 ASP A O 1
ATOM 5802 N N . GLY A 1 734 ? -9.841 -15.188 38.915 1.00 78.62 734 GLY A N 1
ATOM 5803 C CA . GLY A 1 734 ? -10.699 -16.031 38.067 1.00 78.62 734 GLY A CA 1
ATOM 5804 C C . GLY A 1 734 ? -10.319 -17.517 37.960 1.00 78.62 734 GLY A C 1
ATOM 5805 O O . GLY A 1 734 ? -9.899 -17.957 36.892 1.00 78.62 734 GLY A O 1
ATOM 5806 N N . ASN A 1 735 ? -10.504 -18.327 39.010 1.00 72.56 735 ASN A N 1
ATOM 5807 C CA . ASN A 1 735 ? -10.112 -19.754 39.005 1.00 72.56 735 ASN A CA 1
ATOM 5808 C C . ASN A 1 735 ? -11.166 -20.720 38.383 1.00 72.56 735 ASN A C 1
ATOM 5810 O O . ASN A 1 735 ? -12.383 -20.508 38.483 1.00 72.56 735 ASN A O 1
ATOM 5814 N N . TRP A 1 736 ? -10.697 -21.832 37.794 1.00 62.84 736 TRP A N 1
ATOM 5815 C CA . TRP A 1 736 ? -11.434 -22.915 37.112 1.00 62.84 736 TRP A CA 1
ATOM 5816 C C . TRP A 1 736 ? -12.552 -23.590 37.906 1.00 62.84 736 TRP A C 1
ATOM 5818 O O . TRP A 1 736 ? -13.465 -24.163 37.308 1.00 62.84 736 TRP A O 1
ATOM 5828 N N . THR A 1 737 ? -12.478 -23.602 39.234 1.00 64.19 737 THR A N 1
ATOM 5829 C CA . THR A 1 737 ? -13.469 -24.311 40.066 1.00 64.19 737 THR A CA 1
ATOM 5830 C C . THR A 1 737 ? -14.745 -23.507 40.318 1.00 64.19 737 THR A C 1
ATOM 5832 O O . THR A 1 737 ? -15.779 -24.091 40.650 1.00 64.19 737 THR A O 1
ATOM 5835 N N . GLU A 1 738 ? -14.698 -22.189 40.114 1.00 56.22 738 GLU A N 1
ATOM 5836 C CA . GLU A 1 738 ? -15.755 -21.254 40.522 1.00 56.22 738 GLU A CA 1
ATOM 5837 C C . GLU A 1 738 ? -16.317 -20.425 39.352 1.00 56.22 738 GLU A C 1
ATOM 5839 O O . GLU A 1 738 ? -17.393 -19.839 39.481 1.00 56.22 738 GLU A O 1
ATOM 5844 N N . SER A 1 739 ? -15.643 -20.422 38.194 1.00 60.31 739 SER A N 1
ATOM 5845 C CA . SER A 1 739 ? -15.931 -19.524 37.071 1.00 60.31 739 SER A CA 1
ATOM 5846 C C . SER A 1 739 ? -15.771 -20.202 35.697 1.00 60.31 739 SER A C 1
ATOM 5848 O O . SER A 1 739 ? -15.114 -21.236 35.561 1.00 60.31 739 SER A O 1
ATOM 5850 N N . GLY A 1 740 ? -16.410 -19.649 34.659 1.00 65.38 740 GLY A N 1
ATOM 5851 C CA . GLY A 1 740 ? -16.122 -20.041 33.274 1.00 65.38 740 GLY A CA 1
ATOM 5852 C C . GLY A 1 740 ? -14.719 -19.574 32.870 1.00 65.38 740 GLY A C 1
ATOM 5853 O O . GLY A 1 740 ? -14.326 -18.472 33.244 1.00 65.38 740 GLY A O 1
ATOM 5854 N N . LYS A 1 741 ? -13.975 -20.393 32.109 1.00 77.62 741 LYS A N 1
ATOM 5855 C CA . LYS A 1 741 ? -12.584 -20.096 31.711 1.00 77.62 741 LYS A CA 1
ATOM 5856 C C . LYS A 1 741 ? -12.473 -18.749 30.999 1.00 77.62 741 LYS A C 1
ATOM 5858 O O . LYS A 1 741 ? -13.205 -18.522 30.026 1.00 77.62 741 LYS A O 1
ATOM 5863 N N . PHE A 1 742 ? -11.515 -17.925 31.427 1.00 91.88 742 PHE A N 1
ATOM 5864 C CA . PHE A 1 742 ? -11.141 -16.738 30.671 1.00 91.88 742 PHE A CA 1
ATOM 5865 C C . PHE A 1 742 ? -10.511 -17.150 29.340 1.00 91.88 742 PHE A C 1
ATOM 5867 O O . PHE A 1 742 ? -9.711 -18.085 29.277 1.00 91.88 742 PHE A O 1
ATOM 5874 N N . GLN A 1 743 ? -10.917 -16.484 28.264 1.00 94.50 743 GLN A N 1
ATOM 5875 C CA . GLN A 1 743 ? -10.437 -16.745 26.909 1.00 94.50 743 GLN A CA 1
ATOM 5876 C C . GLN A 1 743 ? -9.940 -15.442 26.298 1.00 94.50 743 GLN A C 1
ATOM 5878 O O . GLN A 1 743 ? -10.733 -14.531 26.066 1.00 94.50 743 GLN A O 1
ATOM 5883 N N . ILE A 1 744 ? -8.638 -15.368 26.038 1.00 97.38 744 ILE A N 1
ATOM 5884 C CA . ILE A 1 744 ? -7.958 -14.211 25.455 1.00 97.38 744 ILE A CA 1
ATOM 5885 C C . ILE A 1 744 ? -7.500 -14.613 24.058 1.00 97.38 744 ILE A C 1
ATOM 5887 O O . ILE A 1 744 ? -6.469 -15.265 23.890 1.00 97.38 744 ILE A O 1
ATOM 5891 N N . ILE A 1 745 ? -8.322 -14.313 23.057 1.00 97.12 745 ILE A N 1
ATOM 5892 C CA . ILE A 1 745 ? -8.200 -14.884 21.719 1.00 97.12 745 ILE A CA 1
ATOM 5893 C C . ILE A 1 745 ? -8.013 -13.786 20.670 1.00 97.12 745 ILE A C 1
ATOM 5895 O O . ILE A 1 745 ? -8.847 -12.897 20.518 1.00 97.12 745 ILE A O 1
ATOM 5899 N N . GLU A 1 746 ? -6.948 -13.902 19.881 1.00 97.50 746 GLU A N 1
ATOM 5900 C CA . GLU A 1 746 ? -6.643 -13.028 18.747 1.00 97.50 746 GLU A CA 1
ATOM 5901 C C . GLU A 1 746 ? -6.567 -11.532 19.072 1.00 97.50 746 GLU A C 1
ATOM 5903 O O . GLU A 1 746 ? -6.853 -10.726 18.206 1.00 97.50 746 GLU A O 1
ATOM 5908 N N . ASN A 1 747 ? -6.200 -11.113 20.272 1.00 98.81 747 ASN A N 1
ATOM 5909 C CA . ASN A 1 747 ? -6.054 -9.694 20.599 1.00 98.81 747 ASN A CA 1
ATOM 5910 C C . ASN A 1 747 ? -4.672 -9.159 20.186 1.00 98.81 747 ASN A C 1
ATOM 5912 O O . ASN A 1 747 ? -3.749 -9.926 19.905 1.00 98.81 747 ASN A O 1
ATOM 5916 N N . VAL A 1 748 ? -4.543 -7.837 20.147 1.00 98.81 748 VAL A N 1
ATOM 5917 C CA . VAL A 1 748 ? -3.293 -7.118 19.866 1.00 98.81 748 VAL A CA 1
ATOM 5918 C C . VAL A 1 748 ? -2.967 -6.220 21.053 1.00 98.81 748 VAL A C 1
ATOM 5920 O O . VAL A 1 748 ? -3.841 -5.476 21.492 1.00 98.81 748 VAL A O 1
ATOM 5923 N N . PHE A 1 749 ? -1.726 -6.264 21.533 1.00 98.75 749 PHE A N 1
ATOM 5924 C CA . PHE A 1 749 ? -1.207 -5.426 22.613 1.00 98.75 749 PHE A CA 1
ATOM 5925 C C . PHE A 1 749 ? 0.040 -4.680 22.138 1.00 98.75 749 PHE A C 1
ATOM 5927 O O . PHE A 1 749 ? 0.978 -5.303 21.647 1.00 98.75 749 PHE A O 1
ATOM 5934 N N . MET A 1 750 ? 0.035 -3.353 22.283 1.00 98.00 750 MET A N 1
ATOM 5935 C CA . MET A 1 750 ? 1.044 -2.467 21.682 1.00 98.00 750 MET A CA 1
ATOM 5936 C C . MET A 1 750 ? 2.126 -1.954 22.639 1.00 98.00 750 MET A C 1
ATOM 5938 O O . MET A 1 750 ? 2.971 -1.159 22.229 1.00 98.00 750 MET A O 1
ATOM 5942 N N . GLY A 1 751 ? 2.090 -2.346 23.911 1.00 96.69 751 GLY A N 1
ATOM 5943 C CA . GLY A 1 751 ? 3.166 -2.043 24.852 1.00 96.69 751 GLY A CA 1
ATOM 5944 C C . GLY A 1 751 ? 2.703 -1.714 26.262 1.00 96.69 751 GLY A C 1
ATOM 5945 O O . GLY A 1 751 ? 1.574 -1.277 26.495 1.00 96.69 751 GLY A O 1
ATOM 5946 N N . SER A 1 752 ? 3.617 -1.897 27.209 1.00 95.88 752 SER A N 1
ATOM 5947 C CA . SER A 1 752 ? 3.390 -1.652 28.633 1.00 95.88 752 SER A CA 1
ATOM 5948 C C . SER A 1 752 ? 4.696 -1.336 29.358 1.00 95.88 752 SER A C 1
ATOM 5950 O O . SER A 1 752 ? 5.775 -1.716 28.904 1.00 95.88 752 SER A O 1
ATOM 5952 N N . GLY A 1 753 ? 4.579 -0.606 30.471 1.00 94.06 753 GLY A N 1
ATOM 5953 C CA . GLY A 1 753 ? 5.652 -0.394 31.445 1.00 94.06 753 GLY A CA 1
ATOM 5954 C C . GLY A 1 753 ? 5.713 -1.441 32.563 1.00 94.06 753 GLY A C 1
ATOM 5955 O O . GLY A 1 753 ? 6.638 -1.398 33.383 1.00 94.06 753 GLY A O 1
ATOM 5956 N N . ASP A 1 754 ? 4.700 -2.304 32.626 1.00 93.56 754 ASP A N 1
ATOM 5957 C CA . ASP A 1 754 ? 4.555 -3.466 33.503 1.00 93.56 754 ASP A CA 1
ATOM 5958 C C . ASP A 1 754 ? 4.192 -4.683 32.631 1.00 93.56 754 ASP A C 1
ATOM 5960 O O . ASP A 1 754 ? 4.870 -4.922 31.627 1.00 93.56 754 ASP A O 1
ATOM 5964 N N . ASP A 1 755 ? 3.129 -5.430 32.911 1.00 95.38 755 ASP A N 1
ATOM 5965 C CA . ASP A 1 755 ? 2.728 -6.568 32.095 1.00 95.38 755 ASP A CA 1
ATOM 5966 C C . ASP A 1 755 ? 1.752 -6.129 30.963 1.00 95.38 755 ASP A C 1
ATOM 5968 O O . ASP A 1 755 ? 1.143 -5.058 31.019 1.00 95.38 755 ASP A O 1
ATOM 5972 N N . LEU A 1 756 ? 1.643 -6.867 29.843 1.00 97.88 756 LEU A N 1
ATOM 5973 C CA . LEU A 1 756 ? 0.575 -6.600 28.848 1.00 97.88 756 LEU A CA 1
ATOM 5974 C C . LEU A 1 756 ? -0.744 -7.235 29.304 1.00 97.88 756 LEU A C 1
ATOM 5976 O O . LEU A 1 756 ? -1.811 -6.619 29.235 1.00 97.88 756 LEU A O 1
ATOM 5980 N N . LEU A 1 757 ? -0.634 -8.488 29.742 1.00 97.00 757 LEU A N 1
ATOM 5981 C CA . LEU A 1 757 ? -1.686 -9.295 30.337 1.00 97.00 757 LEU A CA 1
ATOM 5982 C C . LEU A 1 757 ? -1.248 -9.716 31.741 1.00 97.00 757 LEU A C 1
ATOM 5984 O O . LEU A 1 757 ? -0.415 -10.618 31.864 1.00 97.00 757 LEU A O 1
ATOM 5988 N N . ASP A 1 758 ? -1.835 -9.106 32.771 1.00 94.81 758 ASP A N 1
ATOM 5989 C CA . ASP A 1 758 ? -1.717 -9.575 34.155 1.00 94.81 758 ASP A CA 1
ATOM 5990 C C . ASP A 1 758 ? -2.885 -10.519 34.473 1.00 94.81 758 ASP A C 1
ATOM 5992 O O . ASP A 1 758 ? -4.055 -10.160 34.313 1.00 94.81 758 ASP A O 1
ATOM 5996 N N . LEU A 1 759 ? -2.561 -11.759 34.847 1.00 94.50 759 LEU A N 1
ATOM 5997 C CA . LEU A 1 759 ? -3.510 -12.841 35.099 1.00 94.50 759 LEU A CA 1
ATOM 5998 C C . LEU A 1 759 ? -3.388 -13.415 36.519 1.00 94.50 759 LEU A C 1
ATOM 6000 O O . LEU A 1 759 ? -3.645 -14.607 36.713 1.00 94.50 759 LEU A O 1
ATOM 6004 N N . ASP A 1 760 ? -2.969 -12.630 37.511 1.00 91.12 760 ASP A N 1
ATOM 6005 C CA . ASP A 1 760 ? -2.801 -13.071 38.903 1.00 91.12 760 ASP A CA 1
ATOM 6006 C C . ASP A 1 760 ? -4.057 -13.755 39.498 1.00 91.12 760 ASP A C 1
ATOM 6008 O O . ASP A 1 760 ? -5.170 -13.232 39.497 1.00 91.12 760 ASP A O 1
ATOM 6012 N N . GLY A 1 761 ? -3.902 -14.988 40.000 1.00 90.44 761 GLY A N 1
ATOM 6013 C CA . GLY A 1 761 ? -5.013 -15.796 40.529 1.00 90.44 761 GLY A CA 1
ATOM 6014 C C . GLY A 1 761 ? -6.081 -16.212 39.500 1.00 90.44 761 GLY A C 1
ATOM 6015 O O . GLY A 1 761 ? -7.135 -16.727 39.894 1.00 90.44 761 GLY A O 1
ATOM 6016 N N . THR A 1 762 ? -5.826 -16.015 38.202 1.00 90.75 762 THR A N 1
ATOM 6017 C CA . THR A 1 762 ? -6.760 -16.276 37.100 1.00 90.75 762 THR A CA 1
ATOM 6018 C C . THR A 1 762 ? -6.276 -17.402 36.201 1.00 90.75 762 THR A C 1
ATOM 6020 O O . THR A 1 762 ? -5.162 -17.387 35.686 1.00 90.75 762 THR A O 1
ATOM 6023 N N . ASP A 1 763 ? -7.162 -18.349 35.911 1.00 89.69 763 ASP A N 1
ATOM 6024 C CA . ASP A 1 763 ? -6.867 -19.390 34.941 1.00 89.69 763 ASP A CA 1
ATOM 6025 C C . ASP A 1 763 ? -7.428 -19.024 33.553 1.00 89.69 763 ASP A C 1
ATOM 6027 O O . ASP A 1 763 ? -8.633 -18.782 33.391 1.00 89.69 763 ASP A O 1
ATOM 6031 N N . ALA A 1 764 ? -6.582 -19.048 32.518 1.00 92.81 764 ALA A N 1
ATOM 6032 C CA . ALA A 1 764 ? -6.954 -18.567 31.185 1.00 92.81 764 ALA A CA 1
ATOM 6033 C C . ALA A 1 764 ? -6.436 -19.432 30.024 1.00 92.81 764 ALA A C 1
ATOM 6035 O O . ALA A 1 764 ? -5.401 -20.097 30.103 1.00 92.81 764 ALA A O 1
ATOM 6036 N N . TRP A 1 765 ? -7.176 -19.379 28.915 1.00 94.12 765 TRP A N 1
ATOM 6037 C CA . TRP A 1 765 ? -6.759 -19.836 27.591 1.00 94.12 765 TRP A CA 1
ATOM 6038 C C . TRP A 1 765 ? -6.360 -18.625 26.744 1.00 94.12 765 TRP A C 1
ATOM 6040 O O . TRP A 1 765 ? -7.205 -17.775 26.457 1.00 94.12 765 TRP A O 1
ATOM 6050 N N . VAL A 1 766 ? -5.093 -18.546 26.343 1.00 96.69 766 VAL A N 1
ATOM 6051 C CA . VAL A 1 766 ? -4.513 -17.403 25.627 1.00 96.69 766 VAL A CA 1
ATOM 6052 C C . VAL A 1 766 ? -4.040 -17.863 24.249 1.00 96.69 766 VAL A C 1
ATOM 6054 O O . VAL A 1 766 ? -3.042 -18.577 24.144 1.00 96.69 766 VAL A O 1
ATOM 6057 N N . GLU A 1 767 ? -4.760 -17.486 23.186 1.00 96.00 767 GLU A N 1
ATOM 6058 C CA . GLU A 1 767 ? -4.528 -18.018 21.836 1.00 96.00 767 GLU A CA 1
ATOM 6059 C C . GLU A 1 767 ? -4.498 -16.971 20.718 1.00 96.00 767 GLU A C 1
ATOM 6061 O O . GLU A 1 767 ? -5.413 -16.166 20.573 1.00 96.00 767 GLU A O 1
ATOM 6066 N N . GLY A 1 768 ? -3.495 -17.039 19.838 1.00 96.44 768 GLY A N 1
ATOM 6067 C CA . GLY A 1 768 ? -3.495 -16.275 18.582 1.00 96.44 768 GLY A CA 1
ATOM 6068 C C . GLY A 1 768 ? -3.249 -14.768 18.713 1.00 96.44 768 GLY A C 1
ATOM 6069 O O . GLY A 1 768 ? -3.470 -14.043 17.732 1.00 96.44 768 GLY A O 1
ATOM 6070 N N . ASN A 1 769 ? -2.851 -14.295 19.896 1.00 98.62 769 ASN A N 1
ATOM 6071 C CA . ASN A 1 769 ? -2.615 -12.883 20.191 1.00 98.62 769 ASN A CA 1
ATOM 6072 C C . ASN A 1 769 ? -1.276 -12.402 19.608 1.00 98.62 769 ASN A C 1
ATOM 6074 O O . ASN A 1 769 ? -0.373 -13.202 19.356 1.00 98.62 769 ASN A O 1
ATOM 6078 N N . ILE A 1 770 ? -1.170 -11.091 19.400 1.00 98.75 770 ILE A N 1
ATOM 6079 C CA . ILE A 1 770 ? 0.072 -10.381 19.081 1.00 98.75 770 ILE A CA 1
ATOM 6080 C C . ILE A 1 770 ? 0.401 -9.519 20.299 1.00 98.75 770 ILE A C 1
ATOM 6082 O O . ILE A 1 770 ? -0.393 -8.655 20.671 1.00 98.75 770 ILE A O 1
ATOM 6086 N N . LEU A 1 771 ? 1.525 -9.800 20.942 1.00 98.81 771 LEU A N 1
ATOM 6087 C CA . LEU A 1 771 ? 1.952 -9.207 22.206 1.00 98.81 771 LEU A CA 1
ATOM 6088 C C . LEU A 1 771 ? 3.321 -8.577 21.974 1.00 98.81 771 LEU A C 1
ATOM 6090 O O . LEU A 1 771 ? 4.219 -9.275 21.505 1.00 98.81 771 LEU A O 1
ATOM 6094 N N . MET A 1 772 ? 3.438 -7.265 22.176 1.00 98.25 772 MET A N 1
ATOM 6095 C CA . MET A 1 772 ? 4.646 -6.535 21.798 1.00 98.25 772 MET A CA 1
ATOM 6096 C C . MET A 1 772 ? 4.990 -5.418 22.778 1.00 98.25 772 MET A C 1
ATOM 6098 O O . MET A 1 772 ? 4.093 -4.808 23.371 1.00 98.25 772 MET A O 1
ATOM 6102 N N . HIS A 1 773 ? 6.277 -5.073 22.832 1.00 97.56 773 HIS A N 1
ATOM 6103 C CA . HIS A 1 773 ? 6.812 -3.861 23.460 1.00 97.56 773 HIS A CA 1
ATOM 6104 C C . HIS A 1 773 ? 6.542 -3.753 24.967 1.00 97.56 773 HIS A C 1
ATOM 6106 O O . HIS A 1 773 ? 6.274 -2.660 25.489 1.00 97.56 773 HIS A O 1
ATOM 6112 N N . SER A 1 774 ? 6.583 -4.877 25.683 1.00 96.25 774 SER A N 1
ATOM 6113 C CA . SER A 1 774 ? 6.541 -4.898 27.145 1.00 96.25 774 SER A CA 1
ATOM 6114 C C . SER A 1 774 ? 7.933 -4.655 27.729 1.00 96.25 774 SER A C 1
ATOM 6116 O O . SER A 1 774 ? 8.784 -5.545 27.724 1.00 96.25 774 SER A O 1
ATOM 6118 N N . HIS A 1 775 ? 8.159 -3.450 28.257 1.00 95.44 775 HIS A N 1
ATOM 6119 C CA . HIS A 1 775 ? 9.455 -3.046 28.801 1.00 95.44 775 HIS A CA 1
ATOM 6120 C C . HIS A 1 775 ? 9.316 -2.301 30.120 1.00 95.44 775 HIS A C 1
ATOM 6122 O O . HIS A 1 775 ? 8.635 -1.277 30.213 1.00 95.44 775 HIS A O 1
ATOM 6128 N N . GLN A 1 776 ? 10.037 -2.763 31.139 1.00 92.75 776 GLN A N 1
ATOM 6129 C CA . GLN A 1 776 ? 9.968 -2.194 32.475 1.00 92.75 776 GLN A CA 1
ATOM 6130 C C . GLN A 1 776 ? 10.359 -0.716 32.445 1.00 92.75 776 GLN A C 1
ATOM 6132 O O . GLN A 1 776 ? 11.453 -0.359 32.016 1.00 92.75 776 GLN A O 1
ATOM 6137 N N . ASN A 1 777 ? 9.521 0.162 32.995 1.00 88.62 777 ASN A N 1
ATOM 6138 C CA . ASN A 1 777 ? 9.837 1.593 33.087 1.00 88.62 777 ASN A CA 1
ATOM 6139 C C . ASN A 1 777 ? 10.068 2.104 34.522 1.00 88.62 777 ASN A C 1
ATOM 6141 O O . ASN A 1 777 ? 10.378 3.282 34.720 1.00 88.62 777 ASN A O 1
ATOM 6145 N N . LYS A 1 778 ? 10.001 1.226 35.527 1.00 83.69 778 LYS A N 1
ATOM 6146 C CA . LYS A 1 778 ? 10.395 1.498 36.921 1.00 83.69 778 LYS A CA 1
ATOM 6147 C C . LYS A 1 778 ? 11.661 0.731 37.306 1.00 83.69 778 LYS A C 1
ATOM 6149 O O . LYS A 1 778 ? 12.179 -0.054 36.531 1.00 83.69 778 LYS A O 1
ATOM 6154 N N . SER A 1 779 ? 12.201 1.007 38.495 1.00 69.88 779 SER A N 1
ATOM 6155 C CA . SER A 1 779 ? 13.403 0.334 39.019 1.00 69.88 779 SER A CA 1
ATOM 6156 C C . SER A 1 779 ? 13.088 -0.914 39.858 1.00 69.88 779 SER A C 1
ATOM 6158 O O . SER A 1 779 ? 13.957 -1.398 40.582 1.00 69.88 779 SER A O 1
ATOM 6160 N N . TRP A 1 780 ? 11.825 -1.334 39.892 1.00 69.81 780 TRP A N 1
ATOM 6161 C CA . TRP A 1 780 ? 11.287 -2.419 40.710 1.00 69.81 780 TRP A CA 1
ATOM 6162 C C . TRP A 1 780 ? 10.107 -3.068 39.973 1.00 69.81 780 TRP A C 1
ATOM 6164 O O . TRP A 1 780 ? 9.525 -2.433 39.092 1.00 69.81 780 TRP A O 1
ATOM 6174 N N . GLY A 1 781 ? 9.795 -4.324 40.309 1.00 70.38 781 GLY A N 1
ATOM 6175 C CA . GLY A 1 781 ? 8.926 -5.186 39.493 1.00 70.38 781 GLY A CA 1
ATOM 6176 C C . GLY A 1 781 ? 9.654 -5.692 38.244 1.00 70.38 781 GLY A C 1
ATOM 6177 O O . GLY A 1 781 ? 10.882 -5.604 38.177 1.00 70.38 781 GLY A O 1
ATOM 6178 N N . GLY A 1 782 ? 8.921 -6.173 37.247 1.00 80.12 782 GLY A N 1
ATOM 6179 C CA . GLY A 1 782 ? 9.453 -6.485 35.922 1.00 80.12 782 GLY A CA 1
ATOM 6180 C C . GLY A 1 782 ? 8.311 -6.579 34.921 1.00 80.12 782 GLY A C 1
ATOM 6181 O O . GLY A 1 782 ? 7.259 -7.081 35.288 1.00 80.12 782 GLY A O 1
ATOM 6182 N N . ALA A 1 783 ? 8.532 -6.166 33.675 1.00 92.00 783 ALA A N 1
ATOM 6183 C CA . ALA A 1 783 ? 7.522 -6.189 32.616 1.00 92.00 783 ALA A CA 1
ATOM 6184 C C . ALA A 1 783 ? 7.447 -7.557 31.923 1.00 92.00 783 ALA A C 1
ATOM 6186 O O . ALA A 1 783 ? 8.420 -8.310 31.959 1.00 92.00 783 ALA A O 1
ATOM 6187 N N . SER A 1 784 ? 6.308 -7.954 31.370 1.00 95.38 784 SER A N 1
ATOM 6188 C CA . SER A 1 784 ? 6.180 -9.153 30.533 1.00 95.38 784 SER A CA 1
ATOM 6189 C C . SER A 1 784 ? 4.955 -9.109 29.634 1.00 95.38 784 SER A C 1
ATOM 6191 O O . SER A 1 784 ? 3.930 -8.524 29.968 1.00 95.38 784 SER A O 1
ATOM 6193 N N . ALA A 1 785 ? 5.017 -9.791 28.496 1.00 98.00 785 ALA A N 1
ATOM 6194 C CA . ALA A 1 785 ? 3.853 -9.913 27.635 1.00 98.00 785 ALA A CA 1
ATOM 6195 C C . ALA A 1 785 ? 2.694 -10.649 28.328 1.00 98.00 785 ALA A C 1
ATOM 6197 O O . ALA A 1 785 ? 1.541 -10.237 28.227 1.00 98.00 785 ALA A O 1
ATOM 6198 N N . ILE A 1 786 ? 2.981 -11.728 29.055 1.00 97.94 786 ILE A N 1
ATOM 6199 C CA . ILE A 1 786 ? 1.989 -12.429 29.876 1.00 97.94 786 ILE A CA 1
ATOM 6200 C C . ILE A 1 786 ? 2.592 -12.707 31.245 1.00 97.94 786 ILE A C 1
ATOM 6202 O O . ILE A 1 786 ? 3.631 -13.365 31.333 1.00 97.94 786 ILE A O 1
ATOM 6206 N N . SER A 1 787 ? 1.895 -12.297 32.298 1.00 94.94 787 SER A N 1
ATOM 6207 C CA . SER A 1 787 ? 2.225 -12.624 33.680 1.00 94.94 787 SER A CA 1
ATOM 6208 C C . SER A 1 787 ? 1.117 -13.440 34.334 1.00 94.94 787 SER A C 1
ATOM 6210 O O . SER A 1 787 ? -0.066 -13.281 34.036 1.00 94.94 787 SER A O 1
ATOM 6212 N N . GLY A 1 788 ? 1.512 -14.319 35.250 1.00 92.00 788 GLY A N 1
ATOM 6213 C CA . GLY A 1 788 ? 0.609 -14.895 36.231 1.00 92.00 788 GLY A CA 1
ATOM 6214 C C . GLY A 1 788 ? 1.316 -15.146 37.556 1.00 92.00 788 GLY A C 1
ATOM 6215 O O . GLY A 1 788 ? 2.386 -15.761 37.607 1.00 92.00 788 GLY A O 1
ATOM 6216 N N . GLY A 1 789 ? 0.654 -14.774 38.641 1.00 88.75 789 GLY A N 1
ATOM 6217 C CA . GLY A 1 789 ? 1.057 -14.942 40.033 1.00 88.75 789 GLY A CA 1
ATOM 6218 C C . GLY A 1 789 ? -0.099 -15.407 40.917 1.00 88.75 789 GLY A C 1
ATOM 6219 O O . GLY A 1 789 ? -1.000 -16.123 40.465 1.00 88.75 789 GLY A O 1
ATOM 6220 N N . LYS A 1 790 ? -0.033 -15.077 42.208 1.00 87.56 790 LYS A N 1
ATOM 6221 C CA . LYS A 1 790 ? -1.007 -15.520 43.206 1.00 87.56 790 LYS A CA 1
ATOM 6222 C C . LYS A 1 790 ? -1.828 -14.350 43.734 1.00 87.56 790 LYS A C 1
ATOM 6224 O O . LYS A 1 790 ? -1.275 -13.501 44.425 1.00 87.56 790 LYS A O 1
ATOM 6229 N N . ASP A 1 791 ? -3.147 -14.419 43.573 1.00 85.50 791 ASP A N 1
ATOM 6230 C CA . ASP A 1 791 ? -4.097 -13.475 44.179 1.00 85.50 791 ASP A CA 1
ATOM 6231 C C . ASP A 1 791 ? -5.084 -14.186 45.120 1.00 85.50 791 ASP A C 1
ATOM 6233 O O . ASP A 1 791 ? -5.401 -15.365 44.946 1.00 85.50 791 ASP A O 1
ATOM 6237 N N . GLU A 1 792 ? -5.464 -13.521 46.213 1.00 80.88 792 GLU A N 1
ATOM 6238 C CA . GLU A 1 792 ? -6.332 -14.032 47.295 1.00 80.88 792 GLU A CA 1
ATOM 6239 C C . GLU A 1 792 ? -6.045 -15.476 47.785 1.00 80.88 792 GLU A C 1
ATOM 6241 O O . GLU A 1 792 ? -6.905 -16.166 48.337 1.00 80.88 792 GLU A O 1
ATOM 6246 N N . GLY A 1 793 ? -4.810 -15.967 47.639 1.00 76.94 793 GLY A N 1
ATOM 6247 C CA . GLY A 1 793 ? -4.449 -17.334 48.030 1.00 76.94 793 GLY A CA 1
ATOM 6248 C C . GLY A 1 793 ? -4.410 -18.363 46.893 1.00 76.94 793 GLY A C 1
ATOM 6249 O O . GLY A 1 793 ? -3.967 -19.486 47.151 1.00 76.94 793 GLY A O 1
ATOM 6250 N N . ARG A 1 794 ? -4.815 -17.998 45.673 1.00 82.62 794 ARG A N 1
ATOM 6251 C CA . ARG A 1 794 ? -4.973 -18.868 44.497 1.00 82.62 794 ARG A CA 1
ATOM 6252 C C . ARG A 1 794 ? -3.920 -18.561 43.432 1.00 82.62 794 ARG A C 1
ATOM 6254 O O . ARG A 1 794 ? -3.576 -17.411 43.223 1.00 82.62 794 ARG A O 1
ATOM 6261 N N . THR A 1 795 ? -3.407 -19.603 42.791 1.00 87.44 795 THR A N 1
ATOM 6262 C CA . THR A 1 795 ? -2.420 -19.539 41.700 1.00 87.44 795 THR A CA 1
ATOM 6263 C C . THR A 1 795 ? -3.105 -19.514 40.335 1.00 87.44 795 THR A C 1
ATOM 6265 O O . THR A 1 795 ? -4.227 -20.011 40.226 1.00 87.44 795 THR A O 1
ATOM 6268 N N . SER A 1 796 ? -2.410 -19.011 39.315 1.00 88.38 796 SER A N 1
ATOM 6269 C CA . SER A 1 796 ? -2.854 -19.008 37.912 1.00 88.38 796 SER A CA 1
ATOM 6270 C C . SER A 1 796 ? -2.341 -20.233 37.153 1.00 88.38 796 SER A C 1
ATOM 6272 O O . SER A 1 796 ? -1.139 -20.511 37.142 1.00 88.38 796 SER A O 1
ATOM 6274 N N . GLU A 1 797 ? -3.233 -20.937 36.459 1.00 85.44 797 GLU A N 1
ATOM 6275 C CA . GLU A 1 797 ? -2.915 -22.050 35.559 1.00 85.44 797 GLU A CA 1
ATOM 6276 C C . GLU A 1 797 ? -3.258 -21.650 34.110 1.00 85.44 797 GLU A C 1
ATOM 6278 O O . GLU A 1 797 ? -4.415 -21.670 33.673 1.00 85.44 797 GLU A O 1
ATOM 6283 N N . LEU A 1 798 ? -2.232 -21.250 33.350 1.00 93.50 798 LEU A N 1
ATOM 6284 C CA . LEU A 1 798 ? -2.378 -20.672 32.010 1.00 93.50 798 LEU A CA 1
ATOM 6285 C C . LEU A 1 798 ? -2.077 -21.687 30.905 1.00 93.50 798 LEU A C 1
ATOM 6287 O O . LEU A 1 798 ? -1.098 -22.436 30.980 1.00 93.50 798 LEU A O 1
ATOM 6291 N N . TYR A 1 799 ? -2.885 -21.660 29.842 1.00 94.38 799 TYR A N 1
ATOM 6292 C CA . TYR A 1 799 ? -2.613 -22.363 28.588 1.00 94.38 799 TYR A CA 1
ATOM 6293 C C . TYR A 1 799 ? -2.419 -21.348 27.459 1.00 94.38 799 TYR A C 1
ATOM 6295 O O . TYR A 1 799 ? -3.365 -20.675 27.053 1.00 94.38 799 TYR A O 1
ATOM 6303 N N . ILE A 1 800 ? -1.188 -21.235 26.968 1.00 96.62 800 ILE A N 1
ATOM 6304 C CA . ILE A 1 800 ? -0.715 -20.178 26.072 1.00 96.62 800 ILE A CA 1
ATOM 6305 C C . ILE A 1 800 ? -0.282 -20.825 24.758 1.00 96.62 800 ILE A C 1
ATOM 6307 O O . ILE A 1 800 ? 0.719 -21.544 24.715 1.00 96.62 800 ILE A O 1
ATOM 6311 N N . THR A 1 801 ? -1.035 -20.591 23.681 1.00 95.00 801 THR A N 1
ATOM 6312 C CA . THR A 1 801 ? -0.803 -21.272 22.403 1.00 95.00 801 THR A CA 1
ATOM 6313 C C . THR A 1 801 ? -0.961 -20.402 21.167 1.00 95.00 801 THR A C 1
ATOM 6315 O O . THR A 1 801 ? -1.876 -19.598 21.074 1.00 95.00 801 THR A O 1
ATOM 6318 N N . GLY A 1 802 ? -0.123 -20.590 20.150 1.00 94.81 802 GLY A N 1
ATOM 6319 C CA . GLY A 1 802 ? -0.328 -19.920 18.863 1.00 94.81 802 GLY A CA 1
ATOM 6320 C C . GLY A 1 802 ? -0.161 -18.397 18.894 1.00 94.81 802 GLY A C 1
ATOM 6321 O O . GLY A 1 802 ? -0.673 -17.730 17.999 1.00 94.81 802 GLY A O 1
ATOM 6322 N N . ASN A 1 803 ? 0.478 -17.828 19.918 1.00 98.19 803 ASN A N 1
ATOM 6323 C CA . ASN A 1 803 ? 0.693 -16.385 20.041 1.00 98.19 803 ASN A CA 1
ATOM 6324 C C . ASN A 1 803 ? 1.999 -15.954 19.358 1.00 98.19 803 ASN A C 1
ATOM 6326 O O . ASN A 1 803 ? 2.913 -16.763 19.164 1.00 98.19 803 ASN A O 1
ATOM 6330 N N . LEU A 1 804 ? 2.072 -14.670 19.015 1.00 98.56 804 LEU A N 1
ATOM 6331 C CA . LEU A 1 804 ? 3.284 -13.982 18.587 1.00 98.56 804 LEU A CA 1
ATOM 6332 C C . LEU A 1 804 ? 3.726 -13.015 19.688 1.00 98.56 804 LEU A C 1
ATOM 6334 O O . LEU A 1 804 ? 2.944 -12.151 20.079 1.00 98.56 804 LEU A O 1
ATOM 6338 N N . PHE A 1 805 ? 4.970 -13.162 20.132 1.00 98.81 805 PHE A N 1
ATOM 6339 C CA . PHE A 1 805 ? 5.652 -12.264 21.064 1.00 98.81 805 PHE A CA 1
ATOM 6340 C C . PHE A 1 805 ? 6.774 -11.549 20.316 1.00 98.81 805 PHE A C 1
ATOM 6342 O O . PHE A 1 805 ? 7.500 -12.213 19.564 1.00 98.81 805 PHE A O 1
ATOM 6349 N N . TYR A 1 806 ? 6.902 -10.235 20.480 1.00 98.50 806 TYR A N 1
ATOM 6350 C CA . TYR A 1 806 ? 7.916 -9.448 19.782 1.00 98.50 806 TYR A CA 1
ATOM 6351 C C . TYR A 1 806 ? 8.381 -8.250 20.606 1.00 98.50 806 TYR A C 1
ATOM 6353 O O . TYR A 1 806 ? 7.575 -7.381 20.922 1.00 98.50 806 TYR A O 1
ATOM 6361 N N . ASP A 1 807 ? 9.694 -8.154 20.838 1.00 98.00 807 ASP A N 1
ATOM 6362 C CA . ASP A 1 807 ? 10.317 -7.009 21.519 1.00 98.00 807 ASP A CA 1
ATOM 6363 C C . ASP A 1 807 ? 9.776 -6.849 22.948 1.00 98.00 807 ASP A C 1
ATOM 6365 O O . ASP A 1 807 ? 9.138 -5.862 23.285 1.00 98.00 807 ASP A O 1
ATOM 6369 N N . ASP A 1 808 ? 9.992 -7.871 23.780 1.00 97.81 808 ASP A N 1
ATOM 6370 C CA . ASP A 1 808 ? 9.524 -7.915 25.170 1.00 97.81 808 ASP A CA 1
ATOM 6371 C C . ASP A 1 808 ? 10.676 -8.246 26.136 1.00 97.81 808 ASP A C 1
ATOM 6373 O O . ASP A 1 808 ? 11.567 -9.038 25.809 1.00 97.81 808 ASP A O 1
ATOM 6377 N N . ASP A 1 809 ? 10.619 -7.726 27.369 1.00 95.94 809 ASP A N 1
ATOM 6378 C CA . ASP A 1 809 ? 11.528 -8.127 28.457 1.00 95.94 809 ASP A CA 1
ATOM 6379 C C . ASP A 1 809 ? 11.352 -9.621 28.798 1.00 95.94 809 ASP A C 1
ATOM 6381 O O . ASP A 1 809 ? 12.317 -10.334 29.093 1.00 95.94 809 ASP A O 1
ATOM 6385 N N . HIS A 1 810 ? 10.106 -10.104 28.770 1.00 95.94 810 HIS A N 1
ATOM 6386 C CA . HIS A 1 810 ? 9.750 -11.510 28.964 1.00 95.94 810 HIS A CA 1
ATOM 6387 C C . HIS A 1 810 ? 8.526 -11.869 28.131 1.00 95.94 810 HIS A C 1
ATOM 6389 O O . HIS A 1 810 ? 7.536 -11.140 28.164 1.00 95.94 810 HIS A O 1
ATOM 6395 N N . ALA A 1 811 ? 8.533 -13.031 27.471 1.00 97.56 811 ALA A N 1
ATOM 6396 C CA . ALA A 1 811 ? 7.336 -13.519 26.784 1.00 97.56 811 ALA A CA 1
ATOM 6397 C C . ALA A 1 811 ? 6.289 -14.006 27.797 1.00 97.56 811 ALA A C 1
ATOM 6399 O O . ALA A 1 811 ? 5.123 -13.622 27.736 1.00 97.56 811 ALA A O 1
ATOM 6400 N N . VAL A 1 812 ? 6.704 -14.847 28.753 1.00 97.25 812 VAL A N 1
ATOM 6401 C CA . VAL A 1 812 ? 5.806 -15.385 29.785 1.00 97.25 812 VAL A CA 1
ATOM 6402 C C . VAL A 1 812 ? 6.496 -15.421 31.145 1.00 97.25 812 VAL A C 1
ATOM 6404 O O . VAL A 1 812 ? 7.514 -16.093 31.319 1.00 97.25 812 VAL A O 1
ATOM 6407 N N . LYS A 1 813 ? 5.905 -14.781 32.153 1.00 94.00 813 LYS A N 1
ATOM 6408 C CA . LYS A 1 813 ? 6.400 -14.761 33.532 1.00 94.00 813 LYS A CA 1
ATOM 6409 C C . LYS A 1 813 ? 5.454 -15.515 34.468 1.00 94.00 813 LYS A C 1
ATOM 6411 O O . LYS A 1 813 ? 4.277 -15.191 34.560 1.00 94.00 813 LYS A O 1
ATOM 6416 N N . ALA A 1 814 ? 5.981 -16.513 35.172 1.00 92.31 814 ALA A N 1
ATOM 6417 C CA . ALA A 1 814 ? 5.273 -17.290 36.180 1.00 92.31 814 ALA A CA 1
ATOM 6418 C C . ALA A 1 814 ? 5.840 -16.957 37.565 1.00 92.31 814 ALA A C 1
ATOM 6420 O O . ALA A 1 814 ? 7.048 -17.055 37.793 1.00 92.31 814 ALA A O 1
ATOM 6421 N N . LYS A 1 815 ? 4.964 -16.608 38.507 1.00 87.06 815 LYS A N 1
ATOM 6422 C CA . LYS A 1 815 ? 5.308 -16.212 39.882 1.00 87.06 815 LYS A CA 1
ATOM 6423 C C . LYS A 1 815 ? 4.639 -17.159 40.895 1.00 87.06 815 LYS A C 1
ATOM 6425 O O . LYS A 1 815 ? 3.801 -17.982 40.533 1.00 87.06 815 LYS A O 1
ATOM 6430 N N . ASP A 1 816 ? 5.025 -17.092 42.169 1.00 88.00 816 ASP A N 1
ATOM 6431 C CA . ASP A 1 816 ? 4.261 -17.633 43.312 1.00 88.00 816 ASP A CA 1
ATOM 6432 C C . ASP A 1 816 ? 3.822 -19.116 43.258 1.00 88.00 816 ASP A C 1
ATOM 6434 O O . ASP A 1 816 ? 2.773 -19.492 43.788 1.00 88.00 816 ASP A O 1
ATOM 6438 N N . ASN A 1 817 ? 4.666 -20.016 42.744 1.00 87.88 817 ASN A N 1
ATOM 6439 C CA . ASN A 1 817 ? 4.348 -21.442 42.539 1.00 87.88 817 ASN A CA 1
ATOM 6440 C C . ASN A 1 817 ? 3.295 -21.726 41.443 1.00 87.88 817 ASN A C 1
ATOM 6442 O O . ASN A 1 817 ? 2.632 -22.772 41.488 1.00 87.88 817 ASN A O 1
ATOM 6446 N N . ASN A 1 818 ? 3.158 -20.848 40.452 1.00 89.50 818 ASN A N 1
ATOM 6447 C CA . ASN A 1 818 ? 2.343 -21.100 39.262 1.00 89.50 818 ASN A CA 1
ATOM 6448 C C . ASN A 1 818 ? 2.986 -22.120 38.317 1.00 89.50 818 ASN A C 1
ATOM 6450 O O . ASN A 1 818 ? 4.204 -22.322 38.340 1.00 89.50 818 ASN A O 1
ATOM 6454 N N . PHE A 1 819 ? 2.164 -22.757 37.482 1.00 92.12 819 PHE A N 1
ATOM 6455 C CA . PHE A 1 819 ? 2.618 -23.585 36.369 1.00 92.12 819 PHE A CA 1
ATOM 6456 C C . PHE A 1 819 ? 1.919 -23.151 35.078 1.00 92.12 819 PHE A C 1
ATOM 6458 O O . PHE A 1 819 ? 0.712 -22.909 35.067 1.00 92.12 819 PHE A O 1
ATOM 6465 N N . HIS A 1 820 ? 2.667 -23.017 33.983 1.00 95.00 820 HIS A N 1
ATOM 6466 C CA . HIS A 1 820 ? 2.115 -22.555 32.704 1.00 95.00 820 HIS A CA 1
ATOM 6467 C C . HIS A 1 820 ? 2.443 -23.514 31.561 1.00 95.00 820 HIS A C 1
ATOM 6469 O O . HIS A 1 820 ? 3.540 -24.069 31.479 1.00 95.00 820 HIS A O 1
ATOM 6475 N N . VAL A 1 821 ? 1.486 -23.689 30.651 1.00 95.69 821 VAL A N 1
ATOM 6476 C CA . VAL A 1 821 ? 1.656 -24.439 29.403 1.00 95.69 821 VAL A CA 1
ATOM 6477 C C . VAL A 1 821 ? 1.846 -23.443 28.265 1.00 95.69 821 VAL A C 1
ATOM 6479 O O . VAL A 1 821 ? 0.981 -22.607 28.034 1.00 95.69 821 VAL A O 1
ATOM 6482 N N . VAL A 1 822 ? 2.971 -23.533 27.559 1.00 96.19 822 VAL A N 1
ATOM 6483 C CA . VAL A 1 822 ? 3.398 -22.607 26.503 1.00 96.19 822 VAL A CA 1
ATOM 6484 C C . VAL A 1 822 ? 3.750 -23.418 25.257 1.00 96.19 822 VAL A C 1
ATOM 6486 O O . VAL A 1 822 ? 4.839 -23.987 25.154 1.00 96.19 822 VAL A O 1
ATOM 6489 N N . VAL A 1 823 ? 2.813 -23.512 24.314 1.00 94.31 823 VAL A N 1
ATOM 6490 C CA . VAL A 1 823 ? 2.935 -24.413 23.158 1.00 94.31 823 VAL A CA 1
ATOM 6491 C C . VAL A 1 823 ? 2.676 -23.728 21.822 1.00 94.31 823 VAL A C 1
ATOM 6493 O O . VAL A 1 823 ? 1.807 -22.877 21.724 1.00 94.31 823 VAL A O 1
ATOM 6496 N N . ASN A 1 824 ? 3.399 -24.094 20.764 1.00 94.81 824 ASN A N 1
ATOM 6497 C CA . ASN A 1 824 ? 3.164 -23.555 19.415 1.00 94.81 824 ASN A CA 1
ATOM 6498 C C . ASN A 1 824 ? 3.143 -22.013 19.331 1.00 94.81 824 ASN A C 1
ATOM 6500 O O . ASN A 1 824 ? 2.374 -21.443 18.564 1.00 94.81 824 ASN A O 1
ATOM 6504 N N . ASN A 1 825 ? 3.959 -21.306 20.107 1.00 97.56 825 ASN A N 1
ATOM 6505 C CA . ASN A 1 825 ? 4.100 -19.853 20.012 1.00 97.56 825 ASN A CA 1
ATOM 6506 C C . ASN A 1 825 ? 5.322 -19.483 19.169 1.00 97.56 825 ASN A C 1
ATOM 6508 O O . ASN A 1 825 ? 6.288 -20.243 19.085 1.00 97.56 825 ASN A O 1
ATOM 6512 N N . THR A 1 826 ? 5.281 -18.310 18.550 1.00 98.25 826 THR A N 1
ATOM 6513 C CA . THR A 1 826 ? 6.448 -17.701 17.911 1.00 98.25 826 THR A CA 1
ATOM 6514 C C . THR A 1 826 ? 6.921 -16.561 18.794 1.00 98.25 826 THR A C 1
ATOM 6516 O O . THR A 1 826 ? 6.171 -15.622 19.042 1.00 98.25 826 THR A O 1
ATOM 6519 N N . ILE A 1 827 ? 8.141 -16.673 19.305 1.00 98.50 827 ILE A N 1
ATOM 6520 C CA . ILE A 1 827 ? 8.708 -15.742 20.274 1.00 98.50 827 ILE A CA 1
ATOM 6521 C C . ILE A 1 827 ? 9.943 -15.113 19.657 1.00 98.50 827 ILE A C 1
ATOM 6523 O O . ILE A 1 827 ? 10.916 -15.805 19.362 1.00 98.50 827 ILE A O 1
ATOM 6527 N N . VAL A 1 828 ? 9.894 -13.811 19.423 1.00 98.19 828 VAL A N 1
ATOM 6528 C CA . VAL A 1 828 ? 10.940 -13.103 18.696 1.00 98.19 828 VAL A CA 1
ATOM 6529 C C . VAL A 1 828 ? 11.419 -11.923 19.520 1.00 98.19 828 VAL A C 1
ATOM 6531 O O . VAL A 1 828 ? 10.612 -11.241 20.136 1.00 98.19 828 VAL A O 1
ATOM 6534 N N . ARG A 1 829 ? 12.725 -11.661 19.511 1.00 97.38 829 ARG A N 1
ATOM 6535 C CA . ARG A 1 829 ? 13.317 -10.472 20.121 1.00 97.38 829 ARG A CA 1
ATOM 6536 C C . ARG A 1 829 ? 12.961 -10.342 21.604 1.00 97.38 829 ARG A C 1
ATOM 6538 O O . ARG A 1 829 ? 12.229 -9.449 22.015 1.00 97.38 829 ARG A O 1
ATOM 6545 N N . ILE A 1 830 ? 13.499 -11.246 22.419 1.00 97.12 830 ILE A N 1
ATOM 6546 C CA . ILE A 1 830 ? 13.418 -11.102 23.877 1.00 97.12 830 ILE A CA 1
ATOM 6547 C C . ILE A 1 830 ? 14.661 -10.384 24.365 1.00 97.12 830 ILE A C 1
ATOM 6549 O O . ILE A 1 830 ? 15.775 -10.913 24.279 1.00 97.12 830 ILE A O 1
ATOM 6553 N N . THR A 1 831 ? 14.458 -9.168 24.854 1.00 95.44 831 THR A N 1
ATOM 6554 C CA . THR A 1 831 ? 15.522 -8.205 25.105 1.00 95.44 831 THR A CA 1
ATOM 6555 C C . THR A 1 831 ? 15.142 -7.265 26.235 1.00 95.44 831 THR A C 1
ATOM 6557 O O . THR A 1 831 ? 13.977 -6.969 26.443 1.00 95.44 831 THR A O 1
ATOM 6560 N N . ASN A 1 832 ? 16.147 -6.765 26.948 1.00 92.62 832 ASN A N 1
ATOM 6561 C CA . ASN A 1 832 ? 15.974 -5.680 27.911 1.00 92.62 832 ASN A CA 1
ATOM 6562 C C . ASN A 1 832 ? 16.296 -4.300 27.298 1.00 92.62 832 ASN A C 1
ATOM 6564 O O . ASN A 1 832 ? 16.359 -3.295 28.005 1.00 92.62 832 ASN A O 1
ATOM 6568 N N . GLU A 1 833 ? 16.600 -4.249 25.999 1.00 93.12 833 GLU A N 1
ATOM 6569 C CA . GLU A 1 833 ? 16.741 -2.992 25.267 1.00 93.12 833 GLU A CA 1
ATOM 6570 C C . GLU A 1 833 ? 15.381 -2.294 25.199 1.00 93.12 833 GLU A C 1
ATOM 6572 O O . GLU A 1 833 ? 14.396 -2.912 24.831 1.00 93.12 833 GLU A O 1
ATOM 6577 N N . GLY A 1 834 ? 15.325 -1.008 25.553 1.00 86.38 834 GLY A N 1
ATOM 6578 C CA . GLY A 1 834 ? 14.066 -0.251 25.621 1.00 86.38 834 GLY A CA 1
ATOM 6579 C C . GLY A 1 834 ? 13.461 -0.170 27.027 1.00 86.38 834 GLY A C 1
ATOM 6580 O O . GLY A 1 834 ? 12.717 0.772 27.303 1.00 86.38 834 GLY A O 1
ATOM 6581 N N . GLY A 1 835 ? 13.853 -1.072 27.933 1.00 88.44 835 GLY A N 1
ATOM 6582 C CA . GLY A 1 835 ? 13.476 -1.067 29.347 1.00 88.44 835 GLY A CA 1
ATOM 6583 C C . GLY A 1 835 ? 14.557 -0.534 30.293 1.00 88.44 835 GLY A C 1
ATOM 6584 O O . GLY A 1 835 ? 15.711 -0.309 29.929 1.00 88.44 835 GLY A O 1
ATOM 6585 N N . ASN A 1 836 ? 14.166 -0.335 31.551 1.00 90.38 836 ASN A N 1
ATOM 6586 C CA . ASN A 1 836 ? 15.053 -0.045 32.678 1.00 90.38 836 ASN A CA 1
ATOM 6587 C C . ASN A 1 836 ? 15.599 -1.320 33.334 1.00 90.38 836 ASN A C 1
ATOM 6589 O O . ASN A 1 836 ? 16.520 -1.227 34.154 1.00 90.38 836 ASN A O 1
ATOM 6593 N N . ASP A 1 837 ? 15.038 -2.487 33.004 1.00 87.50 837 ASP A N 1
ATOM 6594 C CA . ASP A 1 837 ? 15.513 -3.746 33.551 1.00 87.50 837 ASP A CA 1
ATOM 6595 C C . ASP A 1 837 ? 16.908 -4.071 33.002 1.00 87.50 837 ASP A C 1
ATOM 6597 O O . ASP A 1 837 ? 17.217 -3.928 31.818 1.00 87.50 837 ASP A O 1
ATOM 6601 N N . SER A 1 838 ? 17.795 -4.521 33.880 1.00 87.56 838 SER A N 1
ATOM 6602 C CA . SER A 1 838 ? 19.143 -4.938 33.484 1.00 87.56 838 SER A CA 1
ATOM 6603 C C . SER A 1 838 ? 19.190 -6.371 32.949 1.00 87.56 838 SER A C 1
ATOM 6605 O O . SER A 1 838 ? 20.219 -6.786 32.409 1.00 87.56 838 SER A O 1
ATOM 6607 N N . ASP A 1 839 ? 18.101 -7.124 33.112 1.00 87.81 839 ASP A N 1
ATOM 6608 C CA . ASP A 1 839 ? 18.021 -8.534 32.755 1.00 87.81 839 ASP A CA 1
ATOM 6609 C C . ASP A 1 839 ? 16.650 -8.897 32.166 1.00 87.81 839 ASP A C 1
ATOM 6611 O O . ASP A 1 839 ? 15.641 -8.255 32.434 1.00 87.81 839 ASP A O 1
ATOM 6615 N N . CYS A 1 840 ? 16.600 -9.955 31.372 1.00 91.69 840 CYS A N 1
ATOM 6616 C CA . CYS A 1 840 ? 15.415 -10.400 30.631 1.00 91.69 840 CYS A CA 1
ATOM 6617 C C . CYS A 1 840 ? 15.463 -11.918 30.471 1.00 91.69 840 CYS A C 1
ATOM 6619 O O . CYS A 1 840 ? 16.509 -12.531 30.699 1.00 91.69 840 CYS A O 1
ATOM 6621 N N . GLY A 1 841 ? 14.350 -12.527 30.083 1.00 92.62 841 GLY A N 1
ATOM 6622 C CA . GLY A 1 841 ? 14.292 -13.954 29.798 1.00 92.62 841 GLY A CA 1
ATOM 6623 C C . GLY A 1 841 ? 13.012 -14.308 29.068 1.00 92.62 841 GLY A C 1
ATOM 6624 O O . GLY A 1 841 ? 11.954 -13.798 29.397 1.00 92.62 841 GLY A O 1
ATOM 6625 N N . MET A 1 842 ? 13.073 -15.201 28.083 1.00 94.44 842 MET A N 1
ATOM 6626 C CA . MET A 1 842 ? 11.858 -15.631 27.386 1.00 94.44 842 MET A CA 1
ATOM 6627 C C . MET A 1 842 ? 10.816 -16.163 28.382 1.00 94.44 842 MET A C 1
ATOM 6629 O O . MET A 1 842 ? 9.641 -15.808 28.287 1.00 94.44 842 MET A O 1
ATOM 6633 N N . LEU A 1 843 ? 11.263 -16.966 29.352 1.00 94.75 843 LEU A N 1
ATOM 6634 C CA . LEU A 1 843 ? 10.459 -17.412 30.485 1.00 94.75 843 LEU A CA 1
ATOM 6635 C C . LEU A 1 843 ? 11.022 -16.845 31.799 1.00 94.75 843 LEU A C 1
ATOM 6637 O O . LEU A 1 843 ? 12.164 -17.125 32.176 1.00 94.75 843 LEU A O 1
ATOM 6641 N N . GLY A 1 844 ? 10.218 -16.066 32.517 1.00 93.62 844 GLY A N 1
ATOM 6642 C CA . GLY A 1 844 ? 10.576 -15.523 33.829 1.00 93.62 844 GLY A CA 1
ATOM 6643 C C . GLY A 1 844 ? 10.069 -16.407 34.968 1.00 93.62 844 GLY A C 1
ATOM 6644 O O . GLY A 1 844 ? 8.877 -16.413 35.247 1.00 93.62 844 GLY A O 1
ATOM 6645 N N . CYS A 1 845 ? 10.956 -17.121 35.666 1.00 92.00 845 CYS A N 1
ATOM 6646 C CA . CYS A 1 845 ? 10.563 -18.109 36.682 1.00 92.00 845 CYS A CA 1
ATOM 6647 C C . CYS A 1 845 ? 10.229 -17.516 38.060 1.00 92.00 845 CYS A C 1
ATOM 6649 O O . CYS A 1 845 ? 9.779 -18.256 38.938 1.00 92.00 845 CYS A O 1
ATOM 6651 N N . VAL A 1 846 ? 10.516 -16.232 38.280 1.00 88.69 846 VAL A N 1
ATOM 6652 C CA . VAL A 1 846 ? 10.372 -15.545 39.568 1.00 88.69 846 VAL A CA 1
ATOM 6653 C C . VAL A 1 846 ? 10.210 -14.040 39.356 1.00 88.69 846 VAL A C 1
ATOM 6655 O O . VAL A 1 846 ? 10.714 -13.491 38.375 1.00 88.69 846 VAL A O 1
ATOM 6658 N N . ASP A 1 847 ? 9.570 -13.374 40.314 1.00 83.62 847 ASP A N 1
ATOM 6659 C CA . ASP A 1 847 ? 9.552 -11.915 40.437 1.00 83.62 847 ASP A CA 1
ATOM 6660 C C . ASP A 1 847 ? 10.212 -11.485 41.759 1.00 83.62 847 ASP A C 1
ATOM 6662 O O . ASP A 1 847 ? 10.313 -12.259 42.717 1.00 83.62 847 ASP A O 1
ATOM 6666 N N . ILE A 1 848 ? 10.715 -10.255 41.823 1.00 77.00 848 ILE A N 1
ATOM 6667 C CA . ILE A 1 848 ? 11.482 -9.758 42.966 1.00 77.00 848 ILE A CA 1
ATOM 6668 C C . ILE A 1 848 ? 10.617 -9.798 44.231 1.00 77.00 848 ILE A C 1
ATOM 6670 O O . ILE A 1 848 ? 9.643 -9.066 44.367 1.00 77.00 848 ILE A O 1
ATOM 6674 N N . GLY A 1 849 ? 11.032 -10.613 45.204 1.00 78.88 849 GLY A N 1
ATOM 6675 C CA . GLY A 1 849 ? 10.349 -10.742 46.495 1.00 78.88 849 GLY A CA 1
ATOM 6676 C C . GLY A 1 849 ? 9.295 -11.849 46.559 1.00 78.88 849 GLY A C 1
ATOM 6677 O O . GLY A 1 849 ? 8.775 -12.096 47.647 1.00 78.88 849 GLY A O 1
ATOM 6678 N N . TYR A 1 850 ? 9.049 -12.555 45.454 1.00 84.88 850 TYR A N 1
ATOM 6679 C CA . TYR A 1 850 ? 8.100 -13.663 45.377 1.00 84.88 850 TYR A CA 1
ATOM 6680 C C . TYR A 1 850 ? 8.821 -15.019 45.260 1.00 84.88 850 TYR A C 1
ATOM 6682 O O . TYR A 1 850 ? 9.948 -15.084 44.761 1.00 84.88 850 TYR A O 1
ATOM 6690 N N . PRO A 1 851 ? 8.228 -16.123 45.756 1.00 88.62 851 PRO A N 1
ATOM 6691 C CA . PRO A 1 851 ? 8.701 -17.473 45.482 1.00 88.62 851 PRO A CA 1
ATOM 6692 C C . PRO A 1 851 ? 8.760 -17.776 43.985 1.00 88.62 851 PRO A C 1
ATOM 6694 O O . PRO A 1 851 ? 7.946 -17.298 43.196 1.00 88.62 851 PRO A O 1
ATOM 6697 N N . GLU A 1 852 ? 9.699 -18.643 43.624 1.00 91.81 852 GLU A N 1
ATOM 6698 C CA . GLU A 1 852 ? 9.809 -19.194 42.278 1.00 91.81 852 GLU A CA 1
ATOM 6699 C C . GLU A 1 852 ? 8.539 -19.975 41.881 1.00 91.81 852 GLU A C 1
ATOM 6701 O O . GLU A 1 852 ? 7.841 -20.557 42.719 1.00 91.81 852 GLU A O 1
ATOM 6706 N N . SER A 1 853 ? 8.235 -19.985 40.587 1.00 92.12 853 SER A N 1
ATOM 6707 C CA . SER A 1 853 ? 7.181 -20.802 39.980 1.00 92.12 853 SER A CA 1
ATOM 6708 C C . SER A 1 853 ? 7.406 -22.313 40.162 1.00 92.12 853 SER A C 1
ATOM 6710 O O . SER A 1 853 ? 8.514 -22.786 40.423 1.00 92.12 853 SER A O 1
ATOM 6712 N N . LYS A 1 854 ? 6.340 -23.109 39.981 1.00 92.94 854 LYS A N 1
ATOM 6713 C CA . LYS A 1 854 ? 6.463 -24.571 39.829 1.00 92.94 854 LYS A CA 1
ATOM 6714 C C . LYS A 1 854 ? 7.116 -24.932 38.499 1.00 92.94 854 LYS A C 1
ATOM 6716 O O . LYS A 1 854 ? 7.755 -25.980 38.426 1.00 92.94 854 LYS A O 1
ATOM 6721 N N . GLY A 1 855 ? 6.948 -24.092 37.477 1.00 92.50 855 GLY A N 1
ATOM 6722 C CA . GLY A 1 855 ? 7.655 -24.171 36.205 1.00 92.50 855 GLY A CA 1
ATOM 6723 C C . GLY A 1 855 ? 6.749 -24.146 34.980 1.00 92.50 855 GLY A C 1
ATOM 6724 O O . GLY A 1 855 ? 5.663 -23.571 35.008 1.00 92.50 855 GLY A O 1
ATOM 6725 N N . TYR A 1 856 ? 7.230 -24.733 33.887 1.00 93.88 856 TYR A N 1
ATOM 6726 C CA . TYR A 1 856 ? 6.651 -24.559 32.560 1.00 93.88 856 TYR A CA 1
ATOM 6727 C C . TYR A 1 856 ? 6.611 -25.865 31.774 1.00 93.88 856 TYR A C 1
ATOM 6729 O O . TYR A 1 856 ? 7.528 -26.687 31.845 1.00 93.88 856 TYR A O 1
ATOM 6737 N N . TYR A 1 857 ? 5.580 -26.010 30.946 1.00 94.19 857 TYR A N 1
ATOM 6738 C CA . TYR A 1 857 ? 5.556 -26.957 29.837 1.00 94.19 857 TYR A CA 1
ATOM 6739 C C . TYR A 1 857 ? 5.740 -26.202 28.517 1.00 94.19 857 TYR A C 1
ATOM 6741 O O . TYR A 1 857 ? 4.808 -25.547 28.061 1.00 94.19 857 TYR A O 1
ATOM 6749 N N . PHE A 1 858 ? 6.934 -26.264 27.927 1.00 93.62 858 PHE A N 1
ATOM 6750 C CA . PHE A 1 858 ? 7.343 -25.461 26.774 1.00 93.62 858 PHE A CA 1
ATOM 6751 C C . PHE A 1 858 ? 7.618 -26.347 25.546 1.00 93.62 858 PHE A C 1
ATOM 6753 O O . PHE A 1 858 ? 8.666 -26.999 25.465 1.00 93.62 858 PHE A O 1
ATOM 6760 N N . GLN A 1 859 ? 6.672 -26.391 24.597 1.00 93.19 859 GLN A N 1
ATOM 6761 C CA . GLN A 1 859 ? 6.726 -27.325 23.463 1.00 93.19 859 GLN A CA 1
ATOM 6762 C C . GLN A 1 859 ? 6.385 -26.711 22.094 1.00 93.19 859 GLN A C 1
ATOM 6764 O O . GLN A 1 859 ? 5.452 -25.925 21.963 1.00 93.19 859 GLN A O 1
ATOM 6769 N N . ASP A 1 860 ? 7.084 -27.147 21.040 1.00 94.38 860 ASP A N 1
ATOM 6770 C CA . ASP A 1 860 ? 6.769 -26.836 19.631 1.00 94.38 860 ASP A CA 1
ATOM 6771 C C . ASP A 1 860 ? 6.721 -25.329 19.301 1.00 94.38 860 ASP A C 1
ATOM 6773 O O . ASP A 1 860 ? 6.063 -24.894 18.347 1.00 94.38 860 ASP A O 1
ATOM 6777 N N . ASN A 1 861 ? 7.439 -24.515 20.076 1.00 96.06 861 ASN A N 1
ATOM 6778 C CA . ASN A 1 861 ? 7.583 -23.082 19.842 1.00 96.06 861 ASN A CA 1
ATOM 6779 C C . ASN A 1 861 ? 8.683 -22.798 18.802 1.00 96.06 861 ASN A C 1
ATOM 6781 O O . ASN A 1 861 ? 9.589 -23.611 18.595 1.00 96.06 861 ASN A O 1
ATOM 6785 N N . ILE A 1 862 ? 8.613 -21.629 18.163 1.00 97.50 862 ILE A N 1
ATOM 6786 C CA . ILE A 1 862 ? 9.711 -21.042 17.383 1.00 97.50 862 ILE A CA 1
ATOM 6787 C C . ILE A 1 862 ? 10.299 -19.897 18.201 1.00 97.50 862 ILE A C 1
ATOM 6789 O O . ILE A 1 862 ? 9.537 -19.053 18.672 1.00 97.50 862 ILE A O 1
ATOM 6793 N N . THR A 1 863 ? 11.623 -19.829 18.329 1.00 96.50 863 THR A N 1
ATOM 6794 C CA . THR A 1 863 ? 12.301 -18.686 18.946 1.00 96.50 863 THR A CA 1
ATOM 6795 C C . THR A 1 863 ? 13.311 -18.044 18.006 1.00 96.50 863 THR A C 1
ATOM 6797 O O . THR A 1 863 ? 13.978 -18.753 17.249 1.00 96.50 863 THR A O 1
ATOM 6800 N N . TYR A 1 864 ? 13.428 -16.715 18.069 1.00 96.94 864 TYR A N 1
ATOM 6801 C CA . TYR A 1 864 ? 14.418 -15.957 17.306 1.00 96.94 864 TYR A CA 1
ATOM 6802 C C . TYR A 1 864 ? 14.870 -14.684 18.022 1.00 96.94 864 TYR A C 1
ATOM 6804 O O . TYR A 1 864 ? 14.028 -13.975 18.555 1.00 96.94 864 TYR A O 1
ATOM 6812 N N . ASP A 1 865 ? 16.164 -14.359 18.012 1.00 96.06 865 ASP A N 1
ATOM 6813 C CA . ASP A 1 865 ? 16.725 -13.183 18.699 1.00 96.06 865 ASP A CA 1
ATOM 6814 C C . ASP A 1 865 ? 16.412 -13.188 20.210 1.00 96.06 865 ASP A C 1
ATOM 6816 O O . ASP A 1 865 ? 15.783 -12.284 20.759 1.00 96.06 865 ASP A O 1
ATOM 6820 N N . ILE A 1 866 ? 16.786 -14.270 20.900 1.00 95.00 866 ILE A N 1
ATOM 6821 C CA . ILE A 1 866 ? 16.537 -14.431 22.338 1.00 95.00 866 ILE A CA 1
ATOM 6822 C C . ILE A 1 866 ? 17.807 -14.147 23.137 1.00 95.00 866 ILE A C 1
ATOM 6824 O O . ILE A 1 866 ? 18.778 -14.900 23.054 1.00 95.00 866 ILE A O 1
ATOM 6828 N N . LYS A 1 867 ? 17.788 -13.110 23.985 1.00 93.19 867 LYS A N 1
ATOM 6829 C CA . LYS A 1 867 ? 18.933 -12.800 24.854 1.00 93.19 867 LYS A CA 1
ATOM 6830 C C . LYS A 1 867 ? 19.171 -13.873 25.921 1.00 93.19 867 LYS A C 1
ATOM 6832 O O . LYS A 1 867 ? 20.308 -14.295 26.107 1.00 93.19 867 LYS A O 1
ATOM 6837 N N . ASN A 1 868 ? 18.115 -14.314 26.605 1.00 91.62 868 ASN A N 1
ATOM 6838 C CA . ASN A 1 868 ? 18.160 -15.382 27.608 1.00 91.62 868 ASN A CA 1
ATOM 6839 C C . ASN A 1 868 ? 16.901 -16.256 27.514 1.00 91.62 868 ASN A C 1
ATOM 6841 O O . ASN A 1 868 ? 15.795 -15.744 27.356 1.00 91.62 868 ASN A O 1
ATOM 6845 N N . VAL A 1 869 ? 17.048 -17.574 27.683 1.00 89.81 869 VAL A N 1
ATOM 6846 C CA . VAL A 1 869 ? 15.904 -18.508 27.699 1.00 89.81 869 VAL A CA 1
ATOM 6847 C C . VAL A 1 869 ? 15.106 -18.383 28.998 1.00 89.81 869 VAL A C 1
ATOM 6849 O O . VAL A 1 869 ? 13.883 -18.293 28.957 1.00 89.81 869 VAL A O 1
ATOM 6852 N N . LEU A 1 870 ? 15.794 -18.357 30.142 1.00 90.81 870 LEU A N 1
ATOM 6853 C CA . LEU A 1 870 ? 15.185 -18.261 31.468 1.00 90.81 870 LEU A CA 1
ATOM 6854 C C . LEU A 1 870 ? 15.731 -17.056 32.233 1.00 90.81 870 LEU A C 1
ATOM 6856 O O . LEU A 1 870 ? 16.912 -16.729 32.106 1.00 90.81 870 LEU A O 1
ATOM 6860 N N . ARG A 1 871 ? 14.910 -16.486 33.119 1.00 90.50 871 ARG A N 1
ATOM 6861 C CA . ARG A 1 871 ? 15.364 -15.579 34.183 1.00 90.50 871 ARG A CA 1
ATOM 6862 C C . ARG A 1 871 ? 14.963 -16.096 35.559 1.00 90.50 871 ARG A C 1
ATOM 6864 O O . ARG A 1 871 ? 13.828 -16.516 35.771 1.00 90.50 871 ARG A O 1
ATOM 6871 N N . GLY A 1 872 ? 15.905 -16.017 36.502 1.00 88.69 872 GLY A N 1
ATOM 6872 C CA . GLY A 1 872 ? 15.669 -16.289 37.924 1.00 88.69 872 GLY A CA 1
ATOM 6873 C C . GLY A 1 872 ? 15.275 -17.734 38.248 1.00 88.69 872 GLY A C 1
ATOM 6874 O O . GLY A 1 872 ? 14.560 -17.978 39.215 1.00 88.69 872 GLY A O 1
ATOM 6875 N N . HIS A 1 873 ? 15.743 -18.689 37.443 1.00 90.44 873 HIS A N 1
ATOM 6876 C CA . HIS A 1 873 ? 15.520 -20.121 37.644 1.00 90.44 873 HIS A CA 1
ATOM 6877 C C . HIS A 1 873 ? 16.455 -20.707 38.711 1.00 90.44 873 HIS A C 1
ATOM 6879 O O . HIS A 1 873 ? 17.648 -20.410 38.740 1.00 90.44 873 HIS A O 1
ATOM 6885 N N . THR A 1 874 ? 15.909 -21.539 39.598 1.00 89.00 874 THR A N 1
ATOM 6886 C CA . THR A 1 874 ? 16.645 -22.343 40.583 1.00 89.00 874 THR A CA 1
ATOM 6887 C C . THR A 1 874 ? 16.068 -23.760 40.700 1.00 89.00 874 THR A C 1
ATOM 6889 O O . THR A 1 874 ? 16.817 -24.725 40.590 1.00 89.00 874 THR A O 1
ATOM 6892 N N . ASN A 1 875 ? 14.760 -23.911 40.934 1.00 88.50 875 ASN A N 1
ATOM 6893 C CA . ASN A 1 875 ? 14.098 -25.195 41.212 1.00 88.50 875 ASN A CA 1
ATOM 6894 C C . ASN A 1 875 ? 12.882 -25.481 40.322 1.00 88.50 875 ASN A C 1
ATOM 6896 O O . ASN A 1 875 ? 12.355 -26.595 40.387 1.00 88.50 875 ASN A O 1
ATOM 6900 N N . ALA A 1 876 ? 12.397 -24.511 39.541 1.00 90.00 876 ALA A N 1
ATOM 6901 C CA . ALA A 1 876 ? 11.204 -24.703 38.725 1.00 90.00 876 ALA A CA 1
ATOM 6902 C C . ALA A 1 876 ? 11.393 -25.861 37.728 1.00 90.00 876 ALA A C 1
ATOM 6904 O O . ALA A 1 876 ? 12.470 -26.050 37.155 1.00 90.00 876 ALA A O 1
ATOM 6905 N N . VAL A 1 877 ? 10.341 -26.649 37.511 1.00 90.25 877 VAL A N 1
ATOM 6906 C CA . VAL A 1 877 ? 10.361 -27.791 36.594 1.00 90.25 877 VAL A CA 1
ATOM 6907 C C . VAL A 1 877 ? 10.027 -27.313 35.189 1.00 90.25 877 VAL A C 1
ATOM 6909 O O . VAL A 1 877 ? 8.900 -26.907 34.916 1.00 90.25 877 VAL A O 1
ATOM 6912 N N . ILE A 1 878 ? 10.997 -27.397 34.285 1.00 88.81 878 ILE A N 1
ATOM 6913 C CA . ILE A 1 878 ? 10.828 -27.000 32.888 1.00 88.81 878 ILE A CA 1
ATOM 6914 C C . ILE A 1 878 ? 10.796 -28.253 32.017 1.00 88.81 878 ILE A C 1
ATOM 6916 O O . ILE A 1 878 ? 11.758 -29.016 31.986 1.00 88.81 878 ILE A O 1
ATOM 6920 N N . THR A 1 879 ? 9.691 -28.462 31.302 1.00 89.62 879 THR A N 1
ATOM 6921 C CA . THR A 1 879 ? 9.667 -29.372 30.150 1.00 89.62 879 THR A CA 1
ATOM 6922 C C . THR A 1 879 ? 9.980 -28.559 28.907 1.00 89.62 879 THR A C 1
ATOM 6924 O O . THR A 1 879 ? 9.298 -27.572 28.651 1.00 89.62 879 THR A O 1
ATOM 6927 N N . PHE A 1 880 ? 11.002 -28.957 28.154 1.00 89.25 880 PHE A N 1
ATOM 6928 C CA . PHE A 1 880 ? 11.504 -28.204 27.007 1.00 89.25 880 PHE A CA 1
ATOM 6929 C C . PHE A 1 880 ? 11.645 -29.128 25.790 1.00 89.25 880 PHE A C 1
ATOM 6931 O O . PHE A 1 880 ? 12.695 -29.731 25.590 1.00 89.25 880 PHE A O 1
ATOM 6938 N N . GLU A 1 881 ? 10.582 -29.293 25.003 1.00 91.00 881 GLU A N 1
ATOM 6939 C CA . GLU A 1 881 ? 10.476 -30.359 23.989 1.00 91.00 881 GLU A CA 1
ATOM 6940 C C . GLU A 1 881 ? 10.134 -29.806 22.601 1.00 91.00 881 GLU A C 1
ATOM 6942 O O . GLU A 1 881 ? 9.266 -28.954 22.456 1.00 91.00 881 GLU A O 1
ATOM 6947 N N . GLY A 1 882 ? 10.764 -30.319 21.545 1.00 91.69 882 GLY A N 1
ATOM 6948 C CA . GLY A 1 882 ? 10.292 -30.063 20.182 1.00 91.69 882 GLY A CA 1
ATOM 6949 C C . GLY A 1 882 ? 10.371 -28.600 19.730 1.00 91.69 882 GLY A C 1
ATOM 6950 O O . GLY A 1 882 ? 9.724 -28.235 18.758 1.00 91.69 882 GLY A O 1
ATOM 6951 N N . ASN A 1 883 ? 11.154 -27.729 20.359 1.00 93.75 883 ASN A N 1
ATOM 6952 C CA . ASN A 1 883 ? 11.237 -26.319 19.966 1.00 93.75 883 ASN A CA 1
ATOM 6953 C C . ASN A 1 883 ? 12.207 -26.108 18.790 1.00 93.75 883 ASN A C 1
ATOM 6955 O O . ASN A 1 883 ? 13.169 -26.858 18.605 1.00 93.75 883 ASN A O 1
ATOM 6959 N N . LEU A 1 884 ? 11.948 -25.088 17.973 1.00 95.00 884 LEU A N 1
ATOM 6960 C CA . LEU A 1 884 ? 12.856 -24.602 16.936 1.00 95.00 884 LEU A CA 1
ATOM 6961 C C . LEU A 1 884 ? 13.510 -23.309 17.424 1.00 95.00 884 LEU A C 1
ATOM 6963 O O . LEU A 1 884 ? 12.819 -22.324 17.658 1.00 95.00 884 LEU A O 1
ATOM 6967 N N . LEU A 1 885 ? 14.829 -23.326 17.574 1.00 92.50 885 LEU A N 1
ATOM 6968 C CA . LEU A 1 885 ? 15.611 -22.261 18.197 1.00 92.50 885 LEU A CA 1
ATOM 6969 C C . LEU A 1 885 ? 16.633 -21.760 17.165 1.00 92.50 885 LEU A C 1
ATOM 6971 O O . LEU A 1 885 ? 17.271 -22.593 16.517 1.00 92.50 885 LEU A O 1
ATOM 6975 N N . SER A 1 886 ? 16.814 -20.449 16.988 1.00 90.44 886 SER A N 1
ATOM 6976 C CA . SER A 1 886 ? 17.897 -19.920 16.134 1.00 90.44 886 SER A CA 1
ATOM 6977 C C . SER A 1 886 ? 19.209 -19.698 16.884 1.00 90.44 886 SER A C 1
ATOM 6979 O O . SER A 1 886 ? 20.273 -19.746 16.264 1.00 90.44 886 SER A O 1
ATOM 6981 N N . GLU A 1 887 ? 19.165 -19.520 18.205 1.00 87.62 887 GLU A N 1
ATOM 6982 C CA . GLU A 1 887 ? 20.345 -19.374 19.058 1.00 87.62 887 GLU A CA 1
ATOM 6983 C C . GLU A 1 887 ? 20.633 -20.649 19.874 1.00 87.62 887 GLU A C 1
ATOM 6985 O O . GLU A 1 887 ? 19.708 -21.369 20.267 1.00 87.62 887 GLU A O 1
ATOM 6990 N N . PRO A 1 888 ? 21.914 -20.957 20.170 1.00 81.50 888 PRO A N 1
ATOM 6991 C CA . PRO A 1 888 ? 22.256 -22.019 21.108 1.00 81.50 888 PRO A CA 1
ATOM 6992 C C . PRO A 1 888 ? 21.672 -21.739 22.496 1.00 81.50 888 PRO A C 1
ATOM 6994 O O . PRO A 1 888 ? 21.798 -20.632 23.014 1.00 81.50 888 PRO A O 1
ATOM 6997 N N . TRP A 1 889 ? 21.113 -22.765 23.130 1.00 82.38 889 TRP A N 1
ATOM 6998 C CA . TRP A 1 889 ? 20.661 -22.710 24.517 1.00 82.38 889 TRP A CA 1
ATOM 6999 C C . TRP A 1 889 ? 21.592 -23.523 25.418 1.00 82.38 889 TRP A C 1
ATOM 7001 O O . TRP A 1 889 ? 22.377 -24.356 24.949 1.00 82.38 889 TRP A O 1
ATOM 7011 N N . ASP A 1 890 ? 21.526 -23.272 26.724 1.00 75.50 890 ASP A N 1
ATOM 7012 C CA . ASP A 1 890 ? 22.311 -24.036 27.685 1.00 75.50 890 ASP A CA 1
ATOM 7013 C C . ASP A 1 890 ? 21.822 -25.487 27.714 1.00 75.50 890 ASP A C 1
ATOM 7015 O O . ASP A 1 890 ? 20.733 -25.774 28.182 1.00 75.50 890 ASP A O 1
ATOM 7019 N N . THR A 1 891 ? 22.631 -26.411 27.201 1.00 72.44 891 THR A N 1
ATOM 7020 C CA . THR A 1 891 ? 22.350 -27.856 27.225 1.00 72.44 891 THR A CA 1
ATOM 7021 C C . THR A 1 891 ? 23.060 -28.566 28.378 1.00 72.44 891 THR A C 1
ATOM 7023 O O . THR A 1 891 ? 22.983 -29.793 28.505 1.00 72.44 891 THR A O 1
ATOM 7026 N N . THR A 1 892 ? 23.804 -27.835 29.212 1.00 75.19 892 THR A N 1
ATOM 7027 C CA . THR A 1 892 ? 24.533 -28.418 30.340 1.00 75.19 892 THR A CA 1
ATOM 7028 C C . THR A 1 892 ? 23.585 -28.816 31.463 1.00 75.19 892 THR A C 1
ATOM 7030 O O . THR A 1 892 ? 23.777 -29.889 32.042 1.00 75.19 892 THR A O 1
ATOM 7033 N N . GLU A 1 893 ? 22.519 -28.045 31.660 1.00 71.06 893 GLU A N 1
ATOM 7034 C CA . GLU A 1 893 ? 21.443 -28.313 32.607 1.00 71.06 893 GLU A CA 1
ATOM 7035 C C . GLU A 1 893 ? 20.512 -29.445 32.144 1.00 71.06 893 GLU A C 1
ATOM 7037 O O . GLU A 1 893 ? 20.130 -29.533 30.978 1.00 71.06 893 GLU A O 1
ATOM 7042 N N . GLU A 1 894 ? 20.124 -30.335 33.062 1.00 68.00 894 GLU A N 1
ATOM 7043 C CA . GLU A 1 894 ? 19.330 -31.533 32.739 1.00 68.00 894 GLU A CA 1
ATOM 7044 C C . GLU A 1 894 ? 17.931 -31.190 32.199 1.00 68.00 894 GLU A C 1
ATOM 7046 O O . GLU A 1 894 ? 17.465 -31.840 31.263 1.00 68.00 894 GLU A O 1
ATOM 7051 N N . TRP A 1 895 ? 17.301 -30.130 32.720 1.00 70.62 895 TRP A N 1
ATOM 7052 C CA . TRP A 1 895 ? 15.979 -29.658 32.280 1.00 70.62 895 TRP A CA 1
ATOM 7053 C C . TRP A 1 895 ? 15.977 -29.145 30.830 1.00 70.62 895 TRP A C 1
ATOM 7055 O O . TRP A 1 895 ? 14.964 -29.229 30.140 1.00 70.62 895 TRP A O 1
ATOM 7065 N N . ALA A 1 896 ? 17.118 -28.651 30.346 1.00 65.62 896 ALA A N 1
ATOM 7066 C CA . ALA A 1 896 ? 17.253 -28.038 29.028 1.00 65.62 896 ALA A CA 1
ATOM 7067 C C . ALA A 1 896 ? 17.610 -29.042 27.914 1.00 65.62 896 ALA A C 1
ATOM 7069 O O . ALA A 1 896 ? 17.651 -28.695 26.730 1.00 65.62 896 ALA A O 1
ATOM 7070 N N . ARG A 1 897 ? 17.859 -30.309 28.276 1.00 63.78 897 ARG A N 1
ATOM 7071 C CA . ARG A 1 897 ? 18.173 -31.416 27.352 1.00 63.78 897 ARG A CA 1
ATOM 7072 C C . ARG A 1 897 ? 16.941 -32.148 26.819 1.00 63.78 897 ARG A C 1
ATOM 7074 O O . ARG A 1 897 ? 17.088 -33.270 26.333 1.00 63.78 897 ARG A O 1
ATOM 7081 N N . GLY A 1 898 ? 15.745 -31.571 26.941 1.00 66.44 898 GLY A N 1
ATOM 7082 C CA . GLY A 1 898 ? 14.526 -32.201 26.432 1.00 66.44 898 GLY A CA 1
ATOM 7083 C C . GLY A 1 898 ? 14.638 -32.594 24.949 1.00 66.44 898 GLY A C 1
ATOM 7084 O O . GLY A 1 898 ? 15.519 -32.134 24.212 1.00 66.44 898 GLY A O 1
ATOM 7085 N N . GLY A 1 899 ? 13.797 -33.531 24.528 1.00 75.56 899 GLY A N 1
ATOM 7086 C CA . GLY A 1 899 ? 13.876 -34.175 23.225 1.00 75.56 899 GLY A CA 1
ATOM 7087 C C . GLY A 1 899 ? 13.515 -33.248 22.064 1.00 75.56 899 GLY A C 1
ATOM 7088 O O . GLY A 1 899 ? 12.825 -32.241 22.209 1.00 75.56 899 GLY A O 1
ATOM 7089 N N . ASN A 1 900 ? 14.015 -33.597 20.875 1.00 83.06 900 ASN A N 1
ATOM 7090 C CA . ASN A 1 900 ? 13.577 -33.061 19.577 1.00 83.06 900 ASN A CA 1
ATOM 7091 C C . ASN A 1 900 ? 13.654 -31.531 19.377 1.00 83.06 900 ASN A C 1
ATOM 7093 O O . ASN A 1 900 ? 13.080 -31.014 18.415 1.00 83.06 900 ASN A O 1
ATOM 7097 N N . ASN A 1 901 ? 14.385 -30.805 20.227 1.00 89.19 901 ASN A N 1
ATOM 7098 C CA . ASN A 1 901 ? 14.728 -29.407 19.974 1.00 89.19 901 ASN A CA 1
ATOM 7099 C C . ASN A 1 901 ? 15.736 -29.309 18.816 1.00 89.19 901 ASN A C 1
ATOM 7101 O O . ASN A 1 901 ? 16.655 -30.127 18.708 1.00 89.19 901 ASN A O 1
ATOM 7105 N N . SER A 1 902 ? 15.591 -28.303 17.956 1.00 90.31 902 SER A N 1
ATOM 7106 C CA . SER A 1 902 ? 16.445 -28.111 16.778 1.00 90.31 902 SER A CA 1
ATOM 7107 C C . SER A 1 902 ? 17.009 -26.697 16.715 1.00 90.31 902 SER A C 1
ATOM 7109 O O . SER A 1 902 ? 16.247 -25.738 16.804 1.00 90.31 902 SER A O 1
ATOM 7111 N N . LEU A 1 903 ? 18.323 -26.586 16.492 1.00 92.31 903 LEU A N 1
ATOM 7112 C CA . LEU A 1 903 ? 19.020 -25.321 16.253 1.00 92.31 903 LEU A CA 1
ATOM 7113 C C . LEU A 1 903 ? 19.045 -25.013 14.749 1.00 92.31 903 LEU A C 1
ATOM 7115 O O . LEU A 1 903 ? 19.909 -25.532 14.038 1.00 92.31 903 LEU A O 1
ATOM 7119 N N . CYS A 1 904 ? 18.085 -24.240 14.247 1.00 93.50 904 CYS A N 1
ATOM 7120 C CA . CYS A 1 904 ? 17.954 -23.911 12.826 1.00 93.50 904 CYS A CA 1
ATOM 7121 C C . CYS A 1 904 ? 17.298 -22.538 12.632 1.00 93.50 904 CYS A C 1
ATOM 7123 O O . CYS A 1 904 ? 16.479 -22.105 13.434 1.00 93.50 904 CYS A O 1
ATOM 7125 N N . ASP A 1 905 ? 17.621 -21.891 11.513 1.00 94.31 905 ASP A N 1
ATOM 7126 C CA . ASP A 1 905 ? 16.948 -20.668 11.073 1.00 94.31 905 ASP A CA 1
ATOM 7127 C C . ASP A 1 905 ? 15.468 -20.966 10.740 1.00 94.31 905 ASP A C 1
ATOM 7129 O O . ASP A 1 905 ? 15.208 -21.867 9.931 1.00 94.31 905 ASP A O 1
ATOM 7133 N N . PRO A 1 906 ? 14.499 -20.242 11.334 1.00 95.56 906 PRO A N 1
ATOM 7134 C CA . PRO A 1 906 ? 13.078 -20.445 11.078 1.00 95.56 906 PRO A CA 1
ATOM 7135 C C . PRO A 1 906 ? 12.613 -20.011 9.686 1.00 95.56 906 PRO A C 1
ATOM 7137 O O . PRO A 1 906 ? 11.497 -20.371 9.315 1.00 95.56 906 PRO A O 1
ATOM 7140 N N . LYS A 1 907 ? 13.428 -19.291 8.900 1.00 96.44 907 LYS A N 1
ATOM 7141 C CA . LYS A 1 907 ? 13.087 -18.836 7.539 1.00 96.44 907 LYS A CA 1
ATOM 7142 C C . LYS A 1 907 ? 11.775 -18.053 7.500 1.00 96.44 907 LYS A C 1
ATOM 7144 O O . LYS A 1 907 ? 10.838 -18.422 6.795 1.00 96.44 907 LYS A O 1
ATOM 7149 N N . PHE A 1 908 ? 11.692 -16.989 8.298 1.00 97.25 908 PHE A N 1
ATOM 7150 C CA . PHE A 1 908 ? 10.558 -16.066 8.250 1.00 97.25 908 PHE A CA 1
ATOM 7151 C C . PHE A 1 908 ? 10.492 -15.323 6.913 1.00 97.25 908 PHE A C 1
ATOM 7153 O O . PHE A 1 908 ? 11.508 -15.111 6.252 1.00 97.25 908 PHE A O 1
ATOM 7160 N N . THR A 1 909 ? 9.285 -14.912 6.525 1.00 96.88 909 THR A N 1
ATOM 7161 C CA . THR A 1 909 ? 9.044 -14.147 5.295 1.00 96.88 909 THR A CA 1
ATOM 7162 C C . THR A 1 909 ? 9.715 -12.773 5.343 1.00 96.88 909 THR A C 1
ATOM 7164 O O . THR A 1 909 ? 10.314 -12.347 4.357 1.00 96.88 909 THR A O 1
ATOM 7167 N N . TYR A 1 910 ? 9.634 -12.096 6.490 1.00 97.12 910 TYR A N 1
ATOM 7168 C CA . TYR A 1 910 ? 10.281 -10.816 6.763 1.00 97.12 910 TYR A CA 1
ATOM 7169 C C . TYR A 1 910 ? 10.510 -10.659 8.270 1.00 97.12 910 TYR A C 1
ATOM 7171 O O . TYR A 1 910 ? 9.690 -11.101 9.071 1.00 97.12 910 TYR A O 1
ATOM 7179 N N . ILE A 1 911 ? 11.618 -10.033 8.659 1.00 96.50 911 ILE A N 1
ATOM 7180 C CA . ILE A 1 911 ? 11.908 -9.703 10.058 1.00 96.50 911 ILE A CA 1
ATOM 7181 C C . ILE A 1 911 ? 11.938 -8.175 10.145 1.00 96.50 911 ILE A C 1
ATOM 7183 O O . ILE A 1 911 ? 12.867 -7.583 9.591 1.00 96.50 911 ILE A O 1
ATOM 7187 N N . PRO A 1 912 ? 10.936 -7.540 10.778 1.00 97.06 912 PRO A N 1
ATOM 7188 C CA . PRO A 1 912 ? 10.848 -6.090 10.844 1.00 97.06 912 PRO A CA 1
ATOM 7189 C C . PRO A 1 912 ? 11.897 -5.500 11.785 1.00 97.06 912 PRO A C 1
ATOM 7191 O O . PRO A 1 912 ? 12.265 -6.108 12.799 1.00 97.06 912 PRO A O 1
ATOM 7194 N N . ALA A 1 913 ? 12.332 -4.282 11.471 1.00 96.12 913 ALA A N 1
ATOM 7195 C CA . ALA A 1 913 ? 12.959 -3.405 12.448 1.00 96.12 913 ALA A CA 1
ATOM 7196 C C . ALA A 1 913 ? 11.916 -2.937 13.478 1.00 96.12 913 ALA A C 1
ATOM 7198 O O . ALA A 1 913 ? 10.732 -2.807 13.156 1.00 96.12 913 ALA A O 1
ATOM 7199 N N . VAL A 1 914 ? 12.350 -2.638 14.708 1.00 95.81 914 VAL A N 1
ATOM 7200 C CA . VAL A 1 914 ? 11.442 -2.229 15.797 1.00 95.81 914 VAL A CA 1
ATOM 7201 C C . VAL A 1 914 ? 10.612 -1.014 15.384 1.00 95.81 914 VAL A C 1
ATOM 7203 O O . VAL A 1 914 ? 9.406 -0.981 15.611 1.00 95.81 914 VAL A O 1
ATOM 7206 N N . GLU A 1 915 ? 11.206 -0.048 14.682 1.00 96.56 915 GLU A N 1
ATOM 7207 C CA . GLU A 1 915 ? 10.538 1.176 14.235 1.00 96.56 915 GLU A CA 1
ATOM 7208 C C . GLU A 1 915 ? 9.323 0.923 13.326 1.00 96.56 915 GLU A C 1
ATOM 7210 O O . GLU A 1 915 ? 8.396 1.736 13.310 1.00 96.56 915 GLU A O 1
ATOM 7215 N N . GLU A 1 916 ? 9.299 -0.199 12.598 1.00 96.62 916 GLU A N 1
ATOM 7216 C CA . GLU A 1 916 ? 8.182 -0.596 11.729 1.00 96.62 916 GLU A CA 1
ATOM 7217 C C . GLU A 1 916 ? 6.972 -1.114 12.522 1.00 96.62 916 GLU A C 1
ATOM 7219 O O . GLU A 1 916 ? 5.874 -1.205 11.978 1.00 96.62 916 GLU A O 1
ATOM 7224 N N . THR A 1 917 ? 7.156 -1.427 13.807 1.00 96.94 917 THR A N 1
ATOM 7225 C CA . THR A 1 917 ? 6.151 -2.080 14.665 1.00 96.94 917 THR A CA 1
ATOM 7226 C C . THR A 1 917 ? 5.526 -1.149 15.710 1.00 96.94 917 THR A C 1
ATOM 7228 O O . THR A 1 917 ? 4.463 -1.443 16.247 1.00 96.94 917 THR A O 1
ATOM 7231 N N . LEU A 1 918 ? 6.109 0.037 15.930 1.00 95.50 918 LEU A N 1
ATOM 7232 C CA . LEU A 1 918 ? 5.699 0.967 16.995 1.00 95.50 918 LEU A CA 1
ATOM 7233 C C . LEU A 1 918 ? 4.369 1.700 16.752 1.00 95.50 918 LEU A C 1
ATOM 7235 O O . LEU A 1 918 ? 3.842 2.314 17.676 1.00 95.50 918 LEU A O 1
ATOM 7239 N N . ASN A 1 919 ? 3.856 1.712 15.517 1.00 93.44 919 ASN A N 1
ATOM 7240 C CA . ASN A 1 919 ? 2.815 2.661 15.096 1.00 93.44 919 ASN A CA 1
ATOM 7241 C C . ASN A 1 919 ? 1.514 2.018 14.593 1.00 93.44 919 ASN A C 1
ATOM 7243 O O . ASN A 1 919 ? 0.689 2.725 14.009 1.00 93.44 919 ASN A O 1
ATOM 7247 N N . PHE A 1 920 ? 1.302 0.714 14.796 1.00 96.75 920 PHE A N 1
ATOM 7248 C CA . PHE A 1 920 ? -0.016 0.128 14.533 1.00 96.75 920 PHE A CA 1
ATOM 7249 C C . PHE A 1 920 ? -1.054 0.784 15.450 1.00 96.75 920 PHE A C 1
ATOM 7251 O O . PHE A 1 920 ? -0.789 1.003 16.626 1.00 96.75 920 PHE A O 1
ATOM 7258 N N . GLN A 1 921 ? -2.222 1.124 14.907 1.00 95.25 921 GLN A N 1
ATOM 7259 C CA . GLN A 1 921 ? -3.305 1.825 15.606 1.00 95.25 921 GLN A CA 1
ATOM 7260 C C . GLN A 1 921 ? -4.579 0.989 15.732 1.00 95.25 921 GLN A C 1
ATOM 7262 O O . GLN A 1 921 ? -5.504 1.394 16.449 1.00 95.25 921 GLN A O 1
ATOM 7267 N N . THR A 1 922 ? -4.647 -0.127 15.008 1.00 97.06 922 THR A N 1
ATOM 7268 C CA . THR A 1 922 ? -5.809 -1.010 14.901 1.00 97.06 922 THR A CA 1
ATOM 7269 C C . THR A 1 922 ? -5.393 -2.473 14.929 1.00 97.06 922 THR A C 1
ATOM 7271 O O . THR A 1 922 ? -4.221 -2.827 14.766 1.00 97.06 922 THR A O 1
ATOM 7274 N N . TRP A 1 923 ? -6.384 -3.340 15.141 1.00 98.12 923 TRP A N 1
ATOM 7275 C CA . TRP A 1 923 ? -6.192 -4.781 15.083 1.00 98.12 923 TRP A CA 1
ATOM 7276 C C . TRP A 1 923 ? -5.753 -5.228 13.683 1.00 98.12 923 TRP A C 1
ATOM 7278 O O . TRP A 1 923 ? -4.844 -6.050 13.560 1.00 98.12 923 TRP A O 1
ATOM 7288 N N . GLU A 1 924 ? -6.375 -4.667 12.643 1.00 96.88 924 GLU A N 1
ATOM 7289 C CA . GLU A 1 924 ? -6.119 -4.979 11.238 1.00 96.88 924 GLU A CA 1
ATOM 7290 C C . GLU A 1 924 ? -4.677 -4.656 10.843 1.00 96.88 924 GLU A C 1
ATOM 7292 O O . GLU A 1 924 ? -3.990 -5.529 10.312 1.00 96.88 924 GLU A O 1
ATOM 7297 N N . GLN A 1 925 ? -4.194 -3.453 11.174 1.00 97.00 925 GLN A N 1
ATOM 7298 C CA . GLN A 1 925 ? -2.824 -3.018 10.875 1.00 97.00 925 GLN A CA 1
ATOM 7299 C C . GLN A 1 925 ? -1.777 -3.975 11.452 1.00 97.00 925 GLN A C 1
ATOM 7301 O O . GLN A 1 925 ? -0.846 -4.378 10.758 1.00 97.00 925 GLN A O 1
ATOM 7306 N N . ALA A 1 926 ? -1.954 -4.408 12.703 1.00 97.69 926 ALA A N 1
ATOM 7307 C CA . ALA A 1 926 ? -1.004 -5.298 13.364 1.00 97.69 926 ALA A CA 1
ATOM 7308 C C . ALA A 1 926 ? -0.967 -6.720 12.770 1.00 97.69 926 ALA A C 1
ATOM 7310 O O . ALA A 1 926 ? -0.010 -7.457 13.016 1.00 97.69 926 ALA A O 1
ATOM 7311 N N . GLN A 1 927 ? -1.957 -7.140 11.965 1.00 96.25 927 GLN A N 1
ATOM 7312 C CA . GLN A 1 927 ? -1.946 -8.487 11.374 1.00 96.25 927 GLN A CA 1
ATOM 7313 C C . GLN A 1 927 ? -0.798 -8.698 10.381 1.00 96.25 927 GLN A C 1
ATOM 7315 O O . GLN A 1 927 ? -0.414 -9.850 10.146 1.00 96.25 927 GLN A O 1
ATOM 7320 N N . ILE A 1 928 ? -0.192 -7.622 9.866 1.00 95.62 928 ILE A N 1
ATOM 7321 C CA . ILE A 1 928 ? 1.011 -7.708 9.035 1.00 95.62 928 ILE A CA 1
ATOM 7322 C C . ILE A 1 928 ? 2.148 -8.461 9.745 1.00 95.62 928 ILE A C 1
ATOM 7324 O O . ILE A 1 928 ? 2.857 -9.239 9.107 1.00 95.62 928 ILE A O 1
ATOM 7328 N N . MET A 1 929 ? 2.237 -8.371 11.078 1.00 97.19 929 MET A N 1
ATOM 7329 C CA . MET A 1 929 ? 3.223 -9.100 11.885 1.00 97.19 929 MET A CA 1
ATOM 7330 C C . MET A 1 929 ? 3.119 -10.618 11.701 1.00 97.19 929 MET A C 1
ATOM 7332 O O . MET A 1 929 ? 4.130 -11.311 11.594 1.00 97.19 929 MET A O 1
ATOM 7336 N N . LYS A 1 930 ? 1.897 -11.157 11.588 1.00 95.62 930 LYS A N 1
ATOM 7337 C CA . LYS A 1 930 ? 1.688 -12.595 11.349 1.00 95.62 930 LYS A CA 1
ATOM 7338 C C . LYS A 1 930 ? 2.135 -13.018 9.952 1.00 95.62 930 LYS A C 1
ATOM 7340 O O . LYS A 1 930 ? 2.537 -14.165 9.781 1.00 95.62 930 LYS A O 1
ATOM 7345 N N . LYS A 1 931 ? 2.057 -12.120 8.962 1.00 94.12 931 LYS A N 1
ATOM 7346 C CA . LYS A 1 931 ? 2.555 -12.365 7.599 1.00 94.12 931 LYS A CA 1
ATOM 7347 C C . LYS A 1 931 ? 4.076 -12.303 7.553 1.00 94.12 931 LYS A C 1
ATOM 7349 O O . LYS A 1 931 ? 4.693 -13.184 6.967 1.00 94.12 931 LYS A O 1
ATOM 7354 N N . TRP A 1 932 ? 4.677 -11.309 8.202 1.00 96.81 932 TRP A N 1
ATOM 7355 C CA . TRP A 1 932 ? 6.129 -11.170 8.294 1.00 96.81 932 TRP A CA 1
ATOM 7356 C C . TRP A 1 932 ? 6.770 -12.389 8.966 1.00 96.81 932 TRP A C 1
ATOM 7358 O O . TRP A 1 932 ? 7.628 -13.043 8.372 1.00 96.81 932 TRP A O 1
ATOM 7368 N N . PHE A 1 933 ? 6.251 -12.801 10.124 1.00 97.25 933 PHE A N 1
ATOM 7369 C CA . PHE A 1 933 ? 6.730 -13.980 10.850 1.00 97.25 933 PHE A CA 1
ATOM 7370 C C . PHE A 1 933 ? 6.115 -15.310 10.389 1.00 97.25 933 PHE A C 1
ATOM 7372 O O . PHE A 1 933 ? 6.268 -16.332 11.064 1.00 97.25 933 PHE A O 1
ATOM 7379 N N . ALA A 1 934 ? 5.445 -15.343 9.233 1.00 95.31 934 ALA A N 1
ATOM 7380 C CA . ALA A 1 934 ? 5.043 -16.602 8.621 1.00 95.31 934 ALA A CA 1
ATOM 7381 C C . ALA A 1 934 ? 6.298 -17.352 8.130 1.00 95.31 934 ALA A C 1
ATOM 7383 O O . ALA A 1 934 ? 7.096 -16.764 7.385 1.00 95.31 934 ALA A O 1
ATOM 7384 N N . PRO A 1 935 ? 6.491 -18.629 8.511 1.00 95.06 935 PRO A N 1
ATOM 7385 C CA . PRO A 1 935 ? 7.577 -19.434 7.969 1.00 95.06 935 PRO A CA 1
ATOM 7386 C C . PRO A 1 935 ? 7.388 -19.665 6.463 1.00 95.06 935 PRO A C 1
ATOM 7388 O O . PRO A 1 935 ? 6.286 -19.978 6.010 1.00 95.06 935 PRO A O 1
ATOM 7391 N N . GLN A 1 936 ? 8.466 -19.533 5.692 1.00 95.38 936 GLN A N 1
ATOM 7392 C CA . GLN A 1 936 ? 8.489 -19.853 4.264 1.00 95.38 936 GLN A CA 1
ATOM 7393 C C . GLN A 1 936 ? 8.310 -21.365 4.032 1.00 95.38 936 GLN A C 1
ATOM 7395 O O . GLN A 1 936 ? 8.449 -22.174 4.953 1.00 95.38 936 GLN A O 1
ATOM 7400 N N . ALA A 1 937 ? 7.998 -21.768 2.797 1.00 93.75 937 ALA A N 1
ATOM 7401 C CA . ALA A 1 937 ? 7.655 -23.155 2.462 1.00 93.75 937 ALA A CA 1
ATOM 7402 C C . ALA A 1 937 ? 8.777 -24.165 2.783 1.00 93.75 937 ALA A C 1
ATOM 7404 O O . ALA A 1 937 ? 8.507 -25.330 3.064 1.00 93.75 937 ALA A O 1
ATOM 7405 N N . GLU A 1 938 ? 10.029 -23.719 2.752 1.00 94.12 938 GLU A N 1
ATOM 7406 C CA . GLU A 1 938 ? 11.240 -24.474 3.072 1.00 94.12 938 GLU A CA 1
ATOM 7407 C C . GLU A 1 938 ? 11.615 -24.467 4.563 1.00 94.12 938 GLU A C 1
ATOM 7409 O O . GLU A 1 938 ? 12.627 -25.061 4.943 1.00 94.12 938 GLU A O 1
ATOM 7414 N N . SER A 1 939 ? 10.849 -23.775 5.409 1.00 96.38 939 SER A N 1
ATOM 7415 C CA . SER A 1 939 ? 11.159 -23.652 6.830 1.00 96.38 939 SER A CA 1
ATOM 7416 C C . SER A 1 939 ? 11.122 -25.011 7.545 1.00 96.38 939 SER A C 1
ATOM 7418 O O . SER A 1 939 ? 10.178 -25.786 7.357 1.00 96.38 939 SER A O 1
ATOM 7420 N N . PRO A 1 940 ? 12.073 -25.292 8.459 1.00 95.06 940 PRO A N 1
ATOM 7421 C CA . PRO A 1 940 ? 12.047 -26.495 9.293 1.00 95.06 940 PRO A CA 1
ATOM 7422 C C . PRO A 1 940 ? 10.887 -26.513 10.303 1.00 95.06 940 PRO A C 1
ATOM 7424 O O . PRO A 1 940 ? 10.663 -27.532 10.955 1.00 95.06 940 PRO A O 1
ATOM 7427 N N . ALA A 1 941 ? 10.144 -25.411 10.452 1.00 94.88 941 ALA A N 1
ATOM 7428 C CA . ALA A 1 941 ? 8.938 -25.353 11.272 1.00 94.88 941 ALA A CA 1
ATOM 7429 C C . ALA A 1 941 ? 7.722 -26.036 10.622 1.00 94.88 941 ALA A C 1
ATOM 7431 O O . ALA A 1 941 ? 6.760 -26.352 11.325 1.00 94.88 941 ALA A O 1
ATOM 7432 N N . ILE A 1 942 ? 7.733 -26.240 9.299 1.00 94.62 942 ILE A N 1
ATOM 7433 C CA . ILE A 1 942 ? 6.574 -26.741 8.553 1.00 94.62 942 ILE A CA 1
ATOM 7434 C C . ILE A 1 942 ? 6.398 -28.249 8.775 1.00 94.62 942 ILE A C 1
ATOM 7436 O O . ILE A 1 942 ? 7.256 -29.048 8.408 1.00 94.62 942 ILE A O 1
ATOM 7440 N N . GLY A 1 943 ? 5.261 -28.644 9.357 1.00 91.44 943 GLY A N 1
ATOM 7441 C CA . GLY A 1 943 ? 4.873 -30.044 9.565 1.00 91.44 943 GLY A CA 1
ATOM 7442 C C . GLY A 1 943 ? 5.696 -30.827 10.598 1.00 91.44 943 GLY A C 1
ATOM 7443 O O . GLY A 1 943 ? 5.632 -32.057 10.605 1.00 91.44 943 GLY A O 1
ATOM 7444 N N . THR A 1 944 ? 6.487 -30.154 11.441 1.00 91.31 944 THR A N 1
ATOM 7445 C CA . THR A 1 944 ? 7.428 -30.788 12.386 1.00 91.31 944 THR A CA 1
ATOM 7446 C C . THR A 1 944 ? 7.022 -30.712 13.859 1.00 91.31 944 THR A C 1
ATOM 7448 O O . THR A 1 944 ? 7.750 -31.236 14.702 1.00 91.31 944 THR A O 1
ATOM 7451 N N . ALA A 1 945 ? 5.895 -30.077 14.183 1.00 89.19 945 ALA A N 1
ATOM 7452 C CA . ALA A 1 945 ? 5.303 -30.120 15.519 1.00 89.19 945 ALA A CA 1
ATOM 7453 C C . ALA A 1 945 ? 4.526 -31.426 15.744 1.00 89.19 945 ALA A C 1
ATOM 7455 O O . ALA A 1 945 ? 4.299 -32.218 14.817 1.00 89.19 945 ALA A O 1
ATOM 7456 N N . GLU A 1 946 ? 4.060 -31.637 16.974 1.00 84.56 946 GLU A N 1
ATOM 7457 C CA . GLU A 1 946 ? 3.219 -32.779 17.316 1.00 84.56 946 GLU A CA 1
ATOM 7458 C C . GLU A 1 946 ? 2.008 -32.915 16.367 1.00 84.56 946 GLU A C 1
ATOM 7460 O O . GLU A 1 946 ? 1.379 -31.940 15.939 1.00 84.56 946 GLU A O 1
ATOM 7465 N N . ASN A 1 947 ? 1.684 -34.159 16.003 1.00 84.50 947 ASN A N 1
ATOM 7466 C CA . ASN A 1 947 ? 0.621 -34.518 15.053 1.00 84.50 947 ASN A CA 1
ATOM 7467 C C . ASN A 1 947 ? 0.804 -33.961 13.626 1.00 84.50 947 ASN A C 1
ATOM 7469 O O . ASN A 1 947 ? -0.175 -33.830 12.892 1.00 84.50 947 ASN A O 1
ATOM 7473 N N . GLY A 1 948 ? 2.044 -33.655 13.220 1.00 85.94 948 GLY A N 1
ATOM 7474 C CA . GLY A 1 948 ? 2.362 -33.156 11.876 1.00 85.94 948 GLY A CA 1
ATOM 7475 C C . GLY A 1 948 ? 1.922 -31.710 11.648 1.00 85.94 948 GLY A C 1
ATOM 7476 O O . GLY A 1 948 ? 1.720 -31.295 10.508 1.00 85.94 948 GLY A O 1
ATOM 7477 N N . ARG A 1 949 ? 1.722 -30.954 12.733 1.00 88.00 949 ARG A N 1
ATOM 7478 C CA . ARG A 1 949 ? 1.405 -29.525 12.689 1.00 88.00 949 ARG A CA 1
ATOM 7479 C C . ARG A 1 949 ? 2.658 -28.692 12.420 1.00 88.00 949 ARG A C 1
ATOM 7481 O O . ARG A 1 949 ? 3.780 -29.183 12.494 1.00 88.00 949 ARG A O 1
ATOM 7488 N N . ASN A 1 950 ? 2.466 -27.409 12.138 1.00 92.19 950 ASN A N 1
ATOM 7489 C CA . ASN A 1 950 ? 3.571 -26.457 12.121 1.00 92.19 950 ASN A CA 1
ATOM 7490 C C . ASN A 1 950 ? 3.950 -26.060 13.554 1.00 92.19 950 ASN A C 1
ATOM 7492 O O . ASN A 1 950 ? 3.077 -25.964 14.424 1.00 92.19 950 ASN A O 1
ATOM 7496 N N . LYS A 1 951 ? 5.239 -25.800 13.782 1.00 94.06 951 LYS A N 1
ATOM 7497 C CA . LYS A 1 951 ? 5.722 -25.132 14.999 1.00 94.06 951 LYS A CA 1
ATOM 7498 C C . LYS A 1 951 ? 5.356 -23.645 14.963 1.00 94.06 951 LYS A C 1
ATOM 7500 O O . LYS A 1 951 ? 5.192 -23.069 13.887 1.00 94.06 951 LYS A O 1
ATOM 7505 N N . GLY A 1 952 ? 5.254 -23.027 16.137 1.00 94.56 952 GLY A N 1
ATOM 7506 C CA . GLY A 1 952 ? 4.927 -21.604 16.270 1.00 94.56 952 GLY A CA 1
ATOM 7507 C C . GLY A 1 952 ? 3.500 -21.222 15.854 1.00 94.56 952 GLY A C 1
ATOM 7508 O O . GLY A 1 952 ? 2.629 -22.084 15.707 1.00 94.56 952 GLY A O 1
ATOM 7509 N N . LEU A 1 953 ? 3.260 -19.915 15.668 1.00 91.56 953 LEU A N 1
ATOM 7510 C CA . LEU A 1 953 ? 1.903 -19.360 15.545 1.00 91.56 953 LEU A CA 1
ATOM 7511 C C . LEU A 1 953 ? 1.117 -19.846 14.316 1.00 91.56 953 LEU A C 1
ATOM 7513 O O . LEU A 1 953 ? -0.114 -19.814 14.307 1.00 91.56 953 LEU A O 1
ATOM 7517 N N . TYR A 1 954 ? 1.816 -20.265 13.255 1.00 85.50 954 TYR A N 1
ATOM 7518 C CA . TYR A 1 954 ? 1.218 -20.585 11.956 1.00 85.50 954 TYR A CA 1
ATOM 7519 C C . TYR A 1 954 ? 0.722 -22.037 11.906 1.00 85.50 954 TYR A C 1
ATOM 7521 O O . TYR A 1 954 ? 1.032 -22.801 10.992 1.00 85.50 954 TYR A O 1
ATOM 7529 N N . THR A 1 955 ? -0.032 -22.429 12.932 1.00 80.94 955 THR A N 1
ATOM 7530 C CA . THR A 1 955 ? -0.587 -23.771 13.128 1.00 80.94 955 THR A CA 1
ATOM 7531 C C . THR A 1 955 ? -2.119 -23.747 13.122 1.00 80.94 955 THR A C 1
ATOM 7533 O O . THR A 1 955 ? -2.745 -22.701 13.308 1.00 80.94 955 THR A O 1
ATOM 7536 N N . HIS A 1 956 ? -2.758 -24.897 12.891 1.00 76.00 956 HIS A N 1
ATOM 7537 C CA . HIS A 1 956 ? -4.217 -24.991 12.983 1.00 76.00 956 HIS A CA 1
ATOM 7538 C C . HIS A 1 956 ? -4.677 -24.774 14.429 1.00 76.00 956 HIS A C 1
ATOM 7540 O O . HIS A 1 956 ? -4.183 -25.428 15.347 1.00 76.00 956 HIS A O 1
ATOM 7546 N N . ARG A 1 957 ? -5.654 -23.880 14.604 1.00 74.00 957 ARG A N 1
ATOM 7547 C CA . ARG A 1 957 ? -6.190 -23.490 15.913 1.00 74.00 957 ARG A CA 1
ATOM 7548 C C . ARG A 1 957 ? -6.912 -24.613 16.637 1.00 74.00 957 ARG A C 1
ATOM 7550 O O . ARG A 1 957 ? -7.444 -25.538 16.016 1.00 74.00 957 ARG A O 1
ATOM 7557 N N . GLY A 1 958 ? -6.980 -24.471 17.955 1.00 67.25 958 GLY A N 1
ATOM 7558 C CA . GLY A 1 958 ? -7.618 -25.434 18.841 1.00 67.25 958 GLY A CA 1
ATOM 7559 C C . GLY A 1 958 ? -6.840 -26.743 19.010 1.00 67.25 958 GLY A C 1
ATOM 7560 O O . GLY A 1 958 ? -5.680 -26.895 18.615 1.00 67.25 958 GLY A O 1
ATOM 7561 N N . VAL A 1 959 ? -7.496 -27.721 19.635 1.00 68.50 959 VAL A N 1
ATOM 7562 C CA . VAL A 1 959 ? -6.858 -28.964 20.094 1.00 68.50 959 VAL A CA 1
ATOM 7563 C C . VAL A 1 959 ? -6.482 -29.868 18.918 1.00 68.50 959 VAL A C 1
ATOM 7565 O O . VAL A 1 959 ? -7.271 -30.086 17.999 1.00 68.50 959 VAL A O 1
ATOM 7568 N N . SER A 1 960 ? -5.265 -30.410 18.954 1.00 72.88 960 SER A N 1
ATOM 7569 C CA . SER A 1 960 ? -4.832 -31.493 18.070 1.00 72.88 960 SER A CA 1
ATOM 7570 C C . SER A 1 960 ? -5.158 -32.830 18.710 1.00 72.88 960 SER A C 1
ATOM 7572 O O . SER A 1 960 ? -4.746 -33.074 19.839 1.00 72.88 960 SER A O 1
ATOM 7574 N N . ILE A 1 961 ? -5.867 -33.705 18.001 1.00 71.12 961 ILE A N 1
ATOM 7575 C CA . ILE A 1 961 ? -6.097 -35.084 18.436 1.00 71.12 961 ILE A CA 1
ATOM 7576 C C . ILE A 1 961 ? -5.556 -35.994 17.338 1.00 71.12 961 ILE A C 1
ATOM 7578 O O . ILE A 1 961 ? -5.961 -35.873 16.182 1.00 71.12 961 ILE A O 1
ATOM 7582 N N . SER A 1 962 ? -4.646 -36.894 17.694 1.00 70.50 962 SER A N 1
ATOM 7583 C CA . SER A 1 962 ? -4.159 -37.958 16.817 1.00 70.50 962 SER A CA 1
ATOM 7584 C C . SER A 1 962 ? -4.389 -39.326 17.456 1.00 70.50 962 SER A C 1
ATOM 7586 O O . SER A 1 962 ? -4.602 -39.441 18.662 1.00 70.50 962 SER A O 1
ATOM 7588 N N . GLY A 1 963 ? -4.381 -40.365 16.619 1.00 58.84 963 GLY A N 1
ATOM 7589 C CA . GLY A 1 963 ? -4.808 -41.708 16.998 1.00 58.84 963 GLY A CA 1
ATOM 7590 C C . GLY A 1 963 ? -6.322 -41.857 16.866 1.00 58.84 963 GLY A C 1
ATOM 7591 O O . GLY A 1 963 ? -7.099 -41.277 17.618 1.00 58.84 963 GLY A O 1
ATOM 7592 N N . GLU A 1 964 ? -6.760 -42.646 15.890 1.00 50.00 964 GLU A N 1
ATOM 7593 C CA . GLU A 1 964 ? -8.147 -43.103 15.832 1.00 50.00 964 GLU A CA 1
ATOM 7594 C C . GLU A 1 964 ? -8.388 -44.015 17.055 1.00 50.00 964 GLU A C 1
ATOM 7596 O O . GLU A 1 964 ? -7.600 -44.944 17.274 1.00 50.00 964 GLU A O 1
ATOM 7601 N N . PRO A 1 965 ? -9.436 -43.813 17.878 1.00 49.19 965 PRO A N 1
ATOM 7602 C CA . PRO A 1 965 ? -9.897 -44.896 18.730 1.00 49.19 965 PRO A CA 1
ATOM 7603 C C . PRO A 1 965 ? -10.302 -46.022 17.784 1.00 49.19 965 PRO A C 1
ATOM 7605 O O . PRO A 1 965 ? -11.148 -45.809 16.917 1.00 49.19 965 PRO A O 1
ATOM 7608 N N . SER A 1 966 ? -9.705 -47.207 17.924 1.00 49.56 966 SER A N 1
ATOM 7609 C CA . SER A 1 966 ? -10.196 -48.380 17.199 1.00 49.56 966 SER A CA 1
ATOM 7610 C C . SER A 1 966 ? -11.689 -48.500 17.497 1.00 49.56 966 SER A C 1
ATOM 7612 O O . SER A 1 966 ? -12.083 -48.627 18.658 1.00 49.56 966 SER A O 1
ATOM 7614 N N . THR A 1 967 ? -12.523 -48.351 16.466 1.00 53.09 967 THR A N 1
ATOM 7615 C CA . THR A 1 967 ? -13.977 -48.468 16.600 1.00 53.09 967 THR A CA 1
ATOM 7616 C C . THR A 1 967 ? -14.324 -49.803 17.267 1.00 53.09 967 THR A C 1
ATOM 7618 O O . THR A 1 967 ? -13.654 -50.791 16.950 1.00 53.09 967 THR A O 1
ATOM 7621 N N . PRO A 1 968 ? -15.331 -49.852 18.162 1.00 52.12 968 PRO A N 1
ATOM 7622 C CA . PRO A 1 968 ? -15.775 -51.099 18.782 1.00 52.12 968 PRO A CA 1
ATOM 7623 C C . PRO A 1 968 ? -16.112 -52.203 17.777 1.00 52.12 968 PRO A C 1
ATOM 7625 O O . PRO A 1 968 ? -16.720 -51.878 16.729 1.00 52.12 968 PRO A O 1
#

Nearest PDB structures (foldseek):
  5jd9-assembly1_A  TM=7.981E-01  e=1.160E-16  Bacillus cereus ATCC 10987
  3pe9-assembly4_D  TM=6.187E-01  e=1.543E-02  Acetivibrio thermocellus
  3pe9-assembly3_C  TM=5.888E-01  e=2.536E-02  Acetivibrio thermocellus
  3pdd-assembly1_A  TM=5.540E-01  e=1.767E-02  Acetivibrio thermocellus ATCC 27405

Sequence (968 aa):
MNEFLETEMLDNGDFQGNGDMLAYDGYFSAKLPEQPVGTIVEFYLTATTESGLTRVYPNVEEAESRTPWLLYQVDEEGYASDQPMLRIIMDPQEYNYLKTKIWGEQGLSEALVNGTVICQTPSQPMPEIFYQAGLRNRGKGTASLTPHNIHINLPKDRDWEGRSSFNTNTKDTYCQIISSVIAREIGLPMAESRPVKVRINGEDLANPIAPQFGSYAGNEPMNSDFVDRQFPLDNNGNLYRGKRYAYPQNLGVADLGWRTESWTTYTNAYVKENNSMENDWSDLVELIRVLNKTSNEEYVEAVKNTVNVENWMRYFALNTLLANQETCLATGVGDDFALYRGEKDPRFSLIVYDMDSVMGLGERTEPYRKTIWPMNELPAVRRFMTNSAFSPLYFKHLRELGTGIFSPEKMNALLDNVLGDWISPTALNNMKTFNANHVAYVLSQIPGKFSISNTFEEINGYPTVHKADLLLEGTADAEHTSQITINGIPVDYTAWQGKWSRRLELNPGLNFIIIKIYDLDGEEVEYKEQYILYDTGSTHILDTDTITEDTTLTAADGPWQINKKLTIAAGATLTIEPGTCVYLNTGVTLSPARNARIVAEGTEESPIVLAGIPGGGRWSSITFNHTGVVRAEGDPENRFCHVHFKDFNGVAAINCNYGTFFLDHLTFGTTDCQYINLNWCSFMISHCRFPESTGDMQLVRAAGGTLMGGRGIFYRNYFGKVYGHNDPADITDGNWTESGKFQIIENVFMGSGDDLLDLDGTDAWVEGNILMHSHQNKSWGGASAISGGKDEGRTSELYITGNLFYDDDHAVKAKDNNFHVVVNNTIVRITNEGGNDSDCGMLGCVDIGYPESKGYYFQDNITYDIKNVLRGHTNAVITFEGNLLSEPWDTTEEWARGGNNSLCDPKFTYIPAVEETLNFQTWEQAQIMKKWFAPQAESPAIGTAENGRNKGLYTHRGVSISGEPSTP

Solvent-accessible surface area (backbone atoms only — not comparable to full-atom values): 48819 Å² total; per-residue (Å²): 130,85,83,79,84,87,78,79,63,44,48,70,36,42,46,88,75,26,59,14,83,51,54,75,73,84,58,66,27,56,62,77,81,90,72,62,78,64,44,73,46,79,46,72,47,74,51,67,48,98,88,69,55,71,48,59,41,68,82,70,76,90,84,55,102,76,67,79,56,37,56,51,65,39,74,83,86,80,88,88,54,93,46,34,38,37,41,39,38,52,55,70,65,58,48,47,44,41,55,65,69,37,34,30,100,73,33,73,57,78,65,66,42,59,28,17,39,36,43,32,43,69,89,38,89,70,65,48,78,40,60,61,16,35,37,28,64,38,61,74,93,50,19,63,42,84,57,64,22,39,34,39,36,46,40,93,93,48,61,59,96,79,31,54,48,41,31,37,35,44,67,31,14,67,39,35,24,52,47,25,52,52,35,46,76,72,72,38,55,48,54,54,40,40,63,23,38,54,24,56,64,80,40,72,63,49,48,73,46,86,53,23,35,44,23,26,22,39,29,49,54,83,35,60,58,43,36,44,70,76,31,69,91,42,48,84,35,48,38,36,35,33,31,64,33,85,51,102,85,56,78,28,52,36,43,55,64,71,84,69,91,55,56,81,80,44,57,66,10,39,43,64,54,33,76,55,88,75,69,76,49,65,69,61,50,45,50,23,40,51,60,61,66,51,52,82,90,50,32,67,64,54,42,62,65,40,31,35,59,68,52,42,29,42,52,43,26,51,37,57,66,36,47,48,68,47,62,12,55,56,54,31,33,25,17,49,32,30,39,38,26,29,70,82,53,60,31,36,32,59,28,62,44,81,49,38,23,34,47,48,35,54,98,53,66,63,84,83,79,86,61,94,60,44,23,52,71,23,67,30,47,25,58,54,54,57,29,63,95,46,19,21,56,31,47,43,35,40,48,53,42,36,70,40,61,48,20,59,72,51,34,42,54,50,48,45,74,76,41,52,91,61,47,58,70,68,62,55,50,48,38,47,55,38,37,44,56,47,35,55,50,56,61,68,67,54,44,52,68,72,47,72,69,73,86,64,54,70,57,69,87,29,42,40,42,78,55,45,76,40,77,49,38,31,36,28,33,21,54,50,48,62,48,45,26,51,27,83,40,73,44,58,66,43,36,63,68,14,35,35,34,43,79,42,82,53,42,36,27,58,39,80,42,43,38,39,31,20,30,80,90,67,46,54,77,45,80,45,82,45,65,39,31,28,54,79,89,63,69,36,69,54,90,54,58,60,43,75,53,74,42,77,47,46,21,87,69,23,15,32,33,35,77,50,53,31,31,31,31,61,73,10,36,45,36,37,37,46,30,18,15,37,26,28,29,62,62,22,34,43,32,48,36,66,59,16,33,43,39,34,54,27,35,70,74,32,38,21,28,42,28,27,40,84,73,58,47,43,13,20,27,40,40,35,75,30,85,88,58,64,46,33,75,92,47,49,63,27,36,38,24,24,32,37,40,31,39,49,66,33,88,10,49,39,28,35,35,29,54,31,39,41,40,30,40,34,37,58,75,39,42,63,42,28,48,39,34,38,30,32,24,14,34,40,41,27,51,25,43,44,62,50,34,79,23,85,40,41,44,32,39,36,33,65,20,25,14,33,87,27,35,36,35,40,35,43,24,22,34,30,31,29,26,60,76,24,22,30,32,38,35,30,43,24,38,73,91,65,22,38,66,32,35,44,33,42,28,34,38,58,19,12,18,18,24,37,33,34,22,28,7,18,23,35,42,37,33,49,25,40,34,29,42,7,25,17,72,51,98,65,82,72,20,10,36,31,34,27,24,60,32,101,89,36,55,15,52,36,42,38,32,28,25,39,34,39,48,16,18,11,52,38,31,32,18,53,55,10,45,38,38,42,32,22,25,28,42,32,35,28,37,34,79,92,28,62,42,94,65,39,8,37,36,23,30,37,48,90,95,48,52,52,13,48,27,36,42,39,32,19,26,32,42,37,64,64,75,31,68,60,25,73,74,86,81,47,48,50,46,40,32,39,29,37,25,56,61,93,70,71,60,85,48,78,55,55,57,37,56,74,55,41,84,44,72,54,46,51,67,42,83,80,59,70,83,79,64,75,73,61,86,45,51,68,40,49,49,54,55,61,56,27,63,30,60,39,96,85,16,73,39,65,50,62,19,80,92,56,32,29,30,9,41,77,39,82,80,76,87,87,85,78,79,80,76,80,76,133